Protein AF-A0A6B0RKP1-F1 (afdb_monomer)

Secondary structure (DSSP, 8-state):
---------------------GGG-SS-EEEEEEEEEEETTEEEEEEEEEEEEEETTEEEEEEEEEEEEEEES-TT-S-S-----S-GGG-TT-PPPHHHHHHHTT-SSSS-EEEE--S-TTT--EEEESS--GGG--S------BSSSSS-EEEE-EEEETTEEEE-TT-EEEE--TT-SSEEE-HHHHHHHHHHTT-EEETTEEE--GGGGGGSPPEEEEETTEEEEE-HHHHEEE-TTS-EEE-EEEPPGGG---SS------SS-TTTTT-S-SS----S-GGG-TT-PPPHHHHHHHTT--SSS-EEEE--SSTTT--EEEESS--GGG--S-------SSTTSSEE-----S-SSSPPP-EEEEETTEEEEEES---EE--TT-SS----HHHHHHHHHHTTPEEETTEEE--TTTGGGPPPEEEEETTEEEEE-GGGGSPPP---EEEEETTTTEEEEEEEETT---EEEEBTT--STTGGGS--B-GGG-TT-EEEEEEEEEEETTEEEEEEEEEEEEEETTEEEEEEEEEEEEEEES-TT-S-SEEEE-S-GGG-SS-PPPHHHHHHHTT-SSSSEEEEE--SSTTT--EEEESS--GGGBSS--EEEEBSSTTS-EEEEEEEEETTEEEE-TT-EEEEE-TT-SSEEE-HHHHHHHHHHTT-EEETTEEEE-GGGTTTSPPEEEEETTEEEEE-HHHHEEE-TTS-EEE-EEE-----SS-EEEE-HHHHTTEEEEEETTTTEEEEEEB-

Foldseek 3Di:
DDDDDDDDPDDPDLPDADADDQVPAPQKAFDPAKFWDDDPPKIFIFGWIFAWDDDPPFIQGRAIDGRTPDIDPCPSPPHNDDQDDAQLVQPRRSGHHPLVRCVVVVVAQDSDKDKACDPDPVVHIDIDHNDDDPVRDDDDDDDFDAPDRTFQKGKWCFKDWPRDTLDQPRIAIDGDDPSALADEDAPSSLVSLCVQQVWPDDPQWTFHDPVCQQVGIWIWTQGPNDTDTDGSVSQWDADPVRTITGRYYYQFPVRQDFPPQDDDDDPDDDPCPPDPDPDDQDPFQLVPPPVSGGGPLRRCVVVRVAVASDKDWQDAPDPPVDIGIGHNDDDPVRDDDDDDDDDDDDDGGQKRFQDDDDDDDDDGKAKFWDWPPHGLDGRRGDIDHDDPPDPDDDDDPSSVVSLLVVQVWDDDPPDTHHDPVCLLVGTWTWIQIRNRTDTHFSCVPPDDDADWDWKFWAVVTDIWIAGAKQQAFAWEFEAPLAPELLQVQGDHDDQVNGPFKAFDPQKFKDDDPQWIFIFGWIFTWMGDPPFIQGRFIHTHTNYITNNSNPPTRIYQYDFQLVRHRSSGHGPLNSCVVVVRAQASKKWWADAPDPVVHIDIGHRDDDCQFFDDDWDKFAAPDRGHQKGKFCFKDWPNDGLDQPNIFIEGEIARDAFKEWAPVSLVSVLVLQVWPDDRQWTFDAPVCQQVGTWIWTQGPNDTQTQGSVLQWDADSVRIITGRYHYDPDDDPTIYIYHYPSSCNQWIWMQHSPRRIIITGGTD

pLDDT: mean 78.04, std 17.76, range [27.09, 98.5]

Structure (mmCIF, N/CA/C/O backbone):
data_AF-A0A6B0RKP1-F1
#
_entry.id   AF-A0A6B0RKP1-F1
#
loop_
_atom_site.group_PDB
_atom_site.id
_atom_site.type_symbol
_atom_site.label_atom_id
_atom_site.label_alt_id
_atom_site.label_comp_id
_atom_site.label_asym_id
_atom_site.label_entity_id
_atom_site.label_seq_id
_atom_site.pdbx_PDB_ins_code
_atom_site.Cartn_x
_atom_site.Cartn_y
_atom_site.Cartn_z
_atom_site.occupancy
_atom_site.B_iso_or_equiv
_atom_site.auth_seq_id
_atom_site.auth_comp_id
_atom_site.auth_asym_id
_atom_site.auth_atom_id
_atom_site.pdbx_PDB_model_num
ATOM 1 N N . MET A 1 1 ? -51.745 -26.001 -13.058 1.00 31.59 1 MET A N 1
ATOM 2 C CA . MET A 1 1 ? -51.004 -27.257 -13.288 1.00 31.59 1 MET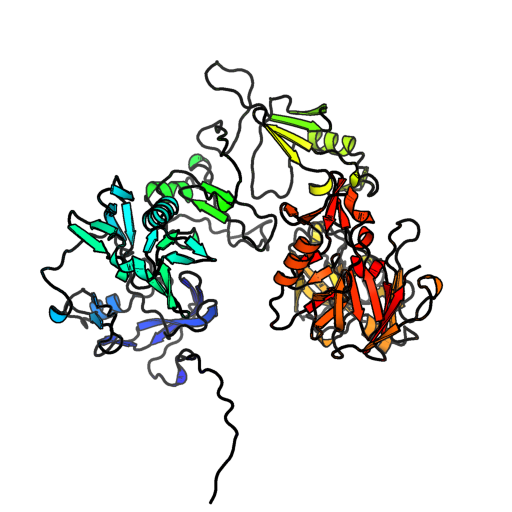 A CA 1
ATOM 3 C C . MET A 1 1 ? -49.609 -26.892 -13.753 1.00 31.59 1 MET A C 1
ATOM 5 O O . MET A 1 1 ? -49.524 -26.084 -14.662 1.00 31.59 1 MET A O 1
ATOM 9 N N . GLN A 1 2 ? -48.600 -27.495 -13.109 1.00 31.44 2 GLN A N 1
ATOM 10 C CA . GLN A 1 2 ? -47.185 -27.640 -13.514 1.00 31.44 2 GLN A CA 1
ATOM 11 C C . GLN A 1 2 ? -46.358 -26.342 -13.607 1.00 31.44 2 GLN A C 1
ATOM 13 O O . GLN A 1 2 ? -46.628 -25.492 -14.440 1.00 31.44 2 GLN A O 1
ATOM 18 N N . GLU A 1 3 ? -45.458 -26.000 -12.676 1.00 27.89 3 GLU A N 1
ATOM 19 C CA . GLU A 1 3 ? -44.234 -26.645 -12.133 1.00 27.89 3 GLU A CA 1
ATOM 20 C C . GLU A 1 3 ? -43.008 -26.737 -13.068 1.00 27.89 3 GLU A C 1
ATOM 22 O O . GLU A 1 3 ? -42.996 -27.549 -13.982 1.00 27.89 3 GLU A O 1
ATOM 27 N N . ARG A 1 4 ? -41.942 -26.035 -12.618 1.00 31.64 4 ARG A N 1
ATOM 28 C CA . ARG A 1 4 ? -40.486 -26.340 -12.667 1.00 31.64 4 ARG A CA 1
ATOM 29 C C . ARG A 1 4 ? -39.813 -26.307 -14.058 1.00 31.64 4 ARG A C 1
ATOM 31 O O . ARG A 1 4 ? -40.378 -26.735 -15.041 1.00 31.64 4 ARG A O 1
ATOM 38 N N . GLN A 1 5 ? -38.581 -25.817 -14.217 1.00 29.53 5 GLN A N 1
ATOM 39 C CA . GLN A 1 5 ? -37.401 -26.004 -13.370 1.00 29.53 5 GLN A CA 1
ATOM 40 C C . GLN A 1 5 ? -36.484 -24.768 -13.365 1.00 29.53 5 GLN A C 1
ATOM 42 O O . 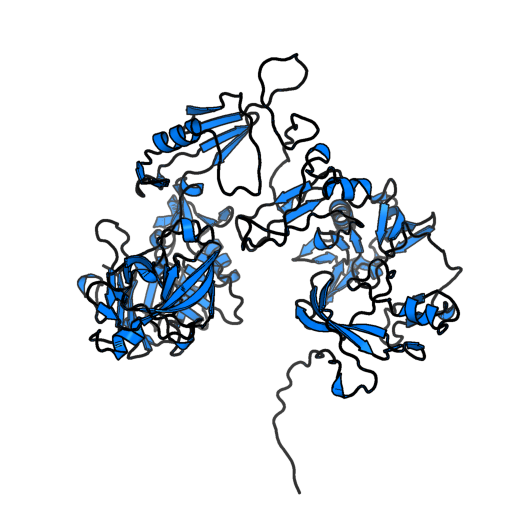GLN A 1 5 ? -36.170 -24.200 -14.403 1.00 29.53 5 GLN A O 1
ATOM 47 N N . GLN A 1 6 ? -36.017 -24.406 -12.171 1.00 30.91 6 GLN A N 1
ATOM 48 C CA . GLN A 1 6 ? -34.863 -23.542 -11.946 1.00 30.91 6 GLN A CA 1
ATOM 49 C C . GLN A 1 6 ? -33.714 -24.474 -11.538 1.00 30.91 6 GLN A C 1
ATOM 51 O O . GLN A 1 6 ? -33.839 -25.201 -10.547 1.00 30.91 6 GLN A O 1
ATOM 56 N N . GLU A 1 7 ? -32.637 -24.509 -12.320 1.00 28.77 7 GLU A N 1
ATOM 57 C CA . GLU A 1 7 ? -31.424 -25.253 -11.979 1.00 28.77 7 GLU A CA 1
ATOM 58 C C . GLU A 1 7 ? -30.796 -24.675 -10.706 1.00 28.77 7 GLU A C 1
ATOM 60 O O . GLU A 1 7 ? -30.408 -23.509 -10.630 1.00 28.77 7 GLU A O 1
ATOM 65 N N . LYS A 1 8 ? -30.719 -25.523 -9.677 1.00 30.55 8 LYS A N 1
ATOM 66 C CA . LYS A 1 8 ? -29.967 -25.281 -8.448 1.00 30.55 8 LYS A CA 1
ATOM 67 C C . LYS A 1 8 ? -28.475 -25.404 -8.746 1.00 30.55 8 LYS A C 1
ATOM 69 O O . LYS A 1 8 ? -27.954 -26.514 -8.807 1.00 30.55 8 LYS A O 1
ATOM 74 N N . VAL A 1 9 ? -27.777 -24.276 -8.804 1.00 31.23 9 VAL A N 1
ATOM 75 C CA . VAL A 1 9 ? -26.349 -24.243 -8.476 1.00 31.23 9 VAL A CA 1
ATOM 76 C C . VAL A 1 9 ? -26.249 -24.214 -6.952 1.00 31.23 9 VAL A C 1
ATOM 78 O O . VAL A 1 9 ? -26.639 -23.248 -6.300 1.00 31.23 9 VAL A O 1
ATOM 81 N N . THR A 1 10 ? -25.804 -25.318 -6.359 1.00 32.06 10 THR A N 1
ATOM 82 C CA . THR A 1 10 ? -25.528 -25.414 -4.924 1.00 32.06 10 THR A CA 1
ATOM 83 C C . THR A 1 10 ? -24.257 -24.639 -4.588 1.00 32.06 10 THR A C 1
ATOM 85 O O . THR A 1 10 ? -23.154 -25.173 -4.696 1.00 32.06 10 THR A O 1
ATOM 88 N N . GLU A 1 11 ? -24.408 -23.387 -4.159 1.00 30.78 11 GLU A N 1
ATOM 89 C CA . GLU A 1 11 ? -23.373 -22.695 -3.388 1.00 30.78 11 GLU A CA 1
ATOM 90 C C . GLU A 1 11 ? -23.221 -23.355 -2.002 1.00 30.78 11 GLU A C 1
ATOM 92 O O . GLU A 1 11 ? -24.216 -23.795 -1.411 1.00 30.78 11 GLU A O 1
ATOM 97 N N . PRO A 1 12 ? -22.002 -23.436 -1.436 1.00 29.56 12 PRO A N 1
ATOM 98 C CA . PRO A 1 12 ? -21.826 -23.855 -0.055 1.00 29.56 12 PRO A CA 1
ATOM 99 C C . PRO A 1 12 ? -22.487 -22.826 0.872 1.00 29.56 12 PRO A C 1
ATOM 101 O O . PRO A 1 12 ? -22.011 -21.703 1.025 1.00 29.56 12 PRO A O 1
ATOM 104 N N . VAL A 1 13 ? -23.594 -23.224 1.501 1.00 33.59 13 VAL A N 1
ATOM 105 C CA . VAL A 1 13 ? -24.306 -22.432 2.510 1.00 33.59 13 VAL A CA 1
ATOM 106 C C . VAL A 1 13 ? -23.414 -22.295 3.745 1.00 33.59 13 VAL A C 1
ATOM 108 O O . VAL A 1 13 ? -23.414 -23.140 4.641 1.00 33.59 13 VAL A O 1
ATOM 111 N N . PHE A 1 14 ? -22.627 -21.224 3.807 1.00 36.78 14 PHE A N 1
ATOM 112 C CA . PHE A 1 14 ? -22.149 -20.710 5.086 1.00 36.78 14 PHE A CA 1
ATOM 113 C C . PHE A 1 14 ? -23.368 -20.147 5.832 1.00 36.78 14 PHE A C 1
ATOM 115 O O . PHE A 1 14 ? -24.155 -19.430 5.211 1.00 36.78 14 PHE A O 1
ATOM 122 N N . PRO A 1 15 ? -23.584 -20.452 7.126 1.00 47.03 15 PRO A N 1
ATOM 123 C CA . PRO A 1 15 ? -24.702 -19.866 7.849 1.00 47.03 15 PRO A CA 1
ATOM 124 C C . PRO A 1 15 ? -24.515 -18.347 7.892 1.00 47.03 15 PRO A C 1
ATOM 126 O O . PRO A 1 15 ? -23.577 -17.832 8.496 1.00 47.03 15 PRO A O 1
ATOM 129 N N . THR A 1 16 ? -25.395 -17.625 7.206 1.00 61.69 16 THR A N 1
ATOM 130 C CA . THR A 1 16 ? -25.551 -16.184 7.378 1.00 61.69 16 THR A CA 1
ATOM 131 C C . THR A 1 16 ? -26.089 -15.947 8.786 1.00 61.69 16 THR A C 1
ATOM 133 O O . THR A 1 16 ? -27.111 -16.544 9.124 1.00 61.69 16 THR A O 1
ATOM 136 N N . HIS A 1 17 ? -25.434 -15.098 9.587 1.00 74.00 17 HIS A N 1
ATOM 137 C CA . HIS A 1 17 ? -25.914 -14.741 10.929 1.00 74.00 17 HIS A CA 1
ATOM 138 C C . HIS A 1 17 ? -27.403 -14.355 10.891 1.00 74.00 17 HIS A C 1
ATOM 140 O O . HIS A 1 17 ? -27.841 -13.601 10.009 1.00 74.00 17 HIS A O 1
ATOM 146 N N . VAL A 1 18 ? -28.184 -14.849 11.850 1.00 82.62 18 VAL A N 1
ATOM 147 C CA . VAL A 1 18 ? -29.594 -14.495 12.006 1.00 82.62 18 VAL A CA 1
ATOM 148 C C . VAL A 1 18 ? -29.682 -13.046 12.472 1.00 82.62 18 VAL A C 1
ATOM 150 O O . VAL A 1 18 ? -29.310 -12.693 13.587 1.00 82.62 18 VAL A O 1
ATOM 153 N N . ARG A 1 19 ? -30.188 -12.173 11.598 1.00 83.88 19 ARG A N 1
ATOM 154 C CA . ARG A 1 19 ? -30.315 -10.744 11.902 1.00 83.88 19 ARG A CA 1
ATOM 155 C C . ARG A 1 19 ? -31.530 -10.474 12.778 1.00 83.88 19 ARG A C 1
ATOM 157 O O . ARG A 1 19 ? -32.641 -10.900 12.459 1.00 83.88 19 ARG A O 1
ATOM 164 N N . PHE A 1 20 ? -31.328 -9.674 13.818 1.00 86.62 20 PHE A N 1
ATOM 165 C CA . PHE A 1 20 ? -32.403 -9.187 14.672 1.00 86.62 20 PHE A CA 1
ATOM 166 C C . PHE A 1 20 ? -33.404 -8.323 13.882 1.00 86.62 20 PHE A C 1
ATOM 168 O O . PHE A 1 20 ? -33.038 -7.350 13.214 1.00 86.62 20 PHE A O 1
ATOM 175 N N . ARG A 1 21 ? -34.691 -8.672 13.959 1.00 88.56 21 ARG A N 1
ATOM 176 C CA . ARG A 1 21 ? -35.779 -8.012 13.222 1.00 88.56 21 ARG A CA 1
ATOM 177 C C . ARG A 1 21 ? -36.546 -7.061 14.139 1.00 88.56 21 ARG A C 1
ATOM 179 O O . ARG A 1 21 ? -37.646 -7.374 14.573 1.00 88.56 21 ARG A O 1
ATOM 186 N N . HIS A 1 22 ? -35.989 -5.875 14.380 1.00 85.50 22 HIS A N 1
ATOM 187 C CA . HIS A 1 22 ? -36.569 -4.873 15.291 1.00 85.50 22 HIS A CA 1
ATOM 188 C C . HIS A 1 22 ? -38.051 -4.546 15.021 1.00 85.50 22 HIS A C 1
ATOM 190 O O . HIS A 1 22 ? -38.813 -4.363 15.959 1.00 85.50 22 HIS A O 1
ATOM 196 N N . ARG A 1 23 ? -38.496 -4.540 13.753 1.00 88.94 23 ARG A N 1
ATOM 197 C CA . ARG A 1 23 ? -39.905 -4.279 13.386 1.00 88.94 23 ARG A CA 1
ATOM 198 C C . ARG A 1 23 ? -40.891 -5.368 13.826 1.00 88.94 23 ARG A C 1
ATOM 200 O O . ARG A 1 23 ? -42.090 -5.149 13.736 1.00 88.94 23 ARG A O 1
ATOM 207 N N . GLN A 1 24 ? -40.402 -6.544 14.219 1.00 92.94 24 GLN A N 1
ATOM 208 C CA . GLN A 1 24 ? -41.228 -7.671 14.665 1.00 92.94 24 GLN A CA 1
ATOM 209 C C . GLN A 1 24 ? -41.332 -7.761 16.192 1.00 92.94 24 GLN A C 1
ATOM 211 O O . GLN A 1 24 ? -42.060 -8.613 16.691 1.00 92.94 24 GLN A O 1
ATOM 216 N N . SER A 1 25 ? -40.620 -6.906 16.931 1.00 92.50 25 SER A N 1
ATOM 217 C CA . SER A 1 25 ? -40.685 -6.864 18.389 1.00 92.50 25 SER A CA 1
ATOM 218 C C . SER A 1 25 ? -41.568 -5.711 18.851 1.00 92.50 25 SER A C 1
ATOM 220 O O . SER A 1 25 ? -41.351 -4.560 18.476 1.00 92.50 25 SER A O 1
ATOM 222 N N . SER A 1 26 ? -42.553 -6.020 19.694 1.00 94.62 26 SER A N 1
ATOM 223 C CA . SER A 1 26 ? -43.415 -5.024 20.336 1.00 94.62 26 SER A CA 1
ATOM 224 C C . SER A 1 26 ? -42.763 -4.352 21.549 1.00 94.62 26 SER A C 1
ATOM 226 O O . SER A 1 26 ? -43.288 -3.354 22.030 1.00 94.62 26 SER A O 1
ATOM 228 N N . THR A 1 27 ? -41.647 -4.889 22.057 1.00 95.31 27 THR A N 1
ATOM 229 C CA . THR A 1 27 ? -40.919 -4.351 23.223 1.00 95.31 27 THR A CA 1
ATOM 230 C C . THR A 1 27 ? -39.603 -3.661 22.851 1.00 95.31 27 THR A C 1
ATOM 232 O O . THR A 1 27 ? -38.887 -3.187 23.732 1.00 95.31 27 THR A O 1
ATOM 235 N N . PHE A 1 28 ? -39.298 -3.553 21.553 1.00 95.50 28 PHE A N 1
ATOM 236 C CA . PHE A 1 28 ? -38.088 -2.906 21.057 1.00 95.50 28 PHE A CA 1
ATOM 237 C C . PHE A 1 28 ? -38.098 -1.391 21.289 1.00 95.50 28 PHE A C 1
ATOM 239 O O . PHE A 1 28 ? -39.014 -0.681 20.868 1.00 95.50 28 PHE A O 1
ATOM 246 N N . ARG A 1 29 ? -37.008 -0.875 21.864 1.00 95.00 29 ARG A N 1
ATOM 247 C CA . ARG A 1 29 ? -36.761 0.558 22.041 1.00 95.00 29 ARG A CA 1
ATOM 248 C C . ARG A 1 29 ? -35.351 0.926 21.583 1.00 95.00 29 ARG A C 1
ATOM 250 O O . ARG A 1 29 ? -34.351 0.485 22.149 1.00 95.00 29 ARG A O 1
ATOM 257 N N . LEU A 1 30 ? -35.272 1.790 20.574 1.00 90.38 30 LEU A N 1
ATOM 258 C CA . LEU A 1 30 ? -34.015 2.369 20.100 1.00 90.38 30 LEU A CA 1
ATOM 259 C C . LEU A 1 30 ? -33.512 3.444 21.075 1.00 90.38 30 LEU A C 1
ATOM 261 O O . LEU A 1 30 ? -34.306 4.186 21.651 1.00 90.38 30 LEU A O 1
ATOM 265 N N . THR A 1 31 ? -32.192 3.565 21.222 1.00 87.31 31 THR A N 1
ATOM 266 C CA . THR A 1 31 ? -31.563 4.686 21.934 1.00 87.31 31 THR A CA 1
ATOM 267 C C . THR A 1 31 ? -30.619 5.454 21.011 1.00 87.31 31 THR A C 1
ATOM 269 O O . THR A 1 31 ? -30.182 4.935 19.985 1.00 87.31 31 THR A O 1
ATOM 272 N N . ASN A 1 32 ? -30.247 6.674 21.405 1.00 84.50 32 ASN A N 1
ATOM 273 C CA . ASN A 1 32 ? -29.257 7.485 20.683 1.00 84.50 32 ASN A CA 1
ATOM 274 C C . ASN A 1 32 ? -27.802 7.136 21.049 1.00 84.50 32 ASN A C 1
ATOM 276 O O . ASN A 1 32 ? -26.876 7.808 20.601 1.00 84.50 32 ASN A O 1
ATOM 280 N N . LYS A 1 33 ? -27.575 6.119 21.890 1.00 83.50 33 LYS A N 1
ATOM 281 C CA . LYS A 1 33 ? -26.227 5.711 22.290 1.00 83.50 33 LYS A CA 1
ATOM 282 C C . LYS A 1 33 ? -25.647 4.762 21.249 1.00 83.50 33 LYS A C 1
ATOM 284 O O . LYS A 1 33 ? -26.280 3.781 20.871 1.00 83.50 33 LYS A O 1
ATOM 289 N N . THR A 1 34 ? -24.417 5.016 20.830 1.00 82.50 34 THR A N 1
ATOM 290 C CA . THR A 1 34 ? -23.644 4.107 19.977 1.00 82.50 34 THR A CA 1
ATOM 291 C C . THR A 1 34 ? -22.640 3.317 20.801 1.00 82.50 34 THR A C 1
ATOM 293 O O . THR A 1 34 ? -22.228 3.758 21.873 1.00 82.50 34 THR A O 1
ATOM 296 N N . PHE A 1 35 ? -22.200 2.174 20.284 1.00 77.88 35 PHE A N 1
ATOM 297 C CA . PHE A 1 35 ? -21.086 1.425 20.856 1.00 77.88 35 PHE A CA 1
ATOM 298 C C . PHE A 1 35 ? -20.075 1.018 19.783 1.00 77.88 35 PHE A C 1
ATOM 300 O O . PHE A 1 35 ? -20.417 0.894 18.605 1.00 77.88 35 PHE A O 1
ATOM 307 N N . GLY A 1 36 ? -18.833 0.794 20.206 1.00 76.81 36 GLY A N 1
ATOM 308 C CA . GLY A 1 36 ? -17.772 0.211 19.395 1.00 76.81 36 GLY A CA 1
ATOM 309 C C . GLY A 1 36 ? -16.977 -0.760 20.253 1.00 76.81 36 GLY A C 1
ATOM 310 O O . GLY A 1 36 ? -16.481 -0.373 21.298 1.00 76.81 36 GLY A O 1
ATOM 311 N N . ILE A 1 37 ? -16.884 -2.022 19.850 1.00 69.75 37 ILE A N 1
ATOM 312 C CA . ILE A 1 37 ? -16.198 -3.060 20.625 1.00 69.75 37 ILE A CA 1
ATOM 313 C C . ILE A 1 37 ? -15.155 -3.729 19.737 1.00 69.75 37 ILE A C 1
ATOM 315 O O . ILE A 1 37 ? -15.420 -4.051 18.576 1.00 69.75 37 ILE A O 1
ATOM 319 N N . ILE A 1 38 ? -13.976 -3.955 20.309 1.00 62.41 38 ILE A N 1
ATOM 320 C CA . ILE A 1 38 ? -12.957 -4.852 19.770 1.00 62.41 38 ILE A CA 1
ATOM 321 C C . ILE A 1 38 ? -13.014 -6.123 20.614 1.00 62.41 38 ILE A C 1
ATOM 323 O O . ILE A 1 38 ? -12.958 -6.054 21.838 1.00 62.41 38 ILE A O 1
ATOM 327 N N . TYR A 1 39 ? -13.183 -7.271 19.963 1.00 63.25 39 TYR A N 1
ATOM 328 C CA . TYR A 1 39 ? -13.289 -8.571 20.618 1.00 63.25 39 TYR A CA 1
ATOM 329 C C . TYR A 1 39 ? -12.334 -9.548 19.928 1.00 63.25 39 TYR A C 1
ATOM 331 O O . TYR A 1 39 ? -12.581 -9.994 18.801 1.00 63.25 39 TYR A O 1
ATOM 339 N N . GLY A 1 40 ? -11.202 -9.842 20.575 1.00 63.72 40 GLY A N 1
ATOM 340 C CA . GLY A 1 40 ? -10.091 -10.562 19.951 1.00 63.72 40 GLY A CA 1
ATOM 341 C C . GLY A 1 40 ? -9.624 -9.868 18.664 1.00 63.72 40 GLY A C 1
ATOM 342 O O . GLY A 1 40 ? -9.301 -8.685 18.665 1.00 63.72 40 GLY A O 1
ATOM 343 N N . SER A 1 41 ? -9.628 -10.589 17.537 1.00 54.03 41 SER A N 1
ATOM 344 C CA . SER A 1 41 ? -9.285 -10.028 16.218 1.00 54.03 41 SER A CA 1
ATOM 345 C C . SER A 1 41 ? -10.456 -9.355 15.487 1.00 54.03 41 SER A C 1
ATOM 347 O O . SER A 1 41 ? -10.277 -8.880 14.365 1.00 54.03 41 SER A O 1
ATOM 349 N N . GLY A 1 42 ? -11.664 -9.395 16.054 1.00 58.81 42 GLY A N 1
ATOM 350 C CA . GLY A 1 42 ? -12.872 -8.825 15.464 1.00 58.81 42 GLY A CA 1
ATOM 351 C C . GLY A 1 42 ? -13.176 -7.433 16.011 1.00 58.81 42 GLY A C 1
ATOM 352 O O . GLY A 1 42 ? -12.825 -7.100 17.140 1.00 58.81 42 GLY A O 1
ATOM 353 N N . ARG A 1 43 ? -13.862 -6.611 15.219 1.00 72.50 43 ARG A N 1
ATOM 354 C CA . ARG A 1 43 ? -14.367 -5.299 15.641 1.00 72.50 43 ARG A CA 1
ATOM 355 C C . ARG A 1 43 ? -15.797 -5.104 15.168 1.00 72.50 43 ARG A C 1
ATOM 357 O O . ARG A 1 43 ? -16.143 -5.476 14.047 1.00 72.50 43 ARG A O 1
ATOM 364 N N . MET A 1 44 ? -16.613 -4.490 16.009 1.00 74.62 44 MET A N 1
ATOM 365 C CA . MET A 1 44 ? -17.995 -4.165 15.689 1.00 74.62 44 MET A CA 1
ATOM 366 C C . MET A 1 44 ? -18.354 -2.773 16.186 1.00 74.62 44 MET A C 1
ATOM 368 O O . MET A 1 44 ? -17.816 -2.295 17.183 1.00 74.62 44 MET A O 1
ATOM 372 N N . LYS A 1 45 ? -19.280 -2.126 15.487 1.00 79.44 45 LYS A N 1
ATOM 373 C CA . LYS A 1 45 ? -19.905 -0.882 15.930 1.00 79.44 45 LYS A CA 1
ATOM 374 C C . LYS A 1 45 ? -21.403 -0.946 15.698 1.00 79.44 45 LYS A C 1
ATOM 376 O O . LYS A 1 45 ? -21.871 -1.601 14.765 1.00 79.44 45 LYS A O 1
ATOM 381 N N . GLY A 1 46 ? -22.148 -0.253 16.541 1.00 85.81 46 GLY A N 1
ATOM 382 C CA . GLY A 1 46 ? -23.594 -0.369 16.563 1.00 85.81 46 GLY A CA 1
ATOM 383 C C . GLY A 1 46 ? -24.271 0.671 17.427 1.00 85.81 46 GLY A C 1
ATOM 384 O O . GLY A 1 46 ? -23.666 1.655 17.857 1.00 85.81 46 GLY A O 1
ATOM 385 N N . VAL A 1 47 ? -25.548 0.423 17.674 1.00 88.69 47 VAL A N 1
ATOM 386 C CA . VAL A 1 47 ? -26.402 1.226 18.547 1.00 88.69 47 VAL A CA 1
ATOM 387 C C . VAL A 1 47 ? -26.786 0.408 19.769 1.00 88.69 47 VAL A C 1
ATOM 389 O O . VAL A 1 47 ? -26.982 -0.801 19.683 1.00 88.69 47 VAL A O 1
ATOM 392 N N . VAL A 1 48 ? -26.873 1.056 20.921 1.00 89.88 48 VAL A N 1
ATOM 393 C CA . VAL A 1 48 ? -27.437 0.445 22.121 1.00 89.88 48 VAL A CA 1
ATOM 394 C C . VAL A 1 48 ? -28.955 0.507 21.992 1.00 89.88 48 VAL A C 1
ATOM 396 O O . VAL A 1 48 ? -29.526 1.550 21.668 1.00 89.88 48 VAL A O 1
ATOM 399 N N . VAL A 1 49 ? -29.614 -0.615 22.231 1.00 93.44 49 VAL A N 1
ATOM 400 C CA . VAL A 1 49 ? -31.069 -0.767 22.169 1.00 93.44 49 VAL A CA 1
ATOM 401 C C . VAL A 1 49 ? -31.554 -1.437 23.443 1.00 93.44 49 VAL A C 1
ATOM 403 O O . VAL A 1 49 ? -30.754 -1.977 24.205 1.00 93.44 49 VAL A O 1
ATOM 406 N N . HIS A 1 50 ? -32.858 -1.395 23.675 1.00 95.12 50 HIS A N 1
ATOM 407 C CA . HIS A 1 50 ? -33.511 -2.184 24.706 1.00 95.12 50 HIS A CA 1
ATOM 408 C C . HIS A 1 50 ? -34.554 -3.096 24.075 1.00 95.12 50 HIS A C 1
ATOM 410 O O . HIS A 1 50 ? -35.233 -2.700 23.126 1.00 95.12 50 HIS A O 1
ATOM 416 N N . ASP A 1 51 ? -34.682 -4.303 24.611 1.00 96.12 51 ASP A N 1
ATOM 417 C CA . ASP A 1 51 ? -35.784 -5.207 24.296 1.00 96.12 51 ASP A CA 1
ATOM 418 C C . ASP A 1 51 ? -35.942 -6.260 25.404 1.00 96.12 51 ASP A C 1
ATOM 420 O O . ASP A 1 51 ? -35.136 -6.334 26.331 1.00 96.12 51 ASP A O 1
ATOM 424 N N . THR A 1 52 ? -36.967 -7.098 25.309 1.00 94.50 52 THR A N 1
ATOM 425 C CA . THR A 1 52 ? -37.108 -8.293 26.141 1.00 94.50 52 THR A CA 1
ATOM 426 C C . THR A 1 52 ? -36.193 -9.395 25.613 1.00 94.50 52 THR A C 1
ATOM 428 O O . THR A 1 52 ? -36.332 -9.828 24.469 1.00 94.50 52 THR A O 1
ATOM 431 N N . VAL A 1 53 ? -35.281 -9.891 26.450 1.00 93.31 53 VAL A N 1
ATOM 432 C CA . VAL A 1 53 ? -34.383 -11.003 26.109 1.00 93.31 53 VAL A CA 1
ATOM 433 C C . VAL A 1 53 ? -34.798 -12.244 26.890 1.00 93.31 53 VAL A C 1
ATOM 435 O O . VAL A 1 53 ? -35.019 -12.179 28.098 1.00 93.31 53 VAL A O 1
ATOM 438 N N . ARG A 1 54 ? -34.901 -13.382 26.196 1.00 91.50 54 ARG A N 1
ATOM 439 C CA . ARG A 1 54 ? -35.205 -14.684 26.803 1.00 91.50 54 ARG A CA 1
ATOM 440 C C . ARG A 1 54 ? -34.004 -15.617 26.706 1.00 91.50 54 ARG A C 1
ATOM 442 O O . ARG A 1 54 ? -33.425 -15.749 25.628 1.00 91.50 54 ARG A O 1
ATOM 449 N N . ILE A 1 55 ? -33.653 -16.267 27.812 1.00 90.19 55 ILE A N 1
ATOM 450 C CA . ILE A 1 55 ? -32.610 -17.300 27.884 1.00 90.19 55 ILE A CA 1
ATOM 451 C C . ILE A 1 55 ? -33.239 -18.544 28.509 1.00 90.19 55 ILE A C 1
ATOM 453 O O . ILE A 1 55 ? -33.402 -18.614 29.725 1.00 90.19 55 ILE A O 1
ATOM 457 N N . GLY A 1 56 ? -33.609 -19.518 27.675 1.00 86.81 56 GLY A N 1
ATOM 458 C CA . GLY A 1 56 ? -34.438 -20.636 28.132 1.00 86.81 56 GLY A CA 1
ATOM 459 C C . GLY A 1 56 ? -35.745 -20.111 28.730 1.00 86.81 56 GLY A C 1
ATOM 460 O O . GLY A 1 56 ? -36.452 -19.346 28.073 1.00 86.81 56 GLY A O 1
ATOM 461 N N . ASP A 1 57 ? -36.007 -20.471 29.986 1.00 88.88 57 ASP A N 1
ATOM 462 C CA . ASP A 1 57 ? -37.195 -20.046 30.738 1.00 88.88 57 ASP A CA 1
ATOM 463 C C . ASP A 1 57 ? -37.028 -18.683 31.436 1.00 88.88 57 ASP A C 1
ATOM 465 O O . ASP A 1 57 ? -37.989 -18.133 31.973 1.00 88.88 57 ASP A O 1
ATOM 469 N N . LEU A 1 58 ? -35.821 -18.104 31.418 1.00 93.38 58 LEU A N 1
ATOM 470 C CA . LEU A 1 58 ? -35.544 -16.805 32.026 1.00 93.38 58 LEU A CA 1
ATOM 471 C C . LEU A 1 58 ? -35.946 -15.671 31.087 1.00 93.38 58 LEU A C 1
ATOM 473 O O . LEU A 1 58 ? -35.625 -15.684 29.894 1.00 93.38 58 LEU A O 1
ATOM 477 N N . VAL A 1 59 ? -36.597 -14.653 31.643 1.00 94.19 59 VAL A N 1
ATOM 478 C CA . VAL A 1 59 ? -37.050 -13.467 30.913 1.00 94.19 59 VAL A CA 1
ATOM 479 C C . VAL A 1 59 ? -36.460 -12.232 31.573 1.00 94.19 59 VAL A C 1
ATOM 481 O O . VAL A 1 59 ? -36.749 -11.970 32.734 1.00 94.19 59 VAL A O 1
ATOM 484 N N . SER A 1 60 ? -35.677 -11.458 30.821 1.00 94.88 60 SER A N 1
ATOM 485 C CA . SER A 1 60 ? -35.237 -10.131 31.245 1.00 94.88 60 SER A CA 1
ATOM 486 C C . SER A 1 60 ? -35.926 -9.065 30.406 1.00 94.88 60 SER A C 1
ATOM 488 O O . SER A 1 60 ? -35.762 -9.005 29.182 1.00 94.88 60 SER A O 1
ATOM 490 N N . THR A 1 61 ? -36.745 -8.245 31.058 1.00 93.88 61 THR A N 1
ATOM 491 C CA . THR A 1 61 ? -37.534 -7.192 30.398 1.00 93.88 61 THR A CA 1
ATOM 492 C C . THR A 1 61 ? -36.707 -5.924 30.236 1.00 93.88 61 THR A C 1
ATOM 494 O O . THR A 1 61 ? -35.861 -5.651 31.072 1.00 93.88 61 THR A O 1
ATOM 497 N N . ASP A 1 62 ? -36.903 -5.129 29.177 1.00 93.62 62 ASP A N 1
ATOM 498 C CA . ASP A 1 62 ? -36.161 -3.869 28.927 1.00 93.62 62 ASP A CA 1
ATOM 499 C C . ASP A 1 62 ? -34.616 -4.004 28.986 1.00 93.62 62 ASP A C 1
ATOM 501 O O . ASP A 1 62 ? -33.906 -3.095 29.431 1.00 93.62 62 ASP A O 1
ATOM 505 N N . GLN A 1 63 ? -34.062 -5.169 28.644 1.00 94.88 63 GLN A N 1
ATOM 506 C CA . GLN A 1 63 ? -32.628 -5.451 28.724 1.00 94.88 63 GLN A CA 1
ATOM 507 C C . GLN A 1 63 ? -31.861 -4.571 27.725 1.00 94.88 63 GLN A C 1
ATOM 509 O O . GLN A 1 63 ? -32.124 -4.660 26.524 1.00 94.88 63 GLN A O 1
ATOM 514 N N . PRO A 1 64 ? -30.887 -3.752 28.169 1.00 93.12 64 PRO A N 1
ATOM 515 C CA . PRO A 1 64 ? -30.012 -3.041 27.248 1.00 93.12 64 PRO A CA 1
ATOM 516 C C . PRO A 1 64 ? -29.026 -4.004 26.572 1.00 93.12 64 PRO A C 1
ATOM 518 O O . PRO A 1 64 ? -28.351 -4.784 27.245 1.00 93.12 64 PRO A O 1
ATOM 521 N N . PHE A 1 65 ? -28.883 -3.928 25.251 1.00 91.56 65 PHE A N 1
ATOM 522 C CA . PHE A 1 65 ? -27.856 -4.662 24.505 1.00 91.56 65 PHE A CA 1
ATOM 523 C C . PHE A 1 65 ? -27.394 -3.893 23.263 1.00 91.56 65 PHE A C 1
ATOM 525 O O . PHE A 1 65 ? -28.018 -2.925 22.828 1.00 91.56 65 PHE A O 1
ATOM 532 N N . GLY A 1 66 ? -26.251 -4.292 22.707 1.00 89.62 66 GLY A N 1
ATOM 533 C CA . GLY A 1 66 ? -25.712 -3.705 21.486 1.00 89.62 66 GLY A CA 1
ATOM 534 C C . GLY A 1 66 ? -26.287 -4.372 20.240 1.00 89.62 66 GLY A C 1
ATOM 535 O O . GLY A 1 66 ? -26.100 -5.569 20.043 1.00 89.62 66 GLY A O 1
ATOM 536 N N . LEU A 1 67 ? -26.933 -3.598 19.370 1.00 89.56 67 LEU A N 1
ATOM 537 C CA . LEU A 1 67 ? -27.297 -4.023 18.024 1.00 89.56 67 LEU A CA 1
ATOM 538 C C . LEU A 1 67 ? -26.212 -3.580 17.036 1.00 89.56 67 LEU A C 1
ATOM 540 O O . LEU A 1 67 ? -26.052 -2.390 16.748 1.00 89.56 67 LEU A O 1
ATOM 544 N N . SER A 1 68 ? -25.451 -4.549 16.539 1.00 86.44 68 SER A N 1
ATOM 545 C CA . SER A 1 68 ? -24.372 -4.325 15.579 1.00 86.44 68 SER A CA 1
ATOM 546 C C . SER A 1 68 ? -24.910 -3.851 14.222 1.00 86.44 68 SER A C 1
ATOM 548 O O . SER A 1 68 ? -25.870 -4.413 13.693 1.00 86.44 68 SER A O 1
ATOM 550 N N . VAL A 1 69 ? -24.292 -2.808 13.655 1.00 83.12 69 VAL A N 1
ATOM 551 C CA . VAL A 1 69 ? -24.611 -2.287 12.306 1.00 83.12 69 VAL A CA 1
ATOM 552 C C . VAL A 1 69 ? -23.439 -2.412 11.334 1.00 83.12 69 VAL A C 1
ATOM 554 O O . VAL A 1 69 ? -23.616 -2.245 10.129 1.00 83.12 69 VAL A O 1
ATOM 557 N N . ALA A 1 70 ? -22.237 -2.690 11.842 1.00 75.06 70 ALA A N 1
ATOM 558 C CA . ALA A 1 70 ? -21.060 -2.988 11.040 1.00 75.06 70 ALA A CA 1
ATOM 559 C C . ALA A 1 70 ? -20.110 -3.905 11.814 1.00 75.06 70 ALA A C 1
ATOM 561 O O . ALA A 1 70 ? -19.736 -3.605 12.950 1.00 75.06 70 ALA A O 1
ATOM 562 N N . GLU A 1 71 ? -19.680 -4.979 11.157 1.00 74.25 71 GLU A N 1
ATOM 563 C CA . GLU A 1 71 ? -18.845 -6.044 11.716 1.00 74.25 71 GLU A CA 1
ATOM 564 C C . GLU A 1 71 ? -17.652 -6.285 10.802 1.00 74.25 71 GLU A C 1
ATOM 566 O O . GLU A 1 71 ? -17.783 -6.242 9.580 1.00 74.25 71 GLU A O 1
ATOM 571 N N . TYR A 1 72 ? -16.493 -6.544 11.400 1.00 70.38 72 TYR A N 1
ATOM 572 C CA . TYR A 1 72 ? -15.294 -6.985 10.697 1.00 70.38 72 TYR A CA 1
ATOM 573 C C . TYR A 1 72 ? -14.609 -8.071 11.526 1.00 70.38 72 TYR A C 1
ATOM 575 O O . TYR A 1 72 ? -14.418 -7.891 12.729 1.00 70.38 72 TYR A O 1
ATOM 583 N N . GLY A 1 73 ? -14.200 -9.174 10.902 1.00 68.19 73 GLY A N 1
ATOM 584 C CA . GLY A 1 73 ? -13.521 -10.291 11.574 1.00 68.19 73 GLY A CA 1
ATOM 585 C C . GLY A 1 73 ? -14.458 -11.314 12.233 1.00 68.19 73 GLY A C 1
ATOM 586 O O . GLY A 1 73 ? -13.984 -12.247 12.892 1.00 68.19 73 GLY A O 1
ATOM 587 N N . PHE A 1 74 ? -15.772 -11.158 12.046 1.00 71.56 74 PHE A N 1
ATOM 588 C CA . PHE A 1 74 ? -16.809 -12.103 12.479 1.00 71.56 74 PHE A CA 1
ATOM 589 C C . PHE A 1 74 ? -17.427 -12.880 11.307 1.00 71.56 74 PHE A C 1
ATOM 591 O O . PHE A 1 74 ? -18.345 -13.669 11.507 1.00 71.56 74 PHE A O 1
ATOM 598 N N . GLU A 1 75 ? -16.919 -12.702 10.086 1.00 67.12 75 GLU A N 1
ATOM 599 C CA . GLU A 1 75 ? -17.424 -13.380 8.897 1.00 67.12 75 GLU A CA 1
ATOM 600 C C . GLU A 1 75 ? -17.243 -14.907 9.017 1.00 67.12 75 GLU A C 1
ATOM 602 O O . GLU A 1 75 ? -16.161 -15.405 9.339 1.00 67.12 75 GLU A O 1
ATOM 607 N N . GLY A 1 76 ? -18.313 -15.668 8.762 1.00 65.88 76 GLY A N 1
ATOM 608 C CA . GLY A 1 76 ? -18.289 -17.137 8.788 1.00 65.88 76 GLY A CA 1
ATOM 609 C C . GLY A 1 76 ? -18.276 -17.765 10.188 1.00 65.88 76 GLY A C 1
ATOM 610 O O . GLY A 1 76 ? -18.003 -18.964 10.319 1.00 65.88 76 GLY A O 1
ATOM 611 N N . ARG A 1 77 ? -18.557 -16.990 11.246 1.00 74.19 77 ARG A N 1
ATOM 612 C CA . ARG A 1 77 ? -18.786 -17.535 12.591 1.00 74.19 77 ARG A CA 1
ATOM 613 C C . ARG A 1 77 ? -20.154 -18.222 12.656 1.00 74.19 77 ARG A C 1
ATOM 615 O O . ARG A 1 77 ? -21.047 -17.964 11.862 1.00 74.19 77 ARG A O 1
ATOM 622 N N . ARG A 1 78 ? -20.291 -19.179 13.579 1.00 75.69 78 ARG A N 1
ATOM 623 C CA . ARG A 1 78 ? -21.511 -19.999 13.735 1.00 75.69 78 ARG A CA 1
ATOM 624 C C . ARG A 1 78 ? -22.486 -19.460 14.784 1.00 75.69 78 ARG A C 1
ATOM 626 O O . ARG A 1 78 ? -23.468 -20.131 15.074 1.00 75.69 78 ARG A O 1
ATOM 633 N N . PHE A 1 79 ? -22.175 -18.324 15.398 1.00 82.25 79 PHE A N 1
ATOM 634 C CA . PHE A 1 79 ? -22.992 -17.697 16.431 1.00 82.25 79 PHE A CA 1
ATOM 635 C C . PHE A 1 79 ? -23.542 -16.370 15.912 1.00 82.25 79 PHE A C 1
ATOM 637 O O . PHE A 1 79 ? -22.874 -15.692 15.136 1.00 82.25 79 PHE A O 1
ATOM 644 N N . ASP A 1 80 ? -24.731 -15.995 16.379 1.00 85.88 80 ASP A N 1
ATOM 645 C CA . ASP A 1 80 ? -25.419 -14.773 15.942 1.00 85.88 80 ASP A CA 1
ATOM 646 C C . ASP A 1 80 ? -25.094 -13.549 16.813 1.00 85.88 80 ASP A C 1
ATOM 648 O O . ASP A 1 80 ? -25.371 -12.414 16.433 1.00 85.88 80 ASP A O 1
ATOM 652 N N . GLY A 1 81 ? -24.501 -13.761 17.991 1.00 86.50 81 GLY A N 1
ATOM 653 C CA . GLY A 1 81 ? -24.162 -12.701 18.935 1.00 86.50 81 GLY A CA 1
ATOM 654 C C . GLY A 1 81 ? -23.324 -13.196 20.112 1.00 86.50 81 GLY A C 1
ATOM 655 O O . GLY A 1 81 ? -22.990 -14.379 20.200 1.00 86.50 81 GLY A O 1
ATOM 656 N N . VAL A 1 82 ? -22.982 -12.274 21.014 1.00 86.25 82 VAL A N 1
ATOM 657 C CA . VAL A 1 82 ? -22.167 -12.530 22.212 1.00 86.25 82 VAL A CA 1
ATOM 658 C C . VAL A 1 82 ? -22.956 -12.139 23.456 1.00 86.25 82 VAL A C 1
ATOM 660 O O . VAL A 1 82 ? -23.505 -11.040 23.526 1.00 86.25 82 VAL A O 1
ATOM 663 N N . LEU A 1 83 ? -22.975 -13.026 24.451 1.00 88.19 83 LEU A N 1
ATOM 664 C CA . LEU A 1 83 ? -23.565 -12.765 25.759 1.00 88.19 83 LEU A CA 1
ATOM 665 C C . LEU A 1 83 ? -22.462 -12.388 26.756 1.00 88.19 83 LEU A C 1
ATOM 667 O O . LEU A 1 83 ? -21.649 -13.229 27.128 1.00 88.19 83 LEU A O 1
ATOM 671 N N . GLY A 1 84 ? -22.415 -11.121 27.171 1.00 87.25 84 GLY A N 1
ATOM 672 C CA . GLY A 1 84 ? -21.444 -10.648 28.162 1.00 87.25 84 GLY A CA 1
ATOM 673 C C . GLY A 1 84 ? -21.842 -11.038 29.588 1.00 87.25 84 GLY A C 1
ATOM 674 O O . GLY A 1 84 ? -22.951 -10.725 30.015 1.00 87.25 84 GLY A O 1
ATOM 675 N N . LEU A 1 85 ? -20.928 -11.688 30.318 1.00 88.56 85 LEU A N 1
ATOM 676 C CA . LEU A 1 85 ? -21.129 -12.184 31.693 1.00 88.56 85 LEU A CA 1
ATOM 677 C C . LEU A 1 85 ? -20.040 -11.712 32.669 1.00 88.56 85 LEU A C 1
ATOM 679 O O . LEU A 1 85 ? -19.781 -12.342 33.689 1.00 88.56 85 LEU A O 1
ATOM 683 N N . ASN A 1 86 ? -19.360 -10.625 32.321 1.00 87.88 86 ASN A N 1
ATOM 684 C CA . ASN A 1 86 ? -18.471 -9.919 33.237 1.00 87.88 86 ASN A CA 1
ATOM 685 C C . ASN A 1 86 ? -19.259 -8.933 34.103 1.00 87.88 86 ASN A C 1
ATOM 687 O O . ASN A 1 86 ? -20.435 -8.671 33.848 1.00 87.88 86 ASN A O 1
ATOM 691 N N . TYR A 1 87 ? -18.585 -8.358 35.097 1.00 85.44 87 TYR A N 1
ATOM 692 C CA . TYR A 1 87 ? -19.194 -7.406 36.012 1.00 85.44 87 TYR A CA 1
ATOM 693 C C . TYR A 1 87 ? -19.625 -6.107 35.301 1.00 85.44 87 TYR A C 1
ATOM 695 O O . TYR A 1 87 ? -19.017 -5.697 34.303 1.00 85.44 87 TYR A O 1
ATOM 703 N N . PRO A 1 88 ? -20.644 -5.398 35.830 1.00 84.81 88 PRO A N 1
ATOM 704 C CA . PRO A 1 88 ? -21.172 -4.183 35.207 1.00 84.81 88 PRO A CA 1
ATOM 705 C C . PRO A 1 88 ? -20.139 -3.065 35.004 1.00 84.81 88 PRO A C 1
ATOM 707 O O . PRO A 1 88 ? -20.271 -2.273 34.072 1.00 84.81 88 PRO A O 1
ATOM 710 N N . ASN A 1 89 ? -19.109 -2.991 35.854 1.00 81.62 89 ASN A N 1
ATOM 711 C CA . ASN A 1 89 ? -18.082 -1.946 35.817 1.00 81.62 89 ASN A CA 1
ATOM 712 C C . ASN A 1 89 ? -17.223 -1.970 34.546 1.00 81.62 89 ASN A C 1
ATOM 714 O O . ASN A 1 89 ? -16.707 -0.923 34.162 1.00 81.62 89 ASN A O 1
ATOM 718 N N . ILE A 1 90 ? -17.107 -3.118 33.873 1.00 76.44 90 ILE A N 1
ATOM 719 C CA . ILE A 1 90 ? -16.350 -3.240 32.619 1.00 76.44 90 ILE A CA 1
ATOM 720 C C . ILE A 1 90 ? -17.246 -3.314 31.373 1.00 76.44 90 ILE A C 1
ATOM 722 O O . ILE A 1 90 ? -16.779 -3.592 30.268 1.00 76.44 90 ILE A O 1
ATOM 726 N N . SER A 1 91 ? -18.545 -3.036 31.523 1.00 80.06 91 SER A N 1
ATOM 727 C CA . SER A 1 91 ? -19.480 -2.928 30.401 1.00 80.06 91 SER A CA 1
ATOM 728 C C . SER A 1 91 ? -19.201 -1.671 29.571 1.00 80.06 91 SER A C 1
ATOM 730 O O . SER A 1 91 ? -19.294 -0.550 30.074 1.00 80.06 91 SER A O 1
ATOM 732 N N . PHE A 1 92 ? -18.921 -1.843 28.273 1.00 68.06 92 PHE A N 1
ATOM 733 C CA . PHE A 1 92 ? -18.510 -0.760 27.363 1.00 68.06 92 PHE A CA 1
ATOM 734 C C . PHE A 1 92 ? -19.474 0.441 27.349 1.00 68.06 92 PHE A C 1
ATOM 736 O O . PHE A 1 92 ? -19.056 1.594 27.295 1.00 68.06 92 PHE A O 1
ATOM 743 N N . SER A 1 93 ? -20.781 0.186 27.405 1.00 70.38 93 SER A N 1
ATOM 744 C CA . SER A 1 93 ? -21.825 1.220 27.382 1.00 70.38 93 SER A CA 1
ATOM 745 C C . SER A 1 93 ? -22.372 1.558 28.773 1.00 70.38 93 SER A C 1
ATOM 747 O O . SER A 1 93 ? -23.365 2.284 28.877 1.00 70.38 93 SER A O 1
ATOM 749 N N . LYS A 1 94 ? -21.761 1.004 29.835 1.00 75.75 94 LYS A N 1
ATOM 750 C CA . LYS A 1 94 ? -22.319 0.928 31.196 1.00 75.75 94 LYS A CA 1
ATOM 751 C C . LYS A 1 94 ? -23.700 0.257 31.241 1.00 75.75 94 LYS A C 1
ATOM 753 O O . LYS A 1 94 ? -24.465 0.467 32.179 1.00 75.75 94 LYS A O 1
ATOM 758 N N . ALA A 1 95 ? -24.046 -0.521 30.212 1.00 82.56 95 ALA A N 1
ATOM 759 C CA . ALA A 1 95 ? -25.255 -1.330 30.205 1.00 82.56 95 ALA A CA 1
ATOM 760 C C . ALA A 1 95 ? -25.137 -2.428 31.263 1.00 82.56 95 ALA A C 1
ATOM 762 O O . ALA A 1 95 ? -24.094 -3.080 31.356 1.00 82.56 95 ALA A O 1
ATOM 763 N N . ILE A 1 96 ? -26.205 -2.640 32.030 1.00 89.75 96 ILE A N 1
ATOM 764 C CA . ILE A 1 96 ? -26.263 -3.735 32.994 1.00 89.75 96 ILE A CA 1
ATOM 765 C C . ILE A 1 96 ? -26.193 -5.081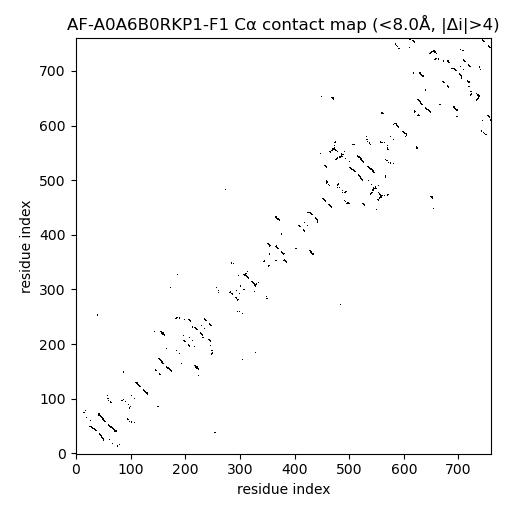 32.244 1.00 89.75 96 ILE A C 1
ATOM 767 O O . ILE A 1 96 ? -27.005 -5.309 31.340 1.00 89.75 96 ILE A O 1
ATOM 771 N N . PRO A 1 97 ? -25.225 -5.960 32.561 1.00 91.56 97 PRO A N 1
ATOM 772 C CA . PRO A 1 97 ? -25.172 -7.313 32.020 1.00 91.56 97 PRO A CA 1
ATOM 773 C C . PRO A 1 97 ? -26.455 -8.082 32.337 1.00 91.56 97 PRO A C 1
ATOM 775 O O . PRO A 1 97 ? -27.066 -7.883 33.387 1.00 91.56 97 PRO A O 1
ATOM 778 N N . ILE A 1 98 ? -26.856 -8.990 31.444 1.00 92.50 98 ILE A N 1
ATOM 779 C CA . ILE A 1 98 ? -28.131 -9.706 31.590 1.00 92.50 98 ILE A CA 1
ATOM 780 C C . ILE A 1 98 ? -28.203 -10.530 32.876 1.00 92.50 98 ILE A C 1
ATOM 782 O O . ILE A 1 98 ? -29.260 -10.620 33.487 1.00 92.50 98 ILE A O 1
ATOM 786 N N . PHE A 1 99 ? -27.078 -11.098 33.314 1.00 93.00 99 PHE A N 1
ATOM 787 C CA . PHE A 1 99 ? -27.018 -11.882 34.541 1.00 93.00 99 PHE A CA 1
ATOM 788 C C . PHE A 1 99 ? -27.323 -11.016 35.770 1.00 93.00 99 PHE A C 1
ATOM 790 O O . PHE A 1 99 ? -28.176 -11.368 36.581 1.00 93.00 99 PHE A O 1
ATOM 797 N N . ASP A 1 100 ? -26.697 -9.839 35.871 1.00 92.19 100 ASP A N 1
ATOM 798 C CA . ASP A 1 100 ? -26.984 -8.880 36.939 1.00 92.19 100 ASP A CA 1
ATOM 799 C C . ASP A 1 100 ? -28.411 -8.353 36.876 1.00 92.19 100 ASP A C 1
ATOM 801 O O . ASP A 1 100 ? -29.025 -8.128 37.918 1.00 92.19 100 ASP A O 1
ATOM 805 N N . LYS A 1 101 ? -28.958 -8.176 35.670 1.00 93.75 101 LYS A N 1
ATOM 806 C CA . LYS A 1 101 ? -30.343 -7.748 35.516 1.00 93.75 101 LYS A CA 1
ATOM 807 C C . LYS A 1 101 ? -31.321 -8.811 36.013 1.00 93.75 101 LYS A C 1
ATOM 809 O O . LYS A 1 101 ? -32.152 -8.498 36.856 1.00 93.75 101 LYS A O 1
ATOM 814 N N . LEU A 1 102 ? -31.148 -10.062 35.590 1.00 94.38 102 LEU A N 1
ATOM 815 C CA . LEU A 1 102 ? -31.945 -11.201 36.056 1.00 94.38 102 LEU A CA 1
ATOM 816 C C . LEU A 1 102 ? -31.842 -11.390 37.576 1.00 94.38 102 LEU A C 1
ATOM 818 O O . LEU A 1 102 ? -32.848 -11.645 38.233 1.00 94.38 102 LEU A O 1
ATOM 822 N N . LYS A 1 103 ? -30.647 -11.207 38.150 1.00 93.25 103 LYS A N 1
ATOM 823 C CA . LYS A 1 103 ? -30.431 -11.199 39.605 1.00 93.25 103 LYS A CA 1
ATOM 824 C C . LYS A 1 103 ? -31.251 -10.107 40.292 1.00 93.25 103 LYS A C 1
ATOM 826 O O . LYS A 1 103 ? -31.957 -10.385 41.254 1.00 93.25 103 LYS A O 1
ATOM 831 N N . ASN A 1 104 ? -31.170 -8.873 39.796 1.00 92.44 104 ASN A N 1
ATOM 832 C CA . ASN A 1 104 ? -31.868 -7.727 40.383 1.00 92.44 104 ASN A CA 1
ATOM 833 C C . ASN A 1 104 ? -33.395 -7.821 40.224 1.00 92.44 104 ASN A C 1
ATOM 835 O O . ASN A 1 104 ? -34.128 -7.299 41.056 1.00 92.44 104 ASN A O 1
ATOM 839 N N . GLU A 1 105 ? -33.865 -8.491 39.172 1.00 92.38 105 GLU A N 1
ATOM 840 C CA . GLU A 1 105 ? -35.280 -8.797 38.929 1.00 92.38 105 GLU A CA 1
ATOM 841 C C . GLU A 1 105 ? -35.783 -9.989 39.773 1.00 92.38 105 GLU A C 1
ATOM 843 O O . GLU A 1 105 ? -36.972 -10.297 39.739 1.00 92.38 105 GLU A O 1
ATOM 848 N N . GLY A 1 106 ? -34.909 -10.668 40.530 1.00 91.69 106 GLY A N 1
ATOM 849 C CA . GLY A 1 106 ? -35.260 -11.860 41.311 1.00 91.69 106 GLY A CA 1
ATOM 850 C C . GLY A 1 106 ? -35.561 -13.097 40.454 1.00 91.69 106 GLY A C 1
ATOM 851 O O . GLY A 1 106 ? -36.176 -14.043 40.936 1.00 91.69 106 GLY A O 1
ATOM 852 N N . ALA A 1 107 ? -35.144 -13.097 39.184 1.00 91.81 107 ALA A N 1
ATOM 853 C CA . ALA A 1 107 ? -35.423 -14.164 38.223 1.00 91.81 107 ALA A CA 1
ATOM 854 C C . ALA A 1 107 ? -34.518 -15.398 38.392 1.00 91.81 107 ALA A C 1
ATOM 856 O O . ALA A 1 107 ? -34.783 -16.438 37.794 1.00 91.81 107 ALA A O 1
ATOM 857 N N . ILE A 1 108 ? -33.447 -15.295 39.182 1.00 93.00 108 ILE A N 1
ATOM 858 C CA . ILE A 1 108 ? -32.534 -16.400 39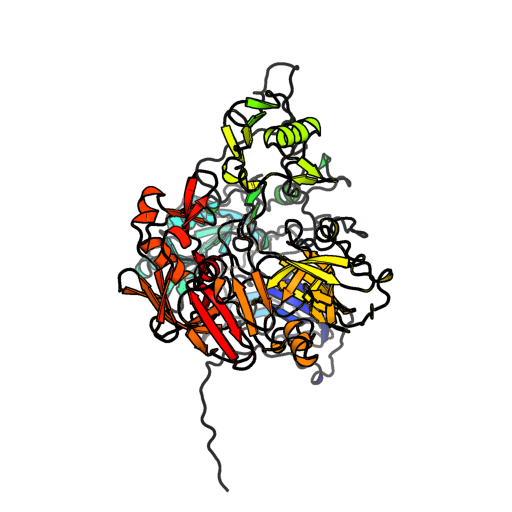.495 1.00 93.00 108 ILE A CA 1
ATOM 859 C C . ILE A 1 108 ? -32.463 -16.610 41.009 1.00 93.00 108 ILE A C 1
ATOM 861 O O . ILE A 1 108 ? -32.420 -15.647 41.771 1.00 93.00 108 ILE A O 1
ATOM 865 N N . SER A 1 109 ? -32.448 -17.873 41.436 1.00 88.25 109 SER A N 1
ATOM 866 C CA . SER A 1 109 ? -32.447 -18.278 42.851 1.00 88.25 109 SER A CA 1
ATOM 867 C C . SER A 1 109 ? -31.143 -17.951 43.569 1.00 88.25 109 SER A C 1
ATOM 869 O O . SER A 1 109 ? -31.157 -17.523 44.719 1.00 88.25 109 SER A O 1
ATOM 871 N N . GLU A 1 110 ? -30.018 -18.134 42.883 1.00 92.00 110 GLU A N 1
ATOM 872 C CA . GLU A 1 110 ? -28.684 -17.869 43.413 1.00 92.00 110 GLU A CA 1
ATOM 873 C C . GLU A 1 110 ? -27.903 -16.968 42.451 1.00 92.00 110 GLU A C 1
ATOM 875 O O . GLU A 1 110 ? -28.042 -17.097 41.230 1.00 92.00 110 GLU A O 1
ATOM 880 N N . PRO A 1 111 ? -27.027 -16.080 42.950 1.00 91.38 111 PRO A N 1
ATOM 881 C CA . PRO A 1 111 ? -26.163 -15.248 42.117 1.00 91.38 111 PRO A CA 1
ATOM 882 C C . PRO A 1 111 ? -24.973 -16.054 41.564 1.00 91.38 111 PRO A C 1
ATOM 884 O O . PRO A 1 111 ? -23.830 -15.603 41.601 1.00 91.38 111 PRO A O 1
ATOM 887 N N . VAL A 1 112 ? -25.248 -17.243 41.025 1.00 92.50 112 VAL A N 1
ATOM 888 C CA . VAL A 1 112 ? -24.278 -18.180 40.456 1.00 92.50 112 VAL A CA 1
ATOM 889 C C . VAL A 1 112 ? -24.674 -18.512 39.019 1.00 92.50 112 VAL A C 1
ATOM 891 O O . VAL A 1 112 ? -25.846 -18.755 38.719 1.00 92.50 112 VAL A O 1
ATOM 894 N N . PHE A 1 113 ? -23.683 -18.555 38.130 1.00 92.56 113 PHE A N 1
ATOM 895 C CA . PHE A 1 113 ? -23.817 -19.188 36.824 1.00 92.56 113 PHE A CA 1
ATOM 896 C C . PHE A 1 113 ? -22.670 -20.168 36.572 1.00 92.56 113 PHE A C 1
ATOM 898 O O . PHE A 1 113 ? -21.570 -20.004 37.099 1.00 92.56 113 PHE A O 1
ATOM 905 N N . ALA A 1 114 ? -22.918 -21.179 35.743 1.00 92.56 114 ALA A N 1
ATOM 906 C CA . ALA A 1 114 ? -21.935 -22.196 35.392 1.00 92.56 114 ALA A CA 1
ATOM 907 C C . ALA A 1 114 ? -22.042 -22.631 33.927 1.00 92.56 114 ALA A C 1
ATOM 909 O O . ALA A 1 114 ? -23.081 -22.490 33.279 1.00 92.56 114 ALA A O 1
ATOM 910 N N . PHE A 1 115 ? -20.948 -23.198 33.420 1.00 91.38 115 PHE A N 1
ATOM 911 C CA . PHE A 1 115 ? -20.844 -23.722 32.064 1.00 91.38 115 PHE A CA 1
ATOM 912 C C . PHE A 1 115 ? -20.385 -25.174 32.068 1.00 91.38 115 PHE A C 1
ATOM 914 O O . PHE A 1 115 ? -19.403 -25.529 32.717 1.00 91.38 115 PHE A O 1
ATOM 921 N N . TYR A 1 116 ? -21.039 -25.989 31.248 1.00 89.94 116 TYR A N 1
ATOM 922 C CA . TYR A 1 116 ? -20.554 -27.300 30.846 1.00 89.94 116 TYR A CA 1
ATOM 923 C C . TYR A 1 116 ? -20.323 -27.310 29.335 1.00 89.94 116 TYR A C 1
ATOM 925 O O . TYR A 1 116 ? -21.259 -27.144 28.553 1.00 89.94 116 TYR A O 1
ATOM 933 N N . LEU A 1 117 ? -19.074 -27.511 28.914 1.00 87.69 117 LEU A N 1
ATOM 934 C CA . LEU A 1 117 ? -18.694 -27.543 27.502 1.00 87.69 117 LEU A CA 1
ATOM 935 C C . LEU A 1 117 ? -18.461 -28.988 27.050 1.00 87.69 117 LEU A C 1
ATOM 937 O O . LEU A 1 117 ? -17.474 -29.623 27.430 1.00 87.69 117 LEU A O 1
ATOM 941 N N . SER A 1 118 ? -19.362 -29.511 26.217 1.00 83.56 118 SER A N 1
ATOM 942 C CA . SER A 1 118 ? -19.263 -30.883 25.714 1.00 83.56 118 SER A CA 1
ATOM 943 C C . SER A 1 118 ? -18.348 -30.982 24.494 1.00 83.56 118 SER A C 1
ATOM 945 O O . SER A 1 118 ? -18.402 -30.167 23.573 1.00 83.56 118 SER A O 1
ATOM 947 N N . LYS A 1 119 ? -17.546 -32.053 24.446 1.00 73.12 119 LYS A N 1
ATOM 948 C CA . LYS A 1 119 ? -16.838 -32.480 23.224 1.00 73.12 119 LYS A CA 1
ATOM 949 C C . LYS A 1 119 ? -17.731 -33.295 22.284 1.00 73.12 119 LYS A C 1
ATOM 951 O O . LYS A 1 119 ? -17.409 -33.443 21.107 1.00 73.12 119 LYS A O 1
ATOM 956 N N . ASP A 1 120 ? -18.825 -33.840 22.807 1.00 76.25 120 ASP A N 1
ATOM 957 C CA . ASP A 1 120 ? -19.802 -34.626 22.067 1.00 76.25 120 ASP A CA 1
ATOM 958 C C . ASP A 1 120 ? -20.885 -33.703 21.502 1.00 76.25 120 ASP A C 1
ATOM 960 O O . ASP A 1 120 ? -21.665 -33.096 22.247 1.00 76.25 120 ASP A O 1
ATOM 964 N N . LYS A 1 121 ? -20.929 -33.618 20.167 1.00 68.62 121 LYS A N 1
ATOM 965 C CA . LYS A 1 121 ? -21.899 -32.799 19.434 1.00 68.62 121 LYS A CA 1
ATOM 966 C C . LYS A 1 121 ? -23.345 -33.234 19.671 1.00 68.62 121 LYS A C 1
ATOM 968 O O . LYS A 1 121 ? -24.224 -32.400 19.502 1.00 68.62 121 LYS A O 1
ATOM 973 N N . GLN A 1 122 ? -23.594 -34.494 20.036 1.00 72.25 122 GLN A N 1
ATOM 974 C CA . GLN A 1 122 ? -24.947 -34.981 20.307 1.00 72.25 122 GLN A CA 1
ATOM 975 C C . GLN A 1 122 ? -25.428 -34.638 21.717 1.00 72.25 122 GLN A C 1
ATOM 977 O O . GLN A 1 122 ? -26.616 -34.403 21.904 1.00 72.25 122 GLN A O 1
ATOM 982 N N . LYS A 1 123 ? -24.521 -34.567 22.700 1.00 75.94 123 LYS A N 1
ATOM 983 C CA . LYS A 1 123 ? -24.875 -34.196 24.082 1.00 75.94 123 LYS A CA 1
ATOM 984 C C . LYS A 1 123 ? -25.078 -32.693 24.278 1.00 75.94 123 LYS A C 1
ATOM 986 O O . LYS A 1 123 ? -25.832 -32.307 25.161 1.00 75.94 123 LYS A O 1
ATOM 991 N N . GLY A 1 124 ? -24.427 -31.864 23.459 1.00 80.44 124 GLY A N 1
ATOM 992 C CA . GLY A 1 124 ? -24.519 -30.404 23.551 1.00 80.44 124 GLY A CA 1
ATOM 993 C C . GLY A 1 124 ? -23.828 -29.816 24.790 1.00 80.44 124 GLY A C 1
ATOM 994 O O . GLY A 1 124 ? -23.426 -30.532 25.704 1.00 80.44 124 GLY A O 1
ATOM 995 N N . SER A 1 125 ? -23.639 -28.497 24.793 1.00 88.81 125 SER A N 1
ATOM 996 C CA . SER A 1 125 ? -23.108 -27.735 25.935 1.00 88.81 125 SER A CA 1
ATOM 997 C C . SER A 1 125 ? -24.253 -27.089 26.717 1.00 88.81 125 SER A C 1
ATOM 999 O O . SER A 1 125 ? -25.318 -26.851 26.152 1.00 88.81 125 SER A O 1
ATOM 1001 N N . VAL A 1 126 ? -24.031 -26.778 27.995 1.00 89.94 126 VAL A N 1
ATOM 1002 C CA . VAL A 1 126 ? -25.053 -26.229 28.899 1.00 89.94 126 VAL A CA 1
ATOM 1003 C C . VAL A 1 126 ? -24.532 -24.973 29.589 1.00 89.94 126 VAL A C 1
ATOM 1005 O O . VAL A 1 126 ? -23.379 -24.926 30.019 1.00 89.94 126 VAL A O 1
ATOM 1008 N N . VAL A 1 127 ? -25.398 -23.969 29.707 1.00 90.69 127 VAL A N 1
ATOM 1009 C CA . VAL A 1 127 ? -25.232 -22.820 30.601 1.00 90.69 127 VAL A CA 1
ATOM 1010 C C . VAL A 1 127 ? -26.301 -22.909 31.689 1.00 90.69 127 VAL A C 1
ATOM 1012 O O . VAL A 1 127 ? -27.450 -23.233 31.396 1.00 90.69 127 VAL A O 1
ATOM 1015 N N . MET A 1 128 ? -25.916 -22.678 32.938 1.00 91.19 128 MET A N 1
ATOM 1016 C CA . MET A 1 128 ? -26.783 -22.788 34.115 1.00 91.19 128 MET A CA 1
ATOM 1017 C C . MET A 1 128 ? -26.787 -21.444 34.821 1.00 91.19 128 MET A C 1
ATOM 1019 O O . MET A 1 128 ? -25.713 -20.936 35.127 1.00 91.19 128 MET A O 1
ATOM 1023 N N . PHE A 1 129 ? -27.961 -20.860 35.048 1.00 93.06 129 PHE A N 1
ATOM 1024 C CA . PHE A 1 129 ? -28.144 -19.605 35.782 1.00 93.06 129 PHE A CA 1
ATOM 1025 C C . PHE A 1 129 ? -28.986 -19.900 37.025 1.00 93.06 129 PHE A C 1
ATOM 1027 O O . PHE A 1 129 ? -29.976 -20.621 36.924 1.00 93.06 129 PHE A O 1
ATOM 1034 N N . GLY A 1 130 ? -28.616 -19.342 38.178 1.00 91.31 130 GLY A N 1
ATOM 1035 C CA . GLY A 1 130 ? -29.336 -19.574 39.433 1.00 91.31 130 GLY A CA 1
ATOM 1036 C C . GLY A 1 130 ? -28.816 -20.744 40.269 1.00 91.31 130 GLY A C 1
ATOM 1037 O O . GLY A 1 130 ? -29.498 -21.139 41.209 1.00 91.31 130 GLY A O 1
ATOM 1038 N N . GLY A 1 131 ? -27.649 -21.301 39.933 1.00 91.31 131 GLY A N 1
ATOM 1039 C CA . GLY A 1 131 ? -27.051 -22.435 40.638 1.00 91.31 131 GLY A CA 1
ATOM 1040 C C . GLY A 1 131 ? -26.200 -23.324 39.728 1.00 91.31 131 GLY A C 1
ATOM 1041 O O . GLY A 1 131 ? -25.810 -22.933 38.623 1.00 91.31 131 GLY A O 1
ATOM 1042 N N . VAL A 1 132 ? -25.924 -24.540 40.201 1.00 92.56 132 VAL A N 1
ATOM 1043 C CA . VAL A 1 132 ? -25.134 -25.572 39.510 1.00 92.56 132 VAL A CA 1
ATOM 1044 C C . VAL A 1 132 ? -25.879 -26.906 39.484 1.00 92.56 132 VAL A C 1
ATOM 1046 O O . VAL A 1 132 ? -26.713 -27.180 40.341 1.00 92.56 132 VAL A O 1
ATOM 1049 N N . ASP A 1 133 ? -25.557 -27.763 38.516 1.00 90.62 133 ASP A N 1
ATOM 1050 C CA . ASP A 1 133 ? -26.149 -29.097 38.394 1.00 90.62 133 ASP A CA 1
ATOM 1051 C C . ASP A 1 133 ? -25.071 -30.185 38.521 1.00 90.62 133 ASP A C 1
ATOM 1053 O O . ASP A 1 133 ? -24.182 -30.322 37.671 1.00 90.62 133 ASP A O 1
ATOM 1057 N N . HIS A 1 134 ? -25.179 -30.983 39.589 1.00 90.94 134 HIS A N 1
ATOM 1058 C CA . HIS A 1 134 ? -24.259 -32.070 39.939 1.00 90.94 134 HIS A CA 1
ATOM 1059 C C . HIS A 1 134 ? -24.113 -33.146 38.855 1.00 90.94 134 HIS A C 1
ATOM 1061 O O . HIS A 1 134 ? -23.153 -33.912 38.881 1.00 90.94 134 HIS A O 1
ATOM 1067 N N . ARG A 1 135 ? -25.012 -33.214 37.866 1.00 91.50 135 ARG A N 1
ATOM 1068 C CA . ARG A 1 135 ? -24.876 -34.143 36.734 1.00 91.50 135 ARG A CA 1
ATOM 1069 C C . ARG A 1 135 ? -23.689 -33.808 35.825 1.00 91.50 135 ARG A C 1
ATOM 1071 O O . ARG A 1 135 ? -23.234 -34.681 35.085 1.00 91.50 135 ARG A O 1
ATOM 1078 N N . TYR A 1 136 ? -23.188 -32.571 35.866 1.00 90.44 136 TYR A N 1
ATOM 1079 C CA . TYR A 1 136 ? -22.156 -32.078 34.946 1.00 90.44 136 TYR A CA 1
ATOM 1080 C C . TYR A 1 136 ? -20.753 -31.966 35.553 1.00 90.44 136 TYR A C 1
ATOM 1082 O O . TYR A 1 136 ? -19.805 -31.654 34.829 1.00 90.44 136 TYR A O 1
ATOM 1090 N N . TYR A 1 137 ? -20.586 -32.258 36.843 1.00 87.69 137 TYR A N 1
ATOM 1091 C CA . TYR A 1 137 ? -19.281 -32.277 37.504 1.00 87.69 137 TYR A CA 1
ATOM 1092 C C . TYR A 1 137 ? -19.175 -33.425 38.512 1.00 87.69 137 TYR A C 1
ATOM 1094 O O . TYR A 1 137 ? -20.143 -34.122 38.797 1.00 87.69 137 TYR A O 1
ATOM 1102 N N . LYS A 1 138 ? -17.962 -33.682 39.004 1.00 86.75 138 LYS A N 1
ATOM 1103 C CA . LYS A 1 138 ? -17.686 -34.721 40.003 1.00 86.75 138 LYS A CA 1
ATOM 1104 C C . LYS A 1 138 ? -16.971 -34.098 41.191 1.00 86.75 138 LYS A C 1
ATOM 1106 O O . LYS A 1 138 ? -16.079 -33.282 40.983 1.00 86.75 138 LYS A O 1
ATOM 1111 N N . GLY A 1 139 ? -17.308 -34.556 42.393 1.00 87.50 139 GLY A N 1
ATOM 1112 C CA . GLY A 1 139 ? -16.740 -34.031 43.634 1.00 87.50 139 GLY A CA 1
ATOM 1113 C C . GLY A 1 139 ? -17.351 -32.689 44.035 1.00 87.50 139 GLY A C 1
ATOM 1114 O O . GLY A 1 139 ? -18.442 -32.338 43.588 1.00 87.50 139 GLY A O 1
ATOM 1115 N N . GLU A 1 140 ? -16.644 -31.964 44.895 1.00 86.62 140 GLU A N 1
ATOM 1116 C CA . GLU A 1 140 ? -17.044 -30.641 45.375 1.00 86.62 140 GLU A CA 1
ATOM 1117 C C . GLU A 1 140 ? -16.527 -29.525 44.458 1.00 86.62 140 GLU A C 1
ATOM 1119 O O . GLU A 1 140 ? -15.543 -29.693 43.732 1.00 86.62 140 GLU A O 1
ATOM 1124 N N . LEU A 1 141 ? -17.210 -28.378 44.476 1.00 88.69 141 LEU A N 1
ATOM 1125 C CA . LEU A 1 141 ? -16.767 -27.193 43.747 1.00 88.69 141 LEU A CA 1
ATOM 1126 C C . LEU A 1 141 ? -15.697 -26.454 44.544 1.00 88.69 141 LEU A C 1
ATOM 1128 O O . LEU A 1 141 ? -15.922 -26.039 45.679 1.00 88.69 141 LEU A O 1
ATOM 1132 N N . ASN A 1 142 ? -14.559 -26.227 43.897 1.00 88.81 142 ASN A N 1
ATOM 1133 C CA . ASN A 1 142 ? -13.495 -25.403 44.445 1.00 88.81 142 ASN A CA 1
ATOM 1134 C C . ASN A 1 142 ? -13.745 -23.941 44.077 1.00 88.81 142 ASN A C 1
ATOM 1136 O O . ASN A 1 142 ? -13.623 -23.555 42.913 1.00 88.81 142 ASN A O 1
ATOM 1140 N N . TRP A 1 143 ? -14.072 -23.128 45.076 1.00 89.62 143 TRP A N 1
ATOM 1141 C CA . TRP A 1 143 ? -14.244 -21.690 44.906 1.00 89.62 143 TRP A CA 1
ATOM 1142 C C . TRP A 1 143 ? -12.890 -20.989 44.987 1.00 89.62 143 TRP A C 1
ATOM 1144 O O . TRP A 1 143 ? -12.183 -21.090 45.989 1.00 89.62 143 TRP A O 1
ATOM 1154 N N . VAL A 1 144 ? -12.525 -20.286 43.916 1.00 91.56 144 VAL A N 1
ATOM 1155 C CA . VAL A 1 144 ? -11.266 -19.539 43.821 1.00 91.56 144 VAL A CA 1
ATOM 1156 C C . VAL A 1 144 ? -11.584 -18.046 43.916 1.00 91.56 144 VAL A C 1
ATOM 1158 O O . VAL A 1 144 ? -12.417 -17.568 43.142 1.00 91.56 144 VAL A O 1
ATOM 1161 N N . PRO A 1 145 ? -10.961 -17.299 44.845 1.00 90.81 145 PRO A N 1
ATOM 1162 C CA . PRO A 1 145 ? -11.192 -15.867 44.950 1.00 90.81 145 PRO A CA 1
ATOM 1163 C C . PRO A 1 145 ? -10.695 -15.149 43.691 1.00 90.81 145 PRO A C 1
ATOM 1165 O O . PRO A 1 145 ? -9.600 -15.418 43.190 1.00 90.81 145 PRO A O 1
ATOM 1168 N N . LEU A 1 146 ? -11.508 -14.219 43.190 1.00 89.81 146 LEU A N 1
ATOM 1169 C CA . LEU A 1 146 ? -11.100 -13.326 42.110 1.00 89.81 146 LEU A CA 1
ATOM 1170 C C . LEU A 1 146 ? -10.092 -12.302 42.627 1.00 89.81 146 LEU A C 1
ATOM 1172 O O . LEU A 1 146 ? -10.193 -11.837 43.761 1.00 89.81 146 LEU A O 1
ATOM 1176 N N . ILE A 1 147 ? -9.162 -11.899 41.763 1.00 85.50 147 ILE A N 1
ATOM 1177 C CA . ILE A 1 147 ? -8.175 -10.856 42.084 1.00 85.50 147 ILE A CA 1
ATOM 1178 C C . ILE A 1 147 ? -8.867 -9.508 42.318 1.00 85.50 147 ILE A C 1
ATOM 1180 O O . ILE A 1 147 ? -8.470 -8.739 43.190 1.00 85.50 147 ILE A O 1
ATOM 1184 N N . ARG A 1 148 ? -9.914 -9.215 41.539 1.00 82.31 148 ARG A N 1
ATOM 1185 C CA . ARG A 1 148 ? -10.742 -8.010 41.668 1.00 82.31 148 ARG A CA 1
ATOM 1186 C C . ARG A 1 148 ? -12.126 -8.232 41.068 1.00 82.31 148 ARG A C 1
ATOM 1188 O O . ARG A 1 148 ? -12.293 -9.054 40.172 1.00 82.31 148 ARG A O 1
ATOM 1195 N N . ALA A 1 149 ? -13.103 -7.439 41.502 1.00 78.56 149 ALA A N 1
ATOM 1196 C CA . ALA A 1 149 ? -14.413 -7.386 40.861 1.00 78.56 149 ALA A CA 1
ATOM 1197 C C . ALA A 1 149 ? -14.314 -6.647 39.513 1.00 78.56 149 ALA A C 1
ATOM 1199 O O . ALA A 1 149 ? -14.111 -5.432 39.465 1.00 78.56 149 ALA A O 1
ATOM 1200 N N . GLY A 1 150 ? -14.441 -7.377 38.409 1.00 79.31 150 GLY A N 1
ATOM 1201 C CA . GLY A 1 150 ? -14.374 -6.812 37.062 1.00 79.31 150 GLY A CA 1
ATOM 1202 C C . GLY A 1 150 ? -14.382 -7.900 36.003 1.00 79.31 150 GLY A C 1
ATOM 1203 O O . GLY A 1 150 ? -15.358 -8.071 35.275 1.00 79.31 150 GLY A O 1
ATOM 1204 N N . ASP A 1 151 ? -13.300 -8.666 35.977 1.00 82.62 151 ASP A N 1
ATOM 1205 C CA . ASP A 1 151 ? -13.079 -9.799 35.088 1.00 82.62 151 ASP A CA 1
ATOM 1206 C C . ASP A 1 151 ? -12.945 -11.105 35.893 1.00 82.62 151 ASP A C 1
ATOM 1208 O O . ASP A 1 151 ? -12.849 -11.105 37.121 1.00 82.62 151 ASP A O 1
ATOM 1212 N N . TRP A 1 152 ? -12.952 -12.240 35.196 1.00 89.19 152 TRP A N 1
ATOM 1213 C CA . TRP A 1 152 ? -12.783 -13.567 35.796 1.00 89.19 152 TRP A CA 1
ATOM 1214 C C . TRP A 1 152 ? -11.298 -13.920 35.976 1.00 89.19 152 TRP A C 1
ATOM 1216 O O . TRP A 1 152 ? -10.839 -14.976 35.533 1.00 89.19 152 TRP A O 1
ATOM 1226 N N . SER A 1 153 ? -10.527 -13.006 36.576 1.00 90.06 153 SER A N 1
ATOM 1227 C CA . SER A 1 153 ? -9.094 -13.191 36.833 1.00 90.06 153 SER A CA 1
ATOM 1228 C C . SER A 1 153 ? -8.829 -13.865 38.178 1.00 90.06 153 SER A C 1
ATOM 1230 O O . SER A 1 153 ? -9.331 -13.430 39.215 1.00 90.06 153 SER A O 1
ATOM 1232 N N . VAL A 1 154 ? -7.982 -14.892 38.162 1.00 92.12 154 VAL A N 1
ATOM 1233 C CA . VAL A 1 154 ? -7.590 -15.711 39.316 1.00 92.12 154 VAL A CA 1
ATOM 1234 C C . VAL A 1 154 ? -6.071 -15.778 39.461 1.00 92.12 154 VAL A C 1
ATOM 1236 O O . VAL A 1 154 ? -5.332 -15.621 38.484 1.00 92.12 154 VAL A O 1
ATOM 1239 N N . HIS A 1 155 ? -5.609 -16.045 40.682 1.00 90.88 155 HIS A N 1
ATOM 1240 C CA . HIS A 1 155 ? -4.203 -16.329 40.957 1.00 90.88 155 HIS A CA 1
ATOM 1241 C C . HIS A 1 155 ? -3.867 -17.783 40.594 1.00 90.88 155 HIS A C 1
ATOM 1243 O O . HIS A 1 155 ? -4.560 -18.708 41.011 1.00 90.88 155 HIS A O 1
ATOM 1249 N N . VAL A 1 156 ? -2.799 -17.987 39.827 1.00 92.88 156 VAL A N 1
ATOM 1250 C CA . VAL A 1 156 ? -2.228 -19.296 39.491 1.00 92.88 156 VAL A CA 1
ATOM 1251 C C . VAL A 1 156 ? -0.900 -19.418 40.216 1.00 92.88 156 VAL A C 1
ATOM 1253 O O . VAL A 1 156 ? -0.017 -18.591 40.020 1.00 92.88 156 VAL A O 1
ATOM 1256 N N . ASP A 1 157 ? -0.741 -20.456 41.028 1.00 92.19 157 ASP A N 1
ATOM 1257 C CA . ASP A 1 157 ? 0.420 -20.621 41.906 1.00 92.19 157 ASP A CA 1
ATOM 1258 C C . ASP A 1 157 ? 1.664 -21.049 41.135 1.00 92.19 157 ASP A C 1
ATOM 1260 O O . ASP A 1 157 ? 2.768 -20.626 41.460 1.00 92.19 157 ASP A O 1
ATOM 1264 N N . ARG A 1 158 ? 1.483 -21.939 40.150 1.00 93.44 158 ARG A N 1
ATOM 1265 C CA . ARG A 1 158 ? 2.516 -22.395 39.211 1.00 93.44 158 ARG A CA 1
ATOM 1266 C C . ARG A 1 158 ? 1.922 -23.185 38.057 1.00 93.44 158 ARG A C 1
ATOM 1268 O O . ARG A 1 158 ? 0.838 -23.759 38.164 1.00 93.44 158 ARG A O 1
ATOM 1275 N N . ILE A 1 159 ? 2.677 -23.260 36.966 1.00 92.94 159 ILE A N 1
ATOM 1276 C CA . ILE A 1 159 ? 2.376 -24.102 35.809 1.00 92.94 159 ILE A CA 1
ATOM 1277 C C . ILE A 1 159 ? 3.504 -25.115 35.654 1.00 92.94 159 ILE A C 1
ATOM 1279 O O . ILE A 1 159 ? 4.670 -24.737 35.512 1.00 92.94 159 ILE A O 1
ATOM 1283 N N . THR A 1 160 ? 3.162 -26.403 35.656 1.00 93.31 160 THR A N 1
ATOM 1284 C CA . THR A 1 160 ? 4.146 -27.483 35.529 1.00 93.31 160 THR A CA 1
ATOM 1285 C C . THR A 1 160 ? 3.855 -28.409 34.354 1.00 93.31 160 THR A C 1
ATOM 1287 O O . THR A 1 160 ? 2.711 -28.583 33.928 1.00 93.31 160 THR A O 1
ATOM 1290 N N . MET A 1 161 ? 4.907 -29.008 33.799 1.00 92.25 161 MET A N 1
ATOM 1291 C CA . MET A 1 161 ? 4.808 -30.031 32.762 1.00 92.25 161 MET A CA 1
ATOM 1292 C C . MET A 1 161 ? 5.988 -30.997 32.884 1.00 92.25 161 MET A C 1
ATOM 1294 O O . MET A 1 161 ? 7.129 -30.567 32.998 1.00 92.25 161 MET A O 1
ATOM 1298 N N . LYS A 1 162 ? 5.719 -32.311 32.877 1.00 88.00 162 LYS A N 1
ATOM 1299 C CA . LYS A 1 162 ? 6.723 -33.365 33.161 1.00 88.00 162 LYS A CA 1
ATOM 1300 C C . LYS A 1 162 ? 7.460 -33.188 34.507 1.00 88.00 162 LYS A C 1
ATOM 1302 O O . LYS A 1 162 ? 8.605 -33.597 34.631 1.00 88.00 162 LYS A O 1
ATOM 1307 N N . GLY A 1 163 ? 6.804 -32.596 35.507 1.00 85.31 163 GLY A N 1
ATOM 1308 C CA . GLY A 1 163 ? 7.398 -32.335 36.827 1.00 85.31 163 GLY A CA 1
ATOM 1309 C C . GLY A 1 163 ? 8.226 -31.048 36.916 1.00 85.31 163 GLY A C 1
ATOM 1310 O O . GLY A 1 163 ? 8.557 -30.633 38.020 1.00 85.31 163 GLY A O 1
ATOM 1311 N N . GLU A 1 164 ? 8.486 -30.378 35.792 1.00 88.62 164 GLU A N 1
ATOM 1312 C CA . GLU A 1 164 ? 9.231 -29.117 35.734 1.00 88.62 164 GLU A CA 1
ATOM 1313 C C . GLU A 1 164 ? 8.291 -27.911 35.776 1.00 88.62 164 GLU A C 1
ATOM 1315 O O . GLU A 1 164 ? 7.209 -27.938 35.180 1.00 88.62 164 GLU A O 1
ATOM 1320 N N . VAL A 1 165 ? 8.710 -26.829 36.437 1.00 88.94 165 VAL A N 1
ATOM 1321 C CA . VAL A 1 165 ? 7.995 -25.545 36.408 1.00 88.94 165 VAL A CA 1
ATOM 1322 C C . VAL A 1 165 ? 8.285 -24.854 35.079 1.00 88.94 165 VAL A C 1
ATOM 1324 O O . VAL A 1 165 ? 9.414 -24.463 34.799 1.00 88.94 165 VAL A O 1
ATOM 1327 N N . ILE A 1 166 ? 7.253 -24.695 34.253 1.00 87.31 166 ILE A N 1
ATOM 1328 C CA . ILE A 1 166 ? 7.363 -24.106 32.909 1.00 87.31 166 ILE A CA 1
ATOM 1329 C C . ILE A 1 166 ? 6.844 -22.665 32.842 1.00 87.31 166 ILE A C 1
ATOM 1331 O O . ILE A 1 166 ? 7.078 -21.975 31.849 1.00 87.31 166 ILE A O 1
ATOM 1335 N N . GLY A 1 167 ? 6.152 -22.203 33.886 1.00 84.25 167 GLY A N 1
ATOM 1336 C CA . GLY A 1 167 ? 5.658 -20.836 34.013 1.00 84.25 167 GLY A CA 1
ATOM 1337 C C . GLY A 1 167 ? 5.093 -20.553 35.405 1.00 84.25 167 GLY A C 1
ATOM 1338 O O . GLY A 1 167 ? 4.780 -21.480 36.152 1.00 84.25 167 GLY A O 1
ATOM 1339 N N . CYS A 1 168 ? 4.951 -19.266 35.731 1.00 83.88 168 CYS A N 1
ATOM 1340 C CA . CYS A 1 168 ? 4.385 -18.781 36.995 1.00 83.88 168 CYS A CA 1
ATOM 1341 C C . CYS A 1 168 ? 5.105 -19.326 38.242 1.00 83.88 168 CYS A C 1
ATOM 1343 O O . CYS A 1 168 ? 4.456 -19.773 39.175 1.00 83.88 168 CYS A O 1
ATOM 1345 N N . SER A 1 169 ? 6.443 -19.336 38.252 1.00 82.69 169 SER A N 1
ATOM 1346 C CA . SER A 1 169 ? 7.245 -19.846 39.381 1.00 82.69 169 SER A CA 1
ATOM 1347 C C . SER A 1 169 ? 6.914 -19.181 40.716 1.00 82.69 169 SER A C 1
ATOM 1349 O O . SER A 1 169 ? 6.889 -19.861 41.740 1.00 82.69 169 SER A O 1
ATOM 1351 N N . ASP A 1 170 ? 6.621 -17.883 40.671 1.00 79.19 170 ASP A N 1
ATOM 1352 C CA . ASP A 1 170 ? 6.345 -17.023 41.826 1.00 79.19 170 ASP A CA 1
ATOM 1353 C C . ASP A 1 170 ? 4.862 -16.628 41.903 1.00 79.19 170 ASP A C 1
ATOM 1355 O O . ASP A 1 170 ? 4.500 -15.622 42.507 1.00 79.19 170 ASP A O 1
ATOM 1359 N N . GLY A 1 171 ? 3.998 -17.413 41.257 1.00 81.94 171 GLY A N 1
ATOM 1360 C CA . GLY A 1 171 ? 2.609 -17.052 41.025 1.00 81.94 171 GLY A CA 1
ATOM 1361 C C . GLY A 1 171 ? 2.421 -16.136 39.812 1.00 81.94 171 GLY A C 1
ATOM 1362 O O . GLY A 1 171 ? 3.348 -15.488 39.322 1.00 81.94 171 GLY A O 1
ATOM 1363 N N . CYS A 1 172 ? 1.212 -16.126 39.262 1.00 84.50 172 CYS A N 1
ATOM 1364 C CA . CYS A 1 172 ? 0.817 -15.222 38.186 1.00 84.50 172 CYS A CA 1
ATOM 1365 C C . CYS A 1 172 ? -0.703 -15.045 38.137 1.00 84.50 172 CYS A C 1
ATOM 1367 O O . CYS A 1 172 ? -1.461 -15.810 38.728 1.00 84.50 172 CYS A O 1
ATOM 1369 N N . THR A 1 173 ? -1.155 -14.062 37.365 1.00 84.94 173 THR A N 1
ATOM 1370 C CA . THR A 1 173 ? -2.577 -13.838 37.090 1.00 84.94 173 THR A CA 1
ATOM 1371 C C . THR A 1 173 ? -3.002 -14.545 35.805 1.00 84.94 173 THR A C 1
ATOM 1373 O O . THR A 1 173 ? -2.351 -14.398 34.768 1.00 84.94 173 THR A O 1
ATOM 1376 N N . ALA A 1 174 ? -4.134 -15.252 35.835 1.00 87.31 174 ALA A N 1
ATOM 1377 C CA . ALA A 1 174 ? -4.773 -15.810 34.645 1.00 87.31 174 ALA A CA 1
ATOM 1378 C C . ALA A 1 174 ? -6.259 -15.448 34.584 1.00 87.31 174 ALA A C 1
ATOM 1380 O O . ALA A 1 174 ? -6.931 -15.398 35.607 1.00 87.31 174 ALA A O 1
ATOM 1381 N N . MET A 1 175 ? -6.782 -15.237 33.375 1.00 87.25 175 MET A N 1
ATOM 1382 C CA . MET A 1 175 ? -8.208 -14.997 33.142 1.00 87.25 175 MET A CA 1
ATOM 1383 C C . MET A 1 175 ? -8.884 -16.283 32.667 1.00 87.25 175 MET A C 1
ATOM 1385 O O . MET A 1 175 ? -8.412 -16.922 31.723 1.00 87.25 175 MET A O 1
ATOM 1389 N N . VAL A 1 176 ? -9.995 -16.650 33.303 1.00 88.75 176 VAL A N 1
ATOM 1390 C CA . VAL A 1 176 ? -10.825 -17.788 32.896 1.00 88.75 176 VAL A CA 1
ATOM 1391 C C . VAL A 1 176 ? -11.874 -17.293 31.903 1.00 88.75 176 VAL A C 1
ATOM 1393 O O . VAL A 1 176 ? -12.822 -16.612 32.280 1.00 88.75 176 VAL A O 1
ATOM 1396 N N . ASP A 1 177 ? -11.695 -17.618 30.623 1.00 86.06 177 ASP A N 1
ATOM 1397 C CA . ASP A 1 177 ? -12.501 -17.059 29.533 1.00 86.06 177 ASP A CA 1
ATOM 1398 C C . ASP A 1 177 ? -13.091 -18.150 28.627 1.00 86.06 177 ASP A C 1
ATOM 1400 O O . ASP A 1 177 ? -12.369 -18.874 27.940 1.00 86.06 177 ASP A O 1
ATOM 1404 N N . THR A 1 178 ? -14.423 -18.246 28.596 1.00 84.94 178 THR A N 1
ATOM 1405 C CA . THR A 1 178 ? -15.165 -19.163 27.713 1.00 84.94 178 THR A CA 1
ATOM 1406 C C . THR A 1 178 ? -15.274 -18.653 26.272 1.00 84.94 178 THR A C 1
ATOM 1408 O O . THR A 1 178 ? -15.636 -19.422 25.379 1.00 84.94 178 THR A O 1
ATOM 1411 N N . GLY A 1 179 ? -14.929 -17.385 26.017 1.00 77.12 179 GLY A N 1
ATOM 1412 C CA . GLY A 1 179 ? -14.865 -16.777 24.687 1.00 77.12 179 GLY A CA 1
ATOM 1413 C C . GLY A 1 179 ? -13.614 -17.157 23.886 1.00 77.12 179 GLY A C 1
ATOM 1414 O O . GLY A 1 179 ? -13.598 -17.004 22.660 1.00 77.12 179 GLY A O 1
ATOM 1415 N N . SER A 1 180 ? -12.582 -17.703 24.538 1.00 77.19 180 SER A N 1
ATOM 1416 C CA . SER A 1 180 ? -11.344 -18.155 23.897 1.00 77.19 180 SER A CA 1
ATOM 1417 C C . SER A 1 180 ? -11.308 -19.675 23.734 1.00 77.19 180 SER A C 1
ATOM 1419 O O . SER A 1 180 ? -11.552 -20.438 24.661 1.00 77.19 180 SER A O 1
ATOM 1421 N N . SER A 1 181 ? -10.919 -20.142 22.544 1.00 76.81 181 SER A N 1
ATOM 1422 C CA . SER A 1 181 ? -10.617 -21.565 22.303 1.00 76.81 181 SER A CA 1
ATOM 1423 C C . SER A 1 181 ? -9.141 -21.923 22.530 1.00 76.81 181 SER A C 1
ATOM 1425 O O . SER A 1 181 ? -8.760 -23.075 22.331 1.00 76.81 181 SER A O 1
ATOM 1427 N N . ASN A 1 182 ? -8.301 -20.943 22.881 1.00 85.31 182 ASN A N 1
ATOM 1428 C CA . ASN A 1 182 ? -6.856 -21.105 23.047 1.00 85.31 182 ASN A CA 1
ATOM 1429 C C . ASN A 1 182 ? -6.430 -20.859 24.495 1.00 85.31 182 ASN A C 1
ATOM 1431 O O . ASN A 1 182 ? -7.017 -20.023 25.183 1.00 85.31 182 ASN A O 1
ATOM 1435 N N . ILE A 1 183 ? -5.343 -21.518 24.899 1.00 88.94 183 ILE A N 1
ATOM 1436 C CA . ILE A 1 183 ? -4.599 -21.184 26.115 1.00 88.94 183 ILE A CA 1
ATOM 1437 C C . ILE A 1 183 ? -3.548 -20.154 25.711 1.00 88.94 183 ILE A C 1
ATOM 1439 O O . ILE A 1 183 ? -2.663 -20.450 24.902 1.00 88.94 183 ILE A O 1
ATOM 1443 N N . GLN A 1 184 ? -3.687 -18.935 26.227 1.00 85.31 184 GLN A N 1
ATOM 1444 C CA . GLN A 1 184 ? -2.843 -17.804 25.858 1.00 85.31 184 GLN A CA 1
ATOM 1445 C C . GLN A 1 184 ? -1.911 -17.432 27.006 1.00 85.31 184 GLN A C 1
ATOM 1447 O O . GLN A 1 184 ? -2.328 -17.445 28.162 1.00 85.31 184 GLN A O 1
ATOM 1452 N N . GLY A 1 185 ? -0.662 -17.095 26.699 1.00 80.81 185 GLY A N 1
ATOM 1453 C CA . GLY A 1 185 ? 0.318 -16.746 27.725 1.00 80.81 185 GLY A CA 1
ATOM 1454 C C . GLY A 1 185 ? 1.545 -16.024 27.173 1.00 80.81 185 GLY A C 1
ATOM 1455 O O . GLY A 1 185 ? 1.627 -15.796 25.964 1.00 80.81 185 GLY A O 1
ATOM 1456 N N . PRO A 1 186 ? 2.497 -15.654 28.048 1.00 74.06 186 PRO A N 1
ATOM 1457 C CA . PRO A 1 186 ? 3.752 -15.027 27.642 1.00 74.06 186 PRO A CA 1
ATOM 1458 C C . PRO A 1 186 ? 4.500 -15.882 26.612 1.00 74.06 186 PRO A C 1
ATOM 1460 O O . PRO A 1 186 ? 4.585 -17.103 26.779 1.00 74.06 186 PRO A O 1
ATOM 1463 N N . GLY A 1 187 ? 5.072 -15.251 25.579 1.00 72.50 187 GLY A N 1
ATOM 1464 C CA . GLY A 1 187 ? 5.733 -15.940 24.461 1.00 72.50 187 GLY A CA 1
ATOM 1465 C C . GLY A 1 187 ? 6.765 -16.965 24.917 1.00 72.50 187 GLY A C 1
ATOM 1466 O O . GLY A 1 187 ? 6.697 -18.127 24.529 1.00 72.50 187 GLY A O 1
ATOM 1467 N N . ARG A 1 188 ? 7.614 -16.592 25.881 1.00 71.69 188 ARG A N 1
ATOM 1468 C CA . ARG A 1 188 ? 8.615 -17.486 26.482 1.00 71.69 188 ARG A CA 1
ATOM 1469 C C . ARG A 1 188 ? 8.021 -18.784 27.045 1.00 71.69 188 ARG A C 1
ATOM 1471 O O . ARG A 1 188 ? 8.592 -19.855 26.850 1.00 71.69 188 ARG A O 1
ATOM 1478 N N . VAL A 1 189 ? 6.884 -18.707 27.739 1.00 79.50 189 VAL A N 1
ATOM 1479 C CA . VAL A 1 189 ? 6.210 -19.885 28.314 1.00 79.50 189 VAL A CA 1
ATOM 1480 C C . VAL A 1 189 ? 5.630 -20.754 27.197 1.00 79.50 189 VAL A C 1
ATOM 1482 O O . VAL A 1 189 ? 5.810 -21.971 27.198 1.00 79.50 189 VAL A O 1
ATOM 1485 N N . ILE A 1 190 ? 4.984 -20.130 26.209 1.00 86.38 190 ILE A N 1
ATOM 1486 C CA . ILE A 1 190 ? 4.372 -20.816 25.063 1.00 86.38 190 ILE A CA 1
ATOM 1487 C C . ILE A 1 190 ? 5.429 -21.515 24.196 1.00 86.38 190 ILE A C 1
ATOM 1489 O O . ILE A 1 190 ? 5.244 -22.670 23.810 1.00 86.38 190 ILE A O 1
ATOM 1493 N N . ASP A 1 191 ? 6.565 -20.869 23.953 1.00 80.31 191 ASP A N 1
ATOM 1494 C CA . ASP A 1 191 ? 7.682 -21.436 23.200 1.00 80.31 191 ASP A CA 1
ATOM 1495 C C . ASP A 1 191 ? 8.325 -22.613 23.929 1.00 80.31 191 ASP A C 1
ATOM 1497 O O . ASP A 1 191 ? 8.636 -23.635 23.312 1.00 80.31 191 ASP A O 1
ATOM 1501 N N . ASN A 1 192 ? 8.486 -22.511 25.250 1.00 81.75 192 ASN A N 1
ATOM 1502 C CA . ASN A 1 192 ? 8.970 -23.620 26.067 1.00 81.75 192 ASN A CA 1
ATOM 1503 C C . ASN A 1 192 ? 8.017 -24.818 25.996 1.00 81.75 192 ASN A C 1
ATOM 1505 O O . ASN A 1 192 ? 8.471 -25.950 25.812 1.00 81.75 192 ASN A O 1
ATOM 1509 N N . ILE A 1 193 ? 6.703 -24.580 26.060 1.00 88.56 193 ILE A N 1
ATOM 1510 C CA . ILE A 1 193 ? 5.696 -25.632 25.879 1.00 88.56 193 ILE A CA 1
ATOM 1511 C C . ILE A 1 193 ? 5.847 -26.281 24.500 1.00 88.56 193 ILE A C 1
ATOM 1513 O O . ILE A 1 193 ? 5.942 -27.505 24.423 1.00 88.56 193 ILE A O 1
ATOM 1517 N N . HIS A 1 194 ? 5.921 -25.490 23.423 1.00 90.88 194 HIS A N 1
ATOM 1518 C CA . HIS A 1 194 ? 6.069 -26.006 22.060 1.00 90.88 194 HIS A CA 1
ATOM 1519 C C . HIS A 1 194 ? 7.334 -26.846 21.877 1.00 90.88 194 HIS A C 1
ATOM 1521 O O . HIS A 1 194 ? 7.258 -27.931 21.295 1.00 90.88 194 HIS A O 1
ATOM 1527 N N . LYS A 1 195 ? 8.471 -26.403 22.425 1.00 88.00 195 LYS A N 1
ATOM 1528 C CA . LYS A 1 195 ? 9.722 -27.174 22.420 1.00 88.00 195 LYS A CA 1
ATOM 1529 C C . LYS A 1 195 ? 9.560 -28.510 23.146 1.00 88.00 195 LYS A C 1
ATOM 1531 O O . LYS A 1 195 ? 9.933 -29.548 22.605 1.00 88.00 195 LYS A O 1
ATOM 1536 N N . LEU A 1 196 ? 8.951 -28.510 24.332 1.00 88.38 196 LEU A N 1
ATOM 1537 C CA . LEU A 1 196 ? 8.793 -29.710 25.165 1.00 88.38 196 LEU A CA 1
ATOM 1538 C C . LEU A 1 196 ? 7.871 -30.780 24.562 1.00 88.38 196 LEU A C 1
ATOM 1540 O O . LEU A 1 196 ? 8.030 -31.967 24.872 1.00 88.38 196 LEU A O 1
ATOM 1544 N N . ILE A 1 197 ? 6.912 -30.373 23.729 1.00 91.94 197 ILE A N 1
ATOM 1545 C CA . ILE A 1 197 ? 5.985 -31.280 23.033 1.00 91.94 197 ILE A CA 1
ATOM 1546 C C . ILE A 1 197 ? 6.395 -31.563 21.579 1.00 91.94 197 ILE A C 1
ATOM 1548 O O . ILE A 1 197 ? 5.669 -32.260 20.871 1.00 91.94 197 ILE A O 1
ATOM 1552 N N . GLY A 1 198 ? 7.535 -31.031 21.124 1.00 90.88 198 GLY A N 1
ATOM 1553 C CA . GLY A 1 198 ? 8.028 -31.218 19.757 1.00 90.88 198 GLY A CA 1
ATOM 1554 C C . GLY A 1 198 ? 7.117 -30.607 18.689 1.00 90.88 198 GLY A C 1
ATOM 1555 O O . GLY A 1 198 ? 6.991 -31.160 17.596 1.00 90.88 198 GLY A O 1
ATOM 1556 N N . ALA A 1 199 ? 6.438 -29.501 19.004 1.00 92.75 199 ALA A N 1
ATOM 1557 C CA . ALA A 1 199 ? 5.572 -28.827 18.049 1.00 92.75 199 ALA A CA 1
ATOM 1558 C C . ALA A 1 199 ? 6.392 -28.003 17.047 1.00 92.75 199 ALA A C 1
ATOM 1560 O O . ALA A 1 199 ? 7.335 -27.307 17.415 1.00 92.75 199 ALA A O 1
ATOM 1561 N N . THR A 1 200 ? 6.000 -28.049 15.775 1.00 87.75 200 THR A N 1
ATOM 1562 C CA . THR A 1 200 ? 6.688 -27.350 14.681 1.00 87.75 200 THR A CA 1
ATOM 1563 C C . THR A 1 200 ? 5.817 -26.231 14.109 1.00 87.75 200 THR A C 1
ATOM 1565 O O . THR A 1 200 ? 4.622 -26.444 13.871 1.00 87.75 200 THR A O 1
ATOM 1568 N N . PRO A 1 201 ? 6.364 -25.024 13.890 1.00 85.19 201 PRO A N 1
ATOM 1569 C CA . PRO A 1 201 ? 5.596 -23.912 13.347 1.00 85.19 201 PRO A CA 1
ATOM 1570 C C . PRO A 1 201 ? 5.270 -24.141 11.865 1.00 85.19 201 PRO A C 1
ATOM 1572 O O . PRO A 1 201 ? 6.136 -24.476 11.059 1.00 85.19 201 PRO A O 1
ATOM 1575 N N . ARG A 1 202 ? 4.010 -23.914 11.481 1.00 79.19 202 ARG A N 1
ATOM 1576 C CA . ARG A 1 202 ? 3.566 -23.874 10.080 1.00 79.19 202 ARG A CA 1
ATOM 1577 C C . ARG A 1 202 ? 2.491 -22.800 9.920 1.00 79.19 202 ARG A C 1
ATOM 1579 O O . ARG A 1 202 ? 1.314 -23.007 10.227 1.00 79.19 202 ARG A O 1
ATOM 1586 N N . GLY A 1 203 ? 2.903 -21.636 9.422 1.00 74.75 203 GLY A N 1
ATOM 1587 C CA . GLY A 1 203 ? 2.053 -20.447 9.386 1.00 74.75 203 GLY A CA 1
ATOM 1588 C C . GLY A 1 203 ? 1.752 -19.954 10.803 1.00 74.75 203 GLY A C 1
ATOM 1589 O O . GLY A 1 203 ? 2.659 -19.811 11.611 1.00 74.75 203 GLY A O 1
ATOM 1590 N N . SER A 1 204 ? 0.479 -19.716 11.125 1.00 67.25 204 SER A N 1
ATOM 1591 C CA . SER A 1 204 ? 0.061 -19.219 12.447 1.00 67.25 204 SER A CA 1
ATOM 1592 C C . SER A 1 204 ? -0.218 -20.318 13.483 1.00 67.25 204 SER A C 1
ATOM 1594 O O . SER A 1 204 ? -0.682 -20.008 14.583 1.00 67.25 204 SER A O 1
ATOM 1596 N N . LYS A 1 205 ? 0.000 -21.594 13.147 1.00 79.44 205 LYS A N 1
ATOM 1597 C CA . LYS A 1 205 ? -0.272 -22.756 14.007 1.00 79.44 205 LYS A CA 1
ATOM 1598 C C . LYS A 1 205 ? 1.002 -23.566 14.244 1.00 79.44 205 LYS A C 1
ATOM 1600 O O . LYS A 1 205 ? 1.892 -23.573 13.398 1.00 79.44 205 LYS A O 1
ATOM 1605 N N . HIS A 1 206 ? 1.032 -24.293 15.356 1.00 91.00 206 HIS A N 1
ATOM 1606 C CA . HIS A 1 206 ? 2.089 -25.246 15.679 1.00 91.00 206 HIS A CA 1
ATOM 1607 C C . HIS A 1 206 ? 1.532 -26.665 15.608 1.00 91.00 206 HIS A C 1
ATOM 1609 O O . HIS A 1 206 ? 0.470 -26.938 16.167 1.00 91.00 206 HIS A O 1
ATOM 1615 N N . TYR A 1 207 ? 2.218 -27.549 14.891 1.00 94.19 207 TYR A N 1
ATOM 1616 C CA . TYR A 1 207 ? 1.753 -28.901 14.595 1.00 94.19 207 TYR A CA 1
ATOM 1617 C C . TYR A 1 207 ? 2.576 -29.947 15.330 1.00 94.19 207 TYR A C 1
ATOM 1619 O O . TYR A 1 207 ? 3.792 -29.819 15.455 1.00 94.19 207 TYR A O 1
ATOM 1627 N N . VAL A 1 208 ? 1.899 -31.003 15.771 1.00 95.50 208 VAL A N 1
ATOM 1628 C CA . VAL A 1 208 ? 2.492 -32.192 16.392 1.00 95.50 208 VAL A CA 1
ATOM 1629 C C . VAL A 1 208 ? 2.065 -33.432 15.614 1.00 95.50 208 VAL A C 1
ATOM 1631 O O . VAL A 1 208 ? 1.042 -33.426 14.924 1.00 95.50 208 VAL A O 1
ATOM 1634 N N . SER A 1 209 ? 2.819 -34.524 15.737 1.00 94.06 209 SER A N 1
ATOM 1635 C CA . SER A 1 209 ? 2.401 -35.796 15.144 1.00 94.06 209 SER A CA 1
ATOM 1636 C C . SER A 1 209 ? 1.101 -36.290 15.785 1.00 94.06 209 SER A C 1
ATOM 1638 O O . SER A 1 209 ? 1.030 -36.470 17.002 1.00 94.06 209 SER A O 1
ATOM 1640 N N . CYS A 1 210 ? 0.081 -36.570 14.967 1.00 93.62 210 CYS A N 1
ATOM 1641 C CA . CYS A 1 210 ? -1.194 -37.096 15.455 1.00 93.62 210 CYS A CA 1
ATOM 1642 C C . CYS A 1 210 ? -1.059 -38.443 16.178 1.00 93.62 210 CYS A C 1
ATOM 1644 O O . CYS A 1 210 ? -1.833 -38.713 17.095 1.00 93.62 210 CYS A O 1
ATOM 1646 N N . SER A 1 211 ? -0.089 -39.281 15.795 1.00 93.06 211 SER A N 1
ATOM 1647 C CA . SER A 1 211 ? 0.160 -40.566 16.461 1.00 93.06 211 SER A CA 1
ATOM 1648 C C . SER A 1 211 ? 0.783 -40.400 17.850 1.00 93.06 211 SER A C 1
ATOM 1650 O O . SER A 1 211 ? 0.602 -41.260 18.706 1.00 93.06 211 SER A O 1
ATOM 1652 N N . ALA A 1 212 ? 1.465 -39.279 18.101 1.00 91.19 212 ALA A N 1
ATOM 1653 C CA . ALA A 1 212 ? 2.147 -39.010 19.362 1.00 91.19 212 ALA A CA 1
ATOM 1654 C C . ALA A 1 212 ? 1.244 -38.358 20.422 1.00 91.19 212 ALA A C 1
ATOM 1656 O O . ALA A 1 212 ? 1.648 -38.267 21.577 1.00 91.19 212 ALA A O 1
ATOM 1657 N N . VAL A 1 213 ? 0.023 -37.924 20.074 1.00 92.56 213 VAL A N 1
ATOM 1658 C CA . VAL A 1 213 ? -0.846 -37.127 20.967 1.00 92.56 213 VAL A CA 1
ATOM 1659 C C . VAL A 1 213 ? -1.102 -37.813 22.308 1.00 92.56 213 VAL A C 1
ATOM 1661 O O . VAL A 1 213 ? -1.090 -37.148 23.337 1.00 92.56 213 VAL A O 1
ATOM 1664 N N . ASN A 1 214 ? -1.283 -39.135 22.325 1.00 88.88 214 ASN A N 1
ATOM 1665 C CA . ASN A 1 214 ? -1.531 -39.878 23.566 1.00 88.88 214 ASN A CA 1
ATOM 1666 C C . ASN A 1 214 ? -0.291 -40.000 24.469 1.00 88.88 214 ASN A C 1
ATOM 1668 O O . ASN A 1 214 ? -0.440 -40.284 25.651 1.00 88.88 214 ASN A O 1
ATOM 1672 N N . ALA A 1 215 ? 0.909 -39.790 23.923 1.00 91.19 215 ALA A N 1
ATOM 1673 C CA . ALA A 1 215 ? 2.174 -39.833 24.655 1.00 91.19 215 ALA A CA 1
ATOM 1674 C C . ALA A 1 215 ? 2.653 -38.440 25.111 1.00 91.19 215 ALA A C 1
ATOM 1676 O O . ALA A 1 215 ? 3.651 -38.331 25.823 1.00 91.19 215 ALA A O 1
ATOM 1677 N N . LEU A 1 216 ? 1.972 -37.365 24.698 1.00 94.44 216 LEU A N 1
ATOM 1678 C CA . LEU A 1 216 ? 2.320 -36.006 25.107 1.00 94.44 216 LEU A CA 1
ATOM 1679 C C . LEU A 1 216 ? 1.933 -35.751 26.579 1.00 94.44 216 LEU A C 1
ATOM 1681 O O . LEU A 1 216 ? 0.902 -36.243 27.044 1.00 94.44 216 LEU A O 1
ATOM 1685 N N . PRO A 1 217 ? 2.735 -34.965 27.322 1.00 93.94 217 PRO A N 1
ATOM 1686 C CA . PRO A 1 217 ? 2.516 -34.727 28.748 1.00 93.94 217 PRO A CA 1
ATOM 1687 C C . PRO A 1 217 ? 1.262 -33.886 29.017 1.00 93.94 217 PRO A C 1
ATOM 1689 O O . PRO A 1 217 ? 0.892 -33.028 28.220 1.00 93.94 217 PRO A O 1
ATOM 1692 N N . SER A 1 218 ? 0.632 -34.061 30.177 1.00 95.00 218 SER A N 1
ATOM 1693 C CA . SER A 1 218 ? -0.347 -33.082 30.665 1.00 95.00 218 SER A CA 1
ATOM 1694 C C . SER A 1 218 ? 0.364 -31.800 31.102 1.00 95.00 218 SER A C 1
ATOM 1696 O O . SER A 1 218 ? 1.429 -31.868 31.719 1.00 95.00 218 SER A O 1
ATOM 1698 N N . ILE A 1 219 ? -0.248 -30.650 30.829 1.00 94.88 219 ILE A N 1
ATOM 1699 C CA . ILE A 1 219 ? 0.110 -29.386 31.482 1.00 94.88 219 ILE A CA 1
ATOM 1700 C C . ILE A 1 219 ? -0.731 -29.260 32.751 1.00 94.88 219 ILE A C 1
ATOM 1702 O O . ILE A 1 219 ? -1.926 -29.546 32.725 1.00 94.88 219 ILE A O 1
ATOM 1706 N N . ILE A 1 220 ? -0.119 -28.895 33.871 1.00 95.81 220 ILE A N 1
ATOM 1707 C CA . ILE A 1 220 ? -0.788 -28.825 35.170 1.00 95.81 220 ILE A CA 1
ATOM 1708 C C . ILE A 1 220 ? -0.796 -27.370 35.619 1.00 95.81 220 ILE A C 1
ATOM 1710 O O . ILE A 1 220 ? 0.263 -26.765 35.779 1.00 95.81 220 ILE A O 1
ATOM 1714 N N . PHE A 1 221 ? -1.993 -26.829 35.830 1.00 94.75 221 PHE A N 1
ATOM 1715 C CA . PHE A 1 221 ? -2.186 -25.531 36.467 1.00 94.75 221 PHE A CA 1
ATOM 1716 C C . PHE A 1 221 ? -2.458 -25.766 37.947 1.00 94.75 221 PHE A C 1
ATOM 1718 O O . PHE A 1 221 ? -3.429 -26.442 38.288 1.00 94.75 221 PHE A O 1
ATOM 1725 N N . THR A 1 222 ? -1.610 -25.237 38.822 1.00 94.88 222 THR A N 1
ATOM 1726 C CA . THR A 1 222 ? -1.862 -25.251 40.264 1.00 94.88 222 THR A CA 1
ATOM 1727 C C . THR A 1 222 ? -2.545 -23.943 40.636 1.00 94.88 222 THR A C 1
ATOM 1729 O O . THR A 1 222 ? -1.987 -22.874 40.402 1.00 94.88 222 THR A O 1
ATOM 1732 N N . ILE A 1 223 ? -3.770 -24.024 41.149 1.00 94.00 223 ILE A N 1
ATOM 1733 C CA . ILE A 1 223 ? -4.593 -22.867 41.518 1.00 94.00 223 ILE A CA 1
ATOM 1734 C C . ILE A 1 223 ? -5.124 -23.113 42.924 1.00 94.00 223 ILE A C 1
ATOM 1736 O O . ILE A 1 223 ? -5.822 -24.106 43.147 1.00 94.00 223 ILE A O 1
ATOM 1740 N N . ASN A 1 224 ? -4.804 -22.214 43.854 1.00 90.00 224 ASN A N 1
ATOM 1741 C CA . ASN A 1 224 ? -5.157 -22.338 45.268 1.00 90.00 224 ASN A CA 1
ATOM 1742 C C . ASN A 1 224 ? -4.708 -23.690 45.866 1.00 90.00 224 ASN A C 1
ATOM 1744 O O . ASN A 1 224 ? -5.472 -24.379 46.540 1.00 90.00 224 ASN A O 1
ATOM 1748 N N . GLY A 1 225 ? -3.494 -24.130 45.522 1.00 90.12 225 GLY A N 1
ATOM 1749 C CA . GLY A 1 225 ? -2.914 -25.410 45.945 1.00 90.12 225 GLY A CA 1
ATOM 1750 C C . GLY A 1 225 ? -3.495 -26.658 45.265 1.00 90.12 225 GLY A C 1
ATOM 1751 O O . GLY A 1 225 ? -3.006 -27.762 45.504 1.00 90.12 225 GLY A O 1
ATOM 1752 N N . ILE A 1 226 ? -4.501 -26.516 44.396 1.00 92.31 226 ILE A N 1
ATOM 1753 C CA . ILE A 1 226 ? -5.162 -27.636 43.717 1.00 92.31 226 ILE A CA 1
ATOM 1754 C C . ILE A 1 226 ? -4.611 -27.786 42.300 1.00 92.31 226 ILE A C 1
ATOM 1756 O O . ILE A 1 226 ? -4.521 -26.822 41.542 1.00 92.31 226 ILE A O 1
ATOM 1760 N N . ASN A 1 227 ? -4.261 -29.017 41.927 1.00 94.00 227 ASN A N 1
ATOM 1761 C CA . ASN A 1 227 ? -3.720 -29.337 40.609 1.00 94.00 227 ASN A CA 1
ATOM 1762 C C . ASN A 1 227 ? -4.835 -29.629 39.599 1.00 94.00 227 ASN A C 1
ATOM 1764 O O . ASN A 1 227 ? -5.576 -30.602 39.744 1.00 94.00 227 ASN A O 1
ATOM 1768 N N . TYR A 1 228 ? -4.881 -28.844 38.525 1.00 92.88 228 TYR A N 1
ATOM 1769 C CA . TYR A 1 228 ? -5.795 -29.004 37.396 1.00 92.88 228 TYR A CA 1
ATOM 1770 C C . TYR A 1 228 ? -5.025 -29.504 36.159 1.00 92.88 228 TYR A C 1
ATOM 1772 O O . TYR A 1 228 ? -4.466 -28.700 35.405 1.00 92.88 228 TYR A O 1
ATOM 1780 N N . PRO A 1 229 ? -4.945 -30.832 35.935 1.00 94.12 229 PRO A N 1
ATOM 1781 C CA . PRO A 1 229 ? -4.244 -31.393 34.787 1.00 94.12 229 PRO A CA 1
ATOM 1782 C C . PRO A 1 229 ? -5.063 -31.239 33.500 1.00 94.12 229 PRO A C 1
ATOM 1784 O O . PRO A 1 229 ? -6.186 -31.730 33.384 1.00 94.12 229 PRO A O 1
ATOM 1787 N N . VAL A 1 230 ? -4.458 -30.631 32.483 1.00 93.12 230 VAL A N 1
ATOM 1788 C CA . VAL A 1 230 ? -5.001 -30.519 31.128 1.00 93.12 230 VAL A CA 1
ATOM 1789 C C . VAL A 1 230 ? -4.269 -31.524 30.227 1.00 93.12 230 VAL A C 1
ATOM 1791 O O . VAL A 1 230 ? -3.100 -31.320 29.885 1.00 93.12 230 VAL A O 1
ATOM 1794 N N . PRO A 1 231 ? -4.920 -32.636 29.836 1.00 93.38 231 PRO A N 1
ATOM 1795 C CA . PRO A 1 231 ? -4.281 -33.679 29.041 1.00 93.38 231 PRO A CA 1
ATOM 1796 C C . PRO A 1 231 ? -4.076 -33.240 27.588 1.00 93.38 231 PRO A C 1
ATOM 1798 O O . PRO A 1 231 ? -4.822 -32.410 27.070 1.00 93.38 231 PRO A O 1
ATOM 1801 N N . ALA A 1 232 ? -3.150 -33.886 26.876 1.00 92.94 232 ALA A N 1
ATOM 1802 C CA . ALA A 1 232 ? -2.820 -33.560 25.485 1.00 92.94 232 ALA A CA 1
ATOM 1803 C C . ALA A 1 232 ? -4.012 -33.498 24.525 1.00 92.94 232 ALA A C 1
ATOM 1805 O O . ALA A 1 232 ? -4.147 -32.563 23.743 1.00 92.94 232 ALA A O 1
ATOM 1806 N N . ARG A 1 233 ? -4.964 -34.424 24.658 1.00 89.75 233 ARG A N 1
ATOM 1807 C CA . ARG A 1 233 ? -6.227 -34.427 23.895 1.00 89.75 233 ARG A CA 1
ATOM 1808 C C . ARG A 1 233 ? -7.144 -33.214 24.141 1.00 89.75 233 ARG A C 1
ATOM 1810 O O . ARG A 1 233 ? -8.229 -33.136 23.563 1.00 89.75 233 ARG A O 1
ATOM 1817 N N . ALA A 1 234 ? -6.823 -32.358 25.108 1.00 88.31 234 ALA A N 1
ATOM 1818 C CA . ALA A 1 234 ? -7.543 -31.120 25.379 1.00 88.31 234 ALA A CA 1
ATOM 1819 C C . ALA A 1 234 ? -6.870 -29.909 24.720 1.00 88.31 234 ALA A C 1
ATOM 1821 O O . ALA A 1 234 ? -7.594 -29.045 24.243 1.00 88.31 234 ALA A O 1
ATOM 1822 N N . TYR A 1 235 ? -5.536 -29.882 24.631 1.00 91.50 235 TYR A N 1
ATOM 1823 C CA . TYR A 1 235 ? -4.788 -28.782 24.010 1.00 91.50 235 TYR A CA 1
ATOM 1824 C C . TYR A 1 235 ? -4.293 -29.081 22.578 1.00 91.50 235 TYR A C 1
ATOM 1826 O O . TYR A 1 235 ? -3.666 -28.228 21.950 1.00 91.50 235 TYR A O 1
ATOM 1834 N N . VAL A 1 236 ? -4.555 -30.279 22.040 1.00 93.38 236 VAL A N 1
ATOM 1835 C CA . VAL A 1 236 ? -4.294 -30.648 20.638 1.00 93.38 236 VAL A CA 1
ATOM 1836 C C . VAL A 1 236 ? -5.608 -30.921 19.913 1.00 93.38 236 VAL A C 1
ATOM 1838 O O . VAL A 1 236 ? -6.394 -31.775 20.327 1.00 93.38 236 VAL A O 1
ATOM 1841 N N . LEU A 1 237 ? -5.826 -30.223 18.798 1.00 90.06 237 LEU A N 1
ATOM 1842 C CA . LEU A 1 237 ? -7.004 -30.347 17.939 1.00 90.06 237 LEU A CA 1
ATOM 1843 C C . LEU A 1 237 ? -6.608 -30.770 16.521 1.00 90.06 237 LEU A C 1
ATOM 1845 O O . LEU A 1 237 ? -5.466 -30.592 16.105 1.00 90.06 237 LEU A O 1
ATOM 1849 N N . LYS A 1 238 ? -7.562 -31.313 15.760 1.00 89.31 238 LYS A N 1
ATOM 1850 C CA . LYS A 1 238 ? -7.383 -31.609 14.331 1.00 89.31 238 LYS A CA 1
ATOM 1851 C C . LYS A 1 238 ? -7.918 -30.464 13.482 1.00 89.31 238 LYS A C 1
ATOM 1853 O O . LYS A 1 238 ? -8.999 -29.944 13.755 1.00 89.31 238 LYS A O 1
ATOM 1858 N N . ASP A 1 239 ? -7.166 -30.068 12.463 1.00 84.88 239 ASP A N 1
ATOM 1859 C CA . ASP A 1 239 ? -7.652 -29.135 11.450 1.00 84.88 239 ASP A CA 1
ATOM 1860 C C . ASP A 1 239 ? -8.533 -29.832 10.395 1.00 84.88 239 ASP A C 1
ATOM 1862 O O . ASP A 1 239 ? -8.786 -31.036 10.458 1.00 84.88 239 ASP A O 1
ATOM 1866 N N . PHE A 1 240 ? -9.011 -29.065 9.412 1.00 80.38 240 PHE A N 1
ATOM 1867 C CA . PHE A 1 240 ? -9.875 -29.564 8.336 1.00 80.38 240 PHE A CA 1
ATOM 1868 C C . PHE A 1 240 ? -9.186 -30.572 7.402 1.00 80.38 240 PHE A C 1
ATOM 1870 O O . PHE A 1 240 ? -9.870 -31.300 6.692 1.00 80.38 240 PHE A O 1
ATOM 1877 N N . THR A 1 241 ? -7.853 -30.639 7.415 1.00 84.69 241 THR A N 1
ATOM 1878 C CA . THR A 1 241 ? -7.058 -31.628 6.671 1.00 84.69 241 THR A CA 1
ATOM 1879 C C . THR A 1 241 ? -6.687 -32.850 7.514 1.00 84.69 241 THR A C 1
ATOM 1881 O O . THR A 1 241 ? -5.997 -33.743 7.034 1.00 84.69 241 THR A O 1
ATOM 1884 N N . GLY A 1 242 ? -7.133 -32.903 8.773 1.00 88.62 242 GLY A N 1
ATOM 1885 C CA . GLY A 1 242 ? -6.825 -33.982 9.709 1.00 88.62 242 GLY A CA 1
ATOM 1886 C C . GLY A 1 242 ? -5.477 -33.848 10.423 1.00 88.62 242 GLY A C 1
ATOM 1887 O O . GLY A 1 242 ? -5.145 -34.729 11.217 1.00 88.62 242 GLY A O 1
ATOM 1888 N N . ASN A 1 243 ? -4.726 -32.763 10.205 1.00 93.12 243 ASN A N 1
ATOM 1889 C CA . ASN A 1 243 ? -3.442 -32.524 10.866 1.00 93.12 243 ASN A CA 1
ATOM 1890 C C . ASN A 1 243 ? -3.648 -32.041 12.309 1.00 93.12 243 ASN A C 1
ATOM 1892 O O . ASN A 1 243 ? -4.540 -31.234 12.584 1.00 93.12 243 ASN A O 1
ATOM 1896 N N . CYS A 1 244 ? -2.807 -32.511 13.232 1.00 94.50 244 CYS A N 1
ATOM 1897 C CA . CYS A 1 244 ? -2.907 -32.186 14.654 1.00 94.50 244 CYS A CA 1
ATOM 1898 C C . CYS A 1 244 ? -2.112 -30.923 14.994 1.00 94.50 244 CYS A C 1
ATOM 1900 O O . CYS A 1 244 ? -0.906 -30.861 14.762 1.00 94.50 244 CYS A O 1
ATOM 1902 N N . TYR A 1 245 ? -2.786 -29.926 15.564 1.00 93.56 245 TYR A N 1
ATOM 1903 C CA . TYR A 1 245 ? -2.208 -28.641 15.946 1.00 93.56 245 TYR A CA 1
ATOM 1904 C C . TYR A 1 245 ? -2.508 -28.291 17.407 1.00 93.56 245 TYR A C 1
ATOM 1906 O O . TYR A 1 245 ? -3.520 -28.716 17.964 1.00 93.56 245 TYR A O 1
ATOM 1914 N N . THR A 1 246 ? -1.623 -27.513 18.026 1.00 93.81 246 THR A N 1
ATOM 1915 C CA . THR A 1 246 ? -1.729 -27.083 19.427 1.00 93.81 246 THR A CA 1
ATOM 1916 C C . THR A 1 246 ? -2.619 -25.843 19.561 1.00 93.81 246 THR A C 1
ATOM 1918 O O . THR A 1 246 ? -2.691 -25.003 18.660 1.00 93.81 246 THR A O 1
ATOM 1921 N N . THR A 1 247 ? -3.291 -25.695 20.701 1.00 91.94 247 THR A N 1
ATOM 1922 C CA . THR A 1 247 ? -4.131 -24.528 21.030 1.00 91.94 247 THR A CA 1
ATOM 1923 C C . THR A 1 247 ? -3.395 -23.480 21.870 1.00 91.94 247 THR A C 1
ATOM 1925 O O . THR A 1 247 ? -4.035 -22.617 22.470 1.00 91.94 247 THR A O 1
ATOM 1928 N N . PHE A 1 248 ? -2.064 -23.551 21.946 1.00 90.62 248 PHE A N 1
ATOM 1929 C CA . PHE A 1 248 ? -1.238 -22.580 22.662 1.00 90.62 248 PHE A CA 1
ATOM 1930 C C . PHE A 1 248 ? -0.923 -21.377 21.771 1.00 90.62 248 PHE A C 1
ATOM 1932 O O . PHE A 1 248 ? -0.554 -21.524 20.600 1.00 90.62 248 PHE A O 1
ATOM 1939 N N . LYS A 1 249 ? -1.086 -20.173 22.320 1.00 82.12 249 LYS A N 1
ATOM 1940 C CA . LYS A 1 249 ? -0.868 -18.911 21.608 1.00 82.12 249 LYS A CA 1
ATOM 1941 C C . LYS A 1 249 ? -0.145 -17.909 22.497 1.00 82.12 249 LYS A C 1
ATOM 1943 O O . LYS A 1 249 ? -0.454 -17.782 23.675 1.00 82.12 249 LYS A O 1
ATOM 1948 N N . GLU A 1 250 ? 0.794 -17.182 21.913 1.00 75.44 250 GLU A N 1
ATOM 1949 C CA . GLU A 1 250 ? 1.391 -16.025 22.569 1.00 75.44 250 GLU A CA 1
ATOM 1950 C C . GLU A 1 250 ? 0.368 -14.889 22.687 1.00 75.44 250 GLU A C 1
ATOM 1952 O O . GLU A 1 250 ? -0.343 -14.588 21.723 1.00 75.44 250 GLU A O 1
ATOM 1957 N N . LYS A 1 251 ? 0.322 -14.272 23.870 1.00 64.81 251 LYS A N 1
ATOM 1958 C CA . LYS A 1 251 ? -0.509 -13.110 24.191 1.00 64.81 251 LYS A CA 1
ATOM 1959 C C . LYS A 1 251 ? 0.110 -11.841 23.586 1.00 64.81 251 LYS A C 1
ATOM 1961 O O . LYS A 1 251 ? 1.251 -11.513 23.900 1.00 64.81 251 LYS A O 1
ATOM 1966 N N . ARG A 1 252 ? -0.617 -11.126 22.721 1.00 57.03 252 ARG A N 1
ATOM 1967 C CA . ARG A 1 252 ? -0.150 -9.893 22.048 1.00 57.03 252 ARG A CA 1
ATOM 1968 C C . ARG A 1 252 ? -0.741 -8.645 22.715 1.00 57.03 252 ARG A C 1
ATOM 1970 O O . ARG A 1 252 ? -1.632 -8.750 23.545 1.00 57.03 252 ARG A O 1
ATOM 1977 N N . ILE A 1 253 ? -0.288 -7.442 22.336 1.00 47.62 253 ILE A N 1
ATOM 1978 C CA . ILE A 1 253 ? -0.781 -6.164 22.905 1.00 47.62 253 ILE A CA 1
ATOM 1979 C C . ILE A 1 253 ? -2.306 -6.016 22.865 1.00 47.62 253 ILE A C 1
ATOM 1981 O O . ILE A 1 253 ? -2.875 -5.465 23.800 1.00 47.62 253 ILE A O 1
ATOM 1985 N N . GLY A 1 254 ? -2.974 -6.536 21.831 1.00 48.53 254 GLY A N 1
ATOM 1986 C CA . GLY A 1 254 ? -4.442 -6.527 21.756 1.00 48.53 254 GLY A CA 1
ATOM 1987 C C . GLY A 1 254 ? -5.142 -7.345 22.851 1.00 48.53 254 GLY A C 1
ATOM 1988 O O . GLY A 1 254 ? -6.351 -7.222 23.004 1.00 48.53 254 GLY A O 1
ATOM 1989 N N . ASP A 1 255 ? -4.392 -8.148 23.609 1.00 51.38 255 ASP A N 1
ATOM 1990 C CA . ASP A 1 255 ? -4.885 -9.057 24.642 1.00 51.38 255 ASP A CA 1
ATOM 1991 C C . ASP A 1 255 ? -4.529 -8.579 26.073 1.00 51.38 255 ASP A C 1
ATOM 1993 O O . ASP A 1 255 ? -4.899 -9.233 27.053 1.00 51.38 255 ASP A O 1
ATOM 1997 N N . LEU A 1 256 ? -3.780 -7.474 26.230 1.00 55.09 256 LEU A N 1
ATOM 1998 C CA . LEU A 1 256 ? -3.439 -6.882 27.533 1.00 55.09 256 LEU A CA 1
ATOM 1999 C C . LEU A 1 256 ? -4.538 -5.910 27.985 1.00 55.09 256 LEU A C 1
ATOM 2001 O O . LEU A 1 256 ? -4.961 -5.042 27.227 1.00 55.09 256 LEU A O 1
ATOM 2005 N N . VAL A 1 257 ? -4.976 -6.036 29.240 1.00 55.91 257 VAL A N 1
ATOM 2006 C CA . VAL A 1 257 ? -6.006 -5.182 29.848 1.00 55.91 257 VAL A CA 1
ATOM 2007 C C . VAL A 1 257 ? -5.407 -4.506 31.075 1.00 55.91 257 VAL A C 1
ATOM 2009 O O . VAL A 1 257 ? -5.001 -5.194 32.009 1.00 55.91 257 VAL A O 1
ATOM 2012 N N . SER A 1 258 ? -5.378 -3.173 31.076 1.00 55.16 258 SER A N 1
ATOM 2013 C CA . SER A 1 258 ? -5.135 -2.367 32.276 1.00 55.16 258 SER A CA 1
ATOM 2014 C C . SER A 1 258 ? -6.433 -1.670 32.675 1.00 55.16 258 SER A C 1
ATOM 2016 O O . SER A 1 258 ? -7.167 -1.177 31.815 1.00 55.16 258 SER A O 1
ATOM 2018 N N . THR A 1 259 ? -6.748 -1.658 33.967 1.00 55.62 259 THR A N 1
ATOM 2019 C CA . THR A 1 259 ? -7.969 -1.027 34.504 1.00 55.62 259 THR A CA 1
ATOM 2020 C C . THR A 1 259 ? -7.665 0.349 35.045 1.00 55.62 259 THR A C 1
ATOM 2022 O O . THR A 1 259 ? -6.610 0.544 35.629 1.00 55.62 259 THR A O 1
ATOM 2025 N N . ASP A 1 260 ? -8.587 1.303 34.919 1.00 58.66 260 ASP A N 1
ATOM 2026 C CA . ASP A 1 260 ? -8.430 2.668 35.445 1.00 58.66 260 ASP A CA 1
ATOM 2027 C C . ASP A 1 260 ? -7.173 3.388 34.931 1.00 58.66 260 ASP A C 1
ATOM 2029 O O . ASP A 1 260 ? -6.580 4.205 35.637 1.00 58.66 260 ASP A O 1
ATOM 2033 N N . GLN A 1 261 ? -6.675 3.041 33.740 1.00 66.38 261 GLN A N 1
ATOM 2034 C CA . GLN A 1 261 ? -5.545 3.743 33.133 1.00 66.38 261 GLN A CA 1
ATOM 2035 C C . GLN A 1 261 ? -5.972 5.196 32.869 1.00 66.38 261 GLN A C 1
ATOM 2037 O O . GLN A 1 261 ? -6.885 5.414 32.068 1.00 66.38 261 GLN A O 1
ATOM 2042 N N . PRO A 1 262 ? -5.345 6.198 33.510 1.00 63.06 262 PRO A N 1
ATOM 2043 C CA . PRO A 1 262 ? -5.612 7.583 33.163 1.00 63.06 262 PRO A CA 1
ATOM 2044 C C . PRO A 1 262 ? -5.124 7.828 31.733 1.00 63.06 262 PRO A C 1
ATOM 2046 O O . PRO A 1 262 ? -3.993 7.480 31.383 1.00 63.06 262 PRO A O 1
ATOM 2049 N N . PHE A 1 263 ? -5.982 8.417 30.906 1.00 63.06 263 PHE A N 1
ATOM 2050 C CA . PHE A 1 263 ? -5.645 8.862 29.559 1.00 63.06 263 PHE A CA 1
ATOM 2051 C C . PHE A 1 263 ? -6.007 10.337 29.408 1.00 63.06 263 PHE A C 1
ATOM 2053 O O . PHE A 1 263 ? -7.020 10.805 29.930 1.00 63.06 263 PHE A O 1
ATOM 2060 N N . GLY A 1 264 ? -5.157 11.078 28.702 1.00 59.06 264 GLY A N 1
ATOM 2061 C CA . GLY A 1 264 ? -5.467 12.444 28.309 1.00 59.06 264 GLY A CA 1
ATOM 2062 C C . GLY A 1 264 ? -6.486 12.430 27.176 1.00 59.06 264 GLY A C 1
ATOM 2063 O O . GLY A 1 264 ? -6.291 11.742 26.176 1.00 59.06 264 GLY A O 1
ATOM 2064 N N . LEU A 1 265 ? -7.563 13.198 27.321 1.00 55.72 265 LEU A N 1
ATOM 2065 C CA . LEU A 1 265 ? -8.443 13.531 26.207 1.00 55.72 265 LEU A CA 1
ATOM 2066 C C . LEU A 1 265 ? -7.950 14.834 25.592 1.00 55.72 265 LEU A C 1
ATOM 2068 O O . LEU A 1 265 ? -7.958 15.879 26.245 1.00 55.72 265 LEU A O 1
ATOM 2072 N N . SER A 1 266 ? -7.516 14.767 24.338 1.00 53.62 266 SER A N 1
ATOM 2073 C CA . SER A 1 266 ? -7.221 15.975 23.584 1.00 53.62 266 SER A CA 1
ATOM 2074 C C . SER A 1 266 ? -8.534 16.627 23.160 1.00 53.62 266 SER A C 1
ATOM 2076 O O . SER A 1 266 ? -9.313 16.044 22.411 1.00 53.62 266 SER A O 1
ATOM 2078 N N . MET A 1 267 ? -8.799 17.833 23.663 1.00 51.97 267 MET A N 1
ATOM 2079 C CA . MET A 1 267 ? -9.949 18.639 23.232 1.00 51.97 267 MET A CA 1
ATOM 2080 C C . MET A 1 267 ? -9.657 19.387 21.924 1.00 51.97 267 MET A C 1
ATOM 2082 O O . MET A 1 267 ? -10.586 19.772 21.217 1.00 51.97 267 MET A O 1
ATOM 2086 N N . VAL A 1 268 ? -8.372 19.608 21.616 1.00 50.28 268 VAL A N 1
ATOM 2087 C CA . VAL A 1 268 ? -7.884 20.312 20.424 1.00 50.28 268 VAL A CA 1
ATOM 2088 C C . VAL A 1 268 ? -6.530 19.721 20.023 1.00 50.28 268 VAL A C 1
ATOM 2090 O O . VAL A 1 268 ? -5.588 19.733 20.810 1.00 50.28 268 VAL A O 1
ATOM 2093 N N . GLU A 1 269 ? -6.420 19.216 18.797 1.00 50.88 269 GLU A N 1
ATOM 2094 C CA . GLU A 1 269 ? -5.239 18.505 18.293 1.00 50.88 269 GLU A CA 1
ATOM 2095 C C . GLU A 1 269 ? -4.471 19.331 17.254 1.00 50.88 269 GLU A C 1
ATOM 2097 O O . GLU A 1 269 ? -4.608 19.107 16.058 1.00 50.88 269 GLU A O 1
ATOM 2102 N N . TYR A 1 270 ? -3.619 20.263 17.685 1.00 46.09 270 TYR A N 1
ATOM 2103 C CA . TYR A 1 270 ? -2.746 20.985 16.750 1.00 46.09 270 TYR A CA 1
ATOM 2104 C C . TYR A 1 270 ? -1.576 20.098 16.292 1.00 46.09 270 TYR A C 1
ATOM 2106 O O . TYR A 1 270 ? -0.763 19.669 17.109 1.00 46.09 270 TYR A O 1
ATOM 2114 N N . GLY A 1 271 ? -1.466 19.827 14.985 1.00 43.31 271 GLY A N 1
ATOM 2115 C CA . GLY A 1 271 ? -0.318 19.112 14.397 1.00 43.31 271 GLY A CA 1
ATOM 2116 C C . GLY A 1 271 ? -0.407 17.578 14.425 1.00 43.31 271 GLY A C 1
ATOM 2117 O O . GLY A 1 271 ? 0.462 16.895 13.870 1.00 43.31 271 GLY A O 1
ATOM 2118 N N . PHE A 1 272 ? -1.477 17.030 15.005 1.00 45.09 272 PHE A N 1
ATOM 2119 C CA . PHE A 1 272 ? -1.802 15.598 14.982 1.00 45.09 272 PHE A CA 1
ATOM 2120 C C . PHE A 1 272 ? -2.884 15.249 13.947 1.00 45.09 272 PHE A C 1
ATOM 2122 O O . PHE A 1 272 ? -3.143 14.067 13.698 1.00 45.09 272 PHE A O 1
ATOM 2129 N N . GLU A 1 273 ? -3.460 16.254 13.278 1.00 43.09 273 GLU A N 1
ATOM 2130 C CA . GLU A 1 273 ? -4.596 16.082 12.377 1.00 43.09 273 GLU A CA 1
ATOM 2131 C C . GLU A 1 273 ? -4.303 15.086 11.239 1.00 43.09 273 GLU A C 1
ATOM 2133 O O . GLU A 1 273 ? -3.537 15.327 10.302 1.00 43.09 273 GLU A O 1
ATOM 2138 N N . GLY A 1 274 ? -4.969 13.929 11.316 1.00 41.56 274 GLY A N 1
ATOM 2139 C CA . GLY A 1 274 ? -5.003 12.915 10.267 1.00 41.56 274 GLY A CA 1
ATOM 2140 C C . GLY A 1 274 ? -3.815 11.949 10.205 1.00 41.56 274 GLY A C 1
ATOM 2141 O O . GLY A 1 274 ? -3.681 11.170 9.250 1.00 41.56 274 GLY A O 1
ATOM 2142 N N . ARG A 1 275 ? -3.001 11.905 11.260 1.00 43.91 275 ARG A N 1
ATOM 2143 C CA . ARG A 1 275 ? -2.125 10.757 11.510 1.00 43.91 275 ARG A CA 1
ATOM 2144 C C . ARG A 1 275 ? -2.954 9.458 11.606 1.00 43.91 275 ARG A C 1
ATOM 2146 O O . ARG A 1 275 ? -4.145 9.477 11.896 1.00 43.91 275 ARG A O 1
ATOM 2153 N N . ARG A 1 276 ? -2.354 8.299 11.292 1.00 42.12 276 ARG A N 1
ATOM 2154 C CA . ARG A 1 276 ? -3.042 6.982 11.312 1.00 42.12 276 ARG A CA 1
ATOM 2155 C C . ARG A 1 276 ? -3.105 6.348 12.713 1.00 42.12 276 ARG A C 1
ATOM 2157 O O . ARG A 1 276 ? -3.180 5.127 12.806 1.00 42.12 276 ARG A O 1
ATOM 2164 N N . PHE A 1 277 ? -3.009 7.144 13.769 1.00 53.12 277 PHE A N 1
ATOM 2165 C CA . PHE A 1 277 ? -3.054 6.665 15.145 1.00 53.12 277 PHE A CA 1
ATOM 2166 C C . PHE A 1 277 ? -4.124 7.436 15.913 1.00 53.12 277 PHE A C 1
ATOM 2168 O O . PHE A 1 277 ? -4.268 8.639 15.728 1.00 53.12 277 PHE A O 1
ATOM 2175 N N . ASP A 1 278 ? -4.874 6.721 16.747 1.00 53.50 278 ASP A N 1
ATOM 2176 C CA . ASP A 1 278 ? -6.027 7.248 17.490 1.00 53.50 278 ASP A CA 1
ATOM 2177 C C . ASP A 1 278 ? -5.622 7.881 18.841 1.00 53.50 278 ASP A C 1
ATOM 2179 O O . ASP A 1 278 ? -6.470 8.213 19.664 1.00 53.50 278 ASP A O 1
ATOM 2183 N N . GLY A 1 279 ? -4.315 8.011 19.092 1.00 59.38 279 GLY A N 1
ATOM 2184 C CA . GLY A 1 279 ? -3.743 8.587 20.305 1.00 59.38 279 GLY A CA 1
ATOM 2185 C C . GLY A 1 279 ? -2.236 8.346 20.405 1.00 59.38 279 GLY A C 1
ATOM 2186 O O . GLY A 1 279 ? -1.654 7.605 19.610 1.00 59.38 279 GLY A O 1
ATOM 2187 N N . VAL A 1 280 ? -1.601 8.975 21.394 1.00 63.34 280 VAL A N 1
ATOM 2188 C CA . VAL A 1 280 ? -0.177 8.797 21.709 1.00 63.34 280 VAL A CA 1
ATOM 2189 C C . VAL A 1 280 ? -0.055 7.938 22.961 1.00 63.34 280 VAL A C 1
ATOM 2191 O O . VAL A 1 280 ? -0.626 8.259 24.001 1.00 63.34 280 VAL A O 1
ATOM 2194 N N . LEU A 1 281 ? 0.706 6.848 22.869 1.00 66.75 281 LEU A N 1
ATOM 2195 C CA . LEU A 1 281 ? 1.014 6.008 24.020 1.00 66.75 281 LEU A CA 1
ATOM 2196 C C . LEU A 1 281 ? 2.289 6.520 24.699 1.00 66.75 281 LEU A C 1
ATOM 2198 O O . LEU A 1 281 ? 3.387 6.348 24.175 1.00 66.75 281 LEU A O 1
ATOM 2202 N N . GLY A 1 282 ? 2.142 7.150 25.864 1.00 66.25 282 GLY A N 1
ATOM 2203 C CA . GLY A 1 282 ? 3.274 7.584 26.682 1.00 66.25 282 GLY A CA 1
ATOM 2204 C C . GLY A 1 282 ? 3.973 6.394 27.342 1.00 66.25 282 GLY A C 1
ATOM 2205 O O . GLY A 1 282 ? 3.367 5.692 28.151 1.00 66.25 282 GLY A O 1
ATOM 2206 N N . LEU A 1 283 ? 5.247 6.185 27.001 1.00 69.38 283 LEU A N 1
ATOM 2207 C CA . LEU A 1 283 ? 6.104 5.123 27.556 1.00 69.38 283 LEU A CA 1
ATOM 2208 C C . LEU A 1 283 ? 7.266 5.668 28.395 1.00 69.38 283 LEU A C 1
ATOM 2210 O O . LEU A 1 283 ? 8.140 4.906 28.798 1.00 69.38 283 LEU A O 1
ATOM 2214 N N . ASN A 1 284 ? 7.315 6.985 28.614 1.00 64.56 284 ASN A N 1
ATOM 2215 C CA . ASN A 1 284 ? 8.331 7.623 29.451 1.00 64.56 284 ASN A CA 1
ATOM 2216 C C . ASN A 1 284 ? 8.042 7.433 30.938 1.00 64.56 284 ASN A C 1
ATOM 2218 O O . ASN A 1 284 ? 6.950 7.006 31.280 1.00 64.56 284 ASN A O 1
ATOM 2222 N N . TYR A 1 285 ? 9.014 7.719 31.798 1.00 69.19 285 TYR A N 1
ATOM 2223 C CA . TYR A 1 285 ? 8.898 7.515 33.236 1.00 69.19 285 TYR A CA 1
ATOM 2224 C C . TYR A 1 285 ? 7.817 8.406 33.880 1.00 69.19 285 TYR A C 1
ATOM 2226 O O . TYR A 1 285 ? 7.531 9.500 33.378 1.00 69.19 285 TYR A O 1
ATOM 2234 N N . PRO A 1 286 ? 7.240 7.994 35.029 1.00 69.75 286 PRO A N 1
ATOM 2235 C CA . PRO A 1 286 ? 6.135 8.712 35.668 1.00 69.75 286 PRO A CA 1
ATOM 2236 C C . PRO A 1 286 ? 6.413 10.185 35.986 1.00 69.75 286 PRO A C 1
ATOM 2238 O O . PRO A 1 286 ? 5.516 11.018 35.879 1.00 69.75 286 PRO A O 1
ATOM 2241 N N . ASN A 1 287 ? 7.654 10.529 36.334 1.00 68.38 287 ASN A N 1
ATOM 2242 C CA . ASN A 1 287 ? 8.075 11.896 36.656 1.00 68.38 287 ASN A CA 1
ATOM 2243 C C . ASN A 1 287 ? 8.046 12.856 35.452 1.00 68.38 287 ASN A C 1
ATOM 2245 O O . ASN A 1 287 ? 8.134 14.064 35.653 1.00 68.38 287 ASN A O 1
ATOM 2249 N N . LEU A 1 288 ? 7.919 12.342 34.225 1.00 65.00 288 LEU A N 1
ATOM 2250 C CA . LEU A 1 288 ? 7.776 13.136 32.998 1.00 65.00 288 LEU A CA 1
ATOM 2251 C C . LEU A 1 288 ? 6.344 13.187 32.478 1.00 65.00 288 LEU A C 1
ATOM 2253 O O . LEU A 1 288 ? 6.061 13.853 31.481 1.00 65.00 288 LEU A O 1
ATOM 2257 N N . SER A 1 289 ? 5.420 12.504 33.150 1.00 66.06 289 SER A N 1
ATOM 2258 C CA . SER A 1 289 ? 4.005 12.683 32.876 1.00 66.06 289 SER A CA 1
ATOM 2259 C C . SER A 1 289 ? 3.596 14.099 33.279 1.00 66.06 289 SER A C 1
ATOM 2261 O O . SER A 1 289 ? 3.679 14.459 34.450 1.00 66.06 289 SER A O 1
ATOM 2263 N N . PHE A 1 290 ? 3.073 14.879 32.331 1.00 60.31 290 PHE A N 1
ATOM 2264 C CA . PHE A 1 290 ? 2.643 16.267 32.557 1.00 60.31 290 PHE A CA 1
ATOM 2265 C C . PHE A 1 290 ? 1.634 16.414 33.714 1.00 60.31 290 PHE A C 1
ATOM 2267 O O . PHE A 1 290 ? 1.640 17.396 34.446 1.00 60.31 290 PHE A O 1
ATOM 2274 N N . SER A 1 291 ? 0.780 15.408 33.900 1.00 65.44 291 SER A N 1
ATOM 2275 C CA . SER A 1 291 ? -0.235 15.319 34.958 1.00 65.44 291 SER A CA 1
ATOM 2276 C C . SER A 1 291 ? 0.199 14.502 36.186 1.00 65.44 291 SER A C 1
ATOM 2278 O O . SER A 1 291 ? -0.634 14.220 37.043 1.00 65.44 291 SER A O 1
ATOM 2280 N N . GLY A 1 292 ? 1.454 14.037 36.255 1.00 64.56 292 GLY A N 1
ATOM 2281 C CA . GLY A 1 292 ? 1.928 13.125 37.308 1.00 64.56 292 GLY A CA 1
ATOM 2282 C C . GLY A 1 292 ? 1.280 11.730 37.294 1.00 64.56 292 GLY A C 1
ATOM 2283 O O . GLY A 1 292 ? 1.411 10.971 38.252 1.00 64.56 292 GLY A O 1
ATOM 2284 N N . THR A 1 293 ? 0.551 11.381 36.230 1.00 71.81 293 THR A N 1
ATOM 2285 C CA . THR A 1 293 ? -0.097 10.073 36.084 1.00 71.81 293 THR A CA 1
ATOM 2286 C C . THR A 1 293 ? 0.900 8.960 35.781 1.00 71.81 293 THR A C 1
ATOM 2288 O O . THR A 1 293 ? 1.879 9.174 35.072 1.00 71.81 293 THR A O 1
ATOM 2291 N N . SER A 1 294 ? 0.621 7.743 36.264 1.00 74.19 294 SER A N 1
ATOM 2292 C CA . SER A 1 294 ? 1.431 6.567 35.925 1.00 74.19 294 SER A CA 1
ATOM 2293 C C . SER A 1 294 ? 1.271 6.191 34.436 1.00 74.19 294 SER A C 1
ATOM 2295 O O . SER A 1 294 ? 0.147 5.909 34.000 1.00 74.19 294 SER A O 1
ATOM 2297 N N . PRO A 1 295 ? 2.368 6.164 33.658 1.00 76.06 295 PRO A N 1
ATOM 2298 C CA . PRO A 1 295 ? 2.404 5.710 32.271 1.00 76.06 295 PRO A CA 1
ATOM 2299 C C . PRO A 1 295 ? 1.896 4.273 32.131 1.00 76.06 295 PRO A C 1
ATOM 2301 O O . PRO A 1 295 ? 1.926 3.487 33.079 1.00 76.06 295 PRO A O 1
ATOM 2304 N N . THR A 1 296 ? 1.445 3.908 30.927 1.00 76.06 296 THR A N 1
ATOM 2305 C CA . THR A 1 296 ? 0.803 2.599 30.692 1.00 76.06 296 THR A CA 1
ATOM 2306 C C . THR A 1 296 ? 1.740 1.435 31.002 1.00 76.06 296 THR A C 1
ATOM 2308 O O . THR A 1 296 ? 1.316 0.432 31.565 1.00 76.06 296 THR A O 1
ATOM 2311 N N . PHE A 1 297 ? 3.027 1.572 30.682 1.00 77.44 297 PHE A N 1
ATOM 2312 C CA . PHE A 1 297 ? 4.023 0.544 30.967 1.00 77.44 297 PHE A CA 1
ATOM 2313 C C . PHE A 1 297 ? 4.215 0.302 32.473 1.00 77.44 297 PHE A C 1
ATOM 2315 O O . PHE A 1 297 ? 4.120 -0.839 32.924 1.00 77.44 297 PHE A O 1
ATOM 2322 N N . ASP A 1 298 ? 4.429 1.363 33.257 1.00 76.56 298 ASP A N 1
ATOM 2323 C CA . ASP A 1 298 ? 4.584 1.267 34.714 1.00 76.56 298 ASP A CA 1
ATOM 2324 C C . ASP A 1 298 ? 3.337 0.698 35.379 1.00 76.56 298 ASP A C 1
ATOM 2326 O O . ASP A 1 298 ? 3.425 -0.110 36.302 1.00 76.56 298 ASP A O 1
ATOM 2330 N N . LYS A 1 299 ? 2.161 1.079 34.881 1.00 76.94 299 LYS A N 1
ATOM 2331 C CA . LYS A 1 299 ? 0.906 0.556 35.396 1.00 76.94 299 LYS A CA 1
ATOM 2332 C C . LYS A 1 299 ? 0.730 -0.929 35.079 1.00 76.94 299 LYS A C 1
ATOM 2334 O O . LYS A 1 299 ? 0.460 -1.696 35.996 1.00 76.94 299 LYS A O 1
ATOM 2339 N N . LEU A 1 300 ? 0.984 -1.356 33.840 1.00 74.50 300 LEU A N 1
ATOM 2340 C CA . LEU A 1 300 ? 0.978 -2.778 33.470 1.00 74.50 300 LEU A CA 1
ATOM 2341 C C . LEU A 1 300 ? 1.961 -3.595 34.321 1.00 74.50 300 LEU A C 1
ATOM 2343 O O . LEU A 1 300 ? 1.648 -4.718 34.711 1.00 74.50 300 LEU A O 1
ATOM 2347 N N . LYS A 1 301 ? 3.132 -3.032 34.637 1.00 77.25 301 LYS A N 1
ATOM 2348 C CA . LYS A 1 301 ? 4.109 -3.652 35.538 1.00 77.25 301 LYS A CA 1
ATOM 2349 C C . LYS A 1 301 ? 3.566 -3.776 36.965 1.00 77.25 301 LYS A C 1
ATOM 2351 O O . LYS A 1 301 ? 3.619 -4.858 37.538 1.00 77.25 301 LYS A O 1
ATOM 2356 N N . ASN A 1 302 ? 3.037 -2.691 37.529 1.00 73.38 302 ASN A N 1
ATOM 2357 C CA . ASN A 1 302 ? 2.543 -2.654 38.910 1.00 73.38 302 ASN A CA 1
ATOM 2358 C C . ASN A 1 302 ? 1.284 -3.511 39.115 1.00 73.38 302 ASN A C 1
ATOM 2360 O O . ASN A 1 302 ? 1.089 -4.067 40.190 1.00 73.38 302 ASN A O 1
ATOM 2364 N N . GLU A 1 303 ? 0.451 -3.652 38.083 1.00 71.31 303 GLU A N 1
ATOM 2365 C CA . GLU A 1 303 ? -0.717 -4.542 38.071 1.00 71.31 303 GLU A CA 1
ATOM 2366 C C . GLU A 1 303 ? -0.342 -6.019 37.836 1.00 71.31 303 GLU A C 1
ATOM 2368 O O . GLU A 1 303 ? -1.222 -6.878 37.793 1.00 71.31 303 GLU A O 1
ATOM 2373 N N . GLY A 1 304 ? 0.947 -6.336 37.647 1.00 65.19 304 GLY A N 1
ATOM 2374 C CA . GLY A 1 304 ? 1.416 -7.692 37.343 1.00 65.19 304 GLY A CA 1
ATOM 2375 C C . GLY A 1 304 ? 0.966 -8.209 35.970 1.00 65.19 304 GLY A C 1
ATOM 2376 O O . GLY A 1 304 ? 1.022 -9.409 35.709 1.00 65.19 304 GLY A O 1
ATOM 2377 N N . ALA A 1 305 ? 0.508 -7.323 35.079 1.00 61.53 305 ALA A N 1
ATOM 2378 C CA . ALA A 1 305 ? 0.039 -7.673 33.739 1.00 61.53 305 ALA A CA 1
ATOM 2379 C C . ALA A 1 305 ? 1.188 -8.039 32.783 1.00 61.53 305 ALA A C 1
ATOM 2381 O O . ALA A 1 305 ? 0.950 -8.664 31.746 1.00 61.53 305 ALA A O 1
ATOM 2382 N N . ILE A 1 306 ? 2.424 -7.660 33.126 1.00 63.75 306 ILE A N 1
ATOM 2383 C CA . ILE A 1 306 ? 3.649 -8.010 32.402 1.00 63.75 306 ILE A CA 1
ATOM 2384 C C . ILE A 1 306 ? 4.667 -8.615 33.369 1.00 63.75 306 ILE A C 1
ATOM 2386 O O . ILE A 1 306 ? 4.873 -8.110 34.469 1.00 63.75 306 ILE A O 1
ATOM 2390 N N . SER A 1 307 ? 5.294 -9.717 32.958 1.00 58.75 307 SER A N 1
ATOM 2391 C CA . SER A 1 307 ? 6.199 -10.501 33.808 1.00 58.75 307 SER A CA 1
ATOM 2392 C C . SER A 1 307 ? 7.634 -9.973 33.836 1.00 58.75 307 SER A C 1
ATOM 2394 O O . SER A 1 307 ? 8.351 -10.208 34.801 1.00 58.75 307 SER A O 1
ATOM 2396 N N . GLU A 1 308 ? 8.063 -9.267 32.788 1.00 68.06 308 GLU A N 1
ATOM 2397 C CA . GLU A 1 308 ? 9.394 -8.659 32.697 1.00 68.06 308 GLU A CA 1
ATOM 2398 C C . GLU A 1 308 ? 9.253 -7.136 32.524 1.00 68.06 308 GLU A C 1
ATOM 2400 O O . GLU A 1 308 ? 8.398 -6.685 31.756 1.00 68.06 308 GLU A O 1
ATOM 2405 N N . PRO A 1 309 ? 10.077 -6.306 33.192 1.00 73.12 309 PRO A N 1
ATOM 2406 C CA . PRO A 1 309 ? 10.034 -4.852 33.058 1.00 73.12 309 PRO A CA 1
ATOM 2407 C C . PRO A 1 309 ? 10.753 -4.406 31.776 1.00 73.12 309 PRO A C 1
ATOM 2409 O O . PRO A 1 309 ? 11.645 -3.562 31.808 1.00 73.12 309 PRO A O 1
ATOM 2412 N N . VAL A 1 310 ? 10.350 -4.969 30.639 1.00 75.44 310 VAL A N 1
ATOM 2413 C CA . VAL A 1 310 ? 10.912 -4.700 29.316 1.00 75.44 310 VAL A CA 1
ATOM 2414 C C . VAL A 1 310 ? 9.777 -4.411 28.343 1.00 75.44 310 VAL A C 1
ATOM 2416 O O . VAL A 1 310 ? 8.758 -5.104 28.336 1.00 75.44 310 VAL A O 1
ATOM 2419 N N . PHE A 1 311 ? 9.964 -3.409 27.491 1.00 74.69 311 PHE A N 1
ATOM 2420 C CA . PHE A 1 311 ? 9.172 -3.242 26.280 1.00 74.69 311 PHE A CA 1
ATOM 2421 C C . PHE A 1 311 ? 10.094 -3.046 25.083 1.00 74.69 311 PHE A C 1
ATOM 2423 O O . PHE A 1 311 ? 11.222 -2.572 25.220 1.00 74.69 311 PHE A O 1
ATOM 2430 N N . ALA A 1 312 ? 9.610 -3.409 23.904 1.00 73.50 312 ALA A N 1
ATOM 2431 C CA . ALA A 1 312 ? 10.340 -3.255 22.657 1.00 73.50 312 ALA A CA 1
ATOM 2432 C C . ALA A 1 312 ? 9.408 -2.810 21.538 1.00 73.50 312 ALA A C 1
ATOM 2434 O O . ALA A 1 312 ? 8.198 -3.029 21.583 1.00 73.50 312 ALA A O 1
ATOM 2435 N N . PHE A 1 313 ? 9.981 -2.190 20.513 1.00 67.81 313 PHE A N 1
ATOM 2436 C CA . PHE A 1 313 ? 9.265 -1.824 19.303 1.00 67.81 313 PHE A CA 1
ATOM 2437 C C . PHE A 1 313 ? 10.028 -2.312 18.076 1.00 67.81 313 PHE A C 1
ATOM 2439 O O . PHE A 1 313 ? 11.218 -2.056 17.901 1.00 67.81 313 PHE A O 1
ATOM 2446 N N . TYR A 1 314 ? 9.314 -2.988 17.189 1.00 62.16 314 TYR A N 1
ATOM 2447 C CA . TYR A 1 314 ? 9.735 -3.205 15.820 1.00 62.16 314 TYR A CA 1
ATOM 2448 C C . TYR A 1 314 ? 9.010 -2.193 14.942 1.00 62.16 314 TYR A C 1
ATOM 2450 O O . TYR A 1 314 ? 7.793 -2.262 14.775 1.00 62.16 314 TYR A O 1
ATOM 2458 N N . LEU A 1 315 ? 9.754 -1.243 14.380 1.00 54.31 315 LEU A N 1
ATOM 2459 C CA . LEU A 1 315 ? 9.220 -0.271 13.431 1.00 54.31 315 LEU A CA 1
ATOM 2460 C C . LEU A 1 315 ? 9.457 -0.783 12.017 1.00 54.31 315 LEU A C 1
ATOM 2462 O O . LEU A 1 315 ? 10.576 -0.740 11.494 1.00 54.31 315 LEU A O 1
ATOM 2466 N N . SER A 1 316 ? 8.398 -1.282 11.386 1.00 45.59 316 SER A N 1
ATOM 2467 C CA . SER A 1 316 ? 8.517 -1.754 10.016 1.00 45.59 316 SER A CA 1
ATOM 2468 C C . SER A 1 316 ? 8.628 -0.571 9.056 1.00 45.59 316 SER A C 1
ATOM 2470 O O . SER A 1 316 ? 7.812 0.347 9.075 1.00 45.59 316 SER A O 1
ATOM 2472 N N . LYS A 1 317 ? 9.595 -0.627 8.131 1.00 39.16 317 LYS A N 1
ATOM 2473 C CA . LYS A 1 317 ? 9.600 0.246 6.937 1.00 39.16 317 LYS A CA 1
ATOM 2474 C C . LYS A 1 317 ? 8.489 -0.117 5.946 1.00 39.16 317 LYS A C 1
ATOM 2476 O O . LYS A 1 317 ? 8.354 0.527 4.906 1.00 39.16 317 LYS A O 1
ATOM 2481 N N . ASP A 1 318 ? 7.763 -1.193 6.227 1.00 37.47 318 ASP A N 1
ATOM 2482 C CA . ASP A 1 318 ? 6.732 -1.764 5.392 1.00 37.47 318 ASP A CA 1
ATOM 2483 C C . ASP A 1 318 ? 5.384 -1.754 6.124 1.00 37.47 318 ASP A C 1
ATOM 2485 O O . ASP A 1 318 ? 5.234 -2.360 7.180 1.00 37.47 318 ASP A O 1
ATOM 2489 N N . GLU A 1 319 ? 4.370 -1.121 5.532 1.00 36.19 319 GLU A N 1
ATOM 2490 C CA . GLU A 1 319 ? 3.014 -1.047 6.099 1.00 36.19 319 GLU A CA 1
ATOM 2491 C C . GLU A 1 319 ? 2.334 -2.428 6.291 1.00 36.19 319 GLU A C 1
ATOM 2493 O O . GLU A 1 319 ? 1.249 -2.491 6.859 1.00 36.19 319 GLU A O 1
ATOM 2498 N N . TRP A 1 320 ? 2.942 -3.535 5.834 1.00 31.77 320 TRP A N 1
ATOM 2499 C CA . TRP A 1 320 ? 2.337 -4.880 5.805 1.00 31.77 320 TRP A CA 1
ATOM 2500 C C . TRP A 1 320 ? 2.730 -5.794 6.959 1.00 31.77 320 TRP A C 1
ATOM 2502 O O . TRP A 1 320 ? 1.946 -6.666 7.324 1.00 31.77 320 TRP A O 1
ATOM 2512 N N . HIS A 1 321 ? 3.907 -5.600 7.552 1.00 38.44 321 HIS A N 1
ATOM 2513 C CA . HIS A 1 321 ? 4.329 -6.408 8.701 1.00 38.44 321 HIS A CA 1
ATOM 2514 C C . HIS A 1 321 ? 3.797 -5.851 10.027 1.00 38.44 321 HIS A C 1
ATOM 2516 O O . HIS A 1 321 ? 3.888 -6.526 11.048 1.00 38.44 321 HIS A O 1
ATOM 2522 N N . GLY A 1 322 ? 3.202 -4.651 9.987 1.00 46.41 322 GLY A N 1
ATOM 2523 C CA . GLY A 1 322 ? 2.835 -3.882 11.168 1.00 46.41 322 GLY A CA 1
ATOM 2524 C C . GLY A 1 322 ? 4.082 -3.434 11.928 1.00 46.41 322 GLY A C 1
ATOM 2525 O O . GLY A 1 322 ? 5.058 -4.173 12.060 1.00 46.41 322 GLY A O 1
ATOM 2526 N N . SER A 1 323 ? 4.072 -2.205 12.434 1.00 55.41 323 SER A N 1
ATOM 2527 C CA . SER A 1 323 ? 4.944 -1.917 13.568 1.00 55.41 323 SER A CA 1
ATOM 2528 C C . SER A 1 323 ? 4.371 -2.651 14.772 1.00 55.41 323 SER A C 1
ATOM 2530 O O . SER A 1 323 ? 3.158 -2.628 14.987 1.00 55.41 323 SER A O 1
ATOM 2532 N N . VAL A 1 324 ? 5.219 -3.336 15.525 1.00 59.94 324 VAL A N 1
ATOM 2533 C CA . VAL A 1 324 ? 4.801 -4.104 16.696 1.00 59.94 324 VAL A CA 1
ATOM 2534 C C . VAL A 1 324 ? 5.426 -3.461 17.911 1.00 59.94 324 VAL A C 1
ATOM 2536 O O . VAL A 1 324 ? 6.629 -3.233 17.932 1.00 59.94 324 VAL A O 1
ATOM 2539 N N . VAL A 1 325 ? 4.607 -3.169 18.913 1.00 66.81 325 VAL A N 1
ATOM 2540 C CA . VAL A 1 325 ? 5.092 -2.907 20.266 1.00 66.81 325 VAL A CA 1
ATOM 2541 C C . VAL A 1 325 ? 4.951 -4.221 21.037 1.00 66.81 325 VAL A C 1
ATOM 2543 O O . VAL A 1 325 ? 4.043 -5.013 20.775 1.00 66.81 325 VAL A O 1
ATOM 2546 N N . MET A 1 326 ? 5.872 -4.491 21.946 1.00 70.06 326 MET A N 1
ATOM 2547 C CA . MET A 1 326 ? 5.915 -5.686 22.783 1.00 70.06 326 MET A CA 1
ATOM 2548 C C . MET A 1 326 ? 6.086 -5.223 24.219 1.00 70.06 326 MET A C 1
ATOM 2550 O O . MET A 1 326 ? 6.915 -4.355 24.478 1.00 70.06 326 MET A O 1
ATOM 2554 N N . PHE A 1 327 ? 5.318 -5.794 25.140 1.00 71.75 327 PHE A N 1
ATOM 2555 C CA . PHE A 1 327 ? 5.436 -5.543 26.572 1.00 71.75 327 PHE A CA 1
ATOM 2556 C C . PHE A 1 327 ? 5.692 -6.861 27.294 1.00 71.75 327 PHE A C 1
ATOM 2558 O O . PHE A 1 327 ? 5.075 -7.870 26.959 1.00 71.75 327 PHE A O 1
ATOM 2565 N N . GLY A 1 328 ? 6.573 -6.852 28.293 1.00 67.44 328 GLY A N 1
ATOM 2566 C CA . GLY A 1 328 ? 6.938 -8.057 29.033 1.00 67.44 328 GLY A CA 1
ATOM 2567 C C . GLY A 1 328 ? 8.011 -8.916 28.363 1.00 67.44 328 GLY A C 1
ATOM 2568 O O . GLY A 1 328 ? 8.119 -10.087 28.716 1.00 6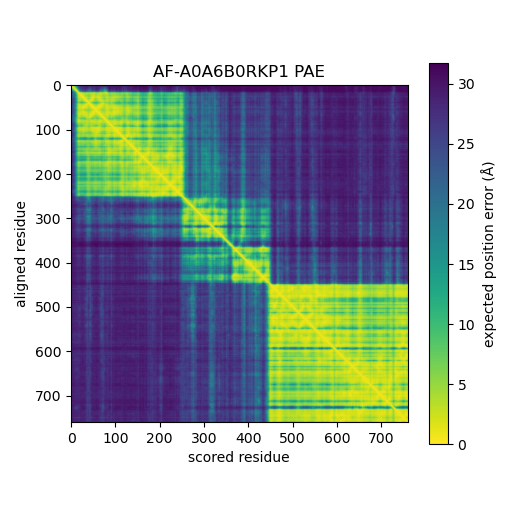7.44 328 GLY A O 1
ATOM 2569 N N . GLY A 1 329 ? 8.764 -8.369 27.398 1.00 71.94 329 GLY A N 1
ATOM 2570 C CA . GLY A 1 329 ? 9.832 -9.087 26.698 1.00 71.94 329 GLY A CA 1
ATOM 2571 C C . GLY A 1 329 ? 10.151 -8.547 25.299 1.00 71.94 329 GLY A C 1
ATOM 2572 O O . GLY A 1 329 ? 9.758 -7.438 24.929 1.00 71.94 329 GLY A O 1
ATOM 2573 N N . VAL A 1 330 ? 10.874 -9.362 24.526 1.00 66.62 330 VAL A N 1
ATOM 2574 C CA . VAL A 1 330 ? 11.324 -9.110 23.145 1.00 66.62 330 VAL A CA 1
ATOM 2575 C C . VAL A 1 330 ? 10.984 -10.305 22.252 1.00 66.62 330 VAL A C 1
ATOM 2577 O O . VAL A 1 330 ? 10.951 -11.436 22.730 1.00 66.62 330 VAL A O 1
ATOM 2580 N N . ASP A 1 331 ? 10.776 -10.075 20.954 1.00 62.19 331 ASP A N 1
ATOM 2581 C CA . ASP A 1 331 ? 10.514 -11.140 19.979 1.00 62.19 331 ASP A CA 1
ATOM 2582 C C . ASP A 1 331 ? 11.668 -11.255 18.967 1.00 62.19 331 ASP A C 1
ATOM 2584 O O . ASP A 1 331 ? 11.919 -10.361 18.150 1.00 62.19 331 ASP A O 1
ATOM 2588 N N . HIS A 1 332 ? 12.360 -12.396 19.022 1.00 62.72 332 HIS A N 1
ATOM 2589 C CA . HIS A 1 332 ? 13.491 -12.744 18.161 1.00 62.72 332 HIS A CA 1
ATOM 2590 C C . HIS A 1 332 ? 13.140 -12.828 16.669 1.00 62.72 332 HIS A C 1
ATOM 2592 O O . HIS A 1 332 ? 14.042 -12.795 15.837 1.00 62.72 332 HIS A O 1
ATOM 2598 N N . HIS A 1 333 ? 11.862 -12.892 16.284 1.00 61.97 333 HIS A N 1
ATOM 2599 C CA . HIS A 1 333 ? 11.471 -12.819 14.872 1.00 61.97 333 HIS A CA 1
ATOM 2600 C C . HIS A 1 333 ? 11.819 -11.468 14.230 1.00 61.97 333 HIS A C 1
ATOM 2602 O O . HIS A 1 333 ? 11.906 -11.375 13.003 1.00 61.97 333 HIS A O 1
ATOM 2608 N N . TYR A 1 334 ? 12.013 -10.418 15.035 1.00 60.59 334 TYR A N 1
ATOM 2609 C CA . TYR A 1 334 ? 12.182 -9.047 14.554 1.00 60.59 334 TYR A CA 1
ATOM 2610 C C . TYR A 1 334 ? 13.623 -8.526 14.586 1.00 60.59 334 TYR A C 1
ATOM 2612 O O . TYR A 1 334 ? 13.875 -7.417 14.105 1.00 60.59 334 TYR A O 1
ATOM 2620 N N . TYR A 1 335 ? 14.582 -9.301 15.096 1.00 63.00 335 TYR A N 1
ATOM 2621 C CA . TYR A 1 335 ? 15.997 -8.929 15.114 1.00 63.00 335 TYR A CA 1
ATOM 2622 C C . TYR A 1 335 ? 16.911 -10.149 14.966 1.00 63.00 335 TYR A C 1
ATOM 2624 O O . TYR A 1 335 ? 16.557 -11.263 15.327 1.00 63.00 335 TYR A O 1
ATOM 2632 N N . ASN A 1 336 ? 18.116 -9.926 14.439 1.00 53.78 336 ASN A N 1
ATOM 2633 C CA . ASN A 1 336 ? 19.143 -10.959 14.306 1.00 53.78 336 ASN A CA 1
ATOM 2634 C C . ASN A 1 336 ? 20.288 -10.674 15.281 1.00 53.78 336 ASN A C 1
ATOM 2636 O O . ASN A 1 336 ? 20.732 -9.530 15.376 1.00 53.78 336 ASN A O 1
ATOM 2640 N N . GLY A 1 337 ? 20.814 -11.718 15.921 1.00 67.50 337 GLY A N 1
ATOM 2641 C CA . GLY A 1 337 ? 21.930 -11.612 16.865 1.00 67.50 337 GLY A CA 1
ATOM 2642 C C . GLY A 1 337 ? 21.491 -11.310 18.300 1.00 67.50 337 GLY A C 1
ATOM 2643 O O . GLY A 1 337 ? 20.336 -11.526 18.666 1.00 67.50 337 GLY A O 1
ATOM 2644 N N . GLU A 1 338 ? 22.436 -10.845 19.117 1.00 63.38 338 GLU A N 1
ATOM 2645 C CA . GLU A 1 338 ? 22.215 -10.520 20.529 1.00 63.38 338 GLU A CA 1
ATOM 2646 C C . GLU A 1 338 ? 21.793 -9.057 20.724 1.00 63.38 338 GLU A C 1
ATOM 2648 O O . GLU A 1 338 ? 22.192 -8.162 19.972 1.00 63.38 338 GLU A O 1
ATOM 2653 N N . LEU A 1 339 ? 20.974 -8.813 21.751 1.00 63.81 339 LEU A N 1
ATOM 2654 C CA . LEU A 1 339 ? 20.563 -7.468 22.141 1.00 63.81 339 LEU A CA 1
ATOM 2655 C C . LEU A 1 339 ? 21.682 -6.782 22.921 1.00 63.81 339 LEU A C 1
ATOM 2657 O O . LEU A 1 339 ? 22.114 -7.263 23.966 1.00 63.81 339 LEU A O 1
ATOM 2661 N N . ASN A 1 340 ? 22.102 -5.618 22.430 1.00 63.22 340 ASN A N 1
ATOM 2662 C CA . ASN A 1 340 ? 23.052 -4.765 23.128 1.00 63.22 340 ASN A CA 1
ATOM 2663 C C . ASN A 1 340 ? 22.289 -3.765 23.996 1.00 63.22 340 ASN A C 1
ATOM 2665 O O . ASN A 1 340 ? 21.580 -2.900 23.479 1.00 63.22 340 ASN A O 1
ATOM 2669 N N . TRP A 1 341 ? 22.447 -3.880 25.312 1.00 68.12 341 TRP A N 1
ATOM 2670 C CA . TRP A 1 341 ? 21.823 -2.975 26.270 1.00 68.12 341 TRP A CA 1
ATOM 2671 C C . TRP A 1 341 ? 22.655 -1.709 26.431 1.00 68.12 341 TRP A C 1
ATOM 2673 O O . TRP A 1 341 ? 23.852 -1.761 26.712 1.00 68.12 341 TRP A O 1
ATOM 2683 N N . VAL A 1 342 ? 22.002 -0.564 26.259 1.00 58.75 342 VAL A N 1
ATOM 2684 C CA . VAL A 1 342 ? 22.608 0.751 26.448 1.00 58.75 342 VAL A CA 1
ATOM 2685 C C . VAL A 1 342 ? 22.017 1.363 27.718 1.00 58.75 342 VAL A C 1
ATOM 2687 O O . VAL A 1 342 ? 20.799 1.533 27.774 1.00 58.75 342 VAL A O 1
ATOM 2690 N N . PRO A 1 343 ? 22.826 1.667 28.749 1.00 56.19 343 PRO A N 1
ATOM 2691 C CA . PRO A 1 343 ? 22.306 2.250 29.980 1.00 56.19 343 PRO A CA 1
ATOM 2692 C C . PRO A 1 343 ? 21.732 3.652 29.728 1.00 56.19 343 PRO A C 1
ATOM 2694 O O . PRO A 1 343 ? 22.327 4.464 29.016 1.00 56.19 343 PRO A O 1
ATOM 2697 N N . LEU A 1 344 ? 20.574 3.928 30.332 1.00 51.34 344 LEU A N 1
ATOM 2698 C CA . LEU A 1 344 ? 20.002 5.273 30.422 1.00 51.34 344 LEU A CA 1
ATOM 2699 C C . LEU A 1 344 ? 20.775 6.098 31.444 1.00 51.34 344 LEU A C 1
ATOM 2701 O O . LEU A 1 344 ? 21.389 5.542 32.354 1.00 51.34 344 LEU A O 1
ATOM 2705 N N . ILE A 1 345 ? 20.749 7.421 31.293 1.00 50.94 345 ILE A N 1
ATOM 2706 C CA . ILE A 1 345 ? 21.714 8.267 32.003 1.00 50.94 345 ILE A CA 1
ATOM 2707 C C . ILE A 1 345 ? 21.099 9.036 33.166 1.00 50.94 345 ILE A C 1
ATOM 2709 O O . ILE A 1 345 ? 21.786 9.351 34.134 1.00 50.94 345 ILE A O 1
ATOM 2713 N N . GLN A 1 346 ? 19.786 9.232 33.142 1.00 50.97 346 GLN A N 1
ATOM 2714 C CA . GLN A 1 346 ? 19.034 9.666 34.306 1.00 50.97 346 GLN A CA 1
ATOM 2715 C C . GLN A 1 346 ? 17.868 8.704 34.521 1.00 50.97 346 GLN A C 1
ATOM 2717 O O . GLN A 1 346 ? 17.093 8.438 33.604 1.00 50.97 346 GLN A O 1
ATOM 2722 N N . ALA A 1 347 ? 17.739 8.179 35.742 1.00 48.31 347 ALA A N 1
ATOM 2723 C CA . ALA A 1 347 ? 16.534 7.468 36.140 1.00 48.31 347 ALA A CA 1
ATOM 2724 C C . ALA A 1 347 ? 15.369 8.460 36.078 1.00 48.31 347 ALA A C 1
ATOM 2726 O O . ALA A 1 347 ? 15.365 9.449 36.812 1.00 48.31 347 ALA A O 1
ATOM 2727 N N . GLY A 1 348 ? 14.422 8.222 35.175 1.00 52.78 348 GLY A N 1
ATOM 2728 C CA . GLY A 1 348 ? 13.295 9.125 34.988 1.00 52.78 348 GLY A CA 1
ATOM 2729 C C . GLY A 1 348 ? 13.216 9.811 33.628 1.00 52.78 348 GLY A C 1
ATOM 2730 O O . GLY A 1 348 ? 12.338 10.647 33.488 1.00 52.78 348 GLY A O 1
ATOM 2731 N N . ASP A 1 349 ? 14.079 9.500 32.654 1.00 52.25 349 ASP A N 1
ATOM 2732 C CA . ASP A 1 349 ? 13.885 9.889 31.248 1.00 52.25 349 ASP A CA 1
ATOM 2733 C C . ASP A 1 349 ? 14.505 8.857 30.288 1.00 52.25 349 ASP A C 1
ATOM 2735 O O . ASP A 1 349 ? 15.505 8.217 30.616 1.00 52.25 349 ASP A O 1
ATOM 2739 N N . TRP A 1 350 ? 13.988 8.748 29.062 1.00 52.25 350 TRP A N 1
ATOM 2740 C CA . TRP A 1 350 ? 14.664 8.060 27.949 1.00 52.25 350 TRP A CA 1
ATOM 2741 C C . TRP A 1 350 ? 15.804 8.909 27.350 1.00 52.25 350 TRP A C 1
ATOM 2743 O O . TRP A 1 350 ? 16.210 8.708 26.203 1.00 52.25 350 TRP A O 1
ATOM 2753 N N . ILE A 1 351 ? 16.335 9.870 28.117 1.00 41.56 351 ILE A N 1
ATOM 2754 C CA . ILE A 1 351 ? 17.491 10.680 27.737 1.00 41.56 351 ILE A CA 1
ATOM 2755 C C . ILE A 1 351 ? 18.776 9.894 27.989 1.00 41.56 351 ILE A C 1
ATOM 2757 O O . ILE A 1 351 ? 19.090 9.457 29.100 1.00 41.56 351 ILE A O 1
ATOM 2761 N N . VAL A 1 352 ? 19.583 9.804 26.936 1.00 36.00 352 VAL A N 1
ATOM 2762 C CA . VAL A 1 352 ? 20.955 9.312 27.004 1.00 36.00 352 VAL A CA 1
ATOM 2763 C C . VAL A 1 352 ? 21.903 10.526 27.085 1.00 36.00 352 VAL A C 1
ATOM 2765 O O . VAL A 1 352 ? 22.154 11.203 26.090 1.00 36.00 352 VAL A O 1
ATOM 2768 N N . HIS A 1 353 ? 22.399 10.849 28.286 1.00 38.72 353 HIS A N 1
ATOM 2769 C CA . HIS A 1 353 ? 23.375 11.912 28.596 1.00 38.72 353 HIS A CA 1
ATOM 2770 C C . HIS A 1 353 ? 24.864 11.489 28.498 1.00 38.72 353 HIS A C 1
ATOM 2772 O O . HIS A 1 353 ? 25.461 10.994 29.442 1.00 38.72 353 HIS A O 1
ATOM 2778 N N . MET A 1 354 ? 25.539 11.716 27.379 1.00 37.34 354 MET A N 1
ATOM 2779 C CA . MET A 1 354 ? 26.999 11.528 27.323 1.00 37.34 354 MET A CA 1
ATOM 2780 C C . MET A 1 354 ? 27.669 12.798 27.856 1.00 37.34 354 MET A C 1
ATOM 2782 O O . MET A 1 354 ? 27.699 13.780 27.115 1.00 37.34 354 MET A O 1
ATOM 2786 N N . ASP A 1 355 ? 28.137 12.831 29.112 1.00 32.12 355 ASP A N 1
ATOM 2787 C CA . ASP A 1 355 ? 28.823 14.023 29.641 1.00 32.12 355 ASP A CA 1
ATOM 2788 C C . ASP A 1 355 ? 30.226 13.792 30.201 1.00 32.12 355 ASP A C 1
ATOM 2790 O O . ASP A 1 355 ? 30.567 12.726 30.715 1.00 32.12 355 ASP A O 1
ATOM 2794 N N . CYS A 1 356 ? 31.019 14.852 30.049 1.00 33.19 356 CYS A N 1
ATOM 2795 C CA . CYS A 1 356 ? 32.372 15.036 30.539 1.00 33.19 356 CYS A CA 1
ATOM 2796 C C . CYS A 1 356 ? 32.338 15.782 31.878 1.00 33.19 356 CYS A C 1
ATOM 2798 O O . CYS A 1 356 ? 31.613 16.759 32.015 1.00 33.19 356 CYS A O 1
ATOM 2800 N N . ASP A 1 357 ? 33.176 15.327 32.810 1.00 33.69 357 ASP A N 1
ATOM 2801 C CA . ASP A 1 357 ? 33.407 15.861 34.158 1.00 33.69 357 ASP A CA 1
ATOM 2802 C C . ASP A 1 357 ? 32.249 15.736 35.162 1.00 33.69 357 ASP A C 1
ATOM 2804 O O . ASP A 1 357 ? 31.512 16.681 35.422 1.00 33.69 357 ASP A O 1
ATOM 2808 N N . LEU A 1 358 ? 32.165 14.558 35.798 1.00 27.09 358 LEU A N 1
ATOM 2809 C CA . LEU A 1 358 ? 32.102 14.382 37.259 1.00 27.09 358 LEU A CA 1
ATOM 2810 C C . LEU A 1 358 ? 32.310 12.894 37.618 1.00 27.09 358 LEU A C 1
ATOM 2812 O O . LEU A 1 358 ? 31.880 12.002 36.894 1.00 27.09 358 LEU A O 1
ATOM 2816 N N . ASP A 1 359 ? 33.040 12.688 38.714 1.00 28.91 359 ASP A N 1
ATOM 2817 C CA . ASP A 1 359 ? 33.550 11.465 39.351 1.00 28.91 359 ASP A CA 1
ATOM 2818 C C . ASP A 1 359 ? 33.319 10.071 38.730 1.00 28.91 359 ASP A C 1
ATOM 2820 O O . ASP A 1 359 ? 32.212 9.577 38.509 1.00 28.91 359 ASP A O 1
ATOM 2824 N N . ALA A 1 360 ? 34.445 9.369 38.592 1.00 30.81 360 ALA A N 1
ATOM 2825 C CA . ALA A 1 360 ? 34.579 7.997 38.138 1.00 30.81 360 ALA A CA 1
ATOM 2826 C C . ALA A 1 360 ? 33.678 7.027 38.922 1.00 30.81 360 ALA A C 1
ATOM 2828 O O . ALA A 1 360 ? 33.963 6.726 40.081 1.00 30.81 360 ALA A O 1
ATOM 2829 N N . ARG A 1 361 ? 32.627 6.490 38.274 1.00 34.44 361 ARG A N 1
ATOM 2830 C CA . ARG A 1 361 ? 32.083 5.142 38.567 1.00 34.44 361 ARG A CA 1
ATOM 2831 C C . ARG A 1 361 ? 31.090 4.537 37.557 1.00 34.44 361 ARG A C 1
ATOM 2833 O O . ARG A 1 361 ? 30.661 3.412 37.783 1.00 34.44 361 ARG A O 1
ATOM 2840 N N . PHE A 1 362 ? 30.788 5.172 36.421 1.00 33.91 362 PHE A N 1
ATOM 2841 C CA . PHE A 1 362 ? 29.980 4.552 35.355 1.00 33.91 362 PHE A CA 1
ATOM 2842 C C . PHE A 1 362 ? 30.615 4.776 33.972 1.00 33.91 362 PHE A C 1
ATOM 2844 O O . PHE A 1 362 ? 31.120 5.858 33.686 1.00 33.91 362 PHE A O 1
ATOM 2851 N N . LEU A 1 363 ? 30.647 3.732 33.132 1.00 35.91 363 LEU A N 1
ATOM 2852 C CA . LEU A 1 363 ? 31.268 3.747 31.798 1.00 35.91 363 LEU A CA 1
ATOM 2853 C C . LEU A 1 363 ? 30.565 4.774 30.875 1.00 35.91 363 LEU A C 1
ATOM 2855 O O . LEU A 1 363 ? 29.360 4.635 30.657 1.00 35.91 363 LEU A O 1
ATOM 2859 N N . PRO A 1 364 ? 31.272 5.777 30.313 1.00 41.47 364 PRO A N 1
ATOM 2860 C CA . PRO A 1 364 ? 30.660 6.809 29.480 1.00 41.47 364 PRO A CA 1
ATOM 2861 C C . PRO A 1 364 ? 30.301 6.276 28.090 1.00 41.47 364 PRO A C 1
ATOM 2863 O O . PRO A 1 364 ? 31.090 5.589 27.438 1.00 41.47 364 PRO A O 1
ATOM 2866 N N . LEU A 1 365 ? 29.106 6.631 27.619 1.00 48.59 365 LEU A N 1
ATOM 2867 C CA . LEU A 1 365 ? 28.664 6.366 26.254 1.00 48.59 365 LEU A CA 1
ATOM 2868 C C . LEU A 1 365 ? 29.380 7.295 25.259 1.00 48.59 365 LEU A C 1
ATOM 2870 O O . LEU A 1 365 ? 29.457 8.497 25.495 1.00 48.59 365 LEU A O 1
ATOM 2874 N N . SER A 1 366 ? 29.878 6.763 24.137 1.00 58.16 366 SER A N 1
ATOM 2875 C CA . SER A 1 366 ? 30.528 7.553 23.077 1.00 58.16 366 SER A CA 1
ATOM 2876 C C . SER A 1 366 ? 29.691 7.557 21.795 1.00 58.16 366 SER A C 1
ATOM 2878 O O . SER A 1 366 ? 29.577 6.531 21.125 1.00 58.16 366 SER A O 1
ATOM 2880 N N . LEU A 1 367 ? 29.091 8.707 21.454 1.00 60.75 367 LEU A N 1
ATOM 2881 C CA . LEU A 1 367 ? 28.450 8.958 20.160 1.00 60.75 367 LEU A CA 1
ATOM 2882 C C . LEU A 1 367 ? 29.399 9.740 19.263 1.00 60.75 367 LEU A C 1
ATOM 2884 O O . LEU A 1 367 ? 29.761 10.875 19.586 1.00 60.75 367 LEU A O 1
ATOM 2888 N N . THR A 1 368 ? 29.708 9.156 18.111 1.00 70.69 368 THR A N 1
ATOM 2889 C CA . THR A 1 368 ? 30.435 9.816 17.032 1.00 70.69 368 THR A CA 1
ATOM 2890 C C . THR A 1 368 ? 29.614 9.837 15.759 1.00 70.69 368 THR A C 1
ATOM 2892 O O . THR A 1 368 ? 29.215 8.782 15.276 1.00 70.69 368 THR A O 1
ATOM 2895 N N . VAL A 1 369 ? 29.368 11.022 15.189 1.00 69.31 369 VAL A N 1
ATOM 2896 C CA . VAL A 1 369 ? 28.735 11.140 13.868 1.00 69.31 369 VAL A CA 1
ATOM 2897 C C . VAL A 1 369 ? 29.824 11.403 12.846 1.00 69.31 369 VAL A C 1
ATOM 2899 O O . VAL A 1 369 ? 30.489 12.442 12.868 1.00 69.31 369 VAL A O 1
ATOM 2902 N N . SER A 1 370 ? 30.023 10.452 11.943 1.00 75.00 370 SER A N 1
ATOM 2903 C CA . SER A 1 370 ? 31.052 10.551 10.916 1.00 75.00 370 SER A CA 1
ATOM 2904 C C . SER A 1 370 ? 30.499 10.327 9.519 1.00 75.00 370 SER A C 1
ATOM 2906 O O . SER A 1 370 ? 29.531 9.600 9.313 1.00 75.00 370 SER A O 1
ATOM 2908 N N . ILE A 1 371 ? 31.139 10.959 8.546 1.00 73.56 371 ILE A N 1
ATOM 2909 C CA . ILE A 1 371 ? 30.942 10.691 7.128 1.00 73.56 371 ILE A CA 1
ATOM 2910 C C . ILE A 1 371 ? 32.322 10.386 6.552 1.00 73.56 371 ILE A C 1
ATOM 2912 O O . ILE A 1 371 ? 33.266 11.126 6.808 1.00 73.56 371 ILE A O 1
ATOM 2916 N N . GLU A 1 372 ? 32.464 9.263 5.842 1.00 76.38 372 GLU A N 1
ATOM 2917 C CA . GLU A 1 372 ? 33.752 8.828 5.263 1.00 76.38 372 GLU A CA 1
ATOM 2918 C C . GLU A 1 372 ? 34.908 8.814 6.280 1.00 76.38 372 GLU A C 1
ATOM 2920 O O . GLU A 1 372 ? 36.036 9.189 5.977 1.00 76.38 372 GLU A O 1
ATOM 2925 N N . ARG A 1 373 ? 34.627 8.374 7.517 1.00 72.44 373 ARG A N 1
ATOM 2926 C CA . ARG A 1 373 ? 35.578 8.349 8.651 1.00 72.44 373 ARG A CA 1
ATOM 2927 C C . ARG A 1 373 ? 36.013 9.726 9.166 1.00 72.44 373 ARG A C 1
ATOM 2929 O O . ARG A 1 373 ? 36.805 9.791 10.101 1.00 72.44 373 ARG A O 1
ATOM 2936 N N . LYS A 1 374 ? 35.472 10.821 8.630 1.00 79.25 374 LYS A N 1
ATOM 2937 C CA . LYS A 1 374 ? 35.636 12.164 9.187 1.00 79.25 374 LYS A CA 1
ATOM 2938 C C . LYS A 1 374 ? 34.522 12.441 10.186 1.00 79.25 374 LYS A C 1
ATOM 2940 O O . LYS A 1 374 ? 33.347 12.353 9.837 1.00 79.25 374 LYS A O 1
ATOM 2945 N N . VAL A 1 375 ? 34.879 12.790 11.418 1.00 76.25 375 VAL A N 1
ATOM 2946 C CA . VAL A 1 375 ? 33.907 13.225 12.429 1.00 76.25 375 VAL A CA 1
ATOM 2947 C C . VAL A 1 375 ? 33.323 14.568 11.994 1.00 76.25 375 VAL A C 1
ATOM 2949 O O . VAL A 1 375 ? 34.057 15.540 11.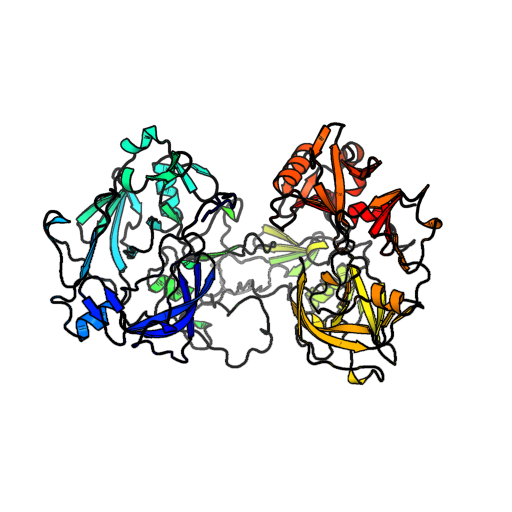821 1.00 76.25 375 VAL A O 1
ATOM 2952 N N . ILE A 1 376 ? 32.011 14.605 11.770 1.00 71.88 376 ILE A N 1
ATOM 2953 C CA . ILE A 1 376 ? 31.281 15.804 11.328 1.00 71.88 376 ILE A CA 1
ATOM 2954 C C . ILE A 1 376 ? 30.486 16.455 12.464 1.00 71.88 376 ILE A C 1
ATOM 2956 O O . ILE A 1 376 ? 30.159 17.640 12.383 1.00 71.88 376 ILE A O 1
ATOM 2960 N N . ALA A 1 377 ? 30.200 15.691 13.521 1.00 67.19 377 ALA A N 1
ATOM 2961 C CA . ALA A 1 377 ? 29.682 16.164 14.797 1.00 67.19 377 ALA A CA 1
ATOM 2962 C C . ALA A 1 377 ? 29.860 15.101 15.878 1.00 67.19 377 ALA A C 1
ATOM 2964 O O . ALA A 1 377 ? 30.079 13.930 15.573 1.00 67.19 377 ALA A O 1
ATOM 2965 N N . CYS A 1 378 ? 29.697 15.532 17.132 1.00 65.06 378 CYS A N 1
ATOM 2966 C CA . CYS A 1 378 ? 29.733 14.682 18.315 1.00 65.06 378 CYS A CA 1
ATOM 2967 C C . CYS A 1 378 ? 31.055 13.918 18.408 1.00 65.06 378 CYS A C 1
ATOM 2969 O O . CYS A 1 378 ? 31.181 12.818 17.912 1.00 65.06 378 CYS A O 1
ATOM 2971 N N . SER A 1 379 ? 32.082 14.501 19.023 1.00 62.81 379 SER A N 1
ATOM 2972 C CA . SER A 1 379 ? 33.338 13.784 19.295 1.00 62.81 379 SER A CA 1
ATOM 2973 C C . SER A 1 379 ? 33.264 13.099 20.666 1.00 62.81 379 SER A C 1
ATOM 2975 O O . SER A 1 379 ? 34.081 13.379 21.540 1.00 62.81 379 SER A O 1
ATOM 2977 N N . GLY A 1 380 ? 32.228 12.278 20.887 1.00 56.72 380 GLY A N 1
ATOM 2978 C CA . GLY A 1 380 ? 31.991 11.582 22.158 1.00 56.72 380 GLY A CA 1
ATOM 2979 C C . GLY A 1 380 ? 31.303 12.403 23.260 1.00 56.72 380 GLY A C 1
ATOM 2980 O O . GLY A 1 380 ? 31.354 11.997 24.412 1.00 56.72 380 GLY A O 1
ATOM 2981 N N . ARG A 1 381 ? 30.681 13.549 22.935 1.00 56.38 381 ARG A N 1
ATOM 2982 C CA . ARG A 1 381 ? 30.081 14.488 23.915 1.00 56.38 381 ARG A CA 1
ATOM 2983 C C . ARG A 1 381 ? 28.701 15.021 23.503 1.00 56.38 381 ARG A C 1
ATOM 2985 O O . ARG A 1 381 ? 28.466 16.226 23.529 1.00 56.38 381 ARG A O 1
ATOM 2992 N N . CYS A 1 382 ? 27.816 14.158 23.009 1.00 53.44 382 CYS A N 1
ATOM 2993 C CA . CYS A 1 382 ? 26.485 14.575 22.558 1.00 53.44 382 CYS A CA 1
ATOM 2994 C C . CYS A 1 382 ? 25.369 13.859 23.303 1.00 53.44 382 CYS A C 1
ATOM 2996 O O . CYS A 1 382 ? 25.440 12.657 23.542 1.00 53.44 382 CYS A O 1
ATOM 2998 N N . LYS A 1 383 ? 24.293 14.599 23.569 1.00 53.91 383 LYS A N 1
ATOM 2999 C CA . LYS A 1 383 ? 23.014 14.043 24.009 1.00 53.91 383 LYS A CA 1
ATOM 3000 C C . LYS A 1 383 ? 22.184 13.720 22.771 1.00 53.91 383 LYS A C 1
ATOM 3002 O O . LYS A 1 383 ? 22.122 14.532 21.848 1.00 53.91 383 LYS A O 1
ATOM 3007 N N . ALA A 1 384 ? 21.568 12.547 22.748 1.00 52.28 384 ALA A N 1
ATOM 3008 C CA . ALA A 1 384 ? 20.659 12.140 21.685 1.00 52.28 384 ALA A CA 1
ATOM 3009 C C . ALA A 1 384 ? 19.367 11.607 22.302 1.00 52.28 384 ALA A C 1
ATOM 3011 O O . ALA A 1 384 ? 19.399 10.926 23.327 1.00 52.28 384 ALA A O 1
ATOM 3012 N N . ILE A 1 385 ? 18.244 11.920 21.659 1.00 53.47 385 ILE A N 1
ATOM 3013 C CA . ILE A 1 385 ? 16.927 11.388 22.002 1.00 53.47 385 ILE A CA 1
ATOM 3014 C C . ILE A 1 385 ? 16.542 10.425 20.884 1.00 53.47 385 ILE A C 1
ATOM 3016 O O . ILE A 1 385 ? 16.598 10.780 19.706 1.00 53.47 385 ILE A O 1
ATOM 3020 N N . VAL A 1 386 ? 16.179 9.197 21.247 1.00 51.81 386 VAL A N 1
ATOM 3021 C CA . VAL A 1 386 ? 15.623 8.231 20.297 1.00 51.81 386 VAL A CA 1
ATOM 3022 C C . VAL A 1 386 ? 14.108 8.361 20.355 1.00 51.81 386 VAL A C 1
ATOM 3024 O O . VAL A 1 386 ? 13.456 7.727 21.179 1.00 51.81 386 VAL A O 1
ATOM 3027 N N . ASP A 1 387 ? 13.558 9.215 19.493 1.00 51.72 387 ASP A N 1
ATOM 3028 C CA . ASP A 1 387 ? 12.116 9.415 19.373 1.00 51.72 387 ASP A CA 1
ATOM 3029 C C . ASP A 1 387 ? 11.564 8.640 18.169 1.00 51.72 387 ASP A C 1
ATOM 3031 O O . ASP A 1 387 ? 11.948 8.862 17.021 1.00 51.72 387 ASP A O 1
ATOM 3035 N N . THR A 1 388 ? 10.647 7.713 18.437 1.00 50.34 388 THR A N 1
ATOM 3036 C CA . THR A 1 388 ? 9.972 6.916 17.400 1.00 50.34 388 THR A CA 1
ATOM 3037 C C . THR A 1 388 ? 8.865 7.686 16.669 1.00 50.34 388 THR A C 1
ATOM 3039 O O . THR A 1 388 ? 8.402 7.234 15.621 1.00 50.34 388 THR A O 1
ATOM 3042 N N . GLY A 1 389 ? 8.455 8.849 17.190 1.00 44.41 389 GLY A N 1
ATOM 3043 C CA . GLY A 1 389 ? 7.499 9.768 16.573 1.00 44.41 389 GLY A CA 1
ATOM 3044 C C . GLY A 1 389 ? 8.111 10.701 15.522 1.00 44.41 389 GLY A C 1
ATOM 3045 O O . GLY A 1 389 ? 7.375 11.253 14.699 1.00 44.41 389 GLY A O 1
ATOM 3046 N N . ALA A 1 390 ? 9.440 10.846 15.495 1.00 43.19 390 ALA A N 1
ATOM 3047 C CA . ALA A 1 390 ? 10.146 11.699 14.545 1.00 43.19 390 ALA A CA 1
ATOM 3048 C C . ALA A 1 390 ? 10.564 10.921 13.282 1.00 43.19 390 ALA A C 1
ATOM 3050 O O . ALA A 1 390 ? 11.261 9.910 13.336 1.00 43.19 390 ALA A O 1
ATOM 3051 N N . ALA A 1 391 ? 10.165 11.416 12.105 1.00 39.94 391 ALA A N 1
ATOM 3052 C CA . ALA A 1 391 ? 10.566 10.851 10.808 1.00 39.94 391 ALA A CA 1
ATOM 3053 C C . ALA A 1 391 ? 11.905 11.415 10.283 1.00 39.94 391 ALA A C 1
ATOM 3055 O O . ALA A 1 391 ? 12.338 11.060 9.183 1.00 39.94 391 ALA A O 1
ATOM 3056 N N . PHE A 1 392 ? 12.543 12.304 11.048 1.00 43.00 392 PHE A N 1
ATOM 3057 C CA . PHE A 1 392 ? 13.730 13.060 10.661 1.00 43.00 392 PHE A CA 1
ATOM 3058 C C . PHE A 1 392 ? 14.865 12.853 11.663 1.00 43.00 392 PHE A C 1
ATOM 3060 O O . PHE A 1 392 ? 14.639 12.597 12.841 1.00 43.00 392 PHE A O 1
ATOM 3067 N N . ILE A 1 393 ? 16.100 13.004 11.185 1.00 48.47 393 ILE A N 1
ATOM 3068 C CA . ILE A 1 393 ? 17.240 13.239 12.070 1.00 48.47 393 ILE A CA 1
ATOM 3069 C C . ILE A 1 393 ? 17.204 14.728 12.405 1.00 48.47 393 ILE A C 1
ATOM 3071 O O . ILE A 1 393 ? 17.574 15.560 11.575 1.00 48.47 393 ILE A O 1
ATOM 3075 N N . GLU A 1 394 ? 16.719 15.055 13.595 1.00 49.06 394 GLU A N 1
ATOM 3076 C CA . GLU A 1 394 ? 16.725 16.417 14.119 1.00 49.06 394 GLU A CA 1
ATOM 3077 C C . GLU A 1 394 ? 18.000 16.642 14.933 1.00 49.06 394 GLU A C 1
ATOM 3079 O O . GLU A 1 394 ? 18.462 15.769 15.668 1.00 49.06 394 GLU A O 1
ATOM 3084 N N . GLY A 1 395 ? 18.625 17.802 14.763 1.00 54.69 395 GLY A N 1
ATOM 3085 C CA . GLY A 1 395 ? 19.885 18.101 15.426 1.00 54.69 395 GLY A CA 1
ATOM 3086 C C . GLY A 1 395 ? 20.247 19.578 15.345 1.00 54.69 395 GLY A C 1
ATOM 3087 O O . GLY A 1 395 ? 19.578 20.341 14.643 1.00 54.69 395 GLY A O 1
ATOM 3088 N N . PRO A 1 396 ? 21.315 19.996 16.046 1.00 55.66 396 PRO A N 1
ATOM 3089 C CA . PRO A 1 396 ? 21.774 21.379 16.036 1.00 55.66 396 PRO A CA 1
ATOM 3090 C C . PRO A 1 396 ? 21.973 21.887 14.607 1.00 55.66 396 PRO A C 1
ATOM 3092 O O . PRO A 1 396 ? 22.507 21.168 13.758 1.00 55.66 396 PRO A O 1
ATOM 3095 N N . GLY A 1 397 ? 21.603 23.144 14.345 1.00 55.41 397 GLY A N 1
ATOM 3096 C CA . GLY A 1 397 ? 21.713 23.744 13.010 1.00 55.41 397 GLY A CA 1
ATOM 3097 C C . GLY A 1 397 ? 23.117 23.629 12.404 1.00 55.41 397 GLY A C 1
ATOM 3098 O O . GLY A 1 397 ? 23.250 23.469 11.199 1.00 55.41 397 GLY A O 1
ATOM 3099 N N . THR A 1 398 ? 24.162 23.600 13.235 1.00 63.28 398 THR A N 1
ATOM 3100 C CA . THR A 1 398 ? 25.558 23.374 12.828 1.00 63.28 398 THR A CA 1
ATOM 3101 C C . THR A 1 398 ? 25.814 21.968 12.281 1.00 63.28 398 THR A C 1
ATOM 3103 O O . THR A 1 398 ? 26.504 21.825 11.275 1.00 63.28 398 THR A O 1
ATOM 3106 N N . LEU A 1 399 ? 25.239 20.926 12.889 1.00 65.31 399 LEU A N 1
ATOM 3107 C CA . LEU A 1 399 ? 25.322 19.547 12.402 1.00 65.31 399 LEU A CA 1
ATOM 3108 C C . LEU A 1 399 ? 24.581 19.403 11.071 1.00 65.31 399 LEU A C 1
ATOM 3110 O O . LEU A 1 399 ? 25.136 18.878 10.106 1.00 65.31 399 LEU A O 1
ATOM 3114 N N . ILE A 1 400 ? 23.356 19.925 11.004 1.00 66.56 400 ILE A N 1
ATOM 3115 C CA . ILE A 1 400 ? 22.541 19.896 9.787 1.00 66.56 400 ILE A CA 1
ATOM 3116 C C . ILE A 1 400 ? 23.234 20.665 8.653 1.00 66.56 400 ILE A C 1
ATOM 3118 O O . ILE A 1 400 ? 23.358 20.139 7.547 1.00 66.56 400 ILE A O 1
ATOM 3122 N N . HIS A 1 401 ? 23.789 21.842 8.948 1.00 70.38 401 HIS A N 1
ATOM 3123 C CA . HIS A 1 401 ? 24.569 22.636 8.003 1.00 70.38 401 HIS A CA 1
ATOM 3124 C C . HIS A 1 401 ? 25.834 21.906 7.530 1.00 70.38 401 HIS A C 1
ATOM 3126 O O . HIS A 1 401 ? 26.125 21.891 6.335 1.00 70.38 401 HIS A O 1
ATOM 3132 N N . ASN A 1 402 ? 26.572 21.249 8.430 1.00 68.88 402 ASN A N 1
ATOM 3133 C CA . ASN A 1 402 ? 27.763 20.477 8.069 1.00 68.88 402 ASN A CA 1
ATOM 3134 C C . ASN A 1 402 ? 27.421 19.285 7.171 1.00 68.88 402 ASN A C 1
ATOM 3136 O O . ASN A 1 402 ? 28.142 19.039 6.207 1.00 68.88 402 ASN A O 1
ATOM 3140 N N . ILE A 1 403 ? 26.316 18.580 7.441 1.00 69.56 403 ILE A N 1
ATOM 3141 C CA . ILE A 1 403 ? 25.823 17.498 6.579 1.00 69.56 403 ILE A CA 1
ATOM 3142 C C . ILE A 1 403 ? 25.446 18.054 5.206 1.00 69.56 403 ILE A C 1
ATOM 3144 O O . ILE A 1 403 ? 25.915 17.533 4.199 1.00 69.56 403 ILE A O 1
ATOM 3148 N N . GLN A 1 404 ? 24.651 19.129 5.155 1.00 73.50 404 GLN A N 1
ATOM 3149 C CA . GLN A 1 404 ? 24.205 19.766 3.910 1.00 73.50 404 GLN A CA 1
ATOM 3150 C C . GLN A 1 404 ? 25.386 20.252 3.064 1.00 73.50 404 GLN A C 1
ATOM 3152 O O . GLN A 1 404 ? 25.441 19.978 1.867 1.00 73.50 404 GLN A O 1
ATOM 3157 N N . LYS A 1 405 ? 26.367 20.902 3.695 1.00 76.44 405 LYS A N 1
ATOM 3158 C CA . LYS A 1 405 ? 27.608 21.339 3.051 1.00 76.44 405 LYS A CA 1
ATOM 3159 C C . LYS A 1 405 ? 28.426 20.155 2.545 1.00 76.44 405 LYS A C 1
ATOM 3161 O O . LYS A 1 405 ? 28.924 20.196 1.425 1.00 76.44 405 LYS A O 1
ATOM 3166 N N . PHE A 1 406 ? 28.545 19.097 3.345 1.00 73.31 406 PHE A N 1
ATOM 3167 C CA . PHE A 1 406 ? 29.296 17.900 2.980 1.00 73.31 406 PHE A CA 1
ATOM 3168 C C . PHE A 1 406 ? 28.698 17.219 1.743 1.00 73.31 406 PHE A C 1
ATOM 3170 O O . PHE A 1 406 ? 29.416 16.898 0.800 1.00 73.31 406 PHE A O 1
ATOM 3177 N N . ILE A 1 407 ? 27.375 17.055 1.699 1.00 67.94 407 ILE A N 1
ATOM 3178 C CA . ILE A 1 407 ? 26.689 16.442 0.554 1.00 67.94 407 ILE A CA 1
ATOM 3179 C C . ILE A 1 407 ? 26.527 17.408 -0.631 1.00 67.94 407 ILE A C 1
ATOM 3181 O O . ILE A 1 407 ? 25.824 17.088 -1.583 1.00 67.94 407 ILE A O 1
ATOM 3185 N N . SER A 1 408 ? 27.157 18.588 -0.595 1.00 72.06 408 SER A N 1
ATOM 3186 C CA . SER A 1 408 ? 27.027 19.623 -1.630 1.00 72.06 408 SER A CA 1
ATOM 3187 C C . SER A 1 408 ? 25.567 19.987 -1.928 1.00 72.06 408 SER A C 1
ATOM 3189 O O . SER A 1 408 ? 25.194 20.226 -3.079 1.00 72.06 408 SER A O 1
ATOM 3191 N N . ALA A 1 409 ? 24.718 19.989 -0.898 1.00 66.94 409 ALA A N 1
ATOM 3192 C CA . ALA A 1 409 ? 23.333 20.384 -1.053 1.00 66.94 409 ALA A CA 1
ATOM 3193 C C . ALA A 1 409 ? 23.220 21.909 -1.172 1.00 66.94 409 ALA A C 1
ATOM 3195 O O . ALA A 1 409 ? 23.799 22.667 -0.397 1.00 66.94 409 ALA A O 1
ATOM 3196 N N . THR A 1 410 ? 22.442 22.351 -2.149 1.00 65.31 410 THR A N 1
ATOM 3197 C CA . THR A 1 410 ? 22.187 23.754 -2.469 1.00 65.31 410 THR A CA 1
ATOM 3198 C C . THR A 1 410 ? 20.882 24.201 -1.812 1.00 65.31 410 THR A C 1
ATOM 3200 O O . THR A 1 410 ? 19.865 23.524 -1.967 1.00 65.31 410 THR A O 1
ATOM 3203 N N . PRO A 1 411 ? 20.874 25.295 -1.039 1.00 58.78 411 PRO A N 1
ATOM 3204 C CA . PRO A 1 411 ? 19.652 25.799 -0.428 1.00 58.78 411 PRO A CA 1
ATOM 3205 C C . PRO A 1 411 ? 18.747 26.448 -1.484 1.00 58.78 411 PRO A C 1
ATOM 3207 O O . PRO A 1 411 ? 19.208 27.228 -2.313 1.00 58.78 411 PRO A O 1
ATOM 3210 N N . GLN A 1 412 ? 17.447 26.166 -1.426 1.00 46.28 412 GLN A N 1
ATOM 3211 C CA . GLN A 1 412 ? 16.416 26.894 -2.167 1.00 46.28 412 GLN A CA 1
ATOM 3212 C C . GLN A 1 412 ? 15.152 26.962 -1.293 1.00 46.28 412 GLN A C 1
ATOM 3214 O O . GLN A 1 412 ? 14.419 25.984 -1.117 1.00 46.28 412 GLN A O 1
ATOM 3219 N N . GLY A 1 413 ? 14.930 28.132 -0.686 1.00 54.78 413 GLY A N 1
ATOM 3220 C CA . GLY A 1 413 ? 13.932 28.328 0.371 1.00 54.78 413 GLY A CA 1
ATOM 3221 C C . GLY A 1 413 ? 14.327 27.622 1.675 1.00 54.78 413 GLY A C 1
ATOM 3222 O O . GLY A 1 413 ? 15.494 27.620 2.054 1.00 54.78 413 GLY A O 1
ATOM 3223 N N . SER A 1 414 ? 13.366 26.987 2.351 1.00 43.72 414 SER A N 1
ATOM 3224 C CA . SER A 1 414 ? 13.606 26.169 3.556 1.00 43.72 414 SER A CA 1
ATOM 3225 C C . SER A 1 414 ? 14.172 24.769 3.259 1.00 43.72 414 SER A C 1
ATOM 3227 O O . SER A 1 414 ? 14.383 23.976 4.177 1.00 43.72 414 SER A O 1
ATOM 3229 N N . LYS A 1 415 ? 14.414 24.439 1.982 1.00 45.34 415 LYS A N 1
ATOM 3230 C CA . LYS A 1 415 ? 14.843 23.111 1.518 1.00 45.34 415 LYS A CA 1
ATOM 3231 C C . LYS A 1 415 ? 16.272 23.144 0.967 1.00 45.34 415 LYS A C 1
ATOM 3233 O O . LYS A 1 415 ? 16.739 24.174 0.490 1.00 45.34 415 LYS A O 1
ATOM 3238 N N . HIS A 1 416 ? 16.949 21.997 1.018 1.00 54.94 416 HIS A N 1
ATOM 3239 C CA . HIS A 1 416 ? 18.305 21.797 0.499 1.00 54.94 416 HIS A CA 1
ATOM 3240 C C . HIS A 1 416 ? 18.300 20.676 -0.551 1.00 54.94 416 HIS A C 1
ATOM 3242 O O . HIS A 1 416 ? 17.723 19.612 -0.323 1.00 54.94 416 HIS A O 1
ATOM 3248 N N . TYR A 1 417 ? 18.926 20.915 -1.702 1.00 49.47 417 TYR A N 1
ATOM 3249 C CA . TYR A 1 417 ? 18.806 20.097 -2.910 1.00 49.47 417 TYR A CA 1
ATOM 3250 C C . TYR A 1 417 ? 20.150 19.536 -3.341 1.00 49.47 417 TYR A C 1
ATOM 3252 O O . TYR A 1 417 ? 21.151 20.240 -3.331 1.00 49.47 417 TYR A O 1
ATOM 3260 N N . ILE A 1 418 ? 20.167 18.292 -3.809 1.00 53.03 418 ILE A N 1
ATOM 3261 C CA . ILE A 1 418 ? 21.377 17.650 -4.316 1.00 53.03 418 ILE A CA 1
ATOM 3262 C C . ILE A 1 418 ? 21.148 17.070 -5.715 1.00 53.03 418 ILE A C 1
ATOM 3264 O O . ILE A 1 418 ? 20.070 16.553 -6.021 1.00 53.03 418 ILE A O 1
ATOM 3268 N N . SER A 1 419 ? 22.168 17.141 -6.575 1.00 51.34 419 SER A N 1
ATOM 3269 C CA . SER A 1 419 ? 22.111 16.552 -7.914 1.00 51.34 419 SER A CA 1
ATOM 3270 C C . SER A 1 419 ? 21.836 15.045 -7.860 1.00 51.34 419 SER A C 1
ATOM 3272 O O . SER A 1 419 ? 22.475 14.293 -7.128 1.00 51.34 419 SER A O 1
ATOM 3274 N N . CYS A 1 420 ? 20.929 14.565 -8.715 1.00 43.12 420 CYS A N 1
ATOM 3275 C CA . CYS A 1 420 ? 20.633 13.133 -8.828 1.00 43.12 420 CYS A CA 1
ATOM 3276 C C . CYS A 1 420 ? 21.840 12.289 -9.267 1.00 43.12 420 CYS A C 1
ATOM 3278 O O . CYS A 1 420 ? 21.854 11.093 -8.994 1.00 43.12 420 CYS A O 1
ATOM 3280 N N . SER A 1 421 ? 22.832 12.885 -9.941 1.00 47.69 421 SER A N 1
ATOM 3281 C CA . SER A 1 421 ? 24.050 12.178 -10.358 1.00 47.69 421 SER A CA 1
ATOM 3282 C C . SER A 1 421 ? 24.917 11.759 -9.171 1.00 47.69 421 SER A C 1
ATOM 3284 O O . SER A 1 421 ? 25.575 10.726 -9.241 1.00 47.69 421 SER A O 1
ATOM 3286 N N . VAL A 1 422 ? 24.873 12.520 -8.073 1.00 50.50 422 VAL A N 1
ATOM 3287 C CA . VAL A 1 422 ? 25.679 12.254 -6.875 1.00 50.50 422 VAL A CA 1
ATOM 3288 C C . VAL A 1 422 ? 24.912 11.485 -5.804 1.00 50.50 422 VAL A C 1
ATOM 3290 O O . VAL A 1 422 ? 25.521 10.971 -4.878 1.00 50.50 422 VAL A O 1
ATOM 3293 N N . VAL A 1 423 ? 23.587 11.317 -5.943 1.00 50.59 423 VAL A N 1
ATOM 3294 C CA . VAL A 1 423 ? 22.759 10.516 -5.015 1.00 50.59 423 VAL A CA 1
ATOM 3295 C C . VAL A 1 423 ? 23.342 9.115 -4.830 1.00 50.59 423 VAL A C 1
ATOM 3297 O O . VAL A 1 423 ? 23.346 8.598 -3.719 1.00 50.59 423 VAL A O 1
ATOM 3300 N N . ASN A 1 424 ? 23.882 8.528 -5.903 1.00 45.62 424 ASN A N 1
ATOM 3301 C CA . ASN A 1 424 ? 24.506 7.203 -5.904 1.00 45.62 424 ASN A CA 1
ATOM 3302 C C . ASN A 1 424 ? 25.932 7.161 -5.351 1.00 45.62 424 ASN A C 1
ATOM 3304 O O . ASN A 1 424 ? 26.434 6.075 -5.088 1.00 45.62 424 ASN A O 1
ATOM 3308 N N . THR A 1 425 ? 26.556 8.317 -5.147 1.00 57.66 425 THR A N 1
ATOM 3309 C CA . THR A 1 425 ? 27.903 8.461 -4.585 1.00 57.66 425 THR A CA 1
ATOM 3310 C C . THR A 1 425 ? 27.875 9.077 -3.190 1.00 57.66 425 THR A C 1
ATOM 3312 O O . THR A 1 425 ? 28.928 9.362 -2.631 1.00 57.66 425 THR A O 1
ATOM 3315 N N . LEU A 1 426 ? 26.686 9.306 -2.622 1.00 60.50 426 LEU A N 1
ATOM 3316 C CA . LEU A 1 426 ? 26.566 9.884 -1.297 1.00 60.50 426 LEU A CA 1
ATOM 3317 C C . LEU A 1 426 ? 27.032 8.915 -0.215 1.00 60.50 426 LEU A C 1
ATOM 3319 O O . LEU A 1 426 ? 26.523 7.789 -0.132 1.00 60.50 426 LEU A O 1
ATOM 3323 N N . PRO A 1 427 ? 27.944 9.348 0.662 1.00 69.31 427 PRO A N 1
ATOM 3324 C CA . PRO A 1 427 ? 28.423 8.493 1.725 1.00 69.31 427 PRO A CA 1
ATOM 3325 C C . PRO A 1 427 ? 27.362 8.258 2.798 1.00 69.31 427 PRO A C 1
ATOM 3327 O O . PRO A 1 427 ? 26.394 9.004 2.973 1.00 69.31 427 PRO A O 1
ATOM 3330 N N . SER A 1 428 ? 27.547 7.165 3.534 1.00 75.19 428 SER A N 1
ATOM 3331 C CA . SER A 1 428 ? 26.709 6.890 4.698 1.00 75.19 428 SER A CA 1
ATOM 3332 C C . SER A 1 428 ? 27.047 7.869 5.818 1.00 75.19 428 SER A C 1
ATOM 3334 O O . SER A 1 428 ? 28.223 8.123 6.078 1.00 75.19 428 SER A O 1
ATOM 3336 N N . ILE A 1 429 ? 26.022 8.356 6.511 1.00 74.44 429 ILE A N 1
ATOM 3337 C CA . ILE A 1 429 ? 26.195 8.998 7.814 1.00 74.44 429 ILE A CA 1
ATOM 3338 C C . ILE A 1 429 ? 26.317 7.861 8.825 1.00 74.44 429 ILE A C 1
ATOM 3340 O O . ILE A 1 429 ? 25.408 7.043 8.953 1.00 74.44 429 ILE A O 1
ATOM 3344 N N . ILE A 1 430 ? 27.458 7.749 9.488 1.00 79.62 430 ILE A N 1
ATOM 3345 C CA . ILE A 1 430 ? 27.737 6.698 10.463 1.00 79.62 430 ILE A CA 1
ATOM 3346 C C . ILE A 1 430 ? 27.526 7.284 11.849 1.00 79.62 430 ILE A C 1
ATOM 3348 O O . ILE A 1 430 ? 28.240 8.203 12.245 1.00 79.62 430 ILE A O 1
ATOM 3352 N N . PHE A 1 431 ? 26.573 6.720 12.582 1.00 71.25 431 PHE A N 1
ATOM 3353 C CA . PHE A 1 431 ? 26.419 6.955 14.010 1.00 71.25 431 PHE A CA 1
ATOM 3354 C C . PHE A 1 431 ? 27.176 5.850 14.737 1.00 71.25 431 PHE A C 1
ATOM 3356 O O . PHE A 1 431 ? 26.790 4.690 14.665 1.00 71.25 431 PHE A O 1
ATOM 3363 N N . THR A 1 432 ? 28.281 6.168 15.390 1.00 71.75 432 THR A N 1
ATOM 3364 C CA . THR A 1 432 ? 29.025 5.217 16.219 1.00 71.75 432 THR A CA 1
ATOM 3365 C C . THR A 1 432 ? 28.559 5.387 17.651 1.00 71.75 432 THR A C 1
ATOM 3367 O O . THR A 1 432 ? 28.759 6.465 18.188 1.00 71.75 432 THR A O 1
ATOM 3370 N N . ILE A 1 433 ? 27.953 4.369 18.260 1.00 66.69 433 ILE A N 1
ATOM 3371 C CA . ILE A 1 433 ? 27.510 4.386 19.663 1.00 66.69 433 ILE A CA 1
ATOM 3372 C C . ILE A 1 433 ? 28.234 3.252 20.384 1.00 66.69 433 ILE A C 1
ATOM 3374 O O . ILE A 1 433 ? 28.095 2.100 19.977 1.00 66.69 433 ILE A O 1
ATOM 3378 N N . ASN A 1 434 ? 29.020 3.555 21.420 1.00 66.88 434 ASN A N 1
ATOM 3379 C CA . ASN A 1 434 ? 29.816 2.562 22.163 1.00 66.88 434 ASN A CA 1
ATOM 3380 C C . ASN A 1 434 ? 30.684 1.686 21.251 1.00 66.88 434 ASN A C 1
ATOM 3382 O O . ASN A 1 434 ? 30.729 0.466 21.383 1.00 66.88 434 ASN A O 1
ATOM 3386 N N . SER A 1 435 ? 31.363 2.318 20.293 1.00 69.12 435 SER A N 1
ATOM 3387 C CA . SER A 1 435 ? 32.195 1.637 19.287 1.00 69.12 435 SER A CA 1
ATOM 3388 C C . SER A 1 435 ? 31.431 0.748 18.292 1.00 69.12 435 SER A C 1
ATOM 3390 O O . SER A 1 435 ? 32.056 0.096 17.456 1.00 69.12 435 SER A O 1
ATOM 3392 N N . ILE A 1 436 ? 30.094 0.751 18.314 1.00 62.50 436 ILE A N 1
ATOM 3393 C CA . ILE A 1 436 ? 29.255 0.054 17.334 1.00 62.50 436 ILE A CA 1
ATOM 3394 C C . ILE A 1 436 ? 28.795 1.048 16.269 1.00 62.50 436 ILE A C 1
ATOM 3396 O O . ILE A 1 436 ? 28.232 2.093 16.581 1.00 62.50 436 ILE A O 1
ATOM 3400 N N . ASN A 1 437 ? 29.020 0.716 14.998 1.00 73.19 437 ASN A N 1
ATOM 3401 C CA . ASN A 1 437 ? 28.695 1.579 13.865 1.00 73.19 437 ASN A CA 1
ATOM 3402 C C . ASN A 1 437 ? 27.287 1.292 13.329 1.00 73.19 437 ASN A C 1
ATOM 3404 O O . ASN A 1 437 ? 27.014 0.199 12.833 1.00 73.19 437 ASN A O 1
ATOM 3408 N N . TYR A 1 438 ? 26.438 2.317 13.328 1.00 68.81 438 TYR A N 1
ATOM 3409 C CA . TYR A 1 438 ? 25.088 2.332 12.770 1.00 68.81 438 TYR A CA 1
ATOM 3410 C C . TYR A 1 438 ? 25.066 3.208 11.501 1.00 68.81 438 TYR A C 1
ATOM 3412 O O . TYR A 1 438 ? 24.893 4.427 11.579 1.00 68.81 438 TYR A O 1
ATOM 3420 N N . PRO A 1 439 ? 25.289 2.628 10.306 1.00 68.44 439 PRO A N 1
ATOM 3421 C CA . PRO A 1 439 ? 25.344 3.391 9.063 1.00 68.44 439 PRO A CA 1
ATOM 3422 C C . PRO A 1 439 ? 23.945 3.711 8.515 1.00 68.44 439 PRO A C 1
ATOM 3424 O O . PRO A 1 439 ? 23.184 2.804 8.167 1.00 68.44 439 PRO A O 1
ATOM 3427 N N . VAL A 1 440 ? 23.649 4.997 8.324 1.00 59.97 440 VAL A N 1
ATOM 3428 C CA . VAL A 1 440 ? 22.498 5.504 7.564 1.00 59.97 440 VAL A CA 1
ATOM 3429 C C . VAL A 1 440 ? 22.931 5.754 6.108 1.00 59.97 440 VAL A C 1
ATOM 3431 O O . VAL A 1 440 ? 23.722 6.665 5.857 1.00 59.97 440 VAL A O 1
ATOM 3434 N N . PRO A 1 441 ? 22.461 4.959 5.124 1.00 58.41 441 PRO A N 1
ATOM 3435 C CA . PRO A 1 441 ? 22.894 5.083 3.728 1.00 58.41 441 PRO A CA 1
ATOM 3436 C C . PRO A 1 441 ? 22.440 6.385 3.054 1.00 58.41 441 PRO A C 1
ATOM 3438 O O . PRO A 1 441 ? 21.326 6.833 3.313 1.00 58.41 441 PRO A O 1
ATOM 3441 N N . GLY A 1 442 ? 23.234 6.881 2.094 1.00 54.84 442 GLY A N 1
ATOM 3442 C CA . GLY A 1 442 ? 22.974 8.038 1.215 1.00 54.84 442 GLY A CA 1
ATOM 3443 C C . GLY A 1 442 ? 21.518 8.276 0.798 1.00 54.84 442 GLY A C 1
ATOM 3444 O O . GLY A 1 442 ? 20.966 9.366 0.853 1.00 54.84 442 GLY A O 1
ATOM 3445 N N . GLN A 1 443 ? 20.870 7.199 0.380 1.00 50.50 443 GLN A N 1
ATOM 3446 C CA . GLN A 1 443 ? 19.554 7.193 -0.240 1.00 50.50 443 GLN A CA 1
ATOM 3447 C C . GLN A 1 443 ? 18.442 7.011 0.787 1.00 50.50 443 GLN A C 1
ATOM 3449 O O . GLN A 1 443 ? 17.280 7.203 0.459 1.00 50.50 443 GLN A O 1
ATOM 3454 N N . ALA A 1 444 ? 18.765 6.629 2.026 1.00 46.12 444 ALA A N 1
ATOM 3455 C CA . ALA A 1 444 ? 17.781 6.571 3.104 1.00 46.12 444 ALA A CA 1
ATOM 3456 C C . ALA A 1 444 ? 17.318 7.974 3.528 1.00 46.12 444 ALA A C 1
ATOM 3458 O O . ALA A 1 444 ? 16.264 8.093 4.141 1.00 46.12 444 ALA A O 1
ATOM 3459 N N . TYR A 1 445 ? 18.071 9.009 3.147 1.00 49.88 445 TYR A N 1
ATOM 3460 C CA . TYR A 1 445 ? 17.722 10.412 3.321 1.00 49.88 445 TYR A CA 1
ATOM 3461 C C . TYR A 1 445 ? 17.406 11.126 1.982 1.00 49.88 445 TYR A C 1
ATOM 3463 O O . TYR A 1 445 ? 17.402 12.353 1.932 1.00 49.88 445 TYR A O 1
ATOM 3471 N N . ILE A 1 446 ? 17.103 10.376 0.896 1.00 48.94 446 ILE A N 1
ATOM 3472 C CA . ILE A 1 446 ? 16.715 10.899 -0.440 1.00 48.94 446 ILE A CA 1
ATOM 3473 C C . ILE A 1 446 ? 15.530 10.124 -1.055 1.00 48.94 446 ILE A C 1
ATOM 3475 O O . ILE A 1 446 ? 15.433 8.905 -0.962 1.00 48.94 446 ILE A O 1
ATOM 3479 N N . LEU A 1 447 ? 14.622 10.830 -1.737 1.00 44.50 447 LEU A N 1
ATOM 3480 C CA . LEU A 1 447 ? 13.335 10.304 -2.231 1.00 44.50 447 LEU A CA 1
ATOM 3481 C C . LEU A 1 447 ? 13.388 9.685 -3.652 1.00 44.50 447 LEU A C 1
ATOM 3483 O O . LEU A 1 447 ? 14.209 10.084 -4.476 1.00 44.50 447 LEU A O 1
ATOM 3487 N N . LYS A 1 448 ? 12.518 8.685 -3.915 1.00 50.09 448 LYS A N 1
ATOM 3488 C CA . LYS A 1 448 ? 12.510 7.750 -5.079 1.00 50.09 448 LYS A CA 1
ATOM 3489 C C . LYS A 1 448 ? 12.088 8.366 -6.437 1.00 50.09 448 LYS A C 1
ATOM 3491 O O . LYS A 1 448 ? 11.505 9.442 -6.476 1.00 50.09 448 LYS A O 1
ATOM 3496 N N . MET A 1 449 ? 12.380 7.635 -7.529 1.00 55.62 449 MET A N 1
ATOM 3497 C CA . MET A 1 449 ? 12.158 7.999 -8.946 1.00 55.62 449 MET A CA 1
ATOM 3498 C C . MET A 1 449 ? 10.673 8.023 -9.340 1.00 55.62 449 MET A C 1
ATOM 3500 O O . MET A 1 449 ? 9.979 7.034 -9.128 1.00 55.62 449 MET A O 1
ATOM 3504 N N . LEU A 1 450 ? 10.228 9.128 -9.938 1.00 64.81 450 LEU A N 1
ATOM 3505 C CA . LEU A 1 450 ? 8.913 9.330 -10.553 1.00 64.81 450 LEU A CA 1
ATOM 3506 C C . LEU A 1 450 ? 9.106 10.211 -11.794 1.00 64.81 450 LEU A C 1
ATOM 3508 O O . LEU A 1 450 ? 9.977 11.086 -11.776 1.00 64.81 450 LEU A O 1
ATOM 3512 N N . TYR A 1 451 ? 8.300 9.994 -12.831 1.00 77.25 451 TYR A N 1
ATOM 3513 C CA . TYR A 1 451 ? 8.190 10.909 -13.966 1.00 77.25 451 TYR A CA 1
ATOM 3514 C C . TYR A 1 451 ? 7.061 11.901 -13.684 1.00 77.25 451 TYR A C 1
ATOM 3516 O O . TYR A 1 451 ? 5.968 11.510 -13.278 1.00 77.25 451 TYR A O 1
ATOM 3524 N N . VAL A 1 452 ? 7.350 13.188 -13.854 1.00 87.19 452 VAL A N 1
ATOM 3525 C CA . VAL A 1 452 ? 6.405 14.282 -13.608 1.00 87.19 452 VAL A CA 1
ATOM 3526 C C . VAL A 1 452 ? 6.408 15.219 -14.804 1.00 87.19 452 VAL A C 1
ATOM 3528 O O . VAL A 1 452 ? 7.422 15.333 -15.495 1.00 87.19 452 VAL A O 1
ATOM 3531 N N . GLY A 1 453 ? 5.295 15.902 -15.033 1.00 85.62 453 GLY A N 1
ATOM 3532 C CA . GLY A 1 453 ? 5.217 16.988 -16.003 1.00 85.62 453 GLY A CA 1
ATOM 3533 C C . GLY A 1 453 ? 4.424 18.162 -15.451 1.00 85.62 453 GLY A C 1
ATOM 3534 O O . GLY A 1 453 ? 3.676 18.021 -14.483 1.00 85.62 453 GLY A O 1
ATOM 3535 N N . ASN A 1 454 ? 4.614 19.325 -16.064 1.00 92.44 454 ASN A N 1
ATOM 3536 C CA . ASN A 1 454 ? 3.954 20.550 -15.639 1.00 92.44 454 ASN A CA 1
ATOM 3537 C C . ASN A 1 454 ? 2.570 20.668 -16.288 1.00 92.44 454 ASN A C 1
ATOM 3539 O O . ASN A 1 454 ? 2.404 20.423 -17.485 1.00 92.44 454 ASN A O 1
ATOM 3543 N N . ILE A 1 455 ? 1.597 21.108 -15.499 1.00 96.19 455 ILE A N 1
ATOM 3544 C CA . ILE A 1 455 ? 0.291 21.581 -15.960 1.00 96.19 455 ILE A CA 1
ATOM 3545 C C . ILE A 1 455 ? 0.028 22.956 -15.356 1.00 96.19 455 ILE A C 1
ATOM 3547 O O . ILE A 1 455 ? 0.634 23.319 -14.349 1.00 96.19 455 ILE A O 1
ATOM 3551 N N . THR A 1 456 ? -0.908 23.710 -15.927 1.00 97.44 456 THR A N 1
ATOM 3552 C CA . THR A 1 456 ? -1.399 24.932 -15.278 1.00 97.44 456 THR A CA 1
ATOM 3553 C C . THR A 1 456 ? -2.905 24.891 -15.078 1.00 97.44 456 THR A C 1
ATOM 3555 O O . THR A 1 456 ? -3.630 24.342 -15.905 1.00 97.44 456 THR A O 1
ATOM 3558 N N . ILE A 1 457 ? -3.380 25.464 -13.975 1.00 98.25 457 ILE A N 1
ATOM 3559 C CA . ILE A 1 457 ? -4.797 25.499 -13.601 1.00 98.25 457 ILE A CA 1
ATOM 3560 C C . ILE A 1 457 ? -5.185 26.938 -13.264 1.00 98.25 457 ILE A C 1
ATOM 3562 O O . ILE A 1 457 ? -4.458 27.622 -12.547 1.00 98.25 457 ILE A O 1
ATOM 3566 N N . GLY A 1 458 ? -6.330 27.401 -13.760 1.00 97.19 458 GLY A N 1
ATOM 3567 C CA . GLY A 1 458 ? -6.888 28.709 -13.422 1.00 97.19 458 GLY A CA 1
ATOM 3568 C C . GLY A 1 458 ? -6.643 29.825 -14.438 1.00 97.19 458 GLY A C 1
ATOM 3569 O O . GLY A 1 458 ? -5.996 29.639 -15.478 1.00 97.19 458 GLY A O 1
ATOM 3570 N N . THR A 1 459 ? -7.191 31.000 -14.115 1.00 95.69 459 THR A N 1
ATOM 3571 C CA . THR A 1 459 ? -7.021 32.255 -14.865 1.00 95.69 459 THR A CA 1
ATOM 3572 C C . THR A 1 459 ? -6.780 33.435 -13.902 1.00 95.69 459 THR A C 1
ATOM 3574 O O . THR A 1 459 ? -7.740 33.907 -13.299 1.00 95.69 459 THR A O 1
ATOM 3577 N N . PRO A 1 460 ? -5.543 33.957 -13.764 1.00 97.44 460 PRO A N 1
ATOM 3578 C CA . PRO A 1 460 ? -4.324 33.540 -14.456 1.00 97.44 460 PRO A CA 1
ATOM 3579 C C . PRO A 1 460 ? -3.875 32.104 -14.115 1.00 97.44 460 PRO A C 1
ATOM 3581 O O . PRO A 1 460 ? -4.243 31.577 -13.063 1.00 97.44 460 PRO A O 1
ATOM 3584 N N . PRO A 1 461 ? -3.085 31.462 -14.997 1.00 96.88 461 PRO A N 1
ATOM 3585 C CA . PRO A 1 461 ? -2.633 30.088 -14.794 1.00 96.88 461 PRO A CA 1
ATOM 3586 C C . PRO A 1 461 ? -1.705 29.943 -13.576 1.00 96.88 461 PRO A C 1
ATOM 3588 O O . PRO A 1 461 ? -0.756 30.708 -13.419 1.00 96.88 461 PRO A O 1
ATOM 3591 N N . GLN A 1 462 ? -1.950 28.927 -12.747 1.00 97.31 462 GLN A N 1
ATOM 3592 C CA . GLN A 1 462 ? -1.104 28.500 -11.625 1.00 97.31 462 GLN A CA 1
ATOM 3593 C C . GLN A 1 462 ? -0.448 27.162 -11.986 1.00 97.31 462 GLN A C 1
ATOM 3595 O O . GLN A 1 462 ? -1.158 26.235 -12.370 1.00 97.31 462 GLN A O 1
ATOM 3600 N N . GLU A 1 463 ? 0.880 27.060 -11.916 1.00 96.56 463 GLU A N 1
ATOM 3601 C CA . GLU A 1 463 ? 1.633 25.868 -12.344 1.00 96.56 463 GLU A CA 1
ATOM 3602 C C . GLU A 1 463 ? 1.714 24.790 -11.251 1.00 96.56 463 GLU A C 1
ATOM 3604 O O . GLU A 1 463 ? 1.924 25.106 -10.083 1.00 96.56 463 GLU A O 1
ATOM 3609 N N . PHE A 1 464 ? 1.585 23.520 -11.651 1.00 94.75 464 PHE A N 1
ATOM 3610 C CA . PHE A 1 464 ? 1.723 22.338 -10.797 1.00 94.75 464 PHE A CA 1
ATOM 3611 C C . PHE A 1 464 ? 2.542 21.256 -11.494 1.00 94.75 464 PHE A C 1
ATOM 3613 O O . PHE A 1 464 ? 2.383 21.029 -12.697 1.00 94.75 464 PHE A O 1
ATOM 3620 N N . GLN A 1 465 ? 3.348 20.527 -10.728 1.00 90.50 465 GLN A N 1
ATOM 3621 C CA . GLN A 1 465 ? 4.009 19.309 -11.185 1.00 90.50 465 GLN A CA 1
ATOM 3622 C C . GLN A 1 465 ? 3.144 18.098 -10.851 1.00 90.50 465 GLN A C 1
ATOM 3624 O O . GLN A 1 465 ? 2.841 17.849 -9.686 1.00 90.50 465 GLN A O 1
ATOM 3629 N N . VAL A 1 466 ? 2.762 17.309 -11.852 1.00 93.50 466 VAL A N 1
ATOM 3630 C CA . VAL A 1 466 ? 1.882 16.150 -11.656 1.00 93.50 466 VAL A CA 1
ATOM 3631 C C . VAL A 1 466 ? 2.474 14.869 -12.219 1.00 93.50 466 VAL A C 1
ATOM 3633 O O . VAL A 1 466 ? 3.225 14.886 -13.196 1.00 93.50 466 VAL A O 1
ATOM 3636 N N . VAL A 1 467 ? 2.117 13.740 -11.607 1.00 90.56 467 VAL A N 1
ATOM 3637 C CA . VAL A 1 467 ? 2.322 12.416 -12.211 1.00 90.56 467 VAL A CA 1
ATOM 3638 C C . VAL A 1 467 ? 1.208 12.171 -13.221 1.00 90.56 467 VAL A C 1
ATOM 3640 O O . VAL A 1 467 ? 0.036 12.313 -12.882 1.00 90.56 467 VAL A O 1
ATOM 3643 N N . PHE A 1 468 ? 1.571 11.784 -14.440 1.00 94.50 468 PHE A N 1
ATOM 3644 C CA . PHE A 1 468 ? 0.620 11.313 -15.444 1.00 94.50 468 PHE A CA 1
ATOM 3645 C C . PHE A 1 468 ? 0.419 9.814 -15.234 1.00 94.50 468 PHE A C 1
ATOM 3647 O O . PHE A 1 468 ? 1.332 9.028 -15.486 1.00 94.50 468 PHE A O 1
ATOM 3654 N N . ASP A 1 469 ? -0.744 9.431 -14.719 1.00 93.25 469 ASP A N 1
ATOM 3655 C CA . ASP A 1 469 ? -0.985 8.113 -14.132 1.00 93.25 469 ASP A CA 1
ATOM 3656 C C . ASP A 1 469 ? -2.061 7.345 -14.909 1.00 93.25 469 ASP A C 1
ATOM 3658 O O . ASP A 1 469 ? -3.246 7.659 -14.822 1.00 93.25 469 ASP A O 1
ATOM 3662 N N . THR A 1 470 ? -1.670 6.319 -15.666 1.00 93.38 470 THR A N 1
ATOM 3663 C CA . THR A 1 470 ? -2.623 5.432 -16.353 1.00 93.38 470 THR A CA 1
ATOM 3664 C C . THR A 1 470 ? -3.297 4.432 -15.411 1.00 93.38 470 THR A C 1
ATOM 3666 O O . THR A 1 470 ? -4.287 3.817 -15.796 1.00 93.38 470 THR A O 1
ATOM 3669 N N . GLY A 1 471 ? -2.840 4.287 -14.165 1.00 84.62 471 GLY A N 1
ATOM 3670 C CA . GLY A 1 471 ? -3.475 3.470 -13.133 1.00 84.62 471 GLY A CA 1
ATOM 3671 C C . GLY A 1 471 ? -4.674 4.134 -12.444 1.00 84.62 471 GLY A C 1
ATOM 3672 O O . GLY A 1 471 ? -5.424 3.450 -11.744 1.00 84.62 471 GLY A O 1
ATOM 3673 N N . SER A 1 472 ? -4.904 5.437 -12.644 1.00 84.44 472 SER A N 1
ATOM 3674 C CA . SER A 1 472 ? -6.016 6.188 -12.041 1.00 84.44 472 SER A CA 1
ATOM 3675 C C . SER A 1 472 ? -6.688 7.151 -13.028 1.00 84.44 472 SER A C 1
ATOM 3677 O O . SER A 1 472 ? -6.199 7.3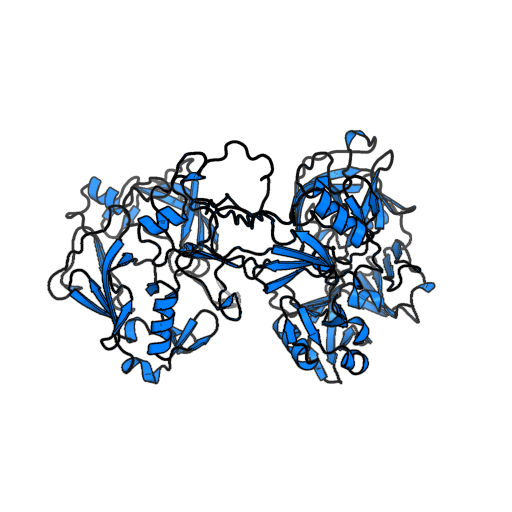59 -14.133 1.00 84.44 472 SER A O 1
ATOM 3679 N N . SER A 1 473 ? -7.845 7.719 -12.663 1.00 85.75 473 SER A N 1
ATOM 3680 C CA . SER A 1 473 ? -8.663 8.545 -13.586 1.00 85.75 473 SER A CA 1
ATOM 3681 C C . SER A 1 473 ? -8.891 9.982 -13.123 1.00 85.75 473 SER A C 1
ATOM 3683 O O . SER A 1 473 ? -9.354 10.818 -13.894 1.00 85.75 473 SER A O 1
ATOM 3685 N N . ASP A 1 474 ? -8.617 10.281 -11.856 1.00 90.19 474 ASP A N 1
ATOM 3686 C CA . ASP A 1 474 ? -8.893 11.589 -11.275 1.00 90.19 474 ASP A CA 1
ATOM 3687 C C . ASP A 1 474 ? -7.689 12.524 -11.452 1.00 90.19 474 ASP A C 1
ATOM 3689 O O . ASP A 1 474 ? -6.555 12.154 -11.148 1.00 90.19 474 ASP A O 1
ATOM 3693 N N . LEU A 1 475 ? -7.938 13.761 -11.888 1.00 96.81 475 LEU A N 1
ATOM 3694 C CA . LEU A 1 475 ? -6.994 14.865 -11.713 1.00 96.81 475 LEU A CA 1
ATOM 3695 C C . LEU A 1 475 ? -7.214 15.472 -10.329 1.00 96.81 475 LEU A C 1
ATOM 3697 O O . LEU A 1 475 ? -8.349 15.804 -9.985 1.00 96.81 475 LEU A O 1
ATOM 3701 N N . TRP A 1 476 ? -6.154 15.666 -9.549 1.00 96.12 476 TRP A N 1
ATOM 3702 C CA . TRP A 1 476 ? -6.229 16.434 -8.310 1.00 96.12 476 TRP A CA 1
ATOM 3703 C C . TRP A 1 476 ? -4.923 17.168 -7.997 1.00 96.12 476 TRP A C 1
ATOM 3705 O O . TRP A 1 476 ? -3.841 16.690 -8.334 1.00 96.12 476 TRP A O 1
ATOM 3715 N N . VAL A 1 477 ? -5.044 18.316 -7.326 1.00 96.62 477 VAL A N 1
ATOM 3716 C CA . VAL A 1 477 ? -3.924 19.112 -6.792 1.00 96.62 477 VAL A CA 1
ATOM 3717 C C . VAL A 1 477 ? -4.246 19.611 -5.374 1.00 96.62 477 VAL A C 1
ATOM 3719 O O . VAL A 1 477 ? -5.417 19.584 -4.970 1.00 96.62 477 VAL A O 1
ATOM 3722 N N . PRO A 1 478 ? -3.253 20.075 -4.598 1.00 94.69 478 PRO A N 1
ATOM 3723 C CA . PRO A 1 478 ? -3.477 20.533 -3.237 1.00 94.69 478 PRO A CA 1
ATOM 3724 C C . PRO A 1 478 ? -4.274 21.836 -3.191 1.00 94.69 478 PRO A C 1
ATOM 3726 O O . PRO A 1 478 ? -4.015 22.749 -3.971 1.00 94.69 478 PRO A O 1
ATOM 3729 N N . SER A 1 479 ? -5.239 21.962 -2.276 1.00 92.44 479 SER A N 1
ATOM 3730 C CA . SER A 1 479 ? -5.932 23.237 -2.033 1.00 92.44 479 SER A CA 1
ATOM 3731 C C . SER A 1 479 ? -5.092 24.170 -1.165 1.00 92.44 479 SER A C 1
ATOM 3733 O O . SER A 1 479 ? -4.376 23.714 -0.275 1.00 92.44 479 SER A O 1
ATOM 3735 N N . ASP A 1 480 ? -5.258 25.485 -1.324 1.00 86.38 480 ASP A N 1
ATOM 3736 C CA . ASP A 1 480 ? -4.749 26.460 -0.346 1.00 86.38 480 ASP A CA 1
ATOM 3737 C C . ASP A 1 480 ? -5.348 26.254 1.060 1.00 86.38 480 ASP A C 1
ATOM 3739 O O . ASP A 1 480 ? -4.686 26.516 2.062 1.00 86.38 480 ASP A O 1
ATOM 3743 N N . PHE A 1 481 ? -6.550 25.671 1.139 1.00 82.38 481 PHE A N 1
ATOM 3744 C CA . PHE A 1 481 ? -7.187 25.264 2.396 1.00 82.38 481 PHE A CA 1
ATOM 3745 C C . PHE A 1 481 ? -6.662 23.944 2.972 1.00 82.38 481 PHE A C 1
ATOM 3747 O O . PHE A 1 481 ? -7.080 23.546 4.058 1.00 82.38 481 PHE A O 1
ATOM 3754 N N . CYS A 1 482 ? -5.774 23.239 2.269 1.00 83.81 482 CYS A N 1
ATOM 3755 C CA . CYS A 1 482 ? -5.205 22.014 2.798 1.00 83.81 482 CYS A CA 1
ATOM 3756 C C . CYS A 1 482 ? -4.185 22.329 3.897 1.00 83.81 482 CYS A C 1
ATOM 3758 O O . CYS A 1 482 ? -3.125 22.902 3.638 1.00 83.81 482 CYS A O 1
ATOM 3760 N N . THR A 1 483 ? -4.487 21.896 5.119 1.00 78.56 483 THR A N 1
ATOM 3761 C CA . THR A 1 483 ? -3.643 22.119 6.304 1.00 78.56 483 THR A CA 1
ATOM 3762 C C . THR A 1 483 ? -2.736 20.938 6.637 1.00 78.56 483 THR A C 1
ATOM 3764 O O . THR A 1 483 ? -1.877 21.050 7.508 1.00 78.56 483 THR A O 1
ATOM 3767 N N . SER A 1 484 ? -2.894 19.799 5.951 1.00 75.62 484 SER A N 1
ATOM 3768 C CA . SER A 1 484 ? -2.079 18.614 6.232 1.00 75.62 484 SER A CA 1
ATOM 3769 C C . SER A 1 484 ? -0.584 18.872 5.967 1.00 75.62 484 SER A C 1
ATOM 3771 O O . SER A 1 484 ? -0.256 19.593 5.018 1.00 75.62 484 SER A O 1
ATOM 3773 N N . PRO A 1 485 ? 0.342 18.249 6.728 1.00 71.25 485 PRO A N 1
ATOM 3774 C CA . PRO A 1 485 ? 1.783 18.446 6.546 1.00 71.25 485 PRO A CA 1
ATOM 3775 C C . PRO A 1 485 ? 2.293 18.144 5.134 1.00 71.25 485 PRO A C 1
ATOM 3777 O O . PRO A 1 485 ? 3.293 18.712 4.711 1.00 71.25 485 PRO A O 1
ATOM 3780 N N . ALA A 1 486 ? 1.615 17.268 4.386 1.00 69.00 486 ALA A N 1
ATOM 3781 C CA . ALA A 1 486 ? 1.964 17.015 2.995 1.00 69.00 486 ALA A CA 1
ATOM 3782 C C . ALA A 1 486 ? 1.700 18.234 2.103 1.00 69.00 486 ALA A C 1
ATOM 3784 O O . ALA A 1 486 ? 2.518 18.556 1.255 1.00 69.00 486 ALA A O 1
ATOM 3785 N N . CYS A 1 487 ? 0.620 18.975 2.327 1.00 76.69 487 CYS A N 1
ATOM 3786 C CA . CYS A 1 487 ? 0.272 20.127 1.500 1.00 76.69 487 CYS A CA 1
ATOM 3787 C C . CYS A 1 487 ? 1.198 21.332 1.719 1.00 76.69 487 CYS A C 1
ATOM 3789 O O . CYS A 1 487 ? 1.369 22.144 0.813 1.00 76.69 487 CYS A O 1
ATOM 3791 N N . SER A 1 488 ? 1.824 21.459 2.895 1.00 75.56 488 SER A N 1
ATOM 3792 C CA . SER A 1 488 ? 2.759 22.560 3.171 1.00 75.56 488 SER A CA 1
ATOM 3793 C C . SER A 1 488 ? 4.078 22.429 2.405 1.00 75.56 488 SER A C 1
ATOM 3795 O O . SER A 1 488 ? 4.791 23.419 2.234 1.00 75.56 488 SER A O 1
ATOM 3797 N N . THR A 1 489 ? 4.405 21.226 1.918 1.00 72.94 489 THR A N 1
ATOM 3798 C CA . THR A 1 489 ? 5.623 20.969 1.146 1.00 72.94 489 THR A CA 1
ATOM 3799 C C . THR A 1 489 ? 5.425 21.061 -0.370 1.00 72.94 489 THR A C 1
ATOM 3801 O O . THR A 1 489 ? 6.443 21.026 -1.070 1.00 72.94 489 THR A O 1
ATOM 3804 N N . HIS A 1 490 ? 4.188 21.247 -0.850 1.00 79.25 490 HIS A N 1
ATOM 3805 C CA . HIS A 1 490 ? 3.794 21.284 -2.267 1.00 79.25 490 HIS A CA 1
ATOM 3806 C C . HIS A 1 490 ? 3.164 22.626 -2.672 1.00 79.25 490 HIS A C 1
ATOM 3808 O O . HIS A 1 490 ? 2.779 23.444 -1.829 1.00 79.25 490 HIS A O 1
ATOM 3814 N N . VAL A 1 491 ? 3.056 22.859 -3.981 1.00 87.75 491 VAL A N 1
ATOM 3815 C CA . VAL A 1 491 ? 2.300 23.990 -4.527 1.00 87.75 491 VAL A CA 1
ATOM 3816 C C . VAL A 1 491 ? 0.811 23.775 -4.262 1.00 87.75 491 VAL A C 1
ATOM 3818 O O . VAL A 1 491 ? 0.270 22.693 -4.478 1.00 87.75 491 VAL A O 1
ATOM 3821 N N . ARG A 1 492 ? 0.138 24.827 -3.788 1.00 93.56 492 ARG A N 1
ATOM 3822 C CA . ARG A 1 492 ? -1.288 24.815 -3.451 1.00 93.56 492 ARG A CA 1
ATOM 3823 C C . ARG A 1 492 ? -2.072 25.733 -4.377 1.00 93.56 492 ARG A C 1
ATOM 3825 O O . ARG A 1 492 ? -1.651 26.853 -4.658 1.00 93.56 492 ARG A O 1
ATOM 3832 N N . PHE A 1 493 ? -3.232 25.261 -4.811 1.00 96.06 493 PHE A N 1
ATOM 3833 C CA . PHE A 1 493 ? -4.143 25.980 -5.682 1.00 96.06 493 PHE A CA 1
ATOM 3834 C C . PHE A 1 493 ? -4.901 27.077 -4.940 1.00 96.06 493 PHE A C 1
ATOM 3836 O O . PHE A 1 493 ? -5.728 26.824 -4.055 1.00 96.06 493 PHE A O 1
ATOM 3843 N N . ARG A 1 494 ? -4.642 28.315 -5.358 1.00 92.19 494 ARG A N 1
ATOM 3844 C CA . ARG A 1 494 ? -5.243 29.541 -4.838 1.00 92.19 494 ARG A CA 1
ATOM 3845 C C . ARG A 1 494 ? -6.503 29.860 -5.626 1.00 92.19 494 ARG A C 1
ATOM 3847 O O . ARG A 1 494 ? -6.492 30.632 -6.582 1.00 92.19 494 ARG A O 1
ATOM 3854 N N . HIS A 1 495 ? -7.601 29.252 -5.214 1.00 86.88 495 HIS A N 1
ATOM 3855 C CA . HIS A 1 495 ? -8.901 29.376 -5.871 1.00 86.88 495 HIS A CA 1
ATOM 3856 C C . HIS A 1 495 ? -9.423 30.827 -5.960 1.00 86.88 495 HIS A C 1
ATOM 3858 O O . HIS A 1 495 ? -9.970 31.192 -6.993 1.00 86.88 495 HIS A O 1
ATOM 3864 N N . PHE A 1 496 ? -9.179 31.694 -4.963 1.00 87.38 496 PHE A N 1
ATOM 3865 C CA . PHE A 1 496 ? -9.551 33.123 -5.034 1.00 87.38 496 PHE A CA 1
ATOM 3866 C C . PHE A 1 496 ? -8.789 33.923 -6.102 1.00 87.38 496 PHE A C 1
ATOM 3868 O O . PHE A 1 496 ? -9.190 35.035 -6.433 1.00 87.38 496 PHE A O 1
ATOM 3875 N N . GLN A 1 497 ? -7.682 33.387 -6.623 1.00 92.12 497 GLN A N 1
ATOM 3876 C CA . GLN A 1 497 ? -6.879 34.042 -7.656 1.00 92.12 497 GLN A CA 1
ATOM 3877 C C . GLN A 1 497 ? -7.285 33.629 -9.071 1.00 92.12 497 GLN A C 1
ATOM 3879 O O . GLN A 1 497 ? -6.729 34.164 -10.019 1.00 92.12 497 GLN A O 1
ATOM 3884 N N . SER A 1 498 ? -8.227 32.696 -9.235 1.00 95.88 498 SER A N 1
ATOM 3885 C CA . SER A 1 498 ? -8.681 32.252 -10.551 1.00 95.88 498 SER A CA 1
ATOM 3886 C C . SER A 1 498 ? -10.073 32.797 -10.867 1.00 95.88 498 SER A C 1
ATOM 3888 O O . SER A 1 498 ? -11.044 32.468 -10.190 1.00 95.88 498 SER A O 1
ATOM 3890 N N . SER A 1 499 ? -10.192 33.591 -11.933 1.00 95.75 499 SER A N 1
ATOM 3891 C CA . SER A 1 499 ? -11.474 34.123 -12.414 1.00 95.75 499 SER A CA 1
ATOM 3892 C C . SER A 1 499 ? -12.379 33.060 -13.046 1.00 95.75 499 SER A C 1
ATOM 3894 O O . SER A 1 499 ? -13.575 33.292 -13.207 1.00 95.75 499 SER A O 1
ATOM 3896 N N . THR A 1 500 ? -11.828 31.893 -13.393 1.00 95.12 500 THR A N 1
ATOM 3897 C CA . THR A 1 500 ? -12.556 30.764 -13.992 1.00 95.12 500 THR A CA 1
ATOM 3898 C C . THR A 1 500 ? -12.868 29.644 -12.996 1.00 95.12 500 THR A C 1
ATOM 3900 O O . THR A 1 500 ? -13.441 28.625 -13.386 1.00 95.12 500 THR A O 1
ATOM 3903 N N . PHE A 1 501 ? -12.541 29.832 -11.713 1.00 96.12 501 PHE A N 1
ATOM 3904 C CA . PHE A 1 501 ? -12.819 28.865 -10.654 1.00 96.12 501 PHE A CA 1
ATOM 3905 C C . PHE A 1 501 ? -14.314 28.762 -10.349 1.00 96.12 501 PHE A C 1
ATOM 3907 O O . PHE A 1 501 ? -14.994 29.762 -10.110 1.00 96.12 501 PHE A O 1
ATOM 3914 N N . ARG A 1 502 ? -14.825 27.530 -10.282 1.00 92.94 502 ARG A N 1
ATOM 3915 C CA . ARG A 1 502 ? -16.208 27.239 -9.892 1.00 92.94 502 ARG A CA 1
ATOM 3916 C C . ARG A 1 502 ? -16.237 26.122 -8.840 1.00 92.94 502 ARG A C 1
ATOM 3918 O O . ARG A 1 502 ? -15.883 24.980 -9.149 1.00 92.94 502 ARG A O 1
ATOM 3925 N N . PRO A 1 503 ? -16.655 26.413 -7.596 1.00 87.69 503 PRO A N 1
ATOM 3926 C CA . PRO A 1 503 ? -16.710 25.410 -6.539 1.00 87.69 503 PRO A CA 1
ATOM 3927 C C . PRO A 1 503 ? -17.893 24.450 -6.722 1.00 87.69 503 PRO A C 1
ATOM 3929 O O . PRO A 1 503 ? -18.907 24.794 -7.330 1.00 87.69 503 PRO A O 1
ATOM 3932 N N . THR A 1 504 ? -17.797 23.263 -6.118 1.00 87.75 504 THR A N 1
ATOM 3933 C CA . THR A 1 504 ? -18.939 22.356 -5.918 1.00 87.75 504 THR A CA 1
ATOM 3934 C C . THR A 1 504 ? -18.983 21.860 -4.470 1.00 87.75 504 THR A C 1
ATOM 3936 O O . THR A 1 504 ? -18.046 22.074 -3.701 1.00 87.75 504 THR A O 1
ATOM 3939 N N . THR A 1 505 ? -20.064 21.180 -4.085 1.00 81.88 505 THR A N 1
ATOM 3940 C CA . THR A 1 505 ? -20.221 20.565 -2.755 1.00 81.88 505 THR A CA 1
ATOM 3941 C C . THR A 1 505 ? -19.830 19.085 -2.719 1.00 81.88 505 THR A C 1
ATOM 3943 O O . THR A 1 505 ? -19.896 18.449 -1.666 1.00 81.88 505 THR A O 1
ATOM 3946 N N . LYS A 1 506 ? -19.428 18.502 -3.857 1.00 83.94 506 LYS A N 1
ATOM 3947 C CA . LYS A 1 506 ? -19.139 17.070 -3.962 1.00 83.94 506 LYS A CA 1
ATOM 3948 C C . LYS A 1 506 ? -17.788 16.759 -3.328 1.00 83.94 506 LYS A C 1
ATOM 3950 O O . LYS A 1 506 ? -16.763 17.281 -3.756 1.00 83.94 506 LYS A O 1
ATOM 3955 N N . THR A 1 507 ? -17.778 15.875 -2.337 1.00 80.06 507 THR A N 1
ATOM 3956 C CA . THR A 1 507 ? -16.553 15.402 -1.681 1.00 80.06 507 THR A CA 1
ATOM 3957 C C . THR A 1 507 ? -16.173 14.011 -2.181 1.00 80.06 507 THR A C 1
ATOM 3959 O O . THR A 1 507 ? -17.024 13.247 -2.640 1.00 80.06 507 THR A O 1
ATOM 3962 N N . PHE A 1 508 ? -14.887 13.674 -2.111 1.00 73.06 508 PHE A N 1
ATOM 3963 C CA . PHE A 1 508 ? -14.385 12.357 -2.497 1.00 73.06 508 PHE A CA 1
ATOM 3964 C C . PHE A 1 508 ? -13.101 12.003 -1.733 1.00 73.06 508 PHE A C 1
ATOM 3966 O O . PHE A 1 508 ? -12.509 12.820 -1.020 1.00 73.06 508 PHE A O 1
ATOM 3973 N N . ARG A 1 509 ? -12.675 10.745 -1.859 1.00 72.25 509 ARG A N 1
ATOM 3974 C CA . ARG A 1 509 ? -11.442 10.227 -1.262 1.00 72.25 509 ARG A CA 1
ATOM 3975 C C . ARG A 1 509 ? -10.777 9.253 -2.221 1.00 72.25 509 ARG A C 1
ATOM 3977 O O . ARG A 1 509 ? -11.458 8.364 -2.724 1.00 72.25 509 ARG A O 1
ATOM 3984 N N . ILE A 1 510 ? -9.458 9.355 -2.367 1.00 69.00 510 ILE A N 1
ATOM 3985 C CA . ILE A 1 510 ? -8.646 8.408 -3.143 1.00 69.00 510 ILE A CA 1
ATOM 3986 C C . ILE A 1 510 ? -7.640 7.706 -2.229 1.00 69.00 510 ILE A C 1
ATOM 3988 O O . ILE A 1 510 ? -7.077 8.317 -1.316 1.00 69.00 510 ILE A O 1
ATOM 3992 N N . ILE A 1 511 ? -7.424 6.411 -2.468 1.00 61.50 511 ILE A N 1
ATOM 3993 C CA . ILE A 1 511 ? -6.402 5.597 -1.804 1.00 61.50 511 ILE A CA 1
ATOM 3994 C C . ILE A 1 511 ? -5.495 5.006 -2.885 1.00 61.50 511 ILE A C 1
ATOM 3996 O O . ILE A 1 511 ? -5.922 4.142 -3.643 1.00 61.50 511 ILE A O 1
ATOM 4000 N N . TYR A 1 512 ? -4.243 5.451 -2.915 1.00 60.91 512 TYR A N 1
ATOM 4001 C CA . TYR A 1 512 ? -3.178 4.903 -3.750 1.00 60.91 512 TYR A CA 1
ATOM 4002 C C . TYR A 1 512 ? -2.348 3.885 -2.960 1.00 60.91 512 TYR A C 1
ATOM 4004 O O . TYR A 1 512 ? -2.372 3.851 -1.728 1.00 60.91 512 TYR A O 1
ATOM 4012 N N . GLY A 1 513 ? -1.523 3.097 -3.656 1.00 53.97 513 GLY A N 1
ATOM 4013 C CA . GLY A 1 513 ? -0.570 2.187 -3.005 1.00 53.97 513 GLY A CA 1
ATOM 4014 C C . GLY A 1 513 ? 0.496 2.900 -2.157 1.00 53.97 513 GLY A C 1
ATOM 4015 O O . GLY A 1 513 ? 1.143 2.273 -1.320 1.00 53.97 513 GLY A O 1
ATOM 4016 N N . SER A 1 514 ? 0.686 4.204 -2.377 1.00 53.38 514 SER A N 1
ATOM 4017 C CA . SER A 1 514 ? 1.722 5.038 -1.763 1.00 53.38 514 SER A CA 1
ATOM 4018 C C . SER A 1 514 ? 1.214 6.109 -0.798 1.00 53.38 514 SER A C 1
ATOM 4020 O O . SER A 1 514 ? 2.045 6.751 -0.165 1.00 53.38 514 SER A O 1
ATOM 4022 N N . GLY A 1 515 ? -0.097 6.342 -0.718 1.00 60.44 515 GLY A N 1
ATOM 4023 C CA . GLY A 1 515 ? -0.678 7.451 0.039 1.00 60.44 515 GLY A CA 1
ATOM 4024 C C . GLY A 1 515 ? -2.175 7.598 -0.218 1.00 60.44 515 GLY A C 1
ATOM 4025 O O . GLY A 1 515 ? -2.760 6.851 -0.997 1.00 60.44 515 GLY A O 1
ATOM 4026 N N . ARG A 1 516 ? -2.825 8.547 0.449 1.00 65.94 516 ARG A N 1
ATOM 4027 C CA . ARG A 1 516 ? -4.268 8.789 0.299 1.00 65.94 516 ARG A CA 1
ATOM 4028 C C . ARG A 1 516 ? -4.582 10.272 0.432 1.00 65.94 516 ARG A C 1
ATOM 4030 O O . ARG A 1 516 ? -3.897 10.977 1.169 1.00 65.94 516 ARG A O 1
ATOM 4037 N N . MET A 1 517 ? -5.657 10.708 -0.211 1.00 80.56 517 MET A N 1
ATOM 4038 C CA . MET A 1 517 ? -6.126 12.090 -0.143 1.00 80.56 517 MET A CA 1
ATOM 4039 C C . MET A 1 517 ? -7.645 12.155 0.030 1.00 80.56 517 MET A C 1
ATOM 4041 O O . MET A 1 517 ? -8.372 11.243 -0.375 1.00 80.56 517 MET A O 1
ATOM 4045 N N . LYS A 1 518 ? -8.122 13.215 0.681 1.00 79.00 518 LYS A N 1
ATOM 4046 C CA . LYS A 1 518 ? -9.535 13.610 0.738 1.00 79.00 518 LYS A CA 1
ATOM 4047 C C . LYS A 1 518 ? -9.663 14.982 0.102 1.00 79.00 518 LYS A C 1
ATOM 4049 O O . LYS A 1 518 ? -8.806 15.833 0.331 1.00 79.00 518 LYS A O 1
ATOM 4054 N N . GLY A 1 519 ? -10.736 15.208 -0.639 1.00 84.75 519 GLY A N 1
ATOM 4055 C CA . GLY A 1 519 ? -10.905 16.463 -1.350 1.00 84.75 519 GLY A CA 1
ATOM 4056 C C . GLY A 1 519 ? -12.337 16.776 -1.735 1.00 84.75 519 GLY A C 1
ATOM 4057 O O . GLY A 1 519 ? -13.274 16.033 -1.428 1.00 84.75 519 GLY A O 1
ATOM 4058 N N . VAL A 1 520 ? -12.472 17.901 -2.423 1.00 87.44 520 VAL A N 1
ATOM 4059 C CA . VAL A 1 520 ? -13.715 18.377 -3.031 1.00 87.44 520 VAL A CA 1
ATOM 4060 C C . VAL A 1 520 ? -13.534 18.474 -4.537 1.00 87.44 520 VAL A C 1
ATOM 4062 O O . VAL A 1 520 ? -12.442 18.784 -5.011 1.00 87.44 520 VAL A O 1
ATOM 4065 N N . VAL A 1 521 ? -14.586 18.191 -5.293 1.00 91.50 521 VAL A N 1
ATOM 4066 C CA . VAL A 1 521 ? -14.587 18.400 -6.742 1.00 91.50 521 VAL A CA 1
ATOM 4067 C C . VAL A 1 521 ? -14.838 19.877 -7.015 1.00 91.50 521 VAL A C 1
ATOM 4069 O O . VAL A 1 521 ? -15.728 20.484 -6.421 1.00 91.50 521 VAL A O 1
ATOM 4072 N N . VAL A 1 522 ? -14.068 20.463 -7.917 1.00 95.44 522 VAL A N 1
ATOM 4073 C CA . VAL A 1 522 ? -14.222 21.841 -8.397 1.00 95.44 522 VAL A CA 1
ATOM 4074 C C . VAL A 1 522 ? -14.039 21.869 -9.906 1.00 95.44 522 VAL A C 1
ATOM 4076 O O . VAL A 1 522 ? -13.569 20.892 -10.479 1.00 95.44 522 VAL A O 1
ATOM 4079 N N . HIS A 1 523 ? -14.394 22.976 -10.547 1.00 98.19 523 HIS A N 1
ATOM 4080 C CA . HIS A 1 523 ? -14.152 23.194 -11.968 1.00 98.19 523 HIS A CA 1
ATOM 4081 C C . HIS A 1 523 ? -13.227 24.392 -12.166 1.00 98.19 523 HIS A C 1
ATOM 4083 O O . HIS A 1 523 ? -13.361 25.404 -11.478 1.00 98.19 523 HIS A O 1
ATOM 4089 N N . ASP A 1 524 ? -12.307 24.283 -13.119 1.00 98.31 524 ASP A N 1
ATOM 4090 C CA . ASP A 1 524 ? -11.526 25.412 -13.625 1.00 98.31 524 ASP A CA 1
ATOM 4091 C C . ASP A 1 524 ? -10.951 25.082 -15.018 1.00 98.31 524 ASP A C 1
ATOM 4093 O O . ASP A 1 524 ? -11.180 24.002 -15.564 1.00 98.31 524 ASP A O 1
ATOM 4097 N N . THR A 1 525 ? -10.211 26.009 -15.621 1.00 98.25 525 THR A N 1
ATOM 4098 C CA . THR A 1 525 ? -9.468 25.792 -16.864 1.00 98.25 525 THR A CA 1
ATOM 4099 C C . THR A 1 525 ? -8.138 25.111 -16.562 1.00 98.25 525 THR A C 1
ATOM 4101 O O . THR A 1 525 ? -7.330 25.657 -15.811 1.00 98.25 525 THR A O 1
ATOM 4104 N N . VAL A 1 526 ? -7.880 23.959 -17.181 1.00 98.50 526 VAL A N 1
ATOM 4105 C CA . VAL A 1 526 ? -6.611 23.221 -17.065 1.00 98.50 526 VAL A CA 1
ATOM 4106 C C . VAL A 1 526 ? -5.877 23.247 -18.403 1.00 98.50 526 VAL A C 1
ATOM 4108 O O . VAL A 1 526 ? -6.491 23.041 -19.449 1.00 98.50 526 VAL A O 1
ATOM 4111 N N . ARG A 1 527 ? -4.564 23.491 -18.386 1.00 97.81 527 ARG A N 1
ATOM 4112 C CA . ARG A 1 527 ? -3.714 23.500 -19.584 1.00 97.81 527 ARG A CA 1
ATOM 4113 C C . ARG A 1 527 ? -2.562 22.511 -19.462 1.00 97.81 527 ARG A C 1
ATOM 4115 O O . ARG A 1 527 ? -1.903 22.455 -18.423 1.00 97.81 527 ARG A O 1
ATOM 4122 N N . ILE A 1 528 ? -2.307 21.780 -20.546 1.00 95.44 528 ILE A N 1
ATOM 4123 C CA . ILE A 1 528 ? -1.199 20.828 -20.697 1.00 95.44 528 ILE A CA 1
ATOM 4124 C C . ILE A 1 528 ? -0.442 21.213 -21.970 1.00 95.44 528 ILE A C 1
ATOM 4126 O O . ILE A 1 528 ? -0.918 20.967 -23.079 1.00 95.44 528 ILE A O 1
ATOM 4130 N N . GLY A 1 529 ? 0.712 21.867 -21.829 1.00 87.94 529 GLY A N 1
ATOM 4131 C CA . GLY A 1 529 ? 1.370 22.510 -22.969 1.00 87.94 529 GLY A CA 1
ATOM 4132 C C . GLY A 1 529 ? 0.415 23.489 -23.666 1.00 87.94 529 GLY A C 1
ATOM 4133 O O . GLY A 1 529 ? -0.120 24.392 -23.026 1.00 87.94 529 GLY A O 1
ATOM 4134 N N . ASN A 1 530 ? 0.161 23.269 -24.959 1.00 89.12 530 ASN A N 1
ATOM 4135 C CA . ASN A 1 530 ? -0.759 24.089 -25.758 1.00 89.12 530 ASN A CA 1
ATOM 4136 C C . ASN A 1 530 ? -2.228 23.629 -25.688 1.00 89.12 530 ASN A C 1
ATOM 4138 O O . ASN A 1 530 ? -3.098 24.295 -26.244 1.00 89.12 530 ASN A O 1
ATOM 4142 N N . LEU A 1 531 ? -2.521 22.499 -25.035 1.00 95.50 531 LEU A N 1
ATOM 4143 C CA . LEU A 1 531 ? -3.883 21.984 -24.901 1.00 95.50 531 LEU A CA 1
ATOM 4144 C C . LEU A 1 531 ? -4.617 22.698 -23.771 1.00 95.50 531 LEU A C 1
ATOM 4146 O O . LEU A 1 531 ? -4.062 22.884 -22.687 1.00 95.50 531 LEU A O 1
ATOM 4150 N N . VAL A 1 532 ? -5.879 23.050 -24.011 1.00 97.12 532 VAL A N 1
ATOM 4151 C CA . VAL A 1 532 ? -6.730 23.756 -23.049 1.00 97.12 532 VAL A CA 1
ATOM 4152 C C . VAL A 1 532 ? -8.018 22.965 -22.834 1.00 97.12 532 VAL A C 1
ATOM 4154 O O . VAL A 1 532 ? -8.796 22.787 -23.764 1.00 97.12 532 VAL A O 1
ATOM 4157 N N . SER A 1 533 ? -8.245 22.528 -21.595 1.00 97.75 533 SER A N 1
ATOM 4158 C CA . SER A 1 533 ? -9.501 21.937 -21.133 1.00 97.75 533 SER A CA 1
ATOM 4159 C C . SER A 1 533 ? -10.264 22.973 -20.308 1.00 97.75 533 SER A C 1
ATOM 4161 O O . SER A 1 533 ? -9.886 23.277 -19.172 1.00 97.75 533 SER A O 1
ATOM 4163 N N . THR A 1 534 ? -11.306 23.575 -20.882 1.00 97.12 534 THR A N 1
ATOM 4164 C CA . THR A 1 534 ? -12.162 24.535 -20.160 1.00 97.12 534 THR A CA 1
ATOM 4165 C C . THR A 1 534 ? -13.208 23.815 -19.313 1.00 97.12 534 THR A C 1
ATOM 4167 O O . THR A 1 534 ? -13.726 22.768 -19.713 1.00 97.12 534 THR A O 1
ATOM 4170 N N . ASP A 1 535 ? -13.541 24.389 -18.150 1.00 96.56 535 ASP A N 1
ATOM 4171 C CA . ASP A 1 535 ? -14.522 23.825 -17.207 1.00 96.56 535 ASP A CA 1
ATOM 4172 C C . ASP A 1 535 ? -14.224 22.341 -16.889 1.00 96.56 535 ASP A C 1
ATOM 4174 O O . ASP A 1 535 ? -15.105 21.476 -16.915 1.00 96.56 535 ASP A O 1
ATOM 4178 N N . GLN A 1 536 ? -12.945 22.031 -16.659 1.00 98.06 536 GLN A N 1
ATOM 4179 C CA . GLN A 1 536 ? -12.475 20.704 -16.284 1.00 98.06 536 GLN A CA 1
ATOM 4180 C C . GLN A 1 536 ? -12.815 20.457 -14.813 1.00 98.06 536 GLN A C 1
ATOM 4182 O O . GLN A 1 536 ? -12.300 21.182 -13.959 1.00 98.06 536 GLN A O 1
ATOM 4187 N N . PRO A 1 537 ? -13.616 19.431 -14.477 1.00 96.69 537 PRO A N 1
ATOM 4188 C CA . PRO A 1 537 ? -13.755 19.014 -13.094 1.00 96.69 537 PRO A CA 1
ATOM 4189 C C . PRO A 1 537 ? -12.467 18.345 -12.603 1.00 96.69 537 PRO A C 1
ATOM 4191 O O . PRO A 1 537 ? -11.926 17.458 -13.265 1.00 96.69 537 PRO A O 1
ATOM 4194 N N . PHE A 1 538 ? -11.980 18.741 -11.435 1.00 97.31 538 PHE A N 1
ATOM 4195 C CA . PHE A 1 538 ? -10.824 18.134 -10.783 1.00 97.31 538 PHE A CA 1
ATOM 4196 C C . PHE A 1 538 ? -10.955 18.203 -9.262 1.00 97.31 538 PHE A C 1
ATOM 4198 O O . PHE A 1 538 ? -11.814 18.889 -8.708 1.00 97.31 538 PHE A O 1
ATOM 4205 N N . GLY A 1 539 ? -10.112 17.447 -8.575 1.00 94.25 539 GLY A N 1
ATOM 4206 C CA . GLY A 1 539 ? -10.058 17.400 -7.130 1.00 94.25 539 GLY A CA 1
ATOM 4207 C C . GLY A 1 539 ? -9.164 18.474 -6.527 1.00 94.25 539 GLY A C 1
ATOM 4208 O O . GLY A 1 539 ? -7.992 18.577 -6.878 1.00 94.25 539 GLY A O 1
ATOM 4209 N N . LEU A 1 540 ? -9.672 19.197 -5.535 1.00 94.88 540 LEU A N 1
ATOM 4210 C CA . LEU A 1 540 ? -8.839 19.938 -4.595 1.00 94.88 540 LEU A CA 1
ATOM 4211 C C . LEU A 1 540 ? -8.655 19.124 -3.326 1.00 94.88 540 LEU A C 1
ATOM 4213 O O . LEU A 1 540 ? -9.631 18.830 -2.629 1.00 94.88 540 LEU A O 1
ATOM 4217 N N . SER A 1 541 ? -7.410 18.752 -3.032 1.00 91.00 541 SER A N 1
ATOM 4218 C CA . SER A 1 541 ? -7.090 18.064 -1.787 1.00 91.00 541 SER A CA 1
ATOM 4219 C C . SER A 1 541 ? -7.317 19.013 -0.609 1.00 91.00 541 SER A C 1
ATOM 4221 O O . SER A 1 541 ? -6.894 20.164 -0.621 1.00 91.00 541 SER A O 1
ATOM 4223 N N . MET A 1 542 ? -8.034 18.527 0.398 1.00 85.06 542 MET A N 1
ATOM 4224 C CA . MET A 1 542 ? -8.225 19.196 1.688 1.00 85.06 542 MET A CA 1
ATOM 4225 C C . MET A 1 542 ? -7.400 18.509 2.781 1.00 85.06 542 MET A C 1
ATOM 4227 O O . MET A 1 542 ? -7.108 19.106 3.812 1.00 85.06 542 MET A O 1
ATOM 4231 N N . ALA A 1 543 ? -7.014 17.250 2.555 1.00 79.56 543 ALA A N 1
ATOM 4232 C CA . ALA A 1 543 ? -6.093 16.514 3.406 1.00 79.56 543 ALA A CA 1
ATOM 4233 C C . ALA A 1 543 ? -5.341 15.444 2.606 1.00 79.56 543 ALA A C 1
ATOM 4235 O O . ALA A 1 543 ? -5.955 14.684 1.849 1.00 79.56 543 ALA A O 1
ATOM 4236 N N . GLU A 1 544 ? -4.037 15.331 2.843 1.00 72.88 544 GLU A N 1
ATOM 4237 C CA . GLU A 1 544 ? -3.138 14.367 2.210 1.00 72.88 544 GLU A CA 1
ATOM 4238 C C . GLU A 1 544 ? -2.312 13.611 3.254 1.00 72.88 544 GLU A C 1
ATOM 4240 O O . GLU A 1 544 ? -1.864 14.182 4.246 1.00 72.88 544 GLU A O 1
ATOM 4245 N N . TYR A 1 545 ? -2.104 12.310 3.025 1.00 69.62 545 TYR A N 1
ATOM 4246 C CA . TYR A 1 545 ? -1.392 11.429 3.954 1.00 69.62 545 TYR A CA 1
ATOM 4247 C C . TYR A 1 545 ? -0.465 10.460 3.219 1.00 69.62 545 TYR A C 1
ATOM 4249 O O . TYR A 1 545 ? -0.904 9.756 2.303 1.00 69.62 545 TYR A O 1
ATOM 4257 N N . GLY A 1 546 ? 0.789 10.347 3.668 1.00 60.28 546 G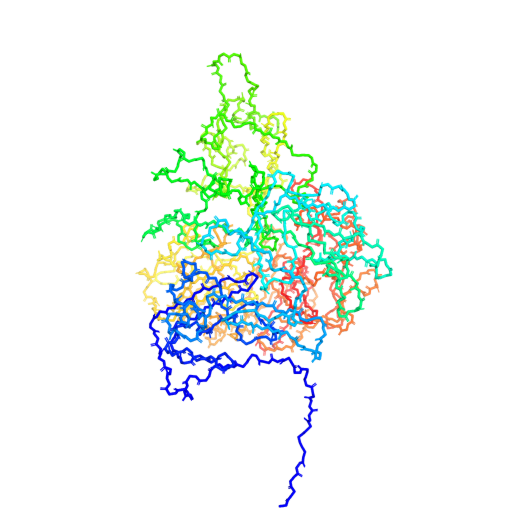LY A N 1
ATOM 4258 C CA . GLY A 1 546 ? 1.804 9.488 3.037 1.00 60.28 546 GLY A CA 1
ATOM 4259 C C . GLY A 1 546 ? 2.407 10.083 1.757 1.00 60.28 546 GLY A C 1
ATOM 4260 O O . GLY A 1 546 ? 3.120 9.396 1.017 1.00 60.28 546 GLY A O 1
ATOM 4261 N N . LEU A 1 547 ? 2.101 11.354 1.482 1.00 63.75 547 LEU A N 1
ATOM 4262 C CA . LEU A 1 547 ? 2.553 12.105 0.312 1.00 63.75 547 LEU A CA 1
ATOM 4263 C C . LEU A 1 547 ? 3.549 13.220 0.671 1.00 63.75 547 LEU A C 1
ATOM 4265 O O . LEU A 1 547 ? 4.083 13.861 -0.220 1.00 63.75 547 LEU A O 1
ATOM 4269 N N . GLU A 1 548 ? 3.893 13.385 1.951 1.00 64.81 548 GLU A N 1
ATOM 4270 C CA . GLU A 1 548 ? 4.715 14.480 2.498 1.00 64.81 548 GLU A CA 1
ATOM 4271 C C . GLU A 1 548 ? 6.102 14.581 1.853 1.00 64.81 548 GLU A C 1
ATOM 4273 O O . GLU A 1 548 ? 6.720 15.643 1.801 1.00 64.81 548 GLU A O 1
ATOM 4278 N N . SER A 1 549 ? 6.584 13.441 1.369 1.00 58.19 549 SER A N 1
ATOM 4279 C CA . SER A 1 549 ? 7.909 13.244 0.802 1.00 58.19 549 SER A CA 1
ATOM 4280 C C . SER A 1 549 ? 7.873 12.992 -0.713 1.00 58.19 549 SER A C 1
ATOM 4282 O O . SER A 1 549 ? 8.809 12.453 -1.304 1.00 58.19 549 SER A O 1
ATOM 4284 N N . ARG A 1 550 ? 6.768 13.327 -1.381 1.00 65.69 550 ARG A N 1
ATOM 4285 C CA . ARG A 1 550 ? 6.672 13.231 -2.840 1.00 65.69 550 ARG A CA 1
ATOM 4286 C C . ARG A 1 550 ? 7.224 14.499 -3.490 1.00 65.69 550 ARG A C 1
ATOM 4288 O O . ARG A 1 550 ? 7.501 15.492 -2.832 1.00 65.69 550 ARG A O 1
ATOM 4295 N N . ARG A 1 551 ? 7.560 14.378 -4.775 1.00 68.75 551 ARG A N 1
ATOM 4296 C CA . ARG A 1 551 ? 8.158 15.452 -5.589 1.00 68.75 551 ARG A CA 1
ATOM 4297 C C . ARG A 1 551 ? 7.167 16.046 -6.591 1.00 68.75 551 ARG A C 1
ATOM 4299 O O . ARG A 1 551 ? 7.566 16.868 -7.398 1.00 68.75 551 ARG A O 1
ATOM 4306 N N . PHE A 1 552 ? 5.930 15.566 -6.582 1.00 80.50 552 PHE A N 1
ATOM 4307 C CA . PHE A 1 552 ? 4.844 16.044 -7.423 1.00 80.50 552 PHE A CA 1
ATOM 4308 C C . PHE A 1 552 ? 3.805 16.685 -6.515 1.00 80.50 552 PHE A C 1
ATOM 4310 O O . PHE A 1 552 ? 3.568 16.175 -5.425 1.00 80.50 552 PHE A O 1
ATOM 4317 N N . ASP A 1 553 ? 3.182 17.757 -6.978 1.00 89.12 553 ASP A N 1
ATOM 4318 C CA . ASP A 1 553 ? 2.099 18.430 -6.273 1.00 89.12 553 ASP A CA 1
ATOM 4319 C C . ASP A 1 553 ? 0.799 17.624 -6.364 1.00 89.12 553 ASP A C 1
ATOM 4321 O O . ASP A 1 553 ? 0.049 17.545 -5.400 1.00 89.12 553 ASP A O 1
ATOM 4325 N N . GLY A 1 554 ? 0.538 16.985 -7.509 1.00 91.44 554 GLY A N 1
ATOM 4326 C CA . GLY A 1 554 ? -0.706 16.252 -7.743 1.00 91.44 554 GLY A CA 1
ATOM 4327 C C . GLY A 1 554 ? -0.579 15.063 -8.691 1.00 91.44 554 GLY A C 1
ATOM 4328 O O . GLY A 1 554 ? 0.507 14.690 -9.138 1.00 91.44 554 GLY A O 1
ATOM 4329 N N . ILE A 1 555 ? -1.717 14.456 -9.013 1.00 92.19 555 ILE A N 1
ATOM 4330 C CA . ILE A 1 555 ? -1.802 13.346 -9.971 1.00 92.19 555 ILE A CA 1
ATOM 4331 C C . ILE A 1 555 ? -2.823 13.715 -11.036 1.00 92.19 555 ILE A C 1
ATOM 4333 O O . ILE A 1 555 ? -3.895 14.228 -10.720 1.00 92.19 555 ILE A O 1
ATOM 4337 N N . LEU A 1 556 ? -2.478 13.438 -12.288 1.00 97.50 556 LEU A N 1
ATOM 4338 C CA . LEU A 1 556 ? -3.340 13.536 -13.451 1.00 97.50 556 LEU A CA 1
ATOM 4339 C C . LEU A 1 556 ? -3.622 12.118 -13.952 1.00 97.50 556 LEU A C 1
ATOM 4341 O O . LEU A 1 556 ? -2.787 11.507 -14.619 1.00 97.50 556 LEU A O 1
ATOM 4345 N N . GLY A 1 557 ? -4.799 11.600 -13.603 1.00 93.94 557 GLY A N 1
ATOM 4346 C CA . GLY A 1 557 ? -5.256 10.291 -14.056 1.00 93.94 557 GLY A CA 1
ATOM 4347 C C . GLY A 1 557 ? -5.591 10.252 -15.553 1.00 93.94 557 GLY A C 1
ATOM 4348 O O . GLY A 1 557 ? -6.221 11.169 -16.086 1.00 93.94 557 GLY A O 1
ATOM 4349 N N . LEU A 1 558 ? -5.180 9.175 -16.223 1.00 95.56 558 LEU A N 1
ATOM 4350 C CA . LEU A 1 558 ? -5.372 8.908 -17.656 1.00 95.56 558 LEU A CA 1
ATOM 4351 C C . LEU A 1 558 ? -6.134 7.599 -17.934 1.00 95.56 558 LEU A C 1
ATOM 4353 O O . LEU A 1 558 ? -6.155 7.102 -19.064 1.00 95.56 558 LEU A O 1
ATOM 4357 N N . ASN A 1 559 ? -6.751 7.018 -16.910 1.00 91.62 559 ASN A N 1
ATOM 4358 C CA . ASN A 1 559 ? -7.617 5.851 -17.032 1.00 91.62 559 ASN A CA 1
ATOM 4359 C C . ASN A 1 559 ? -9.079 6.255 -17.344 1.00 91.62 559 ASN A C 1
ATOM 4361 O O . ASN A 1 559 ? -9.410 7.436 -17.473 1.00 91.62 559 ASN A O 1
ATOM 4365 N N . TYR A 1 560 ? -9.947 5.268 -17.559 1.00 88.56 560 TYR A N 1
ATOM 4366 C CA . TYR A 1 560 ? -11.312 5.463 -18.046 1.00 88.56 560 TYR A CA 1
ATOM 4367 C C . TYR A 1 560 ? -12.243 6.083 -16.981 1.00 88.56 560 TYR A C 1
ATOM 4369 O O . TYR A 1 560 ? -12.099 5.811 -15.789 1.00 88.56 560 TYR A O 1
ATOM 4377 N N . PRO A 1 561 ? -13.286 6.839 -17.386 1.00 87.00 561 PRO A N 1
ATOM 4378 C CA . PRO A 1 561 ? -14.188 7.536 -16.459 1.00 87.00 561 PRO A CA 1
ATOM 4379 C C . PRO A 1 561 ? -14.815 6.669 -15.354 1.00 87.00 561 PRO A C 1
ATOM 4381 O O . PRO A 1 561 ? -15.050 7.152 -14.249 1.00 87.00 561 PRO A O 1
ATOM 4384 N N . ASN A 1 562 ? -15.075 5.384 -15.616 1.00 80.38 562 ASN A N 1
ATOM 4385 C CA . ASN A 1 562 ? -15.656 4.444 -14.648 1.00 80.38 562 ASN A CA 1
ATOM 4386 C C . ASN A 1 562 ? -14.747 4.153 -13.441 1.00 80.38 562 ASN A C 1
ATOM 4388 O O . ASN A 1 562 ? -15.232 3.624 -12.442 1.00 80.38 562 ASN A O 1
ATOM 4392 N N . LEU A 1 563 ? -13.453 4.476 -13.524 1.00 72.81 563 LEU A N 1
ATOM 4393 C CA . LEU A 1 563 ? -12.486 4.332 -12.435 1.00 72.81 563 LEU A CA 1
ATOM 4394 C C . LEU A 1 563 ? -12.236 5.649 -11.680 1.00 72.81 563 LEU A C 1
ATOM 4396 O O . LEU A 1 563 ? -11.406 5.685 -10.770 1.00 72.81 563 LEU A O 1
ATOM 4400 N N . SER A 1 564 ? -12.960 6.725 -12.010 1.00 79.25 564 SER A N 1
ATOM 4401 C CA . SER A 1 564 ? -12.911 7.977 -11.254 1.00 79.25 564 SER A CA 1
ATOM 4402 C C . SER A 1 564 ? -13.596 7.822 -9.896 1.00 79.25 564 SER A C 1
ATOM 4404 O O . SER A 1 564 ? -14.798 7.569 -9.795 1.00 79.25 564 SER A O 1
ATOM 4406 N N . CYS A 1 565 ? -12.837 8.048 -8.826 1.00 70.94 565 CYS A N 1
ATOM 4407 C CA . CYS A 1 565 ? -13.345 8.062 -7.456 1.00 70.94 565 CYS A CA 1
ATOM 4408 C C . CYS A 1 565 ? -14.188 9.311 -7.178 1.00 70.94 565 CYS A C 1
ATOM 4410 O O . CYS A 1 565 ? -15.102 9.278 -6.353 1.00 70.94 565 CYS A O 1
ATOM 4412 N N . SER A 1 566 ? -13.878 10.422 -7.850 1.00 76.69 566 SER A N 1
ATOM 4413 C CA . SER A 1 566 ? -14.666 11.649 -7.768 1.00 76.69 566 SER A CA 1
ATOM 4414 C C . SER A 1 566 ? -15.904 11.625 -8.668 1.00 76.69 566 SER A C 1
ATOM 4416 O O . SER A 1 566 ? -16.776 12.483 -8.522 1.00 76.69 566 SER A O 1
ATOM 4418 N N . GLY A 1 567 ? -16.015 10.661 -9.589 1.00 77.81 567 GLY A N 1
ATOM 4419 C CA . GLY A 1 567 ? -17.009 10.634 -10.664 1.00 77.81 567 GLY A CA 1
ATOM 4420 C C . GLY A 1 567 ? -16.894 11.819 -11.631 1.00 77.81 567 GLY A C 1
ATOM 4421 O O . GLY A 1 567 ? -17.886 12.165 -12.270 1.00 77.81 567 GLY A O 1
ATOM 4422 N N . ALA A 1 568 ? -15.743 12.494 -11.665 1.00 86.50 568 ALA A N 1
ATOM 4423 C CA . ALA A 1 568 ? -15.437 13.553 -12.616 1.00 86.50 568 ALA A CA 1
ATOM 4424 C C . ALA A 1 568 ? -15.045 12.948 -13.969 1.00 86.50 568 ALA A C 1
ATOM 4426 O O . ALA A 1 568 ? -14.451 11.872 -14.031 1.00 86.50 568 ALA A O 1
ATOM 4427 N N . ILE A 1 569 ? -15.348 13.656 -15.060 1.00 93.88 569 ILE A N 1
ATOM 4428 C CA . ILE A 1 569 ? -14.831 13.279 -16.378 1.00 93.88 569 ILE A CA 1
ATOM 4429 C C . ILE A 1 569 ? -13.300 13.475 -16.394 1.00 93.88 569 ILE A C 1
ATOM 4431 O O . ILE A 1 569 ? -12.845 14.589 -16.116 1.00 93.88 569 ILE A O 1
ATOM 4435 N N . PRO A 1 570 ? -12.498 12.439 -16.709 1.00 95.19 570 PRO A N 1
ATOM 4436 C CA . PRO A 1 570 ? -11.048 12.563 -16.817 1.00 95.19 570 PRO A CA 1
ATOM 4437 C C . PRO A 1 570 ? -10.641 13.587 -17.878 1.00 95.19 570 PRO A C 1
ATOM 4439 O O . PRO A 1 570 ? -11.362 13.833 -18.849 1.00 95.19 570 PRO A O 1
ATOM 4442 N N . ILE A 1 571 ? -9.461 14.183 -17.712 1.00 96.38 571 ILE A N 1
ATOM 4443 C CA . ILE A 1 571 ? -9.022 15.286 -18.577 1.00 96.38 571 ILE A CA 1
ATOM 4444 C C . ILE A 1 571 ? -8.852 14.873 -20.038 1.00 96.38 571 ILE A C 1
ATOM 4446 O O . ILE A 1 571 ? -9.185 15.645 -20.934 1.00 96.38 571 ILE A O 1
ATOM 4450 N N . PHE A 1 572 ? -8.401 13.643 -20.289 1.00 96.88 572 PHE A N 1
ATOM 4451 C CA . PHE A 1 572 ? -8.269 13.121 -21.645 1.00 96.88 572 PHE A CA 1
ATOM 4452 C C . PHE A 1 572 ? -9.626 13.058 -22.365 1.00 96.88 572 PHE A C 1
ATOM 4454 O O . PHE A 1 572 ? -9.762 13.533 -23.492 1.00 96.88 572 PHE A O 1
ATOM 4461 N N . ASP A 1 573 ? -10.655 12.537 -21.691 1.00 95.62 573 ASP A N 1
ATOM 4462 C CA . ASP A 1 573 ? -12.026 12.479 -22.203 1.00 95.62 573 ASP A CA 1
ATOM 4463 C C . ASP A 1 573 ? -12.600 13.874 -22.462 1.00 95.62 573 ASP A C 1
ATOM 4465 O O . ASP A 1 573 ? -13.265 14.098 -23.473 1.00 95.62 573 ASP A O 1
ATOM 4469 N N . LYS A 1 574 ? -12.326 14.833 -21.571 1.00 96.75 574 LYS A N 1
ATOM 4470 C CA . LYS A 1 574 ? -12.778 16.217 -21.740 1.00 96.75 574 LYS A CA 1
ATOM 4471 C C . LYS A 1 574 ? -12.115 16.882 -22.950 1.00 96.75 574 LYS A C 1
ATOM 4473 O O . LYS A 1 574 ? -12.828 17.462 -23.764 1.00 96.75 574 LYS A O 1
ATOM 4478 N N . LEU A 1 575 ? -10.797 16.731 -23.111 1.00 96.75 575 LEU A N 1
ATOM 4479 C CA . LEU A 1 575 ? -10.049 17.234 -24.270 1.00 96.75 575 LEU A CA 1
ATOM 4480 C C . LEU A 1 575 ? -10.561 16.624 -25.582 1.00 96.75 575 LEU A C 1
ATOM 4482 O O . LEU A 1 575 ? -10.771 17.351 -26.553 1.00 96.75 575 LEU A O 1
ATOM 4486 N N . LYS A 1 576 ? -10.836 15.313 -25.597 1.00 94.88 576 LYS A N 1
ATOM 4487 C CA . LYS A 1 576 ? -11.468 14.628 -26.735 1.00 94.88 576 LYS A CA 1
ATOM 4488 C C . LYS A 1 576 ? -12.839 15.225 -27.057 1.00 94.88 576 LYS A C 1
ATOM 4490 O O . LYS A 1 576 ? -13.093 15.596 -28.198 1.00 94.88 576 LYS A O 1
ATOM 4495 N N . ASN A 1 577 ? -13.711 15.353 -26.058 1.00 95.12 577 ASN A N 1
ATOM 4496 C CA . ASN A 1 577 ? -15.074 15.865 -26.241 1.00 95.12 577 ASN A CA 1
ATOM 4497 C C . ASN A 1 577 ? -15.108 17.334 -26.689 1.00 95.12 577 ASN A C 1
ATOM 4499 O O . ASN A 1 577 ? -16.077 17.761 -27.310 1.00 95.12 577 ASN A O 1
ATOM 4503 N N . GLN A 1 578 ? -14.066 18.105 -26.375 1.00 95.75 578 GLN A N 1
ATOM 4504 C CA . GLN A 1 578 ? -13.897 19.490 -26.817 1.00 95.75 578 GLN A CA 1
ATOM 4505 C C . GLN A 1 578 ? -13.249 19.616 -28.203 1.00 95.75 578 GLN A C 1
ATOM 4507 O O . GLN A 1 578 ? -13.086 20.733 -28.685 1.00 95.75 578 GLN A O 1
ATOM 4512 N N . GLY A 1 579 ? -12.863 18.504 -28.841 1.00 94.44 579 GLY A N 1
ATOM 4513 C CA . GLY A 1 579 ? -12.133 18.522 -30.110 1.00 94.44 579 GLY A CA 1
ATOM 4514 C C . GLY A 1 579 ? -10.724 19.115 -29.994 1.00 94.44 579 GLY A C 1
ATOM 4515 O O . GLY A 1 579 ? -10.169 19.564 -30.990 1.00 94.44 579 GLY A O 1
ATOM 4516 N N . ALA A 1 580 ? -10.149 19.148 -28.785 1.00 94.81 580 ALA A N 1
ATOM 4517 C CA . ALA A 1 580 ? -8.828 19.726 -28.530 1.00 94.81 580 ALA A CA 1
ATOM 4518 C C . ALA A 1 580 ? -7.673 18.803 -28.957 1.00 94.81 580 ALA A C 1
ATOM 4520 O O . ALA A 1 580 ? -6.538 19.255 -29.076 1.00 94.81 580 ALA A O 1
ATOM 4521 N N . ILE A 1 581 ? -7.953 17.516 -29.175 1.00 94.69 581 ILE A N 1
ATOM 4522 C CA . ILE A 1 581 ? -7.004 16.522 -29.683 1.00 94.69 581 ILE A CA 1
ATOM 4523 C C . ILE A 1 581 ? -7.534 15.928 -30.991 1.00 94.69 581 ILE A C 1
ATOM 4525 O O . ILE A 1 581 ? -8.733 15.681 -31.111 1.00 94.69 581 ILE A O 1
ATOM 4529 N N . SER A 1 582 ? -6.641 15.712 -31.957 1.00 90.06 582 SER A N 1
ATOM 4530 C CA . SER A 1 582 ? -6.962 15.168 -33.284 1.00 90.06 582 SER A CA 1
ATOM 4531 C C . SER A 1 582 ? -7.351 13.696 -33.221 1.00 90.06 582 SER A C 1
ATOM 4533 O O . SER A 1 582 ? -8.438 13.327 -33.656 1.00 90.06 582 SER A O 1
ATOM 4535 N N . ASP A 1 583 ? -6.488 12.877 -32.621 1.00 94.50 583 ASP A N 1
ATOM 4536 C CA . ASP A 1 583 ? -6.726 11.448 -32.450 1.00 94.50 583 ASP A CA 1
ATOM 4537 C C . ASP A 1 583 ? -7.053 11.119 -30.987 1.00 94.50 583 ASP A C 1
ATOM 4539 O O . ASP A 1 583 ? -6.487 11.716 -30.068 1.00 94.50 583 ASP A O 1
ATOM 4543 N N . PRO A 1 584 ? -7.922 10.131 -30.712 1.00 95.31 584 PRO A N 1
ATOM 4544 C CA . PRO A 1 584 ? -8.250 9.703 -29.354 1.00 95.31 584 PRO A CA 1
ATOM 4545 C C . PRO A 1 584 ? -7.143 8.821 -28.747 1.00 95.31 584 PRO A C 1
ATOM 4547 O O . PRO A 1 584 ? -7.429 7.804 -28.114 1.00 95.31 584 PRO A O 1
ATOM 4550 N N . VAL A 1 585 ? -5.880 9.222 -28.909 1.00 96.81 585 VAL A N 1
ATOM 4551 C CA . VAL A 1 585 ? -4.700 8.520 -28.398 1.00 96.81 585 VAL A CA 1
ATOM 4552 C C . VAL A 1 585 ? -3.834 9.427 -27.525 1.00 96.81 585 VAL A C 1
ATOM 4554 O O . VAL A 1 585 ? -3.757 10.641 -27.731 1.00 96.81 585 VAL A O 1
ATOM 4557 N N . PHE A 1 586 ? -3.135 8.824 -26.569 1.00 97.38 586 PHE A N 1
ATOM 4558 C CA . PHE A 1 586 ? -1.983 9.436 -25.911 1.00 97.38 586 PHE A CA 1
ATOM 4559 C C . PHE A 1 586 ? -0.829 8.438 -25.836 1.00 97.38 586 PHE A C 1
ATOM 4561 O O . PHE A 1 586 ? -1.054 7.230 -25.838 1.00 97.38 586 PHE A O 1
ATOM 4568 N N . ALA A 1 587 ? 0.411 8.917 -25.791 1.00 97.06 587 ALA A N 1
ATOM 4569 C CA . ALA A 1 587 ? 1.586 8.053 -25.833 1.00 97.06 587 ALA A CA 1
ATOM 4570 C C . ALA A 1 587 ? 2.694 8.497 -24.883 1.00 97.06 587 ALA A C 1
ATOM 4572 O O . ALA A 1 587 ? 2.815 9.680 -24.565 1.00 97.06 587 ALA A O 1
ATOM 4573 N N . PHE A 1 588 ? 3.513 7.538 -24.456 1.00 95.94 588 PHE A N 1
ATOM 4574 C CA . PHE A 1 588 ? 4.619 7.742 -23.528 1.00 95.94 588 PHE A CA 1
ATOM 4575 C C . PHE A 1 588 ? 5.943 7.249 -24.106 1.00 95.94 588 PHE A C 1
ATOM 4577 O O . PHE A 1 588 ? 6.077 6.093 -24.514 1.00 95.94 588 PHE A O 1
ATOM 4584 N N . TYR A 1 589 ? 6.945 8.123 -24.028 1.00 93.19 589 TYR A N 1
ATOM 4585 C CA . TYR A 1 589 ? 8.360 7.787 -24.125 1.00 93.19 589 TYR A CA 1
ATOM 4586 C C . TYR A 1 589 ? 9.038 8.122 -22.795 1.00 93.19 589 TYR A C 1
ATOM 4588 O O . TYR A 1 589 ? 9.113 9.289 -22.401 1.00 93.19 589 TYR A O 1
ATOM 4596 N N . LEU A 1 590 ? 9.536 7.100 -22.096 1.00 89.25 590 LEU A N 1
ATOM 4597 C CA . LEU A 1 590 ? 10.260 7.261 -20.837 1.00 89.25 590 LEU A CA 1
ATOM 4598 C C . LEU A 1 590 ? 11.756 7.047 -21.082 1.00 89.25 590 LEU A C 1
ATOM 4600 O O . LEU A 1 590 ? 12.211 5.912 -21.223 1.00 89.25 590 LEU A O 1
ATOM 4604 N N . SER A 1 591 ? 12.533 8.131 -21.105 1.00 79.94 591 SER A N 1
ATOM 4605 C CA . SER A 1 591 ? 13.981 8.022 -21.304 1.00 79.94 591 SER A CA 1
ATOM 4606 C C . SER A 1 591 ? 14.691 7.481 -20.060 1.00 79.94 591 SER A C 1
ATOM 4608 O O . SER A 1 591 ? 14.257 7.643 -18.908 1.00 79.94 591 SER A O 1
ATOM 4610 N N . LYS A 1 592 ? 15.827 6.830 -20.318 1.00 68.12 592 LYS A N 1
ATOM 4611 C CA . LYS A 1 592 ? 16.835 6.446 -19.322 1.00 68.12 592 LYS A CA 1
ATOM 4612 C C . LYS A 1 592 ? 17.849 7.571 -19.074 1.00 68.12 592 LYS A C 1
ATOM 4614 O O . LYS A 1 592 ? 18.513 7.548 -18.038 1.00 68.12 592 LYS A O 1
ATOM 4619 N N . ASP A 1 593 ? 17.951 8.541 -19.986 1.00 60.34 593 ASP A N 1
ATOM 4620 C CA . ASP A 1 593 ? 18.865 9.681 -19.922 1.00 60.34 593 ASP A CA 1
ATOM 4621 C C . ASP A 1 593 ? 18.103 10.983 -19.618 1.00 60.34 593 ASP A C 1
ATOM 4623 O O . ASP A 1 593 ? 17.070 11.309 -20.203 1.00 60.34 593 ASP A O 1
ATOM 4627 N N . LYS A 1 594 ? 18.641 11.768 -18.683 1.00 53.00 594 LYS A N 1
ATOM 4628 C CA . LYS A 1 594 ? 18.093 13.074 -18.310 1.00 53.00 594 LYS A CA 1
ATOM 4629 C C . LYS A 1 594 ? 18.243 14.135 -19.400 1.00 53.00 594 LYS A C 1
ATOM 4631 O O . LYS A 1 594 ? 17.499 15.107 -19.360 1.00 53.00 594 LYS A O 1
ATOM 4636 N N . ARG A 1 595 ? 19.213 13.997 -20.307 1.00 54.44 595 ARG A N 1
ATOM 4637 C CA . ARG A 1 595 ? 19.481 14.976 -21.373 1.00 54.44 595 ARG A CA 1
ATOM 4638 C C . ARG A 1 595 ? 18.458 14.900 -22.499 1.00 54.44 595 ARG A C 1
ATOM 4640 O O . ARG A 1 595 ? 18.083 15.934 -23.034 1.00 54.44 595 ARG A O 1
ATOM 4647 N N . GLU A 1 596 ? 18.006 13.694 -22.826 1.00 61.56 596 GLU A N 1
ATOM 4648 C CA . GLU A 1 596 ? 16.981 13.463 -23.850 1.00 61.56 596 GLU A CA 1
ATOM 4649 C C . GLU A 1 596 ? 15.571 13.780 -23.338 1.00 61.56 596 GLU A C 1
ATOM 4651 O O . GLU A 1 596 ? 14.712 14.202 -24.108 1.00 61.56 596 GLU A O 1
ATOM 4656 N N . GLY A 1 597 ? 15.346 13.621 -22.028 1.00 75.50 597 GLY A N 1
ATOM 4657 C CA . GLY A 1 597 ? 14.054 13.876 -21.398 1.00 75.50 597 GLY A CA 1
ATOM 4658 C C . GLY A 1 597 ? 13.016 12.793 -21.706 1.00 75.50 597 GLY A C 1
ATOM 4659 O O . GLY A 1 597 ? 13.232 11.884 -22.498 1.00 75.50 597 GLY A O 1
ATOM 4660 N N . SER A 1 598 ? 11.880 12.846 -21.016 1.00 88.75 598 SER A N 1
ATOM 4661 C CA . SER A 1 598 ? 10.730 11.961 -21.264 1.00 88.75 598 SER A CA 1
ATOM 4662 C C . SER A 1 598 ? 9.572 12.781 -21.811 1.00 88.75 598 SER A C 1
ATOM 4664 O O . SER A 1 598 ? 9.477 13.971 -21.512 1.00 88.75 598 SER A O 1
ATOM 4666 N N . VAL A 1 599 ? 8.707 12.158 -22.606 1.00 90.31 599 VAL A N 1
ATOM 4667 C CA . VAL A 1 599 ? 7.633 12.853 -23.323 1.00 90.31 599 VAL A CA 1
ATOM 4668 C C . VAL A 1 599 ? 6.321 12.102 -23.148 1.00 90.31 599 VAL A C 1
ATOM 4670 O O . VAL A 1 599 ? 6.268 10.881 -23.298 1.00 90.31 599 VAL A O 1
ATOM 4673 N N . VAL A 1 600 ? 5.263 12.861 -22.865 1.00 94.00 600 VAL A N 1
ATOM 4674 C CA . VAL A 1 600 ? 3.873 12.432 -23.028 1.00 94.00 600 VAL A CA 1
ATOM 4675 C C . VAL A 1 600 ? 3.275 13.188 -24.213 1.00 94.00 600 VAL A C 1
ATOM 4677 O O . VAL A 1 600 ? 3.472 14.395 -24.349 1.00 94.00 600 VAL A O 1
ATOM 4680 N N . MET A 1 601 ? 2.578 12.473 -25.088 1.00 93.88 601 MET A N 1
ATOM 4681 C CA . MET A 1 601 ? 1.961 13.009 -26.302 1.00 93.88 601 MET A CA 1
ATOM 4682 C C . MET A 1 601 ? 0.455 12.831 -26.205 1.00 93.88 601 MET A C 1
ATOM 4684 O O . MET A 1 601 ? -0.008 11.772 -25.796 1.00 93.88 601 MET A O 1
ATOM 4688 N N . PHE A 1 602 ? -0.302 13.847 -26.597 1.00 95.38 602 PHE A N 1
ATOM 4689 C CA . PHE A 1 602 ? -1.762 13.827 -26.619 1.00 95.38 602 PHE A CA 1
ATOM 4690 C C . PHE A 1 602 ? -2.223 14.136 -28.041 1.00 95.38 602 PHE A C 1
ATOM 4692 O O . PHE A 1 602 ? -1.768 15.117 -28.625 1.00 95.38 602 PHE A O 1
ATOM 4699 N N . GLY A 1 603 ? -3.123 13.323 -28.594 1.00 93.75 603 GLY A N 1
ATOM 4700 C CA . GLY A 1 603 ? -3.683 13.560 -29.924 1.00 93.75 603 GLY A CA 1
ATOM 4701 C C . GLY A 1 603 ? -2.878 13.002 -31.095 1.00 93.75 603 GLY A C 1
ATOM 4702 O O . GLY A 1 603 ? -3.226 13.294 -32.234 1.00 93.75 603 GLY A O 1
ATOM 4703 N N . GLY A 1 604 ? -1.824 12.225 -30.839 1.00 91.62 604 GLY A N 1
ATOM 4704 C CA . GLY A 1 604 ? -0.984 11.633 -31.878 1.00 91.62 604 GLY A CA 1
ATOM 4705 C C . GLY A 1 604 ? 0.231 10.897 -31.314 1.00 91.62 604 GLY A C 1
ATOM 4706 O O . GLY A 1 604 ? 0.415 10.804 -30.097 1.00 91.62 604 GLY A O 1
ATOM 4707 N N . VAL A 1 605 ? 1.065 10.378 -32.217 1.00 93.56 605 VAL A N 1
ATOM 4708 C CA . VAL A 1 605 ? 2.307 9.653 -31.909 1.00 93.56 605 VAL A CA 1
ATOM 4709 C C . VAL A 1 605 ? 3.453 10.181 -32.767 1.00 93.56 605 VAL A C 1
ATOM 4711 O O . VAL A 1 605 ? 3.235 10.631 -33.889 1.00 93.56 605 VAL A O 1
ATOM 4714 N N . ASP A 1 606 ? 4.681 10.100 -32.261 1.00 90.75 606 ASP A N 1
ATOM 4715 C CA . ASP A 1 606 ? 5.877 10.533 -32.982 1.00 90.75 606 ASP A CA 1
ATOM 4716 C C . ASP A 1 606 ? 6.841 9.354 -33.178 1.00 90.75 606 ASP A C 1
ATOM 4718 O O . ASP A 1 606 ? 7.368 8.788 -32.215 1.00 90.75 606 ASP A O 1
ATOM 4722 N N . HIS A 1 607 ? 7.072 8.995 -34.445 1.00 91.25 607 HIS A N 1
ATOM 4723 C CA . HIS A 1 607 ? 7.946 7.892 -34.856 1.00 91.25 607 HIS A CA 1
ATOM 4724 C C . HIS A 1 607 ? 9.399 8.050 -34.393 1.00 91.25 607 HIS A C 1
ATOM 4726 O O . HIS A 1 607 ? 10.120 7.061 -34.325 1.00 91.25 607 HIS A O 1
ATOM 4732 N N . ARG A 1 608 ? 9.850 9.256 -34.022 1.00 92.69 608 ARG A N 1
ATOM 4733 C CA . ARG A 1 608 ? 11.218 9.475 -33.519 1.00 92.69 608 ARG A CA 1
ATOM 4734 C C . ARG A 1 608 ? 11.510 8.759 -32.200 1.00 92.69 608 ARG A C 1
ATOM 4736 O O . ARG A 1 608 ? 12.677 8.629 -31.847 1.00 92.69 608 ARG A O 1
ATOM 4743 N N . TYR A 1 609 ? 10.484 8.314 -31.476 1.00 91.94 609 TYR A N 1
ATOM 4744 C CA . TYR A 1 609 ? 10.628 7.701 -30.153 1.00 91.94 609 TYR A CA 1
ATOM 4745 C C . TYR A 1 609 ? 10.490 6.175 -30.146 1.00 91.94 609 TYR A C 1
ATOM 4747 O O . TYR A 1 609 ? 10.627 5.560 -29.085 1.00 91.94 609 TYR A O 1
ATOM 4755 N N . TYR A 1 610 ? 10.247 5.546 -31.301 1.00 93.31 610 TYR A N 1
ATOM 4756 C CA . TYR A 1 610 ? 10.156 4.091 -31.401 1.00 93.31 610 TYR A CA 1
ATOM 4757 C C . TYR A 1 610 ? 10.730 3.532 -32.704 1.00 93.31 610 TYR A C 1
ATOM 4759 O O . TYR A 1 610 ? 10.887 4.230 -33.700 1.00 93.31 610 TYR A O 1
ATOM 4767 N N . LYS A 1 611 ? 11.084 2.246 -32.678 1.00 92.19 611 LYS A N 1
ATOM 4768 C CA . LYS A 1 611 ? 11.647 1.519 -33.821 1.00 92.19 611 LYS A CA 1
ATOM 4769 C C . LYS A 1 611 ? 10.614 0.558 -34.397 1.00 92.19 611 LYS A C 1
ATOM 4771 O O . LYS A 1 611 ? 9.954 -0.156 -33.646 1.00 92.19 611 LYS A O 1
ATOM 4776 N N . GLY A 1 612 ? 10.561 0.474 -35.724 1.00 93.12 612 GLY A N 1
ATOM 4777 C CA . GLY A 1 612 ? 9.633 -0.408 -36.432 1.00 93.12 612 GLY A CA 1
ATOM 4778 C C . GLY A 1 612 ? 8.182 0.059 -36.317 1.00 93.12 612 GLY A C 1
ATOM 4779 O O . GLY A 1 612 ? 7.918 1.254 -36.223 1.00 93.12 612 GLY A O 1
ATOM 4780 N N . GLU A 1 613 ? 7.259 -0.899 -36.321 1.00 93.56 613 GLU A N 1
ATOM 4781 C CA . GLU A 1 613 ? 5.815 -0.653 -36.311 1.00 93.56 613 GLU A CA 1
ATOM 4782 C C . GLU A 1 613 ? 5.202 -0.798 -34.911 1.00 93.56 613 GLU A C 1
ATOM 4784 O O . GLU A 1 613 ? 5.694 -1.550 -34.062 1.00 93.56 613 GLU A O 1
ATOM 4789 N N . LEU A 1 614 ? 4.080 -0.108 -34.688 1.00 95.62 614 LEU A N 1
ATOM 4790 C CA . LEU A 1 614 ? 3.265 -0.270 -33.484 1.00 95.62 614 LEU A CA 1
ATOM 4791 C C . LEU A 1 614 ? 2.491 -1.587 -33.529 1.00 95.62 614 LEU A C 1
ATOM 4793 O O . LEU A 1 614 ? 1.698 -1.837 -34.436 1.00 95.62 614 LEU A O 1
ATOM 4797 N N . ASN A 1 615 ? 2.660 -2.397 -32.489 1.00 97.44 615 ASN A N 1
ATOM 4798 C CA . ASN A 1 615 ? 1.905 -3.629 -32.319 1.00 97.44 615 ASN A CA 1
ATOM 4799 C C . ASN A 1 615 ? 0.694 -3.356 -31.435 1.00 97.44 615 ASN A C 1
ATOM 4801 O O . ASN A 1 615 ? 0.843 -3.051 -30.251 1.00 97.44 615 ASN A O 1
ATOM 4805 N N . TRP A 1 616 ? -0.498 -3.449 -32.016 1.00 97.69 616 TRP A N 1
ATOM 4806 C CA . TRP A 1 616 ? -1.748 -3.178 -31.318 1.00 97.69 616 TRP A CA 1
ATOM 4807 C C . TRP A 1 616 ? -2.232 -4.399 -30.532 1.00 97.69 616 TRP A C 1
ATOM 4809 O O . TRP A 1 616 ? -2.358 -5.499 -31.069 1.00 97.69 616 TRP A O 1
ATOM 4819 N N . VAL A 1 617 ? -2.537 -4.182 -29.258 1.00 97.31 617 VAL A N 1
ATOM 4820 C CA . VAL A 1 617 ? -2.989 -5.184 -28.293 1.00 97.31 617 VAL A CA 1
ATOM 4821 C C . VAL A 1 617 ? -4.373 -4.773 -27.786 1.00 97.31 617 VAL A C 1
ATOM 4823 O O . VAL A 1 617 ? -4.489 -3.706 -27.176 1.00 97.31 617 VAL A O 1
ATOM 4826 N N . PRO A 1 618 ? -5.431 -5.568 -28.022 1.00 96.44 618 PRO A N 1
ATOM 4827 C CA . PRO A 1 618 ? -6.763 -5.242 -27.524 1.00 96.44 618 PRO A CA 1
ATOM 4828 C C . PRO A 1 618 ? -6.812 -5.309 -25.992 1.00 96.44 618 PRO A C 1
ATOM 4830 O O . PRO A 1 618 ? -6.128 -6.124 -25.364 1.00 96.44 618 PRO A O 1
ATOM 4833 N N . LEU A 1 619 ? -7.643 -4.464 -25.381 1.00 93.88 619 LEU A N 1
ATOM 4834 C CA . LEU A 1 619 ? -7.919 -4.548 -23.947 1.00 93.88 619 LEU A CA 1
ATOM 4835 C C . LEU A 1 619 ? -8.793 -5.767 -23.633 1.00 93.88 619 LEU A C 1
ATOM 4837 O O . LEU A 1 619 ? -9.668 -6.131 -24.415 1.00 93.88 619 LEU A O 1
ATOM 4841 N N . ILE A 1 620 ? -8.608 -6.368 -22.452 1.00 88.69 620 ILE A N 1
ATOM 4842 C CA . ILE A 1 620 ? -9.477 -7.467 -21.981 1.00 88.69 620 ILE A CA 1
ATOM 4843 C C . ILE A 1 620 ? -10.927 -6.985 -21.865 1.00 88.69 620 ILE A C 1
ATOM 4845 O O . ILE A 1 620 ? -11.872 -7.719 -22.153 1.00 88.69 620 ILE A O 1
ATOM 4849 N N . ARG A 1 621 ? -11.105 -5.744 -21.408 1.00 83.94 621 ARG A N 1
ATOM 4850 C CA . ARG A 1 621 ? -12.400 -5.078 -21.308 1.00 83.94 621 ARG A CA 1
ATOM 4851 C C . ARG A 1 621 ? -12.191 -3.571 -21.356 1.00 83.94 621 ARG A C 1
ATOM 4853 O O . ARG A 1 621 ? -11.368 -3.055 -20.602 1.00 83.94 621 ARG A O 1
ATOM 4860 N N . ALA A 1 622 ? -12.978 -2.876 -22.174 1.00 83.50 622 ALA A N 1
ATOM 4861 C CA . ALA A 1 622 ? -13.039 -1.418 -22.153 1.00 83.50 622 ALA A CA 1
ATOM 4862 C C . ALA A 1 622 ? -13.357 -0.915 -20.730 1.00 83.50 622 ALA A C 1
ATOM 4864 O O . ALA A 1 622 ? -14.226 -1.468 -20.048 1.00 83.50 622 ALA A O 1
ATOM 4865 N N . GLY A 1 623 ? -12.643 0.113 -20.268 1.00 79.06 623 GLY A N 1
ATOM 4866 C CA . GLY A 1 623 ? -12.806 0.654 -18.913 1.00 79.06 623 GLY A CA 1
ATOM 4867 C C . GLY A 1 623 ? -11.623 0.446 -17.961 1.00 79.06 623 GLY A C 1
ATOM 4868 O O . GLY A 1 623 ? -11.750 0.816 -16.795 1.00 79.06 623 GLY A O 1
ATOM 4869 N N . ASP A 1 624 ? -10.521 -0.161 -18.413 1.00 84.62 624 ASP A N 1
ATOM 4870 C CA . ASP A 1 624 ? -9.225 -0.193 -17.716 1.00 84.62 624 ASP A CA 1
ATOM 4871 C C . ASP A 1 624 ? -8.097 -0.533 -18.712 1.00 84.62 624 ASP A C 1
ATOM 4873 O O . ASP A 1 624 ? -8.330 -1.265 -19.676 1.00 84.62 624 ASP A O 1
ATOM 4877 N N . TRP A 1 625 ? -6.866 -0.071 -18.482 1.00 92.25 625 TRP A N 1
ATOM 4878 C CA . TRP A 1 625 ? -5.698 -0.338 -19.343 1.00 92.25 625 TRP A CA 1
ATOM 4879 C C . TRP A 1 625 ? -5.088 -1.728 -19.099 1.00 92.25 625 TRP A C 1
ATOM 4881 O O . TRP A 1 625 ? -3.880 -1.888 -18.900 1.00 92.25 625 TRP A O 1
ATOM 4891 N N . ILE A 1 626 ? -5.953 -2.744 -19.081 1.00 91.56 626 ILE A N 1
ATOM 4892 C CA . ILE A 1 626 ? -5.604 -4.137 -18.819 1.00 91.56 626 ILE A CA 1
ATOM 4893 C C . ILE A 1 626 ? -5.560 -4.925 -20.128 1.00 91.56 626 ILE A C 1
ATOM 4895 O O . ILE A 1 626 ? -6.565 -5.044 -20.832 1.00 91.56 626 ILE A O 1
ATOM 4899 N N . VAL A 1 627 ? -4.412 -5.541 -20.398 1.00 94.06 627 VAL A N 1
ATOM 4900 C CA . VAL A 1 627 ? -4.177 -6.415 -21.554 1.00 94.06 627 VAL A CA 1
ATOM 4901 C C . VAL A 1 627 ? -4.043 -7.876 -21.140 1.00 94.06 627 VAL A C 1
ATOM 4903 O O . VAL A 1 627 ? -3.711 -8.185 -19.991 1.00 94.06 627 VAL A O 1
ATOM 4906 N N . HIS A 1 628 ? -4.294 -8.775 -22.091 1.00 95.56 628 HIS A N 1
ATOM 4907 C CA . HIS A 1 628 ? -4.008 -10.196 -21.936 1.00 95.56 628 HIS A CA 1
ATOM 4908 C C . HIS A 1 628 ? -2.520 -10.460 -22.183 1.00 95.56 628 HIS A C 1
ATOM 4910 O O . HIS A 1 628 ? -1.994 -10.130 -23.245 1.00 95.56 628 HIS A O 1
ATOM 4916 N N . VAL A 1 629 ? -1.848 -11.059 -21.205 1.00 96.75 629 VAL A N 1
ATOM 4917 C CA . VAL A 1 629 ? -0.510 -11.631 -21.365 1.00 96.75 629 VAL A CA 1
ATOM 4918 C C . VAL A 1 629 ? -0.699 -13.117 -21.623 1.00 96.75 629 VAL A C 1
ATOM 4920 O O . VAL A 1 629 ? -1.370 -13.793 -20.853 1.00 96.75 629 VAL A O 1
ATOM 4923 N N . ASP A 1 630 ? -0.113 -13.627 -22.699 1.00 96.94 630 ASP A N 1
ATOM 4924 C CA . ASP A 1 630 ? -0.302 -15.014 -23.124 1.00 96.94 630 ASP A CA 1
ATOM 4925 C C . ASP A 1 630 ? 0.523 -15.977 -22.276 1.00 96.94 630 ASP A C 1
ATOM 4927 O O . ASP A 1 630 ? 0.089 -17.086 -21.991 1.00 96.94 630 ASP A O 1
ATOM 4931 N N . ARG A 1 631 ? 1.749 -15.564 -21.935 1.00 96.56 631 ARG A N 1
ATOM 4932 C CA . ARG A 1 631 ? 2.681 -16.286 -21.061 1.00 96.56 631 ARG A CA 1
ATOM 4933 C C . ARG A 1 631 ? 3.869 -15.416 -20.692 1.00 96.56 631 ARG A C 1
ATOM 4935 O O . ARG A 1 631 ? 4.248 -14.506 -21.433 1.00 96.56 631 ARG A O 1
ATOM 4942 N N . ILE A 1 632 ? 4.519 -15.756 -19.584 1.00 97.06 632 ILE A N 1
ATOM 4943 C CA . ILE A 1 632 ? 5.799 -15.168 -19.195 1.00 97.06 632 ILE A CA 1
ATOM 4944 C C . ILE A 1 632 ? 6.833 -16.283 -19.169 1.00 97.06 632 ILE A C 1
ATOM 4946 O O . ILE A 1 632 ? 6.667 -17.294 -18.484 1.00 97.06 632 ILE A O 1
ATOM 4950 N N . THR A 1 633 ? 7.908 -16.099 -19.930 1.00 97.19 633 THR A N 1
ATOM 4951 C CA . THR A 1 633 ? 8.935 -17.125 -20.110 1.00 97.19 633 THR A CA 1
ATOM 4952 C C . THR A 1 633 ? 10.315 -16.634 -19.711 1.00 97.19 633 THR A C 1
ATOM 4954 O O . THR A 1 633 ? 10.628 -15.445 -19.782 1.00 97.19 633 THR A O 1
ATOM 4957 N N . MET A 1 634 ? 11.168 -17.566 -19.304 1.00 94.06 634 MET A N 1
ATOM 4958 C CA . MET A 1 634 ? 12.579 -17.312 -19.053 1.00 94.06 634 MET A CA 1
ATOM 4959 C C . MET A 1 634 ? 13.371 -18.566 -19.415 1.00 94.06 634 MET A C 1
ATOM 4961 O O . MET A 1 634 ? 13.000 -19.668 -19.032 1.00 94.06 634 MET A O 1
ATOM 4965 N N . LYS A 1 635 ? 14.455 -18.413 -20.189 1.00 90.06 635 LYS A N 1
ATOM 4966 C CA . LYS A 1 635 ? 15.224 -19.546 -20.751 1.00 90.06 635 LYS A CA 1
ATOM 4967 C C . LYS A 1 635 ? 14.353 -20.572 -21.508 1.00 90.06 635 LYS A C 1
ATOM 4969 O O . LYS A 1 635 ? 14.635 -21.760 -21.458 1.00 90.06 635 LYS A O 1
ATOM 4974 N N . ARG A 1 636 ? 13.337 -20.096 -22.244 1.00 87.88 636 ARG A N 1
ATOM 4975 C CA . ARG A 1 636 ? 12.351 -20.899 -23.007 1.00 87.88 636 ARG A CA 1
ATOM 4976 C C . ARG A 1 636 ? 11.368 -21.721 -22.163 1.00 87.88 636 ARG A C 1
ATOM 4978 O O . ARG A 1 636 ? 10.506 -22.367 -22.741 1.00 87.88 636 ARG A O 1
ATOM 4985 N N . GLU A 1 637 ? 11.426 -21.615 -20.839 1.00 93.81 637 GLU A N 1
ATOM 4986 C CA . GLU A 1 637 ? 10.454 -22.222 -19.928 1.00 93.81 637 GLU A CA 1
ATOM 4987 C C . GLU A 1 637 ? 9.370 -21.216 -19.543 1.00 93.81 637 GLU A C 1
ATOM 4989 O O . GLU A 1 637 ? 9.661 -20.032 -19.347 1.00 93.81 637 GLU A O 1
ATOM 4994 N N . VAL A 1 638 ? 8.126 -21.680 -19.408 1.00 96.12 638 VAL A N 1
ATOM 4995 C CA . VAL A 1 638 ? 7.017 -20.872 -18.880 1.00 96.12 638 VAL A CA 1
ATOM 4996 C C . VAL A 1 638 ? 7.158 -20.788 -17.364 1.00 96.12 638 VAL A C 1
ATOM 4998 O O . VAL A 1 638 ? 7.084 -21.794 -16.665 1.00 96.12 638 VAL A O 1
ATOM 5001 N N . ILE A 1 639 ? 7.378 -19.578 -16.854 1.00 94.12 639 ILE A N 1
ATOM 5002 C CA . ILE A 1 639 ? 7.629 -19.324 -15.426 1.00 94.12 639 ILE A CA 1
ATOM 5003 C C . ILE A 1 639 ? 6.430 -18.690 -14.715 1.00 94.12 639 ILE A C 1
ATOM 5005 O O . ILE A 1 639 ? 6.380 -18.689 -13.485 1.00 94.12 639 ILE A O 1
ATOM 5009 N N . ALA A 1 640 ? 5.485 -18.143 -15.480 1.00 93.12 640 ALA A N 1
ATOM 5010 C CA . ALA A 1 640 ? 4.241 -17.562 -14.994 1.00 93.12 640 ALA A CA 1
ATOM 5011 C C . ALA A 1 640 ? 3.216 -17.458 -16.127 1.00 93.12 640 ALA A C 1
ATOM 5013 O O . ALA A 1 640 ? 3.592 -17.547 -17.302 1.00 93.12 640 ALA A O 1
ATOM 5014 N N . CYS A 1 641 ? 1.952 -17.190 -15.777 1.00 91.94 641 CYS A N 1
ATOM 5015 C CA . CYS A 1 641 ? 0.912 -16.886 -16.756 1.00 91.94 641 CYS A CA 1
ATOM 5016 C C . CYS A 1 641 ? 0.695 -18.041 -17.764 1.00 91.94 641 CYS A C 1
ATOM 5018 O O . CYS A 1 641 ? 0.573 -17.811 -18.960 1.00 91.94 641 CYS A O 1
ATOM 5020 N N . SER A 1 642 ? 0.726 -19.301 -17.301 1.00 91.69 642 SER A N 1
ATOM 5021 C CA . SER A 1 642 ? 0.685 -20.493 -18.171 1.00 91.69 642 SER A CA 1
ATOM 5022 C C . SER A 1 642 ? -0.598 -20.624 -18.985 1.00 91.69 642 SER A C 1
ATOM 5024 O O . SER A 1 642 ? -0.540 -21.058 -20.132 1.00 91.69 642 SER A O 1
ATOM 5026 N N . ASP A 1 643 ? -1.722 -20.213 -18.402 1.00 89.56 643 ASP A N 1
ATOM 5027 C CA . ASP A 1 643 ? -3.049 -20.236 -19.027 1.00 89.56 643 ASP A CA 1
ATOM 5028 C C . ASP A 1 643 ? -3.481 -18.837 -19.500 1.00 89.56 643 ASP A C 1
ATOM 5030 O O . ASP A 1 643 ? -4.666 -18.568 -19.691 1.00 89.56 643 ASP A O 1
ATOM 5034 N N . GLY A 1 644 ? -2.515 -17.926 -19.644 1.00 92.81 644 GLY A N 1
ATOM 5035 C CA . GLY A 1 644 ? -2.768 -16.504 -19.806 1.00 92.81 644 GLY A CA 1
ATOM 5036 C C . GLY A 1 644 ? -3.141 -15.806 -18.495 1.00 92.81 644 GLY A C 1
ATOM 5037 O O . GLY A 1 644 ? -3.494 -16.418 -17.483 1.00 92.81 644 GLY A O 1
ATOM 5038 N N . CYS A 1 645 ? -2.997 -14.486 -18.478 1.00 93.00 645 CYS A N 1
ATOM 5039 C CA . CYS A 1 645 ? -3.251 -13.657 -17.305 1.00 93.00 645 CYS A CA 1
ATOM 5040 C C . CYS A 1 645 ? -3.474 -12.193 -17.698 1.00 93.00 645 CYS A C 1
ATOM 5042 O O . CYS A 1 645 ? -3.241 -11.778 -18.832 1.00 93.00 645 CYS A O 1
ATOM 5044 N N . ALA A 1 646 ? -3.933 -11.389 -16.741 1.00 91.31 646 ALA A N 1
ATOM 5045 C CA . ALA A 1 646 ? -4.184 -9.967 -16.948 1.00 91.31 646 ALA A CA 1
ATOM 5046 C C . ALA A 1 646 ? -2.975 -9.118 -16.534 1.00 91.31 646 ALA A C 1
ATOM 5048 O O . ALA A 1 646 ? -2.406 -9.346 -15.466 1.00 91.31 646 ALA A O 1
ATOM 5049 N N . ALA A 1 647 ? -2.635 -8.084 -17.304 1.00 92.00 647 ALA A N 1
ATOM 5050 C CA . ALA A 1 647 ? -1.630 -7.097 -16.916 1.00 92.00 647 ALA A CA 1
ATOM 5051 C C . ALA A 1 647 ? -2.144 -5.665 -17.078 1.00 92.00 647 ALA A C 1
ATOM 5053 O O . ALA A 1 647 ? -2.568 -5.282 -18.164 1.00 92.00 647 ALA A O 1
ATOM 5054 N N . LEU A 1 648 ? -2.074 -4.874 -16.005 1.00 90.38 648 LEU A N 1
ATOM 5055 C CA . LEU A 1 648 ? -2.292 -3.428 -16.050 1.00 90.38 648 LEU A CA 1
ATOM 5056 C C . LEU A 1 648 ? -1.014 -2.734 -16.530 1.00 90.38 648 LEU A C 1
ATOM 5058 O O . LEU A 1 648 ? 0.057 -2.965 -15.965 1.00 90.38 648 LEU A O 1
ATOM 5062 N N . VAL A 1 649 ? -1.128 -1.869 -17.534 1.00 94.12 649 VAL A N 1
ATOM 5063 C CA . VAL A 1 649 ? -0.019 -1.041 -18.026 1.00 94.12 649 VAL A CA 1
ATOM 5064 C C . VAL A 1 649 ? -0.086 0.332 -17.350 1.00 94.12 649 VAL A C 1
ATOM 5066 O O . VAL A 1 649 ? -0.988 1.123 -17.626 1.00 94.12 649 VAL A O 1
ATOM 5069 N N . ASP A 1 650 ? 0.843 0.600 -16.430 1.00 92.12 650 ASP A N 1
ATOM 5070 C CA . ASP A 1 650 ? 0.690 1.658 -15.422 1.00 92.12 650 ASP A CA 1
ATOM 5071 C C . ASP A 1 650 ? 1.912 2.587 -15.327 1.00 92.12 650 ASP A C 1
ATOM 5073 O O . ASP A 1 650 ? 2.948 2.221 -14.769 1.00 92.12 650 ASP A O 1
ATOM 5077 N N . THR A 1 651 ? 1.772 3.818 -15.821 1.00 89.31 651 THR A N 1
ATOM 5078 C CA . THR A 1 651 ? 2.793 4.877 -15.730 1.00 89.31 651 THR A CA 1
ATOM 5079 C C . THR A 1 651 ? 2.943 5.463 -14.319 1.00 89.31 651 THR A C 1
ATOM 5081 O O . THR A 1 651 ? 3.940 6.122 -14.033 1.00 89.31 651 THR A O 1
ATOM 5084 N N . GLY A 1 652 ? 1.986 5.232 -13.412 1.00 80.75 652 GLY A N 1
ATOM 5085 C CA . GLY A 1 652 ? 2.036 5.670 -12.015 1.00 80.75 652 GLY A CA 1
ATOM 5086 C C . GLY A 1 652 ? 2.893 4.775 -11.114 1.00 80.75 652 GLY A C 1
ATOM 5087 O O . GLY A 1 652 ? 3.160 5.114 -9.954 1.00 80.75 652 GLY A O 1
ATOM 5088 N N . THR A 1 653 ? 3.371 3.641 -11.632 1.00 79.50 653 THR A N 1
ATOM 5089 C CA . THR A 1 653 ? 4.127 2.648 -10.868 1.00 79.50 653 THR A CA 1
ATOM 5090 C C . THR A 1 653 ? 5.532 2.436 -11.426 1.00 79.50 653 THR A C 1
ATOM 5092 O O . THR A 1 653 ? 5.734 2.094 -12.583 1.00 79.50 653 THR A O 1
ATOM 5095 N N . SER A 1 654 ? 6.542 2.490 -10.554 1.00 78.00 654 SER A N 1
ATOM 5096 C CA . SER A 1 654 ? 7.942 2.375 -10.991 1.00 78.00 654 SER A CA 1
ATOM 5097 C C . SER A 1 654 ? 8.454 0.953 -11.261 1.00 78.00 654 SER A C 1
ATOM 5099 O O . SER A 1 654 ? 9.507 0.790 -11.874 1.00 78.00 654 SER A O 1
ATOM 5101 N N . LEU A 1 655 ? 7.797 -0.079 -10.727 1.00 83.75 655 LEU A N 1
ATOM 5102 C CA . LEU A 1 655 ? 8.289 -1.466 -10.683 1.00 83.75 655 LEU A CA 1
ATOM 5103 C C . LEU A 1 655 ? 7.374 -2.412 -11.469 1.00 83.75 655 LEU A C 1
ATOM 5105 O O . LEU A 1 655 ? 6.209 -2.095 -11.681 1.00 83.75 655 LEU A O 1
ATOM 5109 N N . ILE A 1 656 ? 7.868 -3.600 -11.829 1.00 84.56 656 ILE A N 1
ATOM 5110 C CA . ILE A 1 656 ? 6.993 -4.680 -12.307 1.00 84.56 656 ILE A CA 1
ATOM 5111 C C . ILE A 1 656 ? 6.447 -5.415 -11.085 1.00 84.56 656 ILE A C 1
ATOM 5113 O O . ILE A 1 656 ? 7.228 -5.870 -10.242 1.00 84.56 656 ILE A O 1
ATOM 5117 N N . GLN A 1 657 ? 5.122 -5.522 -10.981 1.00 85.75 657 GLN A N 1
ATOM 5118 C CA . GLN A 1 657 ? 4.473 -6.234 -9.881 1.00 85.75 657 GLN A CA 1
ATOM 5119 C C . GLN A 1 657 ? 3.696 -7.453 -10.370 1.00 85.75 657 GLN A C 1
ATOM 5121 O O . GLN A 1 657 ? 3.087 -7.406 -11.433 1.00 85.75 657 GLN A O 1
ATOM 5126 N N . GLY A 1 658 ? 3.707 -8.529 -9.587 1.00 85.88 658 GLY A N 1
ATOM 5127 C CA . GLY A 1 658 ? 2.977 -9.765 -9.885 1.00 85.88 658 GLY A CA 1
ATOM 5128 C C . GLY A 1 658 ? 2.652 -10.562 -8.617 1.00 85.88 658 GLY A C 1
ATOM 5129 O O . GLY A 1 658 ? 2.978 -10.112 -7.514 1.00 85.88 658 GLY A O 1
ATOM 5130 N N . PRO A 1 659 ? 2.021 -11.742 -8.722 1.00 85.69 659 PRO A N 1
ATOM 5131 C CA . PRO A 1 659 ? 1.622 -12.523 -7.552 1.00 85.69 659 PRO A CA 1
ATOM 5132 C C . PRO A 1 659 ? 2.828 -12.970 -6.719 1.00 85.69 659 PRO A C 1
ATOM 5134 O O . PRO A 1 659 ? 3.816 -13.445 -7.277 1.00 85.69 659 PRO A O 1
ATOM 5137 N N . GLY A 1 660 ? 2.729 -12.898 -5.386 1.00 83.56 660 GLY A N 1
ATOM 5138 C CA . GLY A 1 660 ? 3.846 -13.184 -4.471 1.00 83.56 660 GLY A CA 1
ATOM 5139 C C . GLY A 1 660 ? 4.550 -14.513 -4.746 1.00 83.56 660 GLY A C 1
ATOM 5140 O O . GLY A 1 660 ? 5.748 -14.528 -4.998 1.00 83.56 660 GLY A O 1
ATOM 5141 N N . ARG A 1 661 ? 3.794 -15.617 -4.855 1.00 83.88 661 ARG A N 1
ATOM 5142 C CA . ARG A 1 661 ? 4.349 -16.950 -5.178 1.00 83.88 661 ARG A CA 1
ATOM 5143 C C . ARG A 1 661 ? 5.163 -16.982 -6.473 1.00 83.88 661 ARG A C 1
ATOM 5145 O O . ARG A 1 661 ? 6.161 -17.691 -6.555 1.00 83.88 661 ARG A O 1
ATOM 5152 N N . VAL A 1 662 ? 4.704 -16.263 -7.490 1.00 86.75 662 VAL A N 1
ATOM 5153 C CA . VAL A 1 662 ? 5.346 -16.230 -8.803 1.00 86.75 662 VAL A CA 1
ATOM 5154 C C . VAL A 1 662 ? 6.598 -15.356 -8.759 1.00 86.75 662 VAL A C 1
ATOM 5156 O O . VAL A 1 662 ? 7.647 -15.751 -9.262 1.00 86.75 662 VAL A O 1
ATOM 5159 N N . ILE A 1 663 ? 6.519 -14.206 -8.087 1.00 90.31 663 ILE A N 1
ATOM 5160 C CA . ILE A 1 663 ? 7.658 -13.313 -7.856 1.00 90.31 663 ILE A CA 1
ATOM 5161 C C . ILE A 1 663 ? 8.755 -14.022 -7.047 1.00 90.31 663 ILE A C 1
ATOM 5163 O O . ILE A 1 663 ? 9.920 -13.954 -7.433 1.00 90.31 663 ILE A O 1
ATOM 5167 N N . ASP A 1 664 ? 8.393 -14.783 -6.013 1.00 87.31 664 ASP A N 1
ATOM 5168 C CA . ASP A 1 664 ? 9.330 -15.598 -5.231 1.00 87.31 664 ASP A CA 1
ATOM 5169 C C . ASP A 1 664 ? 10.037 -16.646 -6.104 1.00 87.31 664 ASP A C 1
ATOM 5171 O O . ASP A 1 664 ? 11.239 -16.887 -5.964 1.00 87.31 664 ASP A O 1
ATOM 5175 N N . ASN A 1 665 ? 9.306 -17.277 -7.030 1.00 89.00 665 ASN A N 1
ATOM 5176 C CA . ASN A 1 665 ? 9.887 -18.223 -7.982 1.00 89.00 665 ASN A CA 1
ATOM 5177 C C . ASN A 1 665 ? 10.856 -17.526 -8.945 1.00 89.00 665 ASN A C 1
ATOM 5179 O O . ASN A 1 665 ? 11.956 -18.031 -9.163 1.00 89.00 665 ASN A O 1
ATOM 5183 N N . ILE A 1 666 ? 10.501 -16.346 -9.463 1.00 90.69 666 ILE A N 1
ATOM 5184 C CA . ILE A 1 666 ? 11.403 -15.529 -10.286 1.00 90.69 666 ILE A CA 1
ATOM 5185 C C . ILE A 1 666 ? 12.675 -15.192 -9.509 1.00 90.69 666 ILE A C 1
ATOM 5187 O O . ILE A 1 666 ? 13.770 -15.371 -10.037 1.00 90.69 666 ILE A O 1
ATOM 5191 N N . HIS A 1 667 ? 12.552 -14.756 -8.250 1.00 92.69 667 HIS A N 1
ATOM 5192 C CA . HIS A 1 667 ? 13.699 -14.443 -7.395 1.00 92.69 667 HIS A CA 1
ATOM 5193 C C . HIS A 1 667 ? 14.618 -15.649 -7.212 1.00 92.69 667 HIS A C 1
ATOM 5195 O O . HIS A 1 667 ? 15.827 -15.509 -7.385 1.00 92.69 667 HIS A O 1
ATOM 5201 N N . LYS A 1 668 ? 14.067 -16.843 -6.965 1.00 92.44 668 LYS A N 1
ATOM 5202 C CA . LYS A 1 668 ? 14.857 -18.083 -6.893 1.00 92.44 668 LYS A CA 1
ATOM 5203 C C . LYS A 1 668 ? 15.585 -18.379 -8.202 1.00 92.44 668 LYS A C 1
ATOM 5205 O O . LYS A 1 668 ? 16.775 -18.680 -8.179 1.00 92.44 668 LYS A O 1
ATOM 5210 N N . LEU A 1 669 ? 14.898 -18.267 -9.338 1.00 92.56 669 LEU A N 1
ATOM 5211 C CA . LEU A 1 669 ? 15.470 -18.601 -10.642 1.00 92.56 669 LEU A CA 1
ATOM 5212 C C . LEU A 1 669 ? 16.605 -17.657 -11.073 1.00 92.56 669 LEU A C 1
ATOM 5214 O O . LEU A 1 669 ? 17.522 -18.088 -11.772 1.00 92.56 669 LEU A O 1
ATOM 5218 N N . ILE A 1 670 ? 16.563 -16.387 -10.658 1.00 93.25 670 ILE A N 1
ATOM 5219 C CA . ILE A 1 670 ? 17.643 -15.416 -10.912 1.00 93.25 670 ILE A CA 1
ATOM 5220 C C . ILE A 1 670 ? 18.707 -15.397 -9.800 1.00 93.25 670 ILE A C 1
ATOM 5222 O O . ILE A 1 670 ? 19.627 -14.582 -9.852 1.00 93.25 670 ILE A O 1
ATOM 5226 N N . GLY A 1 671 ? 18.584 -16.262 -8.786 1.00 92.62 671 GLY A N 1
ATOM 5227 C CA . GLY A 1 671 ? 19.503 -16.321 -7.648 1.00 92.62 671 GLY A CA 1
ATOM 5228 C C . GLY A 1 671 ? 19.454 -15.082 -6.749 1.00 92.62 671 GLY A C 1
ATOM 5229 O O . GLY A 1 671 ? 20.469 -14.720 -6.153 1.00 92.62 671 GLY A O 1
ATOM 5230 N N . ALA A 1 672 ? 18.308 -14.400 -6.678 1.00 91.44 672 AL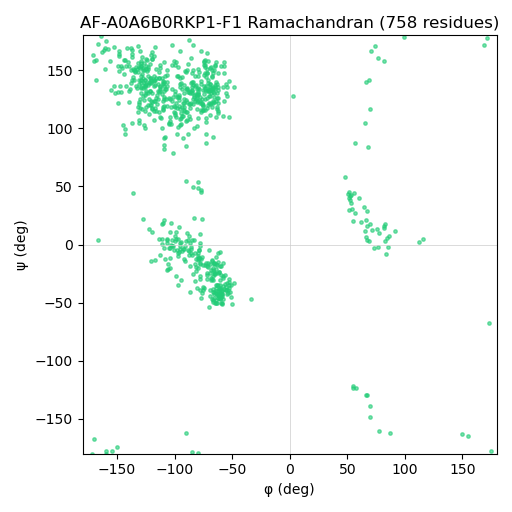A A N 1
ATOM 5231 C CA . ALA A 1 672 ? 18.138 -13.231 -5.829 1.00 91.44 672 ALA A CA 1
ATOM 5232 C C . ALA A 1 672 ? 17.857 -13.630 -4.376 1.00 91.44 672 ALA A C 1
ATOM 5234 O O . ALA A 1 672 ? 16.998 -14.467 -4.103 1.00 91.44 672 ALA A O 1
ATOM 5235 N N . THR A 1 673 ? 18.543 -12.989 -3.433 1.00 85.06 673 THR A N 1
ATOM 5236 C CA . THR A 1 673 ? 18.388 -13.240 -1.997 1.00 85.06 673 THR A CA 1
ATOM 5237 C C . THR A 1 673 ? 17.710 -12.063 -1.295 1.00 85.06 673 THR A C 1
ATOM 5239 O O . THR A 1 673 ? 18.009 -10.902 -1.598 1.00 85.06 673 THR A O 1
ATOM 5242 N N . PRO A 1 674 ? 16.774 -12.317 -0.366 1.00 79.50 674 PRO A N 1
ATOM 5243 C CA . PRO A 1 674 ? 16.085 -11.250 0.347 1.00 79.50 674 PRO A CA 1
ATOM 5244 C C . PRO A 1 674 ? 17.048 -10.495 1.273 1.00 79.50 674 PRO A C 1
ATOM 5246 O O . PRO A 1 674 ? 17.807 -11.092 2.035 1.00 79.50 674 PRO A O 1
ATOM 5249 N N . ARG A 1 675 ? 16.982 -9.161 1.250 1.00 71.81 675 ARG A N 1
ATOM 5250 C CA . ARG A 1 675 ? 17.655 -8.274 2.209 1.00 71.81 675 ARG A CA 1
ATOM 5251 C C . ARG A 1 675 ? 16.754 -7.078 2.508 1.00 71.81 675 ARG A C 1
ATOM 5253 O O . ARG A 1 675 ? 16.749 -6.075 1.788 1.00 71.81 675 ARG A O 1
ATOM 5260 N N . GLY A 1 676 ? 15.980 -7.181 3.586 1.00 64.44 676 GLY A N 1
ATOM 5261 C CA . GLY A 1 676 ? 14.930 -6.211 3.899 1.00 64.44 676 GLY A CA 1
ATOM 5262 C C . GLY A 1 676 ? 13.805 -6.268 2.862 1.00 64.44 676 GLY A C 1
ATOM 5263 O O . GLY A 1 676 ? 13.308 -7.340 2.552 1.00 64.44 676 GLY A O 1
ATOM 5264 N N . SER A 1 677 ? 13.415 -5.122 2.298 1.00 58.22 677 SER A N 1
ATOM 5265 C CA . SER A 1 677 ? 12.310 -5.022 1.325 1.00 58.22 677 SER A CA 1
ATOM 5266 C C . SER A 1 677 ? 12.720 -5.209 -0.145 1.00 58.22 677 SER A C 1
ATOM 5268 O O . SER A 1 677 ? 11.928 -4.926 -1.048 1.00 58.22 677 SER A O 1
ATOM 5270 N N . LYS A 1 678 ? 13.963 -5.633 -0.399 1.00 69.38 678 LYS A N 1
ATOM 5271 C CA . LYS A 1 678 ? 14.540 -5.840 -1.735 1.00 69.38 678 LYS A CA 1
ATOM 5272 C C . LYS A 1 678 ? 15.175 -7.224 -1.840 1.00 69.38 678 LYS A C 1
ATOM 5274 O O . LYS A 1 678 ? 15.590 -7.792 -0.833 1.00 69.38 678 LYS A O 1
ATOM 5279 N N . HIS A 1 679 ? 15.310 -7.707 -3.070 1.00 82.31 679 HIS A N 1
ATOM 5280 C CA . HIS A 1 679 ? 15.973 -8.969 -3.389 1.00 82.31 679 HIS A CA 1
ATOM 5281 C C . HIS A 1 679 ? 17.211 -8.691 -4.240 1.00 82.31 679 HIS A C 1
ATOM 5283 O O . HIS A 1 679 ? 17.121 -7.990 -5.248 1.00 82.31 679 HIS A O 1
ATOM 5289 N N . TYR A 1 680 ? 18.366 -9.187 -3.807 1.00 87.75 680 TYR A N 1
ATOM 5290 C CA . TYR A 1 680 ? 19.676 -8.828 -4.340 1.00 87.75 680 TYR A CA 1
ATOM 5291 C C . TYR A 1 680 ? 20.318 -9.968 -5.121 1.00 87.75 680 TYR A C 1
ATOM 5293 O O . TYR A 1 680 ? 20.262 -11.114 -4.699 1.00 87.75 680 TYR A O 1
ATOM 5301 N N . VAL A 1 681 ? 20.983 -9.631 -6.221 1.00 88.56 681 VAL A N 1
ATOM 5302 C CA . VAL A 1 681 ? 21.824 -10.523 -7.029 1.00 88.56 681 VAL A CA 1
ATOM 5303 C C . VAL A 1 681 ? 23.254 -9.984 -7.055 1.00 88.56 681 VAL A C 1
ATOM 5305 O O . VAL A 1 681 ? 23.489 -8.792 -6.833 1.00 88.56 681 VAL A O 1
ATOM 5308 N N . SER A 1 682 ? 24.233 -10.837 -7.363 1.00 91.38 682 SER A N 1
ATOM 5309 C CA . SER A 1 682 ? 25.585 -10.341 -7.638 1.00 91.38 682 SER A CA 1
ATOM 5310 C C . SER A 1 682 ? 25.571 -9.422 -8.863 1.00 91.38 682 SER A C 1
ATOM 5312 O O . SER A 1 682 ? 24.999 -9.758 -9.898 1.00 91.38 682 SER A O 1
ATOM 5314 N N . CYS A 1 683 ? 26.249 -8.275 -8.799 1.00 86.19 683 CYS A N 1
ATOM 5315 C CA . CYS A 1 683 ? 26.360 -7.412 -9.974 1.00 86.19 683 CYS A CA 1
ATOM 5316 C C . CYS A 1 683 ? 27.158 -8.038 -11.120 1.00 86.19 683 CYS A C 1
ATOM 5318 O O . CYS A 1 683 ? 26.954 -7.657 -12.271 1.00 86.19 683 CYS A O 1
ATOM 5320 N N . SER A 1 684 ? 28.036 -9.002 -10.826 1.00 89.69 684 SER A N 1
ATOM 5321 C CA . SER A 1 684 ? 28.816 -9.702 -11.851 1.00 89.69 684 SER A CA 1
ATOM 5322 C C . SER A 1 684 ? 27.951 -10.553 -12.780 1.00 89.69 684 SER A C 1
ATOM 5324 O O . SER A 1 684 ? 28.338 -10.780 -13.921 1.00 89.69 684 SER A O 1
ATOM 5326 N N . VAL A 1 685 ? 26.773 -10.995 -12.321 1.00 90.25 685 VAL A N 1
ATOM 5327 C CA . VAL A 1 685 ? 25.892 -11.870 -13.109 1.00 90.25 685 VAL A CA 1
ATOM 5328 C C . VAL A 1 685 ? 24.860 -11.103 -13.933 1.00 90.25 685 VAL A C 1
ATOM 5330 O O . VAL A 1 685 ? 24.126 -11.708 -14.702 1.00 90.25 685 VAL A O 1
ATOM 5333 N N . VAL A 1 686 ? 24.781 -9.771 -13.823 1.00 87.88 686 VAL A N 1
ATOM 5334 C CA . VAL A 1 686 ? 23.722 -8.987 -14.492 1.00 87.88 686 VAL A CA 1
ATOM 5335 C C . VAL A 1 686 ? 23.740 -9.169 -16.006 1.00 87.88 686 VAL A C 1
ATOM 5337 O O . VAL A 1 686 ? 22.684 -9.312 -16.606 1.00 87.88 686 VAL A O 1
ATOM 5340 N N . ASN A 1 687 ? 24.920 -9.230 -16.621 1.00 86.12 687 ASN A N 1
ATOM 5341 C CA . ASN A 1 687 ? 25.038 -9.411 -18.070 1.00 86.12 687 ASN A CA 1
ATOM 5342 C C . ASN A 1 687 ? 24.861 -10.872 -18.519 1.00 86.12 687 ASN A C 1
ATOM 5344 O O . ASN A 1 687 ? 24.765 -11.123 -19.716 1.00 86.12 687 ASN A O 1
ATOM 5348 N N . THR A 1 688 ? 24.832 -11.831 -17.588 1.00 88.88 688 THR A N 1
ATOM 5349 C CA . THR A 1 688 ? 24.655 -13.264 -17.883 1.00 88.88 688 THR A CA 1
ATOM 5350 C C . THR A 1 688 ? 23.286 -13.802 -17.469 1.00 88.88 688 THR A C 1
ATOM 5352 O O . THR A 1 688 ? 22.904 -14.900 -17.879 1.00 88.88 688 THR A O 1
ATOM 5355 N N . LEU A 1 689 ? 22.526 -13.042 -16.678 1.00 93.50 689 LEU A N 1
ATOM 5356 C CA . LEU A 1 689 ? 21.152 -13.375 -16.328 1.00 93.50 689 LEU A CA 1
ATOM 5357 C C . LEU A 1 689 ? 20.249 -13.360 -17.578 1.00 93.50 689 LEU A C 1
ATOM 5359 O O . LEU A 1 689 ? 20.387 -12.490 -18.442 1.00 93.50 689 LEU A O 1
ATOM 5363 N N . PRO A 1 690 ? 19.317 -14.323 -17.691 1.00 93.00 690 PRO A N 1
ATOM 5364 C CA . PRO A 1 690 ? 18.433 -14.430 -18.847 1.00 93.00 690 PRO A CA 1
ATOM 5365 C C . PRO A 1 690 ? 17.435 -13.270 -18.904 1.00 93.00 690 PRO A C 1
ATOM 5367 O O . PRO A 1 690 ? 17.013 -12.755 -17.878 1.00 93.00 690 PRO A O 1
ATOM 5370 N N . SER A 1 691 ? 16.979 -12.912 -20.104 1.00 94.12 691 SER A N 1
ATOM 5371 C CA . SER A 1 691 ? 15.816 -12.023 -20.225 1.00 94.12 691 SER A CA 1
ATOM 5372 C C . SER A 1 691 ? 14.549 -12.728 -19.736 1.00 94.12 691 SER A C 1
ATOM 5374 O O . SER A 1 691 ? 14.379 -13.930 -19.965 1.00 94.12 691 SER A O 1
ATOM 5376 N N . ILE A 1 692 ? 13.650 -11.968 -19.113 1.00 96.62 692 ILE A N 1
ATOM 5377 C CA . ILE A 1 692 ? 12.278 -12.402 -18.829 1.00 96.62 692 ILE A CA 1
ATOM 5378 C C . ILE A 1 692 ? 11.403 -11.866 -19.957 1.00 96.62 692 ILE A C 1
ATOM 5380 O O . ILE A 1 692 ? 11.419 -10.671 -20.237 1.00 96.62 692 ILE A O 1
ATOM 5384 N N . ILE A 1 693 ? 10.678 -12.744 -20.636 1.00 97.69 693 ILE A N 1
ATOM 5385 C CA . ILE A 1 693 ? 9.946 -12.418 -21.859 1.00 97.69 693 ILE A CA 1
ATOM 5386 C C . ILE A 1 693 ? 8.453 -12.447 -21.557 1.00 97.69 693 ILE A C 1
ATOM 5388 O O . ILE A 1 693 ? 7.910 -13.508 -21.244 1.00 97.69 693 ILE A O 1
ATOM 5392 N N . PHE A 1 694 ? 7.796 -11.298 -21.695 1.00 97.56 694 PHE A N 1
ATOM 5393 C CA . PHE A 1 694 ? 6.338 -11.195 -21.683 1.00 97.56 694 PHE A CA 1
ATOM 5394 C C . PHE A 1 694 ? 5.836 -11.442 -23.104 1.00 97.56 694 PHE A C 1
ATOM 5396 O O . PHE A 1 694 ? 6.199 -10.703 -24.014 1.00 97.56 694 PHE A O 1
ATOM 5403 N N . THR A 1 695 ? 5.049 -12.493 -23.321 1.00 98.06 695 THR A N 1
ATOM 5404 C CA . THR A 1 695 ? 4.374 -12.710 -24.609 1.00 98.06 695 THR A CA 1
ATOM 5405 C C . THR A 1 695 ? 2.998 -12.066 -24.538 1.00 98.06 695 THR A C 1
ATOM 5407 O O . THR A 1 695 ? 2.208 -12.437 -23.674 1.00 98.06 695 THR A O 1
ATOM 5410 N N . ILE A 1 696 ? 2.729 -11.084 -25.392 1.00 97.56 696 ILE A N 1
ATOM 5411 C CA . ILE A 1 696 ? 1.476 -10.323 -25.412 1.00 97.56 696 ILE A CA 1
ATOM 5412 C C . ILE A 1 696 ? 0.978 -10.310 -26.854 1.00 97.56 696 ILE A C 1
ATOM 5414 O O . ILE A 1 696 ? 1.703 -9.863 -27.743 1.00 97.56 696 ILE A O 1
ATOM 5418 N N . ASN A 1 697 ? -0.240 -10.803 -27.087 1.00 95.19 697 ASN A N 1
ATOM 5419 C CA . ASN A 1 697 ? -0.839 -10.907 -28.420 1.00 95.19 697 ASN A CA 1
ATOM 5420 C C . ASN A 1 697 ? 0.070 -11.638 -29.437 1.00 95.19 697 ASN A C 1
ATOM 5422 O O . ASN A 1 697 ? 0.263 -11.192 -30.566 1.00 95.19 697 ASN A O 1
ATOM 5426 N N . GLY A 1 698 ? 0.705 -12.731 -29.004 1.00 95.56 698 GLY A N 1
ATOM 5427 C CA . GLY A 1 698 ? 1.635 -13.533 -29.804 1.00 95.56 698 GLY A CA 1
ATOM 5428 C C . GLY A 1 698 ? 3.032 -12.929 -29.996 1.00 95.56 698 GLY A C 1
ATOM 5429 O O . GLY A 1 698 ? 3.888 -13.575 -30.602 1.00 95.56 698 GLY A O 1
ATOM 5430 N N . ILE A 1 699 ? 3.296 -11.730 -29.469 1.00 97.06 699 ILE A N 1
ATOM 5431 C CA . ILE A 1 699 ? 4.552 -10.998 -29.667 1.00 97.06 699 ILE A CA 1
ATOM 5432 C C . ILE A 1 699 ? 5.397 -11.042 -28.396 1.00 97.06 699 ILE A C 1
ATOM 5434 O O . ILE A 1 699 ? 4.904 -10.858 -27.285 1.00 97.06 699 ILE A O 1
ATOM 5438 N N . ASN A 1 700 ? 6.698 -11.277 -28.563 1.00 97.31 700 ASN A N 1
ATOM 5439 C CA . ASN A 1 700 ? 7.648 -11.359 -27.459 1.00 97.31 700 ASN A CA 1
ATOM 5440 C C . ASN A 1 700 ? 8.197 -9.974 -27.087 1.00 97.31 700 ASN A C 1
ATOM 5442 O O . ASN A 1 700 ? 8.891 -9.344 -27.883 1.00 97.31 700 ASN A O 1
ATOM 5446 N N . TYR A 1 701 ? 7.987 -9.571 -25.835 1.00 97.50 701 TYR A N 1
ATOM 5447 C CA . TYR A 1 701 ? 8.535 -8.367 -25.213 1.00 97.50 701 TYR A CA 1
ATOM 5448 C C . TYR A 1 701 ? 9.610 -8.759 -24.174 1.00 97.50 701 TYR A C 1
ATOM 5450 O O . TYR A 1 701 ? 9.297 -8.962 -22.994 1.00 97.50 701 TYR A O 1
ATOM 5458 N N . PRO A 1 702 ? 10.880 -8.954 -24.594 1.00 96.56 702 PRO A N 1
ATOM 5459 C CA . PRO A 1 702 ? 11.983 -9.278 -23.690 1.00 96.56 702 PRO A CA 1
ATOM 5460 C C . PRO A 1 702 ? 12.373 -8.111 -22.769 1.00 96.56 702 PRO A C 1
ATOM 5462 O O . PRO A 1 702 ? 12.862 -7.077 -23.213 1.00 96.56 702 PRO A O 1
ATOM 5465 N N . VAL A 1 703 ? 12.292 -8.328 -21.458 1.00 95.31 703 VAL A N 1
ATOM 5466 C CA . VAL A 1 703 ? 12.858 -7.448 -20.430 1.00 95.31 703 VAL A CA 1
ATOM 5467 C C . VAL A 1 703 ? 14.245 -7.989 -20.055 1.00 95.31 703 VAL A C 1
ATOM 5469 O O . VAL A 1 703 ? 14.337 -8.996 -19.341 1.00 95.31 703 VAL A O 1
ATOM 5472 N N . PRO A 1 704 ? 15.344 -7.384 -20.542 1.00 92.81 704 PRO A N 1
ATOM 5473 C CA . PRO A 1 704 ? 16.686 -7.885 -20.279 1.00 92.81 704 PRO A CA 1
ATOM 5474 C C . PRO A 1 704 ? 17.126 -7.575 -18.846 1.00 92.81 704 PRO A C 1
ATOM 5476 O O . PRO A 1 704 ? 16.659 -6.617 -18.225 1.00 92.81 704 PRO A O 1
ATOM 5479 N N . ALA A 1 705 ? 18.076 -8.352 -18.326 1.00 91.69 705 ALA A N 1
ATOM 5480 C CA . ALA A 1 705 ? 18.567 -8.213 -16.956 1.00 91.69 705 ALA A CA 1
ATOM 5481 C C . ALA A 1 705 ? 19.047 -6.799 -16.578 1.00 91.69 705 ALA A C 1
ATOM 5483 O O . ALA A 1 705 ? 18.650 -6.328 -15.514 1.00 91.69 705 ALA A O 1
ATOM 5484 N N . PRO A 1 706 ? 19.772 -6.045 -17.428 1.00 85.94 706 PRO A N 1
ATOM 5485 C CA . PRO A 1 706 ? 20.104 -4.647 -17.134 1.00 85.94 706 PRO A CA 1
ATOM 5486 C C . PRO A 1 706 ? 18.897 -3.709 -16.966 1.00 85.94 706 PRO A C 1
ATOM 5488 O O . PRO A 1 706 ? 19.048 -2.623 -16.413 1.00 85.94 706 PRO A O 1
ATOM 5491 N N . ALA A 1 707 ? 17.709 -4.087 -17.450 1.00 81.81 707 ALA A N 1
ATOM 5492 C CA . ALA A 1 707 ? 16.489 -3.303 -17.275 1.00 81.81 707 ALA A CA 1
ATOM 5493 C C . ALA A 1 707 ? 15.770 -3.630 -15.958 1.00 81.81 707 ALA A C 1
ATOM 5495 O O . ALA A 1 707 ? 15.288 -2.718 -15.283 1.00 81.81 707 ALA A O 1
ATOM 5496 N N . TYR A 1 708 ? 15.707 -4.912 -15.577 1.00 87.06 708 TYR A N 1
ATOM 5497 C CA . TYR A 1 708 ? 15.021 -5.346 -14.355 1.00 87.06 708 TYR A CA 1
ATOM 5498 C C . TYR A 1 708 ? 15.939 -5.500 -13.131 1.00 87.06 708 TYR A C 1
ATOM 5500 O O . TYR A 1 708 ? 15.453 -5.753 -12.029 1.00 87.06 708 TYR A O 1
ATOM 5508 N N . ILE A 1 709 ? 17.253 -5.322 -13.284 1.00 86.62 709 ILE A N 1
ATOM 5509 C CA . ILE A 1 709 ? 18.216 -5.247 -12.186 1.00 86.62 709 ILE A CA 1
ATOM 5510 C C . ILE A 1 709 ? 18.750 -3.821 -12.072 1.00 86.62 709 ILE A C 1
ATOM 5512 O O . ILE A 1 709 ? 19.411 -3.310 -12.973 1.00 86.62 709 ILE A O 1
ATOM 5516 N N . LEU A 1 710 ? 18.511 -3.190 -10.926 1.00 76.88 710 LEU A N 1
ATOM 5517 C CA . LEU A 1 710 ? 19.035 -1.868 -10.603 1.00 76.88 710 LEU A CA 1
ATOM 5518 C C . LEU A 1 710 ? 20.156 -1.979 -9.575 1.00 76.88 710 LEU A C 1
ATOM 5520 O O . LEU A 1 710 ? 20.158 -2.864 -8.724 1.00 76.88 710 LEU A O 1
ATOM 5524 N N . LYS A 1 711 ? 21.103 -1.046 -9.613 1.00 70.94 711 LYS A N 1
ATOM 5525 C CA . LYS A 1 711 ? 22.117 -0.910 -8.562 1.00 70.94 711 LYS A CA 1
ATOM 5526 C C . LYS A 1 711 ? 21.568 -0.073 -7.415 1.00 70.94 711 LYS A C 1
ATOM 5528 O O . LYS A 1 711 ? 20.909 0.944 -7.632 1.00 70.94 711 LYS A O 1
ATOM 5533 N N . ASP A 1 712 ? 21.801 -0.526 -6.191 1.00 55.47 712 ASP A N 1
ATOM 5534 C CA . ASP A 1 712 ? 21.587 0.273 -4.996 1.00 55.47 712 ASP A CA 1
ATOM 5535 C C . ASP A 1 712 ? 22.798 1.160 -4.692 1.00 55.47 712 ASP A C 1
ATOM 5537 O O . ASP A 1 712 ? 23.803 1.181 -5.403 1.00 55.47 712 ASP A O 1
ATOM 5541 N N . SER A 1 713 ? 22.679 1.900 -3.598 1.00 46.38 713 SER A N 1
ATOM 5542 C CA . SER A 1 713 ? 23.666 2.861 -3.129 1.00 46.38 713 SER A CA 1
ATOM 5543 C C . SER A 1 713 ? 25.038 2.301 -2.791 1.00 46.38 713 SER A C 1
ATOM 5545 O O . SER A 1 713 ? 26.011 3.040 -2.750 1.00 46.38 713 SER A O 1
ATOM 5547 N N . ARG A 1 714 ? 25.110 1.009 -2.481 1.00 46.00 714 ARG A N 1
ATOM 5548 C CA . ARG A 1 714 ? 26.335 0.312 -2.089 1.00 46.00 714 ARG A CA 1
ATOM 5549 C C . ARG A 1 714 ? 26.928 -0.444 -3.280 1.00 46.00 714 ARG A C 1
ATOM 5551 O O . ARG A 1 714 ? 27.813 -1.273 -3.100 1.00 46.00 714 ARG A O 1
ATOM 5558 N N . GLY A 1 715 ? 26.407 -0.192 -4.484 1.00 58.44 715 GLY A N 1
ATOM 5559 C CA . GLY A 1 715 ? 26.771 -0.909 -5.694 1.00 58.44 715 GLY A CA 1
ATOM 5560 C C . GLY A 1 715 ? 26.246 -2.341 -5.727 1.00 58.44 715 GLY A C 1
ATOM 5561 O O . GLY A 1 715 ? 26.682 -3.091 -6.592 1.00 58.44 715 GLY A O 1
ATOM 5562 N N . TYR A 1 716 ? 25.327 -2.735 -4.833 1.00 68.06 716 TYR A N 1
ATOM 5563 C CA . TYR A 1 716 ? 24.700 -4.054 -4.884 1.00 68.06 716 TYR A CA 1
ATOM 5564 C C . TYR A 1 716 ? 23.523 -4.040 -5.850 1.00 68.06 716 TYR A C 1
ATOM 5566 O O . TYR A 1 716 ? 22.702 -3.124 -5.863 1.00 68.06 716 TYR A O 1
ATOM 5574 N N . CYS A 1 717 ? 23.416 -5.088 -6.650 1.00 80.19 717 CYS A N 1
ATOM 5575 C CA . CYS A 1 717 ? 22.388 -5.205 -7.664 1.00 80.19 717 CYS A CA 1
ATOM 5576 C C . CYS A 1 717 ? 21.132 -5.834 -7.062 1.00 80.19 717 CYS A C 1
ATOM 5578 O O . CYS A 1 717 ? 21.219 -6.844 -6.375 1.00 80.19 717 CYS A O 1
ATOM 5580 N N . TYR A 1 718 ? 19.965 -5.243 -7.298 1.00 83.31 718 TYR A N 1
ATOM 5581 C CA . TYR A 1 718 ? 18.680 -5.734 -6.812 1.00 83.31 718 TYR A CA 1
ATOM 5582 C C . TYR A 1 718 ? 17.639 -5.763 -7.925 1.00 83.31 718 TYR A C 1
ATOM 5584 O O . TYR A 1 718 ? 17.662 -4.940 -8.839 1.00 83.31 718 TYR A O 1
ATOM 5592 N N . THR A 1 719 ? 16.716 -6.712 -7.837 1.00 86.31 719 THR A N 1
ATOM 5593 C CA . THR A 1 719 ? 15.638 -6.867 -8.817 1.00 86.31 719 THR A CA 1
ATOM 5594 C C . THR A 1 719 ? 14.497 -5.879 -8.583 1.00 86.31 719 THR A C 1
ATOM 5596 O O . THR A 1 719 ? 14.168 -5.532 -7.445 1.00 86.31 719 THR A O 1
ATOM 5599 N N . THR A 1 720 ? 13.890 -5.419 -9.676 1.00 84.44 720 THR A N 1
ATOM 5600 C CA . THR A 1 720 ? 12.718 -4.538 -9.686 1.00 84.44 720 THR A CA 1
ATOM 5601 C C . THR A 1 720 ? 11.392 -5.293 -9.657 1.00 84.44 720 THR A C 1
ATOM 5603 O O . THR A 1 720 ? 10.352 -4.653 -9.532 1.00 84.44 720 THR A O 1
ATOM 5606 N N . PHE A 1 721 ? 11.411 -6.628 -9.725 1.00 85.00 721 PHE A N 1
ATOM 5607 C CA . PHE A 1 721 ? 10.221 -7.461 -9.558 1.00 85.00 721 PHE A CA 1
ATOM 5608 C C . PHE A 1 721 ? 9.759 -7.467 -8.102 1.00 85.00 721 PHE A C 1
ATOM 5610 O O . PHE A 1 721 ? 10.537 -7.793 -7.197 1.00 85.00 721 PHE A O 1
ATOM 5617 N N . LYS A 1 722 ? 8.488 -7.128 -7.876 1.00 81.94 722 LYS A N 1
ATOM 5618 C CA . LYS A 1 722 ? 7.904 -7.006 -6.538 1.00 81.94 722 LYS A CA 1
ATOM 5619 C C . LYS A 1 722 ? 6.535 -7.679 -6.445 1.00 81.94 722 LYS A C 1
ATOM 5621 O O . LYS A 1 722 ? 5.782 -7.711 -7.407 1.00 81.94 722 LYS A O 1
ATOM 5626 N N . GLU A 1 723 ? 6.194 -8.190 -5.270 1.00 81.44 723 GLU A N 1
ATOM 5627 C CA . GLU A 1 723 ? 4.848 -8.698 -5.010 1.00 81.44 723 GLU A CA 1
ATOM 5628 C C . GLU A 1 723 ? 3.787 -7.587 -5.127 1.00 81.44 723 GLU A C 1
ATOM 5630 O O . GLU A 1 723 ? 3.928 -6.500 -4.551 1.00 81.44 723 GLU A O 1
ATOM 5635 N N . GLN A 1 724 ? 2.707 -7.896 -5.847 1.00 67.38 724 GLN A N 1
ATOM 5636 C CA . GLN A 1 724 ? 1.493 -7.098 -5.937 1.00 67.38 724 GLN A CA 1
ATOM 5637 C C . GLN A 1 724 ? 0.596 -7.367 -4.722 1.00 67.38 724 GLN A C 1
ATOM 5639 O O . GLN A 1 724 ? 0.259 -8.499 -4.391 1.00 67.38 724 GLN A O 1
ATOM 5644 N N . ARG A 1 725 ? 0.161 -6.291 -4.065 1.00 51.97 725 ARG A N 1
ATOM 5645 C CA . ARG A 1 725 ? -0.534 -6.310 -2.764 1.00 51.97 725 ARG A CA 1
ATOM 5646 C C . ARG A 1 725 ? -2.050 -6.539 -2.828 1.00 51.97 725 ARG A C 1
ATOM 5648 O O . ARG A 1 725 ? -2.726 -6.482 -1.801 1.00 51.97 725 ARG A O 1
ATOM 5655 N N . VAL A 1 726 ? -2.600 -6.781 -4.017 1.00 49.44 726 VAL A N 1
ATOM 5656 C CA . VAL A 1 726 ? -4.037 -7.010 -4.216 1.00 49.44 726 VAL A CA 1
ATOM 5657 C C . VAL A 1 726 ? -4.279 -8.511 -4.334 1.00 49.44 726 VAL A C 1
ATOM 5659 O O . VAL A 1 726 ? -3.858 -9.138 -5.300 1.00 49.44 726 VAL A O 1
ATOM 5662 N N . ARG A 1 727 ? -4.980 -9.097 -3.355 1.00 44.06 727 ARG A N 1
ATOM 5663 C CA . ARG A 1 727 ? -5.421 -10.498 -3.418 1.00 44.06 727 ARG A CA 1
ATOM 5664 C C . ARG A 1 727 ? -6.564 -10.630 -4.426 1.00 44.06 727 ARG A C 1
ATOM 5666 O O . ARG A 1 727 ? -7.728 -10.513 -4.053 1.00 44.06 727 ARG A O 1
ATOM 5673 N N . ARG A 1 728 ? -6.234 -10.839 -5.700 1.00 50.25 728 ARG A N 1
ATOM 5674 C CA . ARG A 1 728 ? -7.191 -11.289 -6.722 1.00 50.25 728 ARG A CA 1
ATOM 5675 C C . ARG A 1 728 ? -7.191 -12.818 -6.785 1.00 50.25 728 ARG A C 1
ATOM 5677 O O . ARG A 1 728 ? -6.180 -13.450 -6.492 1.00 50.25 728 ARG A O 1
ATOM 5684 N N . SER A 1 729 ? -8.337 -13.407 -7.122 1.00 49.94 729 SER A N 1
ATOM 5685 C CA . SER A 1 729 ? -8.473 -14.854 -7.352 1.00 49.94 729 SER A CA 1
ATOM 5686 C C . SER A 1 729 ? -7.744 -15.318 -8.618 1.00 49.94 729 SER A C 1
ATOM 5688 O O . SER A 1 729 ? -7.405 -16.491 -8.724 1.00 49.94 729 SER A O 1
ATOM 5690 N N . THR A 1 730 ? -7.486 -14.400 -9.552 1.00 67.75 730 THR A N 1
ATOM 5691 C CA . THR A 1 730 ? -6.787 -14.629 -10.820 1.00 67.75 730 THR A CA 1
ATOM 5692 C C . THR A 1 730 ? -5.394 -14.005 -10.794 1.00 67.75 730 THR A C 1
ATOM 5694 O O . THR A 1 730 ? -5.210 -12.927 -10.223 1.00 67.75 730 THR A O 1
ATOM 5697 N N . GLU A 1 731 ? -4.426 -14.648 -11.448 1.00 80.69 731 GLU A N 1
ATOM 5698 C CA . GLU A 1 731 ? -3.088 -14.088 -11.655 1.00 80.69 731 GLU A CA 1
ATOM 5699 C C . GLU A 1 731 ? -3.182 -12.736 -12.384 1.00 80.69 731 GLU A C 1
ATOM 5701 O O . GLU A 1 731 ? -3.787 -12.628 -13.452 1.00 80.69 731 GLU A O 1
ATOM 5706 N N . SER A 1 732 ? -2.615 -11.689 -11.778 1.00 84.44 732 SER A N 1
ATOM 5707 C CA . SER A 1 732 ? -2.551 -10.353 -12.365 1.00 84.44 732 SER A CA 1
ATOM 5708 C C . SER A 1 732 ? -1.171 -9.739 -12.216 1.00 84.44 732 SER A C 1
ATOM 5710 O O . SER A 1 732 ? -0.480 -9.977 -11.225 1.00 84.44 732 SER A O 1
ATOM 5712 N N . TRP A 1 733 ? -0.814 -8.915 -13.190 1.00 89.25 733 TRP A N 1
ATOM 5713 C CA . TRP A 1 733 ? 0.456 -8.218 -13.277 1.00 89.25 733 TRP A CA 1
ATOM 5714 C C . TRP A 1 733 ? 0.256 -6.712 -13.407 1.00 89.25 733 TRP A C 1
ATOM 5716 O O . TRP A 1 733 ? -0.806 -6.227 -13.800 1.00 89.25 733 TRP A O 1
ATOM 5726 N N . LEU A 1 734 ? 1.304 -5.973 -13.075 1.00 87.44 734 LEU A N 1
ATOM 5727 C CA . LEU A 1 734 ? 1.404 -4.539 -13.277 1.00 87.44 734 LEU A CA 1
ATOM 5728 C C . LEU A 1 734 ? 2.738 -4.249 -13.966 1.00 87.44 734 LEU A C 1
ATOM 5730 O O . LEU A 1 734 ? 3.807 -4.540 -13.418 1.00 87.44 734 LEU A O 1
ATOM 5734 N N . LEU A 1 735 ? 2.663 -3.694 -15.171 1.00 91.88 735 LEU A N 1
ATOM 5735 C CA . LEU A 1 735 ? 3.800 -3.321 -16.004 1.00 91.88 735 LEU A CA 1
ATOM 5736 C C . LEU A 1 735 ? 4.079 -1.825 -15.835 1.00 91.88 735 LEU A C 1
ATOM 5738 O O . LEU A 1 735 ? 3.440 -0.991 -16.472 1.00 91.88 735 LEU A O 1
ATOM 5742 N N . GLY A 1 736 ? 5.011 -1.510 -14.933 1.00 87.75 736 GLY A N 1
ATOM 5743 C CA . GLY A 1 736 ? 5.415 -0.140 -14.611 1.00 87.75 736 GLY A CA 1
ATOM 5744 C C . GLY A 1 736 ? 6.573 0.409 -15.453 1.00 87.75 736 GLY A C 1
ATOM 5745 O O . GLY A 1 736 ? 6.965 -0.181 -16.462 1.00 87.75 736 GLY A O 1
ATOM 5746 N N . ASP A 1 737 ? 7.212 1.484 -14.973 1.00 85.50 737 ASP A N 1
ATOM 5747 C CA . ASP A 1 737 ? 8.311 2.207 -15.648 1.00 85.50 737 ASP A CA 1
ATOM 5748 C C . ASP A 1 737 ? 9.433 1.306 -16.189 1.00 85.50 737 ASP A C 1
ATOM 5750 O O . ASP A 1 737 ? 10.071 1.614 -17.192 1.00 85.50 737 ASP A O 1
ATOM 5754 N N . VAL A 1 738 ? 9.734 0.189 -15.517 1.00 86.06 738 VAL A N 1
ATOM 5755 C CA . VAL A 1 738 ? 10.752 -0.776 -15.972 1.00 86.06 738 VAL A CA 1
ATOM 5756 C C . VAL A 1 738 ? 10.420 -1.331 -17.357 1.00 86.06 738 VAL A C 1
ATOM 5758 O O . VAL A 1 738 ? 11.320 -1.433 -18.188 1.00 86.06 738 VAL A O 1
ATOM 5761 N N . PHE A 1 739 ? 9.153 -1.664 -17.598 1.00 93.00 739 PHE A N 1
ATOM 5762 C CA . PHE A 1 739 ? 8.667 -2.133 -18.892 1.00 93.00 739 PHE A CA 1
ATOM 5763 C C . PHE A 1 739 ? 8.503 -0.957 -19.866 1.00 93.00 739 PHE A C 1
ATOM 5765 O O . PHE A 1 739 ? 8.999 -1.007 -20.988 1.00 93.00 739 PHE A O 1
ATOM 5772 N N . LEU A 1 740 ? 7.898 0.139 -19.403 1.00 94.19 740 LEU A N 1
ATOM 5773 C CA . LEU A 1 740 ? 7.579 1.318 -20.220 1.00 94.19 740 LEU A CA 1
ATOM 5774 C C . LEU A 1 740 ? 8.815 2.085 -20.729 1.00 94.19 740 LEU A C 1
ATOM 5776 O O . LEU A 1 740 ? 8.747 2.776 -21.738 1.00 94.19 740 LEU A O 1
ATOM 5780 N N . ARG A 1 741 ? 9.978 1.938 -20.082 1.00 88.69 741 ARG A N 1
ATOM 5781 C CA . ARG A 1 741 ? 11.269 2.441 -20.597 1.00 88.69 741 ARG A CA 1
ATOM 5782 C C . ARG A 1 741 ? 11.855 1.612 -21.741 1.00 88.69 741 ARG A C 1
ATOM 5784 O O . ARG A 1 741 ? 12.826 2.036 -22.361 1.00 88.69 741 ARG A O 1
ATOM 5791 N N . LEU A 1 742 ? 11.388 0.381 -21.935 1.00 91.06 742 LEU A N 1
ATOM 5792 C CA . LEU A 1 742 ? 11.837 -0.485 -23.030 1.00 91.06 742 LEU A CA 1
ATOM 5793 C C . LEU A 1 742 ? 10.919 -0.372 -24.239 1.00 91.06 742 LEU A C 1
ATOM 5795 O O . LEU A 1 742 ? 11.381 -0.528 -25.368 1.00 91.06 742 LEU A O 1
ATOM 5799 N N . TYR A 1 743 ? 9.640 -0.102 -23.990 1.00 95.88 743 TYR A N 1
ATOM 5800 C CA . TYR A 1 743 ? 8.609 -0.102 -25.010 1.00 95.88 743 TYR A CA 1
ATOM 5801 C C . TYR A 1 743 ? 7.856 1.217 -25.004 1.00 95.88 743 TYR A C 1
ATOM 5803 O O . TYR A 1 743 ? 7.145 1.541 -24.050 1.00 95.88 743 TYR A O 1
ATOM 5811 N N . PHE A 1 744 ? 7.994 1.952 -26.104 1.00 96.56 744 PHE A N 1
ATOM 5812 C CA . PHE A 1 744 ? 7.116 3.066 -26.406 1.00 96.56 744 PHE A CA 1
ATOM 5813 C C . PHE A 1 744 ? 5.674 2.564 -26.399 1.00 96.56 744 PHE A C 1
ATOM 5815 O O . PHE A 1 744 ? 5.367 1.522 -26.986 1.00 96.56 744 PHE A O 1
ATOM 5822 N N . SER A 1 745 ? 4.820 3.286 -25.680 1.00 97.06 745 SER A N 1
ATOM 5823 C CA . SER A 1 745 ? 3.478 2.823 -25.340 1.00 97.06 745 SER A CA 1
ATOM 5824 C C . SER A 1 745 ? 2.441 3.853 -25.761 1.00 97.06 745 SER A C 1
ATOM 5826 O O . SER A 1 745 ? 2.516 5.010 -25.350 1.00 97.06 745 SER A O 1
ATOM 5828 N N . VAL A 1 746 ? 1.473 3.422 -26.565 1.00 98.25 746 VAL A N 1
ATOM 5829 C CA . VAL A 1 746 ? 0.352 4.223 -27.069 1.00 98.25 746 VAL A CA 1
ATOM 5830 C C . VAL A 1 746 ? -0.935 3.682 -26.469 1.00 98.25 746 VAL A C 1
ATOM 5832 O O . VAL A 1 746 ? -1.189 2.487 -26.522 1.00 98.25 746 VAL A O 1
ATOM 5835 N N . PHE A 1 747 ? -1.765 4.554 -25.930 1.00 98.00 747 PHE A N 1
ATOM 5836 C CA . PHE A 1 747 ? -3.038 4.228 -25.311 1.00 98.00 747 PHE A CA 1
ATOM 5837 C C . PHE A 1 747 ? -4.152 4.790 -26.194 1.00 98.00 747 PHE A C 1
ATOM 5839 O O . PHE A 1 747 ? -4.314 6.006 -26.300 1.00 98.00 747 PHE A O 1
ATOM 5846 N N . ASP A 1 748 ? -4.887 3.908 -26.870 1.00 97.25 748 ASP A N 1
ATOM 5847 C CA . ASP A 1 748 ? -5.899 4.261 -27.868 1.00 97.25 748 ASP A CA 1
ATOM 5848 C C . ASP A 1 748 ? -7.303 4.069 -27.283 1.00 97.25 748 ASP A C 1
ATOM 5850 O O . ASP A 1 748 ? -7.803 2.951 -27.151 1.00 97.25 748 ASP A O 1
ATOM 5854 N N . ARG A 1 749 ? -7.932 5.195 -26.922 1.00 93.62 749 ARG A N 1
ATOM 5855 C CA . ARG A 1 749 ? -9.308 5.279 -26.402 1.00 93.62 749 ARG A CA 1
ATOM 5856 C C . ARG A 1 749 ? -10.364 5.264 -27.508 1.00 93.62 749 ARG A C 1
ATOM 5858 O O . ARG A 1 749 ? -11.554 5.317 -27.205 1.00 93.62 749 ARG A O 1
ATOM 5865 N N . GLY A 1 750 ? -9.965 5.329 -28.777 1.00 93.44 750 GLY A N 1
ATOM 5866 C CA . GLY A 1 750 ? -10.877 5.217 -29.913 1.00 93.44 750 GLY A CA 1
ATOM 5867 C C . GLY A 1 750 ? -11.226 3.766 -30.218 1.00 93.44 750 GLY A C 1
ATOM 5868 O O . GLY A 1 750 ? -12.370 3.477 -30.551 1.00 93.44 750 GLY A O 1
ATOM 5869 N N . ASN A 1 751 ? -10.245 2.874 -30.067 1.00 95.75 751 ASN A N 1
ATOM 5870 C CA . ASN A 1 751 ? -10.360 1.455 -30.412 1.00 95.75 751 ASN A CA 1
ATOM 5871 C C . ASN A 1 751 ? -10.137 0.507 -29.218 1.00 95.75 751 ASN A C 1
ATOM 5873 O O . ASN A 1 751 ? -9.958 -0.689 -29.432 1.00 95.75 751 ASN A O 1
ATOM 5877 N N . ASP A 1 752 ? -10.089 1.035 -27.990 1.00 95.88 752 ASP A N 1
ATOM 5878 C CA . ASP A 1 752 ? -9.888 0.288 -26.739 1.00 95.88 752 ASP A CA 1
ATOM 5879 C C . ASP A 1 752 ? -8.713 -0.711 -26.815 1.00 95.88 752 ASP A C 1
ATOM 5881 O O . ASP A 1 752 ? -8.862 -1.925 -26.633 1.00 95.88 752 ASP A O 1
ATOM 5885 N N . ARG A 1 753 ? -7.516 -0.188 -27.112 1.00 97.12 753 ARG A N 1
ATOM 5886 C CA . ARG A 1 753 ? -6.288 -0.977 -27.329 1.00 97.12 753 ARG A CA 1
ATOM 5887 C C . ARG A 1 753 ? -5.020 -0.231 -26.901 1.00 97.12 753 ARG A C 1
ATOM 5889 O O . ARG A 1 753 ? -5.022 0.991 -26.771 1.00 97.12 753 ARG A O 1
ATOM 5896 N N . ILE A 1 754 ? -3.925 -0.965 -26.708 1.00 97.94 754 ILE A N 1
ATOM 5897 C CA . ILE A 1 754 ? -2.585 -0.419 -26.435 1.00 97.94 754 ILE A CA 1
ATOM 5898 C C . ILE A 1 754 ? -1.654 -0.750 -27.604 1.00 97.94 754 ILE A C 1
ATOM 5900 O O . ILE A 1 754 ? -1.611 -1.889 -28.054 1.00 97.94 754 ILE A O 1
ATOM 5904 N N . GLY A 1 755 ? -0.910 0.231 -28.104 1.00 97.50 755 GLY A N 1
ATOM 5905 C CA . GLY A 1 755 ? 0.152 0.052 -29.092 1.00 97.50 755 GLY A CA 1
ATOM 5906 C C . GLY A 1 755 ? 1.515 -0.038 -28.413 1.00 97.50 755 GLY A C 1
ATOM 5907 O O . GLY A 1 755 ? 1.852 0.832 -27.614 1.00 97.50 755 GLY A O 1
ATOM 5908 N N . LEU A 1 756 ? 2.304 -1.065 -28.727 1.00 97.81 756 LEU A N 1
ATOM 5909 C CA . LEU A 1 756 ? 3.648 -1.259 -28.175 1.00 97.81 756 LEU A CA 1
ATOM 5910 C C . LEU A 1 756 ? 4.690 -1.406 -29.289 1.00 97.81 756 LEU A C 1
ATOM 5912 O O . LEU A 1 756 ? 4.536 -2.233 -30.192 1.00 97.81 756 LEU A O 1
ATOM 5916 N N . ALA A 1 757 ? 5.790 -0.668 -29.176 1.00 94.50 757 ALA A N 1
ATOM 5917 C CA . ALA A 1 757 ? 6.967 -0.805 -30.035 1.00 94.50 757 ALA A CA 1
ATOM 5918 C C . ALA A 1 757 ? 8.255 -0.615 -29.217 1.00 94.50 757 ALA A C 1
ATOM 5920 O O . ALA A 1 757 ? 8.223 0.060 -28.187 1.00 94.50 757 ALA A O 1
ATOM 5921 N N . PRO A 1 758 ? 9.402 -1.189 -29.625 1.00 94.62 758 PRO A N 1
ATOM 5922 C CA . PRO A 1 758 ? 10.682 -0.910 -28.979 1.00 94.62 758 PRO A CA 1
ATOM 5923 C C . PRO A 1 758 ? 10.972 0.595 -28.950 1.00 94.62 758 PRO A C 1
ATOM 5925 O O . PRO A 1 758 ? 10.929 1.249 -29.992 1.00 94.62 758 PRO A O 1
ATOM 5928 N N . ALA A 1 759 ? 11.279 1.135 -27.771 1.00 90.94 759 ALA A N 1
ATOM 5929 C CA . ALA A 1 759 ? 11.710 2.524 -27.635 1.00 90.94 759 ALA A CA 1
ATOM 5930 C C . ALA A 1 759 ? 13.075 2.739 -28.322 1.00 90.94 759 ALA A C 1
ATOM 5932 O O . ALA A 1 759 ? 13.884 1.804 -28.429 1.00 90.94 759 ALA A O 1
ATOM 5933 N N . VAL A 1 760 ? 13.312 3.956 -28.825 1.00 82.62 760 VAL A N 1
ATOM 5934 C CA . VAL A 1 760 ? 14.584 4.322 -29.481 1.00 82.62 760 VAL A CA 1
ATOM 5935 C C . VAL A 1 760 ? 15.757 4.294 -28.512 1.00 82.62 760 VAL A C 1
ATOM 5937 O O . VAL A 1 760 ? 15.587 4.717 -27.350 1.00 82.62 760 VAL A O 1
#

Radius of gyration: 32.06 Å; Cα contacts (8 Å, |Δi|>4): 1426; chains: 1; bounding box: 87×75×82 Å

Nearest PDB structures (foldseek):
  6xcy-assembly1_A  TM=9.672E-01  e=2.267E-42  Sus scrofa
  2bks-assembly2_B  TM=9.477E-01  e=1.096E-33  Homo sapiens
  3q3t-assembly2_B  TM=9.521E-01  e=4.011E-33  Homo sapiens
  4gj6-assembly2_B  TM=9.498E-01  e=3.411E-33  Homo sapiens
  5t4s-assembly2_B  TM=9.360E-01  e=1.096E-33  Homo sapiens

Organism: NCBI:txid72004

Sequence (760 aa):
MQERQQEKVTEPVFPTHVRFRHRQSSTFRLTNKTFGIIYGSGRMKGVVVHDTVRIGDLVSTDQPFGLSVAEYGFEGRRFDGVLGLNYPNISFSKAIPIFDKLKNEGAISEPVFAFYLSKDKQKGSVVMFGGVDHRYYKGELNWVPLIRAGDWSVHVDRITMKGEVIGCSDGCTAMVDTGSSNIQGPGRVIDNIHKLIGATPRGSKHYVSCSAVNALPSIIFTINGINYPVPARAYVLKDFTGNCYTTFKEKRIGDLVSTDQPFGLSMVEYGFEGRRFDGVLGLNYPNLSFSGTSPTFDKLKNEGAISEPVFAFYLSKDEWHGSVVMFGGVDHHYYNGELNWVPLIQAGDWIVHMDCDLDARFLPLSLTVSIERKVIACSGRCKAIVDTGAAFIEGPGTLIHNIQKFISATPQGSKHYISCSVVNTLPSIIFTINSINYPVPGQAYILKMLYVGNITIGTPPQEFQVVFDTGSSDLWVPSDFCTSPACSTHVRFRHFQSSTFRPTTKTFRIIYGSGRMKGVVVHDTVRIGNLVSTDQPFGLSMAEYGLESRRFDGILGLNYPNLSCSGAIPIFDKLKNQGAISDPVFAFYLSKDKREGSVVMFGGVDHRYYKGELNWVPLIRAGDWIVHVDRITMKREVIACSDGCAALVDTGTSLIQGPGRVIDNIHKLIGATPRGSKHYVSCSVVNTLPSIIFTINGINYPVPAPAYILKDSRGYCYTTFKEQRVRRSTESWLLGDVFLRLYFSVFDRGNDRIGLAPAV

Mean predicted aligned error: 19.59 Å

Solvent-accessible surface area (backbone atoms only — not comparable to full-atom values): 44492 Å² total; per-residue (Å²): 135,86,84,87,84,80,87,79,77,83,72,84,81,66,70,71,64,70,75,86,59,63,93,78,44,94,60,57,42,85,52,94,48,68,49,75,48,76,57,86,89,20,39,37,33,29,34,35,30,27,24,66,48,71,60,87,92,43,74,35,72,69,39,53,46,77,47,74,76,47,78,43,73,62,82,84,45,95,62,69,75,82,86,66,84,54,41,49,88,68,32,92,82,64,41,61,28,62,64,62,46,28,48,75,69,62,71,36,87,35,104,37,69,43,78,44,85,52,91,47,83,88,77,47,64,48,78,38,75,30,39,82,64,72,90,78,60,79,88,80,86,83,86,75,71,58,78,52,97,38,58,61,31,33,63,30,49,31,28,33,42,87,88,40,80,60,38,36,85,86,39,40,77,47,71,70,58,89,90,53,92,53,57,67,38,58,53,72,40,42,51,50,51,32,61,77,65,63,41,44,81,57,86,96,43,32,35,38,63,68,89,49,42,87,76,42,66,42,43,30,44,26,42,88,88,41,77,48,73,46,45,31,81,75,48,43,47,68,50,98,84,66,52,28,29,50,33,71,37,63,61,52,73,92,71,65,82,76,79,89,69,81,72,87,79,80,92,70,67,86,93,56,72,80,56,99,61,98,70,82,86,61,76,56,36,42,86,65,34,94,82,65,47,69,23,61,59,62,44,32,45,74,71,57,74,31,91,37,104,38,67,40,72,47,80,50,97,43,92,83,77,45,62,42,68,40,75,35,40,81,66,70,92,78,56,83,85,80,88,82,86,75,82,68,60,44,96,57,43,80,44,37,65,25,78,83,90,78,81,96,84,74,91,81,55,34,38,34,34,24,44,87,86,41,77,65,43,41,94,41,63,44,70,55,73,88,59,90,87,56,97,64,92,82,70,59,69,68,45,53,48,46,51,37,57,71,67,61,34,45,76,61,84,101,44,72,46,63,63,76,82,48,48,60,70,40,63,38,46,28,43,23,51,71,88,42,77,49,72,47,49,37,54,81,81,53,77,84,86,78,73,68,48,69,35,30,42,34,41,66,68,44,75,43,38,21,31,62,15,37,74,36,7,50,36,35,38,26,25,63,80,22,76,23,75,24,40,75,72,38,64,50,50,59,61,94,62,20,81,52,53,42,85,56,88,50,69,35,64,50,80,55,102,67,32,37,38,34,28,34,40,30,28,23,32,38,30,52,84,92,41,68,32,72,73,38,48,32,34,33,28,47,36,47,39,71,46,54,76,56,92,50,39,27,39,36,17,64,27,34,53,88,58,19,68,73,68,38,65,15,61,65,59,50,25,48,77,69,64,67,34,85,39,60,29,34,27,41,42,46,55,93,46,83,87,80,44,65,49,78,38,75,26,47,83,66,71,88,47,35,49,88,68,73,46,77,36,61,37,75,47,84,64,48,61,30,30,54,31,52,30,29,30,43,87,91,38,78,68,40,40,82,89,39,31,44,29,35,54,20,67,67,36,66,40,36,28,25,46,49,74,49,41,53,50,52,32,56,75,68,61,35,43,82,59,86,99,43,32,35,33,67,60,87,44,38,88,71,46,68,41,44,28,43,25,42,82,92,40,80,49,69,48,42,29,75,60,46,39,43,70,48,68,85,65,48,20,28,51,43,72,37,63,45,91,69,93,59,99,60,68,46,36,34,43,5,44,49,51,41,47,50,27,20,39,33,46,31,72,75,75,46,28,37,31,42,22,46,37,104

InterPro domains:
  IPR001461 Aspartic peptidase A1 [PR00792] (457-477)
  IPR001461 Aspartic peptidase A1 [PR00792] (598-611)
  IPR001461 Aspartic peptidase A1 [PR00792] (647-658)
  IPR001461 Aspartic peptidase A1 [PR00792] (733-748)
  IPR001461 Aspartic peptidase A1 [PTHR47966] (450-757)
  IPR001969 Aspartic peptidase, active site [PS00141] (174-185)
  IPR001969 Aspartic peptidase, active site [PS00141] (466-477)
  IPR001969 Aspartic peptidase, active site [PS00141] (647-658)
  IPR021109 Aspartic peptidase domain superfamily [G3DSA:2.40.70.10] (4-56)
  IPR021109 Aspartic peptidase domain superfamily [G3DSA:2.40.70.10] (57-255)
  IPR021109 Aspartic peptidase domain superfamily [G3DSA:2.40.70.10] (256-451)
  IPR021109 Aspartic peptidase domain superfamily [G3DSA:2.40.70.10] (452-607)
  IPR021109 Aspartic peptidase domain superfamily [G3DSA:2.40.70.10] (608-757)
  IPR021109 Aspartic peptidase domain superfamily [SSF50630] (15-250)
  IPR021109 Aspartic peptidase domain superfamily [SSF50630] (253-448)
  IPR021109 Aspartic peptidase domain superfamily [SSF50630] (449-759)
  IPR033121 Peptidase family A1 domain [PF00026] (16-251)
  IPR033121 Peptidase family A1 domain [PF00026] (253-448)
  IPR033121 Peptidase family A1 domain [PF00026] (451-759)
  IPR033121 Peptidase family A1 domain [PS51767] (1-291)